Protein AF-0000000084917258 (afdb_homodimer)

Sequence (1136 aa):
MQRLFYFLLFFFTAAVLHSQVLNETEIKETRKIQELLVYQPKTALKEAIKVSKSKNILFSLHGKFYIASYYYNQSNFSLSKEHLLSLLHLIELNKETISLKEYQDLIGMSVNKLFYIHKNLGEYDLAVLYLDKYKNKVATNRFNEQYGLIKVAMGDCLNGIPLLKKELKTTPHLKLGIGEKKVMNTKLFADKHNIIGEAYQKYFLLTKKSIYLDSANYNFRVAAKMMIQANFYPEYTQALLLMRLGKSAALGGNYSNALQLYKKGAKYPSVQENIRSTQLIDLGMGDCFFHLNQVDSAITYCNKFIKSYQKTQVSKENLLMAYTILTKCFNKKNDNKSAYIYANKSLELIQSIEKIKHNSLNFLHNYDLKIIKEEANKIITTKNYFKIFLFSLLLLLLVVVYSFYHYYKQQKEKHKRFLKIIQNSKESKSSLPTISETSKTEYQTKQTLDKELIEKLSSGLKKLEQKELFLDPNFKLAFVAKKLNTNTAYLSQFFNQVMEKSFSEYTQELRIQYVLQKLINAPYFRKYTLQAIAEEVGYKDANTFVRVFKKQTGLTPNYYIEKLENTNMQRLFYFLLFFFTAAVLHSQVLNETEIKETRKIQELLVYQPKTALKEAIKVSKSKNILFSLHGKFYIASYYYNQSNFSLSKEHLLSLLHLIELNKETISLKEYQDLIGMSVNKLFYIHKNLGEYDLAVLYLDKYKNKVATNRFNEQYGLIKVAMGDCLNGIPLLKKELKTTPHLKLGIGEKKVMNTKLFADKHNIIGEAYQKYFLLTKKSIYLDSANYNFRVAAKMMIQANFYPEYTQALLLMRLGKSAALGGNYSNALQLYKKGAKYPSVQENIRSTQLIDLGMGDCFFHLNQVDSAITYCNKFIKSYQKTQVSKENLLMAYTILTKCFNKKNDNKSAYIYANKSLELIQSIEKIKHNSLNFLHNYDLKIIKEEANKIITTKNYFKIFLFSLLLLLLVVVYSFYHYYKQQKEKHKRFLKIIQNSKESKSSLPTISETSKTEYQTKQTLDKELIEKLSSGLKKLEQKELFLDPNFKLAFVAKKLNTNTAYLSQFFNQVMEKSFSEYTQELRIQYVLQKLINAPYFRKYTLQAIAEEVGYKDANTFVRVFKKQTGLTPNYYIEKLENTN

Secondary structure (DSSP, 8-state):
-------------------B---HHHHHHHHHHHHHHHH-HHHHHHHHHHHHT-SSHHHHHHHHHHHHHHHHHTT-HHHHHHHHHHHHHHHHHTTTTB-HHHHHHHHHHHHHHHHHHHHHTT-HHHHHHHHHHHGGGS-TTTTHHHHHHHHHHTT-HHHHHHHHHHHHHHS------STHHHHHHHHHHHHHHHHHHHHHHHHHHHH--HHHHHHHHHHHHHHHHHHHHTTS-HHHHHHHHHHHHHHHHHHTT-HHHHHHHHHHHHTSHHHHH-HHHHHHHHHHHHHHHHHTT-HHHHHHHHHHHHHHHHHH---HHHHHHHHHHHHHHHHHTT-HHHHHHHHHHHHHHHHHHHHHHHHHHHHHHHHHHHHHHHHHHHHHHHHHHHHHHHHHHHHHHHHHHHHHHHHHHHHHHHHHHHHHHHHHHHHTTTS--------------S----HHHHHHHHHHHHHHHHTTGGGSTT--HHHHHHHTTS-HHHHHHHHHHTSSS-HHHHHHHHHHHHHHHHHHH-GGGGGS-HHHHHHHHT-S-HHHHHHHHHHHHSS-HHHHHHHHHHH-/-------------------B---HHHHHHHHHHHHHHHH-HHHHHHHHHHHHT-SSHHHHHHHHHHHHHHHHHTT-HHHHHHHHHHHHHHHHHTTTTB-HHHHHHHHHHHHHHHHHHHHHTT-HHHHHHHHHHHGGGS-TTTTHHHHHHHHHHTT-HHHHHHHHHHHHHHS------STHHHHHHHHHHHHHHHHHHHHHHHHHHHH--HHHHHHHHHHHHHHHHHHHHTTS-HHHHHHHHHHHHHHHHHHTT-HHHHHHHHHHHHTSHHHHH-HHHHHHHHHHHHHHHHHTT-HHHHHHHHHHHHHHHHHH---HHHHHHHHHHHHHHHHHTT-HHHHHHHHHHHHHHHHHHHHHHHHHHHHHHHHHHHHHHHHHHHHHHHHHHHHHHHHHHHHHHHHHHHHHHHHHHHHHHHHHHHHHHHHHHHHTTTS--------------S----HHHHHHHHHHHHHHHHTTGGGSTT--HHHHHHHTTS-HHHHHHHHHHTSSS-HHHHHHHHHHHHHHHHHHH-GGGGGS-HHHHHHHHT-S-HHHHHHHHHHHHSS-HHHHHHHHHHH-

Radius of gyration: 53.52 Å; Cα contacts (8 Å, |Δi|>4): 1225; chains: 2; bounding box: 96×146×107 Å

pLDDT: mean 82.92, std 17.09, range [26.0, 98.69]

Solvent-accessible surface area (backbone atoms only — not comparable to full-atom values): 59210 Å² total; per-residue (Å²): 137,84,82,78,80,77,79,78,77,76,74,73,74,69,71,73,69,68,45,57,72,80,51,71,67,57,49,52,50,55,48,49,36,60,56,24,50,75,79,37,45,71,59,20,41,54,52,18,55,57,36,38,66,41,87,51,61,68,55,11,52,52,13,45,51,44,41,19,48,45,31,43,77,67,40,37,46,70,61,14,48,52,41,39,55,52,45,53,53,52,50,61,74,40,50,78,53,33,30,68,68,57,47,22,49,51,51,47,53,45,49,49,52,50,26,50,51,25,46,42,48,51,34,46,30,58,21,46,48,53,48,64,73,44,49,86,66,32,61,85,74,71,56,40,50,59,54,14,49,50,31,33,76,71,57,41,36,84,63,9,50,57,39,41,53,48,46,70,69,60,45,64,72,59,65,82,37,74,69,70,51,37,52,54,44,43,50,52,50,22,51,51,28,38,51,51,13,53,46,22,45,52,42,18,73,71,68,70,44,67,68,29,42,52,52,13,49,50,25,37,48,52,17,40,50,48,33,43,76,67,63,53,57,44,67,57,41,48,28,51,46,29,40,54,50,13,51,47,28,41,75,71,65,38,29,70,64,13,42,52,30,33,56,61,20,57,68,38,66,68,37,68,72,31,65,70,53,42,35,51,44,26,41,49,42,13,53,26,26,44,78,68,69,34,45,70,58,13,49,51,25,27,50,51,22,52,59,49,26,76,67,53,50,60,33,54,66,57,49,40,51,38,27,51,50,43,17,52,42,27,44,75,68,69,34,37,60,62,13,26,53,27,37,50,52,31,52,52,49,48,53,52,52,49,50,32,51,48,60,26,46,59,56,54,48,52,50,52,50,48,55,49,47,52,54,36,45,51,54,46,50,56,47,45,54,49,42,53,53,44,49,53,53,39,54,52,50,49,52,51,41,49,52,50,51,52,51,52,52,52,55,53,52,53,50,52,45,52,54,51,52,58,54,52,59,62,56,56,72,70,56,68,81,67,80,67,80,70,76,86,70,87,72,77,84,65,91,66,76,53,68,67,54,52,48,52,50,53,54,46,48,50,51,40,56,75,66,50,47,64,31,40,70,69,61,40,65,61,50,51,16,59,74,60,73,50,49,52,68,59,51,49,46,42,22,47,70,71,67,66,36,51,65,67,57,50,53,51,52,52,37,46,52,50,49,58,50,43,48,70,73,34,67,73,62,60,73,50,51,64,50,56,50,17,47,65,43,25,33,96,40,36,66,61,40,42,52,53,40,23,71,73,62,71,42,46,63,65,57,51,47,50,51,48,54,71,67,102,137,85,79,77,79,76,81,76,75,74,75,73,74,66,71,71,68,67,45,57,72,80,50,72,67,55,50,51,50,55,49,50,36,60,56,25,51,75,78,38,44,70,59,19,39,54,52,18,56,56,36,38,68,41,87,50,62,68,55,11,52,52,13,45,50,46,42,20,48,45,30,43,75,68,40,37,44,68,62,14,46,52,42,40,55,53,46,54,52,52,50,60,75,39,49,80,54,33,31,66,67,57,47,23,47,52,51,47,52,46,49,51,51,50,25,49,50,24,45,42,49,52,35,47,29,59,21,46,48,53,47,63,71,45,49,85,65,32,61,87,73,71,57,41,50,60,53,14,50,50,31,33,74,71,58,40,35,84,64,10,50,57,38,40,53,48,46,71,71,60,46,66,70,61,67,71,39,80,68,70,55,34,53,55,49,42,50,52,50,21,50,51,27,37,52,52,13,54,45,23,45,52,43,18,74,72,68,70,43,67,66,28,43,52,51,12,50,50,25,38,49,53,19,39,49,48,32,43,74,67,63,52,56,45,67,56,42,49,28,51,46,30,39,53,49,14,51,48,28,40,74,70,66,40,30,70,62,12,42,51,29,34,56,60,20,59,67,38,65,68,36,68,72,32,68,69,54,40,34,52,44,27,40,54,42,12,53,26,27,43,78,69,69,34,46,68,59,13,47,52,25,27,49,53,22,52,59,50,27,75,68,52,50,60,32,52,67,58,49,40,51,39,27,50,52,43,17,52,42,27,45,75,68,69,35,36,59,61,13,26,55,27,36,52,51,30,53,54,50,50,53,52,51,50,49,32,52,49,59,27,46,60,56,53,50,52,50,53,51,46,54,49,46,52,53,37,44,51,52,45,48,56,46,47,54,50,41,53,54,43,50,53,52,38,54,51,48,50,52,52,40,49,52,48,50,52,50,52,53,54,53,52,52,54,50,54,44,51,54,50,52,57,52,54,60,61,54,57,71,70,59,70,81,67,79,69,79,72,75,85,70,87,70,80,84,66,92,67,76,54,68,67,54,52,48,52,50,51,54,44,50,49,51,40,54,73,67,51,47,65,33,42,70,70,61,38,65,62,50,49,16,58,73,60,71,49,49,52,66,60,51,49,46,43,22,46,71,71,66,65,37,50,67,66,57,52,52,49,52,52,36,46,53,49,48,58,50,42,50,72,74,34,69,74,61,62,72,50,51,64,50,56,51,17,48,63,43,27,34,96,41,37,66,61,41,43,51,51,40,22,71,74,62,71,43,48,64,65,59,52,47,51,51,48,53,72,69,100

Nearest PDB structures (foldseek):
  6hc2-assembly4_S  TM=4.676E-01  e=4.151E-06  Homo sapiens
  6hc2-assembly1_C  TM=4.686E-01  e=8.859E-06  Homo sapiens
  3gw4-assembly1_A  TM=7.802E-01  e=4.441E-03  Deinococcus radiodurans R1 = ATCC 13939 = DSM 20539
  7t7t-assembly1_A  TM=5.061E-01  e=1.410E-04  Citrus unshiu
  8amz-assembly1_Q  TM=4.637E-01  e=4.612E-03  Spinacia oleracea

Foldseek 3Di:
DPPPPPPPPPPPPPPPLPADDDDPVLVVLLVVLVLCLQVPLVVSLVSLVVQLPDPRLLSNLSSLLSNLVSCVQVLVLVVSLVSLVVSLVSLVVCVVNHDLQSSQVSLLSSLVSNLVSCVQLLLNLVSLVSCVVCVVSHDHCSCLLSLLLSCLVLPNLVPSLVSLVVCLVPVPPQPVPPDPSVLVVLLVNLVSLQSSLVSLLSNCVVVVDLVSLVSSLVSLVSSLVSCVVSVNPNLLSQLVSLQSNLSSCVSNVNLVSSLVSLVVSCPDPSQVVRLVSLLSSLLSNLSSCLSVVNLVSNLVSLVVNVVSCVVNSGYLVSVLSSLCSQLVSCVVVVNNVSNVVSVVVNVVSVVVSVVSSVSNVVSSVVVVVVVVVVVVVVVVVVVVVVVVVVVVVVVVVVVVVVVVVVVVVVVVVQVVLLVVLVVVLVVVVPDPPPPPPPDPDPDDDDPDDDPVVLVLLVVLVVVCLVVVVLQALPPDLCVSCVSSVHHSVVVQCSCCPPVVHGPVLVSLVSLLSVLSNCLLVPVVLLVDDLCVSCNRSNHNDSVVNQVSNCVVRVDGSNVSSVVSVVVD/DPPPPPPPPPPPPPPVLPADDDDPVLVVLLVVLVLCLQVPLVVSLVSLVVQLPDPRLLSNLSSLLSNLVSCVQVLVLVVSLVSLVVSLVSLVVCVVNHDLQSSQVSLLSSLVSNLVSCVQLLLNLVSLVSCVVCVVSHDHCSCLLSLLLSCLVLPNLVPSLVSLVVCLVPVPPPPCPPDPVVLVSLLVNLVSLQSSLVSLLSNCVVVVDLVSLVSSLVSLVSSLVSCVVSVNPNLLSQLVSLQSNLSSCVSNVNLVSSLVSLVVSCPDPSQVVRLVSLLSSLLSNLSSCLSVVNLVSNLVSLVVNVVSCVVNSGYLVSVLSSLCSQLVSCVVVVNNVSNVVSVVVNVVSVVVSVVSSVSNVVSSVVVVVVVVVVVVVVVVVVVVVVVVVVVVVVVVVVVVVVVVVVVVVVVVVQVVLLVVLVVVLVVVVPDDPPPPPPDPDPDDDDPDDPPVVLVLLVVLVVVCLVVLVLQALPPDLCVSCVSSVHHSVVSQCSCCPPVVHGPVLVSLVSLLSVLSNCLLVPVVLLPDDLCVSCNRSNHNGSVVNQVSNCVVRVDGPNVSSVVSVVVD

Structure (mmCIF, N/CA/C/O backbone):
data_AF-0000000084917258-model_v1
#
loop_
_entity.id
_entity.type
_entity.pdbx_description
1 polymer 'Probable transcriptional regulator, AraC family'
#
loop_
_atom_site.group_PDB
_atom_site.id
_atom_site.type_symbol
_atom_site.label_atom_id
_atom_site.label_alt_id
_atom_site.label_comp_id
_atom_site.label_asym_id
_atom_site.label_entity_id
_atom_site.label_seq_id
_atom_site.pdbx_PDB_ins_code
_atom_site.Cartn_x
_atom_site.Cartn_y
_atom_site.Cartn_z
_atom_site.occupancy
_atom_site.B_iso_or_equiv
_atom_site.auth_seq_id
_atom_site.auth_comp_id
_atom_site.auth_asym_id
_atom_site.auth_atom_id
_atom_site.pdbx_PDB_model_num
ATOM 1 N N . MET A 1 1 ? -49.188 61.156 -4.688 1 26 1 MET A N 1
ATOM 2 C CA . MET A 1 1 ? -49.812 59.906 -5.07 1 26 1 MET A CA 1
ATOM 3 C C . MET A 1 1 ? -49.031 58.719 -4.539 1 26 1 MET A C 1
ATOM 5 O O . MET A 1 1 ? -47.844 58.531 -4.883 1 26 1 MET A O 1
ATOM 9 N N . GLN A 1 2 ? -49.375 58.156 -3.316 1 28.77 2 GLN A N 1
ATOM 10 C CA . GLN A 1 2 ? -48.875 57.188 -2.334 1 28.77 2 GLN A CA 1
ATOM 11 C C . GLN A 1 2 ? -48.969 55.781 -2.859 1 28.77 2 GLN A C 1
ATOM 13 O O . GLN A 1 2 ? -50.031 55.156 -2.793 1 28.77 2 GLN A O 1
ATOM 18 N N . ARG A 1 3 ? -48.438 55.344 -4.098 1 31.64 3 ARG A N 1
ATOM 19 C CA . ARG A 1 3 ? -48.625 54.031 -4.695 1 31.64 3 ARG A CA 1
ATOM 20 C C . ARG A 1 3 ? -48.219 52.938 -3.715 1 31.64 3 ARG A C 1
ATOM 22 O O . ARG A 1 3 ? -47.094 52.906 -3.209 1 31.64 3 ARG A O 1
ATOM 29 N N . LEU A 1 4 ? -49.188 52.312 -3.012 1 30.83 4 LEU A N 1
ATOM 30 C CA . LEU A 1 4 ? -49.344 51.188 -2.064 1 30.83 4 LEU A CA 1
ATOM 31 C C . LEU A 1 4 ? -48.781 49.906 -2.654 1 30.83 4 LEU A C 1
ATOM 33 O O . LEU A 1 4 ? -49.344 49.375 -3.621 1 30.83 4 LEU A O 1
ATOM 37 N N . PHE A 1 5 ? -47.469 49.719 -2.91 1 32.06 5 PHE A N 1
ATOM 38 C CA . PHE A 1 5 ? -46.844 48.5 -3.379 1 32.06 5 PHE A CA 1
ATOM 39 C C . PHE A 1 5 ? -47.25 47.312 -2.496 1 32.06 5 PHE A C 1
ATOM 41 O O . PHE A 1 5 ? -46.938 47.281 -1.307 1 32.06 5 PHE A O 1
ATOM 48 N N . TYR A 1 6 ? -48.438 46.625 -2.711 1 29.56 6 TYR A N 1
ATOM 49 C CA . TYR A 1 6 ? -48.906 45.375 -2.168 1 29.56 6 TYR A CA 1
ATOM 50 C C . TYR A 1 6 ? -47.875 44.281 -2.322 1 29.56 6 TYR A C 1
ATOM 52 O O . TYR A 1 6 ? -47.531 43.906 -3.441 1 29.56 6 TYR A O 1
ATOM 60 N N . PHE A 1 7 ? -46.906 44.125 -1.435 1 30.88 7 PHE A N 1
ATOM 61 C CA . PHE A 1 7 ? -45.969 43 -1.324 1 30.88 7 PHE A CA 1
ATOM 62 C C . PHE A 1 7 ? -46.719 41.688 -1.242 1 30.88 7 PHE A C 1
ATOM 64 O O . PHE A 1 7 ? -47.469 41.469 -0.286 1 30.88 7 PHE A O 1
ATOM 71 N N . LEU A 1 8 ? -47.219 41.094 -2.373 1 30.58 8 LEU A N 1
ATOM 72 C CA . LEU A 1 8 ? -47.719 39.719 -2.492 1 30.58 8 LEU A CA 1
ATOM 73 C C . LEU A 1 8 ? -46.75 38.75 -1.798 1 30.58 8 LEU A C 1
ATOM 75 O O . LEU A 1 8 ? -45.594 38.594 -2.209 1 30.58 8 LEU A O 1
ATOM 79 N N . LEU A 1 9 ? -46.875 38.5 -0.506 1 31.16 9 LEU A N 1
ATOM 80 C CA . LEU A 1 9 ? -46.312 37.406 0.279 1 31.16 9 LEU A CA 1
ATOM 81 C C . LEU A 1 9 ? -46.625 36.062 -0.369 1 31.16 9 LEU A C 1
ATOM 83 O O . LEU A 1 9 ? -47.781 35.625 -0.338 1 31.16 9 LEU A O 1
ATOM 87 N N . PHE A 1 10 ? -46.094 35.75 -1.549 1 32.72 10 PHE A N 1
ATOM 88 C CA . PHE A 1 10 ? -46.125 34.375 -2.029 1 32.72 10 PHE A CA 1
ATOM 89 C C . PHE A 1 10 ? -45.719 33.406 -0.922 1 32.72 10 PHE A C 1
ATOM 91 O O . PHE A 1 10 ? -44.594 33.5 -0.392 1 32.72 10 PHE A O 1
ATOM 98 N N . PHE A 1 11 ? -46.625 32.969 -0.124 1 31.66 11 PHE A N 1
ATOM 99 C CA . PHE A 1 11 ? -46.531 31.781 0.702 1 31.66 11 PHE A CA 1
ATOM 100 C C . PHE A 1 11 ? -45.969 30.609 -0.102 1 31.66 11 PHE A C 1
ATOM 102 O O . PHE A 1 11 ? -46.625 30.078 -0.992 1 31.66 11 PHE A O 1
ATOM 109 N N . PHE A 1 12 ? -44.75 30.594 -0.494 1 32.78 12 PHE A N 1
ATOM 110 C CA . PHE A 1 12 ? -44.062 29.359 -0.86 1 32.78 12 PHE A CA 1
ATOM 111 C C . PHE A 1 12 ? -44.406 28.25 0.128 1 32.78 12 PHE A C 1
ATOM 113 O O . PHE A 1 12 ? -44 28.297 1.288 1 32.78 12 PHE A O 1
ATOM 120 N N . THR A 1 13 ? -45.625 27.719 0.103 1 33.41 13 THR A N 1
ATOM 121 C CA . THR A 1 13 ? -45.812 26.406 0.712 1 33.41 13 THR A CA 1
ATOM 122 C C . THR A 1 13 ? -44.656 25.484 0.403 1 33.41 13 THR A C 1
ATOM 124 O O . THR A 1 13 ? -44.469 25.031 -0.734 1 33.41 13 THR A O 1
ATOM 127 N N . ALA A 1 14 ? -43.5 25.703 0.87 1 35.84 14 ALA A N 1
ATOM 128 C CA . ALA A 1 14 ? -42.5 24.641 0.973 1 35.84 14 ALA A CA 1
ATOM 129 C C . ALA A 1 14 ? -43.188 23.312 1.342 1 35.84 14 ALA A C 1
ATOM 131 O O . ALA A 1 14 ? -43.719 23.172 2.445 1 35.84 14 ALA A O 1
ATOM 132 N N . ALA A 1 15 ? -43.938 22.734 0.492 1 37.47 15 ALA A N 1
ATOM 133 C CA . ALA A 1 15 ? -44.188 21.312 0.696 1 37.47 15 ALA A CA 1
ATOM 134 C C . ALA A 1 15 ? -43.031 20.641 1.433 1 37.47 15 ALA A C 1
ATOM 136 O O . ALA A 1 15 ? -41.938 20.5 0.876 1 37.47 15 ALA A O 1
ATOM 137 N N . VAL A 1 16 ? -42.844 20.906 2.629 1 40.84 16 VAL A N 1
ATOM 138 C CA . VAL A 1 16 ? -42 20.062 3.463 1 40.84 16 VAL A CA 1
ATOM 139 C C . VAL A 1 16 ? -42.188 18.594 3.059 1 40.84 16 VAL A C 1
ATOM 141 O O . VAL A 1 16 ? -43.25 18.016 3.312 1 40.84 16 VAL A O 1
ATOM 144 N N . LEU A 1 17 ? -41.969 18.156 1.868 1 44.69 17 LEU A N 1
ATOM 145 C CA . LEU A 1 17 ? -41.812 16.734 1.566 1 44.69 17 LEU A CA 1
ATOM 146 C C . LEU A 1 17 ? -41.25 15.984 2.764 1 44.69 17 LEU A C 1
ATOM 148 O O . LEU A 1 17 ? -40.094 16.188 3.141 1 44.69 17 LEU A O 1
ATOM 152 N N . HIS A 1 18 ? -42.062 15.75 3.762 1 52.19 18 HIS A N 1
ATOM 153 C CA . HIS A 1 18 ? -41.688 14.938 4.918 1 52.19 18 HIS A CA 1
ATOM 154 C C . HIS A 1 18 ? -40.906 13.695 4.496 1 52.19 18 HIS A C 1
ATOM 156 O O . HIS A 1 18 ? -41.406 12.906 3.68 1 52.19 18 HIS A O 1
ATOM 162 N N . SER A 1 19 ? -39.719 13.727 4.633 1 66 19 SER A N 1
ATOM 163 C CA . SER A 1 19 ? -38.844 12.57 4.457 1 66 19 SER A CA 1
ATOM 164 C C . SER A 1 19 ? -39.406 11.328 5.133 1 66 19 SER A C 1
ATOM 166 O O . SER A 1 19 ? -39.844 11.391 6.277 1 66 19 SER A O 1
ATOM 168 N N . GLN A 1 20 ? -39.938 10.359 4.344 1 75.38 20 GLN A N 1
ATOM 169 C CA . GLN A 1 20 ? -40.531 9.125 4.812 1 75.38 20 GLN A CA 1
ATOM 170 C C . GLN A 1 20 ? -39.625 8.367 5.758 1 75.38 20 GLN A C 1
ATOM 172 O O . GLN A 1 20 ? -38.406 8.258 5.5 1 75.38 20 GLN A O 1
ATOM 177 N N . VAL A 1 21 ? -40.125 8.102 7.023 1 78.12 21 VAL A N 1
ATOM 178 C CA . VAL A 1 21 ? -39.469 7.191 7.965 1 78.12 21 VAL A CA 1
ATOM 179 C C . VAL A 1 21 ? -40.344 5.949 8.164 1 78.12 21 VAL A C 1
ATOM 181 O O . VAL A 1 21 ? -41.562 5.992 7.953 1 78.12 21 VAL A O 1
ATOM 184 N N . LEU A 1 22 ? -39.719 4.883 8.414 1 85.44 22 LEU A N 1
ATOM 185 C CA . LEU A 1 22 ? -40.469 3.666 8.672 1 85.44 22 LEU A CA 1
ATOM 186 C C . LEU A 1 22 ? -41.219 3.756 10 1 85.44 22 LEU A C 1
ATOM 188 O O . LEU A 1 22 ? -40.656 4.262 10.984 1 85.44 22 LEU A O 1
ATOM 192 N N . ASN A 1 23 ? -42.375 3.305 9.938 1 82.31 23 ASN A N 1
ATOM 193 C CA . ASN A 1 23 ? -43.094 3.213 11.203 1 82.31 23 ASN A CA 1
ATOM 194 C C . ASN A 1 23 ? -42.688 1.951 11.977 1 82.31 23 ASN A C 1
ATOM 196 O O . ASN A 1 23 ? -41.906 1.132 11.484 1 82.31 23 ASN A O 1
ATOM 200 N N . GLU A 1 24 ? -43.156 1.763 13.211 1 83 24 GLU A N 1
ATOM 201 C CA . GLU A 1 24 ? -42.75 0.678 14.102 1 83 24 GLU A CA 1
ATOM 202 C C . GLU A 1 24 ? -43.125 -0.682 13.523 1 83 24 GLU A C 1
ATOM 204 O O . GLU A 1 24 ? -42.375 -1.644 13.633 1 83 24 GLU A O 1
ATOM 209 N N . THR A 1 25 ? -44.312 -0.739 12.938 1 86.62 25 THR A N 1
ATOM 210 C CA . THR A 1 25 ? -44.75 -1.994 12.344 1 86.62 25 THR A CA 1
ATOM 211 C C . THR A 1 25 ? -43.906 -2.377 11.156 1 86.62 25 THR A C 1
ATOM 213 O O . THR A 1 25 ? -43.531 -3.547 10.984 1 86.62 25 THR A O 1
ATOM 216 N N . GLU A 1 26 ? -43.594 -1.407 10.336 1 89.19 26 GLU A N 1
ATOM 217 C CA . GLU A 1 26 ? -42.75 -1.642 9.172 1 89.19 26 GLU A CA 1
ATOM 218 C C . GLU A 1 26 ? -41.344 -2.064 9.594 1 89.19 26 GLU A C 1
ATOM 220 O O . GLU A 1 26 ? -40.75 -2.936 8.961 1 89.19 26 GLU A O 1
ATOM 225 N N . ILE A 1 27 ? -40.844 -1.491 10.641 1 86.12 27 ILE A N 1
ATOM 226 C CA . ILE A 1 27 ? -39.562 -1.851 11.172 1 86.12 27 ILE A CA 1
ATOM 227 C C . ILE A 1 27 ? -39.562 -3.299 11.656 1 86.12 27 ILE A C 1
ATOM 229 O O . ILE A 1 27 ? -38.625 -4.062 11.375 1 86.12 27 ILE A O 1
ATOM 233 N N . LYS A 1 28 ? -40.625 -3.678 12.336 1 84.44 28 LYS A N 1
ATOM 234 C CA . LYS A 1 28 ? -40.781 -5.043 12.836 1 84.44 28 LYS A CA 1
ATOM 235 C C . LYS A 1 28 ? -40.812 -6.043 11.68 1 84.44 28 LYS A C 1
ATOM 237 O O . LYS A 1 28 ? -40.25 -7.133 11.773 1 84.44 28 LYS A O 1
ATOM 242 N N . GLU A 1 29 ? -41.5 -5.684 10.664 1 89 29 GLU A N 1
ATOM 243 C CA . GLU A 1 29 ? -41.625 -6.562 9.508 1 89 29 GLU A CA 1
ATOM 244 C C . GLU A 1 29 ? -40.25 -6.742 8.812 1 89 29 GLU A C 1
ATOM 246 O O . GLU A 1 29 ? -39.906 -7.852 8.398 1 89 29 GLU A O 1
ATOM 251 N N . THR A 1 30 ? -39.594 -5.672 8.602 1 88.19 30 THR A N 1
ATOM 252 C CA . THR A 1 30 ? -38.25 -5.758 7.977 1 88.19 30 THR A CA 1
ATOM 253 C C . THR A 1 30 ? -37.344 -6.637 8.805 1 88.19 30 THR A C 1
ATOM 255 O O . THR A 1 30 ? -36.562 -7.422 8.25 1 88.19 30 THR A O 1
ATOM 258 N N . ARG A 1 31 ? -37.438 -6.551 9.984 1 83.25 31 ARG A N 1
ATOM 259 C CA . ARG A 1 31 ? -36.625 -7.359 10.883 1 83.25 31 ARG A CA 1
ATOM 260 C C . ARG A 1 31 ? -37 -8.836 10.781 1 83.25 31 ARG A C 1
ATOM 262 O O . ARG A 1 31 ? -36.125 -9.703 10.812 1 83.25 31 ARG A O 1
ATOM 269 N N . LYS A 1 32 ? -38.219 -8.977 10.781 1 84.94 32 LYS A N 1
ATOM 270 C CA . LYS A 1 32 ? -38.688 -10.344 10.633 1 84.94 32 LYS A CA 1
ATOM 271 C C . LYS A 1 32 ? -38.156 -10.977 9.344 1 84.94 32 LYS A C 1
ATOM 273 O O . LYS A 1 32 ? -37.75 -12.133 9.344 1 84.94 32 LYS A O 1
ATOM 278 N N . ILE A 1 33 ? -38.156 -10.297 8.281 1 90.81 33 ILE A N 1
ATOM 279 C CA . ILE A 1 33 ? -37.656 -10.797 7.004 1 90.81 33 ILE A CA 1
ATOM 280 C C . ILE A 1 33 ? -36.188 -11.133 7.129 1 90.81 33 ILE A C 1
ATOM 282 O O . ILE A 1 33 ? -35.719 -12.172 6.637 1 90.81 33 ILE A O 1
ATOM 286 N N . GLN A 1 34 ? -35.438 -10.344 7.812 1 84.88 34 GLN A N 1
ATOM 287 C CA . GLN A 1 34 ? -34.031 -10.562 8.016 1 84.88 34 GLN A CA 1
ATOM 288 C C . GLN A 1 34 ? -33.781 -11.875 8.75 1 84.88 34 GLN A C 1
ATOM 290 O O . GLN A 1 34 ? -32.844 -12.625 8.398 1 84.88 34 GLN A O 1
ATOM 295 N N . GLU A 1 35 ? -34.531 -12.078 9.695 1 77.31 35 GLU A N 1
ATOM 296 C CA . GLU A 1 35 ? -34.406 -13.312 10.477 1 77.31 35 GLU A CA 1
ATOM 297 C C . GLU A 1 35 ? -34.781 -14.531 9.648 1 77.31 35 GLU A C 1
ATOM 299 O O . GLU A 1 35 ? -34.125 -15.562 9.703 1 77.31 35 GLU A O 1
ATOM 304 N N . LEU A 1 36 ? -35.812 -14.336 8.906 1 85.56 36 LEU A N 1
ATOM 305 C CA . LEU A 1 36 ? -36.344 -15.43 8.086 1 85.56 36 LEU A CA 1
ATOM 306 C C . LEU A 1 36 ? -35.344 -15.789 6.98 1 85.56 36 LEU A C 1
ATOM 308 O O . LEU A 1 36 ? -35.344 -16.938 6.508 1 85.56 36 LEU A O 1
ATOM 312 N N . LEU A 1 37 ? -34.531 -14.891 6.574 1 86.44 37 LEU A N 1
ATOM 313 C CA . LEU A 1 37 ? -33.562 -15.125 5.512 1 86.44 37 LEU A CA 1
ATOM 314 C C . LEU A 1 37 ? -32.594 -16.234 5.891 1 86.44 37 LEU A C 1
ATOM 316 O O . LEU A 1 37 ? -32.094 -16.938 5.016 1 86.44 37 LEU A O 1
ATOM 320 N N . VAL A 1 38 ? -32.469 -16.469 7.137 1 74 38 VAL A N 1
ATOM 321 C CA . VAL A 1 38 ? -31.5 -17.453 7.621 1 74 38 VAL A CA 1
ATOM 322 C C . VAL A 1 38 ? -32.188 -18.812 7.801 1 74 38 VAL A C 1
ATOM 324 O O . VAL A 1 38 ? -31.641 -19.844 7.391 1 74 38 VAL A O 1
ATOM 327 N N . TYR A 1 39 ? -33.469 -18.828 8.25 1 74.19 39 TYR A N 1
ATOM 328 C CA . TYR A 1 39 ? -34.062 -20.062 8.695 1 74.19 39 TYR A CA 1
ATOM 329 C C . TYR A 1 39 ? -35.094 -20.562 7.676 1 74.19 39 TYR A C 1
ATOM 331 O O . TYR A 1 39 ? -35.25 -21.781 7.508 1 74.19 39 TYR A O 1
ATOM 339 N N . GLN A 1 40 ? -35.812 -19.609 7.191 1 86.25 40 GLN A N 1
ATOM 340 C CA . GLN A 1 40 ? -36.812 -19.922 6.195 1 86.25 40 GLN A CA 1
ATOM 341 C C . GLN A 1 40 ? -36.719 -19 4.984 1 86.25 40 GLN A C 1
ATOM 343 O O . GLN A 1 40 ? -37.594 -18.172 4.746 1 86.25 40 GLN A O 1
ATOM 348 N N . PRO A 1 41 ? -35.75 -19.281 4.184 1 88.94 41 PRO A N 1
ATOM 349 C CA . PRO A 1 41 ? -35.406 -18.344 3.105 1 88.94 41 PRO A CA 1
ATOM 350 C C . PRO A 1 41 ? -36.562 -18.188 2.104 1 88.94 41 PRO A C 1
ATOM 352 O O . PRO A 1 41 ? -36.812 -17.078 1.607 1 88.94 41 PRO A O 1
ATOM 355 N N . LYS A 1 42 ? -37.281 -19.203 1.78 1 93.19 42 LYS A N 1
ATOM 356 C CA . LYS A 1 42 ? -38.375 -19.109 0.805 1 93.19 42 LYS A CA 1
ATOM 357 C C . LYS A 1 42 ? -39.5 -18.234 1.33 1 93.19 42 LYS A C 1
ATOM 359 O O . LYS A 1 42 ? -40.094 -17.453 0.578 1 93.19 42 LYS A O 1
ATOM 364 N N . THR A 1 43 ? -39.781 -18.406 2.621 1 94.38 43 THR A N 1
ATOM 365 C CA . THR A 1 43 ? -40.781 -17.562 3.248 1 94.38 43 THR A CA 1
ATOM 366 C C . THR A 1 43 ? -40.312 -16.109 3.277 1 94.38 43 THR A C 1
ATOM 368 O O . THR A 1 43 ? -41.125 -15.188 3.062 1 94.38 43 THR A O 1
ATOM 371 N N . ALA A 1 44 ? -39.062 -15.961 3.645 1 94 44 ALA A N 1
ATOM 372 C CA . ALA A 1 44 ? -38.5 -14.617 3.656 1 94 44 ALA A CA 1
ATOM 373 C C . ALA A 1 44 ? -38.656 -13.945 2.295 1 94 44 ALA A C 1
ATOM 375 O O . ALA A 1 44 ? -38.969 -12.758 2.215 1 94 44 ALA A O 1
ATOM 376 N N . LEU A 1 45 ? -38.406 -14.711 1.202 1 96.38 45 LEU A N 1
ATOM 377 C CA . LEU A 1 45 ? -38.5 -14.172 -0.149 1 96.38 45 LEU A CA 1
ATOM 378 C C . LEU A 1 45 ? -39.938 -13.734 -0.441 1 96.38 45 LEU A C 1
ATOM 380 O O . LEU A 1 45 ? -40.156 -12.656 -1 1 96.38 45 LEU A O 1
ATOM 384 N N . LYS A 1 46 ? -40.906 -14.555 -0.051 1 96.62 46 LYS A N 1
ATOM 385 C CA . LYS A 1 46 ? -42.312 -14.219 -0.265 1 96.62 46 LYS A CA 1
ATOM 386 C C . LYS A 1 46 ? -42.688 -12.922 0.457 1 96.62 46 LYS A C 1
ATOM 388 O O . LYS A 1 46 ? -43.375 -12.062 -0.113 1 96.62 46 LYS A O 1
ATOM 393 N N . GLU A 1 47 ? -42.281 -12.852 1.68 1 96.12 47 GLU A N 1
ATOM 394 C CA . GLU A 1 47 ? -42.562 -11.656 2.459 1 96.12 47 GLU A CA 1
ATOM 395 C C . GLU A 1 47 ? -41.844 -10.43 1.864 1 96.12 47 GLU A C 1
ATOM 397 O O . GLU A 1 47 ? -42.438 -9.336 1.839 1 96.12 47 GLU A O 1
ATOM 402 N N . ALA A 1 48 ? -40.625 -10.586 1.475 1 97.31 48 ALA A N 1
ATOM 403 C CA . ALA A 1 48 ? -39.875 -9.484 0.875 1 97.31 48 ALA A CA 1
ATOM 404 C C . ALA A 1 48 ? -40.562 -8.992 -0.4 1 97.31 48 ALA A C 1
ATOM 406 O O . ALA A 1 48 ? -40.594 -7.781 -0.655 1 97.31 48 ALA A O 1
ATOM 407 N N . ILE A 1 49 ? -41.094 -9.914 -1.218 1 97.44 49 ILE A N 1
ATOM 408 C CA . ILE A 1 49 ? -41.781 -9.555 -2.451 1 97.44 49 ILE A CA 1
ATOM 409 C C . ILE A 1 49 ? -43.031 -8.742 -2.123 1 97.44 49 ILE A C 1
ATOM 411 O O . ILE A 1 49 ? -43.312 -7.75 -2.789 1 97.44 49 ILE A O 1
ATOM 415 N N . LYS A 1 50 ? -43.719 -9.125 -1.092 1 96.5 50 LYS A N 1
ATOM 416 C CA . LYS A 1 50 ? -44.875 -8.383 -0.649 1 96.5 50 LYS A CA 1
ATOM 417 C C . LYS A 1 50 ? -44.5 -6.961 -0.228 1 96.5 50 LYS A C 1
ATOM 419 O O . LYS A 1 50 ? -45.188 -6 -0.617 1 96.5 50 LYS A O 1
ATOM 424 N N . VAL A 1 51 ? -43.5 -6.836 0.562 1 96.31 51 VAL A N 1
ATOM 425 C CA . VAL A 1 51 ? -43.031 -5.543 1.067 1 96.31 51 VAL A CA 1
ATOM 426 C C . VAL A 1 51 ? -42.562 -4.672 -0.093 1 96.31 51 VAL A C 1
ATOM 428 O O . VAL A 1 51 ? -42.75 -3.455 -0.082 1 96.31 51 VAL A O 1
ATOM 431 N N . SER A 1 52 ? -41.938 -5.234 -1.132 1 96.69 52 SER A N 1
ATOM 432 C CA . SER A 1 52 ? -41.375 -4.508 -2.264 1 96.69 52 SER A CA 1
ATOM 433 C C . SER A 1 52 ? -42.469 -3.85 -3.102 1 96.69 52 SER A C 1
ATOM 435 O O . SER A 1 52 ? -42.188 -2.924 -3.867 1 96.69 52 SER A O 1
ATOM 437 N N . LYS A 1 53 ? -43.688 -4.273 -2.918 1 95.81 53 LYS A N 1
ATOM 438 C CA . LYS A 1 53 ? -44.812 -3.74 -3.674 1 95.81 53 LYS A CA 1
ATOM 439 C C . LYS A 1 53 ? -45.594 -2.727 -2.848 1 95.81 53 LYS A C 1
ATOM 441 O O . LYS A 1 53 ? -46.656 -2.256 -3.273 1 95.81 53 LYS A O 1
ATOM 446 N N . SER A 1 54 ? -45.125 -2.379 -1.753 1 93.94 54 SER A N 1
ATOM 447 C CA . SER A 1 54 ? -45.781 -1.44 -0.863 1 93.94 54 SER A CA 1
ATOM 448 C C . SER A 1 54 ? -45.844 -0.046 -1.477 1 93.94 54 SER A C 1
ATOM 450 O O . SER A 1 54 ? -45 0.32 -2.287 1 93.94 54 SER A O 1
ATOM 452 N N . LYS A 1 55 ? -46.781 0.802 -1.015 1 90.62 55 LYS A N 1
ATOM 453 C CA . LYS A 1 55 ? -46.938 2.178 -1.477 1 90.62 55 LYS A CA 1
ATOM 454 C C . LYS A 1 55 ? -45.938 3.105 -0.816 1 90.62 55 LYS A C 1
ATOM 456 O O . LYS A 1 55 ? -45.562 4.129 -1.389 1 90.62 55 LYS A O 1
ATOM 461 N N . ASN A 1 56 ? -45.594 2.711 0.401 1 91.62 56 ASN A N 1
ATOM 462 C CA . ASN A 1 56 ? -44.5 3.438 1.051 1 91.62 56 ASN A CA 1
ATOM 463 C C . ASN A 1 56 ? -43.156 3.17 0.371 1 91.62 56 ASN A C 1
ATOM 465 O O . ASN A 1 56 ? -42.625 2.061 0.451 1 91.62 56 ASN A O 1
ATOM 469 N N . ILE A 1 57 ? -42.656 4.188 -0.163 1 93.56 57 ILE A N 1
ATOM 470 C CA . ILE A 1 57 ? -41.469 4.047 -1.015 1 93.56 57 ILE A CA 1
ATOM 471 C C . ILE A 1 57 ? -40.312 3.486 -0.2 1 93.56 57 ILE A C 1
ATOM 473 O O . ILE A 1 57 ? -39.594 2.584 -0.656 1 93.56 57 ILE A O 1
ATOM 477 N N . LEU A 1 58 ? -40.062 4.02 0.969 1 93.81 58 LEU A N 1
ATOM 478 C CA . LEU A 1 58 ? -38.969 3.561 1.812 1 93.81 58 LEU A CA 1
ATOM 479 C C . LEU A 1 58 ? -39.125 2.084 2.158 1 93.81 58 LEU A C 1
ATOM 481 O O . LEU A 1 58 ? -38.188 1.316 2.09 1 93.81 58 LEU A O 1
ATOM 485 N N . PHE A 1 59 ? -40.312 1.736 2.523 1 94 59 PHE A N 1
ATOM 486 C CA . PHE A 1 59 ? -40.625 0.355 2.873 1 94 59 PHE A CA 1
ATOM 487 C C . PHE A 1 59 ? -40.469 -0.561 1.669 1 94 59 PHE A C 1
ATOM 489 O O . PHE A 1 59 ? -39.938 -1.671 1.798 1 94 59 PHE A O 1
ATOM 496 N N . SER A 1 60 ? -40.812 -0.11 0.546 1 95.69 60 SER A N 1
ATOM 497 C CA . SER A 1 60 ? -40.656 -0.842 -0.706 1 95.69 60 SER A CA 1
ATOM 498 C C . SER A 1 60 ? -39.188 -1.072 -1.027 1 95.69 60 SER A C 1
ATOM 500 O O . SER A 1 60 ? -38.812 -2.156 -1.476 1 95.69 60 SER A O 1
ATOM 502 N N . LEU A 1 61 ? -38.406 -0.058 -0.81 1 96.75 61 LEU A N 1
ATOM 503 C CA . LEU A 1 61 ? -36.969 -0.162 -1.07 1 96.75 61 LEU A CA 1
ATOM 504 C C . LEU A 1 61 ? -36.312 -1.203 -0.161 1 96.75 61 LEU A C 1
ATOM 506 O O . LEU A 1 61 ? -35.438 -1.959 -0.597 1 96.75 61 LEU A O 1
ATOM 510 N N . HIS A 1 62 ? -36.688 -1.276 1.046 1 95.81 62 HIS A N 1
ATOM 511 C CA . HIS A 1 62 ? -36.219 -2.307 1.952 1 95.81 62 HIS A CA 1
ATOM 512 C C . HIS A 1 62 ? -36.594 -3.699 1.465 1 95.81 62 HIS A C 1
ATOM 514 O O . HIS A 1 62 ? -35.781 -4.629 1.534 1 95.81 62 HIS A O 1
ATOM 520 N N . GLY A 1 63 ? -37.844 -3.799 1.06 1 96.25 63 GLY A N 1
ATOM 521 C CA . GLY A 1 63 ? -38.281 -5.062 0.486 1 96.25 63 GLY A CA 1
ATOM 522 C C . GLY A 1 63 ? -37.406 -5.531 -0.659 1 96.25 63 GLY A C 1
ATOM 523 O O . GLY A 1 63 ? -37.031 -6.703 -0.722 1 96.25 63 GLY A O 1
ATOM 524 N N . LYS A 1 64 ? -37.062 -4.621 -1.52 1 97.5 64 LYS A N 1
ATOM 525 C CA . LYS A 1 64 ? -36.219 -4.934 -2.664 1 97.5 64 LYS A CA 1
ATOM 526 C C . LYS A 1 64 ? -34.812 -5.328 -2.213 1 97.5 64 LYS A C 1
ATOM 528 O O . LYS A 1 64 ? -34.188 -6.191 -2.822 1 97.5 64 LYS A O 1
ATOM 533 N N . PHE A 1 65 ? -34.312 -4.73 -1.17 1 97.44 65 PHE A N 1
ATOM 534 C CA . PHE A 1 65 ? -33.031 -5.109 -0.615 1 97.44 65 PHE A CA 1
ATOM 535 C C . PHE A 1 65 ? -33.062 -6.551 -0.121 1 97.44 65 PHE A C 1
ATOM 537 O O . PHE A 1 65 ? -32.094 -7.309 -0.347 1 97.44 65 PHE A O 1
ATOM 544 N N . TYR A 1 66 ? -34.094 -6.938 0.504 1 96.5 66 TYR A N 1
ATOM 545 C CA . TYR A 1 66 ? -34.188 -8.273 1.084 1 96.5 66 TYR A CA 1
ATOM 546 C C . TYR A 1 66 ? -34.375 -9.328 0.001 1 96.5 66 TYR A C 1
ATOM 548 O O . TYR A 1 66 ? -33.938 -10.477 0.154 1 96.5 66 TYR A O 1
ATOM 556 N N . ILE A 1 67 ? -34.969 -8.93 -1.097 1 97.25 67 ILE A N 1
ATOM 557 C CA . ILE A 1 67 ? -35.031 -9.82 -2.248 1 97.25 67 ILE A CA 1
ATOM 558 C C . ILE A 1 67 ? -33.594 -10.094 -2.742 1 97.25 67 ILE A C 1
ATOM 560 O O . ILE A 1 67 ? -33.219 -11.25 -2.953 1 97.25 67 ILE A O 1
ATOM 564 N N . ALA A 1 68 ? -32.844 -9.031 -2.887 1 97.56 68 ALA A N 1
ATOM 565 C CA . ALA A 1 68 ? -31.438 -9.172 -3.297 1 97.56 68 ALA A CA 1
ATOM 566 C C . ALA A 1 68 ? -30.656 -10.016 -2.293 1 97.56 68 ALA A C 1
ATOM 568 O O . ALA A 1 68 ? -29.812 -10.836 -2.68 1 97.56 68 ALA A O 1
ATOM 569 N N . SER A 1 69 ? -30.922 -9.82 -1.023 1 95.5 69 SER A N 1
ATOM 570 C CA . SER A 1 69 ? -30.25 -10.555 0.037 1 95.5 69 SER A CA 1
ATOM 571 C C . SER A 1 69 ? -30.562 -12.039 -0.024 1 95.5 69 SER A C 1
ATOM 573 O O . SER A 1 69 ? -29.703 -12.875 0.274 1 95.5 69 SER A O 1
ATOM 575 N N . TYR A 1 70 ? -31.812 -12.328 -0.366 1 94.31 70 TYR A N 1
ATOM 576 C CA . TYR A 1 70 ? -32.188 -13.719 -0.534 1 94.31 70 TYR A CA 1
ATOM 577 C C . TYR A 1 70 ? -31.344 -14.406 -1.593 1 94.31 70 TYR A C 1
ATOM 579 O O . TYR A 1 70 ? -30.781 -15.477 -1.349 1 94.31 70 TYR A O 1
ATOM 587 N N . TYR A 1 71 ? -31.219 -13.828 -2.717 1 95.12 71 TYR A N 1
ATOM 588 C CA . TYR A 1 71 ? -30.453 -14.414 -3.805 1 95.12 71 TYR A CA 1
ATOM 589 C C . TYR A 1 71 ? -28.969 -14.484 -3.447 1 95.12 71 TYR A C 1
ATOM 591 O O . TYR A 1 71 ? -28.266 -15.422 -3.842 1 95.12 71 TYR A O 1
ATOM 599 N N . TYR A 1 72 ? -28.484 -13.484 -2.719 1 94.5 72 TYR A N 1
ATOM 600 C CA . TYR A 1 72 ? -27.109 -13.523 -2.223 1 94.5 72 TYR A CA 1
ATOM 601 C C . TYR A 1 72 ? -26.891 -14.758 -1.353 1 94.5 72 TYR A C 1
ATOM 603 O O . TYR A 1 72 ? -25.906 -15.484 -1.535 1 94.5 72 TYR A O 1
ATOM 611 N N . ASN A 1 73 ? -27.812 -14.992 -0.431 1 89.69 73 ASN A N 1
ATOM 612 C CA . ASN A 1 73 ? -27.688 -16.109 0.499 1 89.69 73 ASN A CA 1
ATOM 613 C C . ASN A 1 73 ? -27.766 -17.453 -0.224 1 89.69 73 ASN A C 1
ATOM 615 O O . ASN A 1 73 ? -27.188 -18.438 0.232 1 89.69 73 ASN A O 1
ATOM 619 N N . GLN A 1 74 ? -28.422 -17.406 -1.422 1 88.94 74 GLN A N 1
ATOM 620 C CA . GLN A 1 74 ? -28.531 -18.625 -2.227 1 88.94 74 GLN A CA 1
ATOM 621 C C . GLN A 1 74 ? -27.344 -18.766 -3.176 1 88.94 74 GLN A C 1
ATOM 623 O O . GLN A 1 74 ? -27.328 -19.641 -4.043 1 88.94 74 GLN A O 1
ATOM 628 N N . SER A 1 75 ? -26.406 -17.859 -3.09 1 89.44 75 SER A N 1
ATOM 629 C CA . SER A 1 75 ? -25.203 -17.828 -3.895 1 89.44 75 SER A CA 1
ATOM 630 C C . SER A 1 75 ? -25.516 -17.578 -5.363 1 89.44 75 SER A C 1
ATOM 632 O O . SER A 1 75 ? -24.781 -18.031 -6.25 1 89.44 75 SER A O 1
ATOM 634 N N . ASN A 1 76 ? -26.688 -17.156 -5.57 1 93.25 76 ASN A N 1
ATOM 635 C CA . ASN A 1 76 ? -27 -16.625 -6.898 1 93.25 76 ASN A CA 1
ATOM 636 C C . ASN A 1 76 ? -26.547 -15.164 -7.035 1 93.25 76 ASN A C 1
ATOM 638 O O . ASN A 1 76 ? -27.391 -14.258 -7.027 1 93.25 76 ASN A O 1
ATOM 642 N N . PHE A 1 77 ? -25.312 -14.969 -7.188 1 94.69 77 PHE A N 1
ATOM 643 C CA . PHE A 1 77 ? -24.688 -13.648 -7.098 1 94.69 77 PHE A CA 1
ATOM 644 C C . PHE A 1 77 ? -25.062 -12.789 -8.297 1 94.69 77 PHE A C 1
ATOM 646 O O . PHE A 1 77 ? -25.203 -11.57 -8.18 1 94.69 77 PHE A O 1
ATOM 653 N N . SER A 1 78 ? -25.25 -13.438 -9.469 1 95 78 SER A N 1
ATOM 654 C CA . SER A 1 78 ? -25.609 -12.688 -10.664 1 95 78 SER A CA 1
ATOM 655 C C . SER A 1 78 ? -26.953 -12 -10.492 1 95 78 SER A C 1
ATOM 657 O O . SER A 1 78 ? -27.078 -10.797 -10.734 1 95 78 SER A O 1
ATOM 659 N N . LEU A 1 79 ? -27.922 -12.766 -10.008 1 96.25 79 LEU A N 1
ATOM 660 C CA . LEU A 1 79 ? -29.266 -12.227 -9.812 1 96.25 79 LEU A CA 1
ATOM 661 C C . LEU A 1 79 ? -29.281 -11.219 -8.672 1 96.25 79 LEU A C 1
ATOM 663 O O . LEU A 1 79 ? -29.953 -10.195 -8.75 1 96.25 79 LEU A O 1
ATOM 667 N N . SER A 1 80 ? -28.625 -11.531 -7.555 1 97.5 80 SER A N 1
ATOM 668 C CA . SER A 1 80 ? -28.531 -10.586 -6.441 1 97.5 80 SER A CA 1
ATOM 669 C C . SER A 1 80 ? -27.938 -9.258 -6.898 1 97.5 80 SER A C 1
ATOM 671 O O . SER A 1 80 ? -28.469 -8.195 -6.555 1 97.5 80 SER A O 1
ATOM 673 N N . LYS A 1 81 ? -26.859 -9.336 -7.672 1 97.81 81 LYS A N 1
ATOM 674 C CA . LYS A 1 81 ? -26.219 -8.133 -8.188 1 97.81 81 LYS A CA 1
ATOM 675 C C . LYS A 1 81 ? -27.172 -7.316 -9.047 1 97.81 81 LYS A C 1
ATOM 677 O O . LYS A 1 81 ? -27.234 -6.09 -8.914 1 97.81 81 LYS A O 1
ATOM 682 N N . GLU A 1 82 ? -27.938 -7.977 -9.891 1 97.75 82 GLU A N 1
ATOM 683 C CA . GLU A 1 82 ? -28.906 -7.293 -10.734 1 97.75 82 GLU A CA 1
ATOM 684 C C . GLU A 1 82 ? -29.938 -6.543 -9.883 1 97.75 82 GLU A C 1
ATOM 686 O O . GLU A 1 82 ? -30.25 -5.379 -10.164 1 97.75 82 GLU A O 1
ATOM 691 N N . HIS A 1 83 ? -30.438 -7.191 -8.875 1 98.06 83 HIS A N 1
ATOM 692 C CA . HIS A 1 83 ? -31.406 -6.57 -7.98 1 98.06 83 HIS A CA 1
ATOM 693 C C . HIS A 1 83 ? -30.797 -5.387 -7.238 1 98.06 83 HIS A C 1
ATOM 695 O O . HIS A 1 83 ? -31.453 -4.363 -7.051 1 98.06 83 HIS A O 1
ATOM 701 N N . LEU A 1 84 ? -29.578 -5.5 -6.828 1 98.38 84 LEU A N 1
ATOM 702 C CA . LEU A 1 84 ? -28.922 -4.445 -6.066 1 98.38 84 LEU A CA 1
ATOM 703 C C . LEU A 1 84 ? -28.656 -3.223 -6.941 1 98.38 84 LEU A C 1
ATOM 705 O O . LEU A 1 84 ? -28.844 -2.088 -6.5 1 98.38 84 LEU A O 1
ATOM 709 N N . LEU A 1 85 ? -28.203 -3.479 -8.18 1 97.94 85 LEU A N 1
ATOM 710 C CA . LEU A 1 85 ? -27.953 -2.367 -9.094 1 97.94 85 LEU A CA 1
ATOM 711 C C . LEU A 1 85 ? -29.234 -1.625 -9.422 1 97.94 85 LEU A C 1
ATOM 713 O O . LEU A 1 85 ? -29.266 -0.392 -9.461 1 97.94 85 LEU A O 1
ATOM 717 N N . SER A 1 86 ? -30.297 -2.391 -9.641 1 97.75 86 SER A N 1
ATOM 718 C CA . SER A 1 86 ? -31.594 -1.778 -9.852 1 97.75 86 SER A CA 1
ATOM 719 C C . SER A 1 86 ? -32.031 -0.989 -8.625 1 97.75 86 SER A C 1
ATOM 721 O O . SER A 1 86 ? -32.594 0.113 -8.75 1 97.75 86 SER A O 1
ATOM 723 N N . LEU A 1 87 ? -31.844 -1.565 -7.461 1 98 87 LEU A N 1
ATOM 724 C CA . LEU A 1 87 ? -32.219 -0.912 -6.207 1 98 87 LEU A CA 1
ATOM 725 C C . LEU A 1 87 ? -31.453 0.396 -6.035 1 98 87 LEU A C 1
ATOM 727 O O . LEU A 1 87 ? -32.031 1.415 -5.656 1 98 87 LEU A O 1
ATOM 731 N N . LEU A 1 88 ? -30.156 0.39 -6.277 1 97.75 88 LEU A N 1
ATOM 732 C CA . LEU A 1 88 ? -29.328 1.588 -6.148 1 97.75 88 LEU A CA 1
ATOM 733 C C . LEU A 1 88 ? -29.844 2.699 -7.062 1 97.75 88 LEU A C 1
ATOM 735 O O . LEU A 1 88 ? -29.875 3.865 -6.668 1 97.75 88 LEU A O 1
ATOM 739 N N . HIS A 1 89 ? -30.234 2.293 -8.258 1 97.12 89 HIS A N 1
ATOM 740 C CA . HIS A 1 89 ? -30.828 3.256 -9.18 1 97.12 89 HIS A CA 1
ATOM 741 C C . HIS A 1 89 ? -32.125 3.842 -8.617 1 97.12 89 HIS A C 1
ATOM 743 O O . HIS A 1 89 ? -32.312 5.055 -8.672 1 97.12 89 HIS A O 1
ATOM 749 N N . LEU A 1 90 ? -32.969 3.031 -8.078 1 96.88 90 LEU A N 1
ATOM 750 C CA . LEU A 1 90 ? -34.219 3.461 -7.512 1 96.88 90 LEU A CA 1
ATOM 751 C C . LEU A 1 90 ? -34.031 4.359 -6.301 1 96.88 90 LEU A C 1
ATOM 753 O O . LEU A 1 90 ? -34.75 5.32 -6.09 1 96.88 90 LEU A O 1
ATOM 757 N N . ILE A 1 91 ? -33.031 4.031 -5.438 1 97.12 91 ILE A N 1
ATOM 758 C CA . ILE A 1 91 ? -32.719 4.852 -4.277 1 97.12 91 ILE A CA 1
ATOM 759 C C . ILE A 1 91 ? -32.312 6.254 -4.73 1 97.12 91 ILE A C 1
ATOM 761 O O . ILE A 1 91 ? -32.781 7.25 -4.16 1 97.12 91 ILE A O 1
ATOM 765 N N . GLU A 1 92 ? -31.516 6.273 -5.793 1 95.56 92 GLU A N 1
ATOM 766 C CA . GLU A 1 92 ? -31.062 7.559 -6.324 1 95.56 92 GLU A CA 1
ATOM 767 C C . GLU A 1 92 ? -32.219 8.367 -6.871 1 95.56 92 GLU A C 1
ATOM 769 O O . GLU A 1 92 ? -32.281 9.586 -6.699 1 95.56 92 GLU A O 1
ATOM 774 N N . LEU A 1 93 ? -33.156 7.742 -7.496 1 94.62 93 LEU A N 1
ATOM 775 C CA . LEU A 1 93 ? -34.312 8.398 -8.07 1 94.62 93 LEU A CA 1
ATOM 776 C C . LEU A 1 93 ? -35.219 8.969 -6.977 1 94.62 93 LEU A C 1
ATOM 778 O O . LEU A 1 93 ? -35.906 9.961 -7.195 1 94.62 93 LEU A O 1
ATOM 782 N N . ASN A 1 94 ? -35.156 8.375 -5.816 1 94.31 94 ASN A N 1
ATOM 783 C CA . ASN A 1 94 ? -36.062 8.789 -4.734 1 94.31 94 ASN A CA 1
ATOM 784 C C . ASN A 1 94 ? -35.281 9.484 -3.613 1 94.31 94 ASN A C 1
ATOM 786 O O . ASN A 1 94 ? -35.719 9.469 -2.459 1 94.31 94 ASN A O 1
ATOM 790 N N . LYS A 1 95 ? -34.156 9.992 -3.887 1 92.5 95 LYS A N 1
ATOM 791 C CA . LYS A 1 95 ? -33.281 10.609 -2.904 1 92.5 95 LYS A CA 1
ATOM 792 C C . LYS A 1 95 ? -33.969 11.742 -2.162 1 92.5 95 LYS A C 1
ATOM 794 O O . LYS A 1 95 ? -33.781 11.906 -0.955 1 92.5 95 LYS A O 1
ATOM 799 N N . GLU A 1 96 ? -34.781 12.422 -2.871 1 89.62 96 GLU A N 1
ATOM 800 C CA . GLU A 1 96 ? -35.438 13.586 -2.293 1 89.62 96 GLU A CA 1
ATOM 801 C C . GLU A 1 96 ? -36.656 13.18 -1.477 1 89.62 96 GLU A C 1
ATOM 803 O O . GLU A 1 96 ? -37.156 13.945 -0.638 1 89.62 96 GLU A O 1
ATOM 808 N N . THR A 1 97 ? -37.156 11.961 -1.666 1 89.12 97 THR A N 1
ATOM 809 C CA . THR A 1 97 ? -38.375 11.492 -1.027 1 89.12 97 THR A CA 1
ATOM 810 C C . THR A 1 97 ? -38.062 10.891 0.342 1 89.12 97 THR A C 1
ATOM 812 O O . THR A 1 97 ? -38.938 10.82 1.204 1 89.12 97 THR A O 1
ATOM 815 N N . ILE A 1 98 ? -36.875 10.453 0.547 1 90.44 98 ILE A N 1
ATOM 816 C CA . ILE A 1 98 ? -36.531 9.797 1.807 1 90.44 98 ILE A CA 1
ATOM 817 C C . ILE A 1 98 ? -35.531 10.641 2.586 1 90.44 98 ILE A C 1
ATOM 819 O O . ILE A 1 98 ? -34.875 11.516 2.018 1 90.44 98 ILE A O 1
ATOM 823 N N . SER A 1 99 ? -35.469 10.352 3.883 1 88.94 99 SER A N 1
ATOM 824 C CA . SER A 1 99 ? -34.562 11.109 4.723 1 88.94 99 SER A CA 1
ATOM 825 C C . SER A 1 99 ? -33.094 10.828 4.34 1 88.94 99 SER A C 1
ATOM 827 O O . SER A 1 99 ? -32.812 9.766 3.791 1 88.94 99 SER A O 1
ATOM 829 N N . LEU A 1 100 ? -32.25 11.734 4.66 1 89.44 100 LEU A N 1
ATOM 830 C CA . LEU A 1 100 ? -30.844 11.602 4.332 1 89.44 100 LEU A CA 1
ATOM 831 C C . LEU A 1 100 ? -30.234 10.383 5.027 1 89.44 100 LEU A C 1
ATOM 833 O O . LEU A 1 100 ? -29.453 9.648 4.43 1 89.44 100 LEU A O 1
ATOM 837 N N . LYS A 1 101 ? -30.578 10.25 6.227 1 88.5 101 LYS A N 1
ATOM 838 C CA . LYS A 1 101 ? -30.047 9.125 6.996 1 88.5 101 LYS A CA 1
ATOM 839 C C . LYS A 1 101 ? -30.453 7.793 6.371 1 88.5 101 LYS A C 1
ATOM 841 O O . LYS A 1 101 ? -29.625 6.891 6.223 1 88.5 101 LYS A O 1
ATOM 846 N N . GLU A 1 102 ? -31.703 7.75 6.027 1 90.38 102 GLU A N 1
ATOM 847 C CA . GLU A 1 102 ? -32.219 6.523 5.414 1 90.38 102 GLU A CA 1
ATOM 848 C C . GLU A 1 102 ? -31.594 6.297 4.039 1 90.38 102 GLU A C 1
ATOM 850 O O . GLU A 1 102 ? -31.297 5.16 3.666 1 90.38 102 GLU A O 1
ATOM 855 N N . TYR A 1 103 ? -31.453 7.375 3.352 1 93.69 103 TYR A N 1
ATOM 856 C CA . TYR A 1 103 ? -30.781 7.32 2.057 1 93.69 103 TYR A CA 1
ATOM 857 C C . TYR A 1 103 ? -29.375 6.746 2.191 1 93.69 103 TYR A C 1
ATOM 859 O O . TYR A 1 103 ? -29.016 5.789 1.498 1 93.69 103 TYR A O 1
ATOM 867 N N . GLN A 1 104 ? -28.609 7.258 3.102 1 93.69 104 GLN A N 1
ATOM 868 C CA . GLN A 1 104 ? -27.234 6.836 3.312 1 93.69 104 GLN A CA 1
ATOM 869 C C . GLN A 1 104 ? -27.172 5.387 3.779 1 93.69 104 GLN A C 1
ATOM 871 O O . GLN A 1 104 ? -26.297 4.629 3.355 1 93.69 104 GLN A O 1
ATOM 876 N N . ASP A 1 105 ? -28.078 5.047 4.578 1 90.88 105 ASP A N 1
ATOM 877 C CA . ASP A 1 105 ? -28.094 3.691 5.117 1 90.88 105 ASP A CA 1
ATOM 878 C C . ASP A 1 105 ? -28.406 2.672 4.023 1 90.88 105 ASP A C 1
ATOM 880 O O . ASP A 1 105 ? -27.75 1.629 3.938 1 90.88 105 ASP A O 1
ATOM 884 N N . LEU A 1 106 ? -29.406 3.037 3.254 1 94.44 106 LEU A N 1
ATOM 885 C CA . LEU A 1 106 ? -29.797 2.125 2.184 1 94.44 106 LEU A CA 1
ATOM 886 C C . LEU A 1 106 ? -28.688 1.981 1.156 1 94.44 106 LEU A C 1
ATOM 888 O O . LEU A 1 106 ? -28.406 0.875 0.688 1 94.44 106 LEU A O 1
ATOM 892 N N . ILE A 1 107 ? -28.062 3.07 0.826 1 96.44 107 ILE A N 1
ATOM 893 C CA . ILE A 1 107 ? -26.938 3.023 -0.085 1 96.44 107 ILE A CA 1
ATOM 894 C C . ILE A 1 107 ? -25.812 2.176 0.525 1 96.44 107 ILE A C 1
ATOM 896 O O . ILE A 1 107 ? -25.266 1.287 -0.135 1 96.44 107 ILE A O 1
ATOM 900 N N . GLY A 1 108 ? -25.531 2.449 1.788 1 95.12 108 GLY A N 1
ATOM 901 C CA . GLY A 1 108 ? -24.484 1.708 2.482 1 95.12 108 GLY A CA 1
ATOM 902 C C . GLY A 1 108 ? -24.75 0.212 2.512 1 95.12 108 GLY A C 1
ATOM 903 O O . GLY A 1 108 ? -23.844 -0.58 2.244 1 95.12 108 GLY A O 1
ATOM 904 N N . MET A 1 109 ? -25.969 -0.163 2.766 1 94.06 109 MET A N 1
ATOM 905 C CA . MET A 1 109 ? -26.328 -1.572 2.834 1 94.06 109 MET A CA 1
ATOM 906 C C . MET A 1 109 ? -26.219 -2.234 1.466 1 94.06 109 MET A C 1
ATOM 908 O O . MET A 1 109 ? -25.688 -3.342 1.351 1 94.06 109 MET A O 1
ATOM 912 N N . SER A 1 110 ? -26.703 -1.55 0.508 1 97.19 110 SER A N 1
ATOM 913 C CA . SER A 1 110 ? -26.703 -2.09 -0.847 1 97.19 110 SER A CA 1
ATOM 914 C C . SER A 1 110 ? -25.281 -2.256 -1.369 1 97.19 110 SER A C 1
ATOM 916 O O . SER A 1 110 ? -24.938 -3.297 -1.937 1 97.19 110 SER A O 1
ATOM 918 N N . VAL A 1 111 ? -24.453 -1.271 -1.134 1 97.38 111 VAL A N 1
ATOM 919 C CA . VAL A 1 111 ? -23.062 -1.306 -1.593 1 97.38 111 VAL A CA 1
ATOM 920 C C . VAL A 1 111 ? -22.297 -2.373 -0.821 1 97.38 111 VAL A C 1
ATOM 922 O O . VAL A 1 111 ? -21.438 -3.066 -1.389 1 97.38 111 VAL A O 1
ATOM 925 N N . ASN A 1 112 ? -22.609 -2.506 0.428 1 95.12 112 ASN A N 1
ATOM 926 C CA . ASN A 1 112 ? -22 -3.555 1.233 1 95.12 112 ASN A CA 1
ATOM 927 C C . ASN A 1 112 ? -22.266 -4.941 0.656 1 95.12 112 ASN A C 1
ATOM 929 O O . ASN A 1 112 ? -21.359 -5.77 0.559 1 95.12 112 ASN A O 1
ATOM 933 N N . LYS A 1 113 ? -23.469 -5.121 0.312 1 96.25 113 LYS A N 1
ATOM 934 C CA . LYS A 1 113 ? -23.828 -6.414 -0.26 1 96.25 113 LYS A CA 1
ATOM 935 C C . LYS A 1 113 ? -23.141 -6.633 -1.605 1 96.25 113 LYS A C 1
ATOM 937 O O . LYS A 1 113 ? -22.672 -7.734 -1.896 1 96.25 113 LYS A O 1
ATOM 942 N N . LEU A 1 114 ? -23.094 -5.57 -2.383 1 97.25 114 LEU A N 1
ATOM 943 C CA . LEU A 1 114 ? -22.391 -5.641 -3.652 1 97.25 114 LEU A CA 1
ATOM 944 C C . LEU A 1 114 ? -20.906 -5.961 -3.432 1 97.25 114 LEU A C 1
ATOM 946 O O . LEU A 1 114 ? -20.328 -6.773 -4.156 1 97.25 114 LEU A O 1
ATOM 950 N N . PHE A 1 115 ? -20.391 -5.336 -2.43 1 97 115 PHE A N 1
ATOM 951 C CA . PHE A 1 115 ? -19.016 -5.578 -2.055 1 97 115 PHE A CA 1
ATOM 952 C C . PHE A 1 115 ? -18.781 -7.059 -1.766 1 97 115 PHE A C 1
ATOM 954 O O . PHE A 1 115 ? -17.844 -7.656 -2.287 1 97 115 PHE A O 1
ATOM 961 N N . TYR A 1 116 ? -19.609 -7.621 -1.018 1 95.25 116 TYR A N 1
ATOM 962 C CA . TYR A 1 116 ? -19.406 -9.008 -0.606 1 95.25 116 TYR A CA 1
ATOM 963 C C . TYR A 1 116 ? -19.609 -9.961 -1.779 1 95.25 116 TYR A C 1
ATOM 965 O O . TYR A 1 116 ? -18.953 -11 -1.858 1 95.25 116 TYR A O 1
ATOM 973 N N . ILE A 1 117 ? -20.5 -9.633 -2.68 1 96.25 117 ILE A N 1
ATOM 974 C CA . ILE A 1 117 ? -20.656 -10.438 -3.885 1 96.25 117 ILE A CA 1
ATOM 975 C C . ILE A 1 117 ? -19.328 -10.531 -4.625 1 96.25 117 ILE A C 1
ATOM 977 O O . ILE A 1 117 ? -18.812 -11.625 -4.875 1 96.25 117 ILE A O 1
ATOM 981 N N . HIS A 1 118 ? -18.75 -9.422 -4.832 1 95.88 118 HIS A N 1
ATOM 982 C CA . HIS A 1 118 ? -17.516 -9.375 -5.617 1 95.88 118 HIS A CA 1
ATOM 983 C C . HIS A 1 118 ? -16.344 -9.914 -4.82 1 95.88 118 HIS A C 1
ATOM 985 O O . HIS A 1 118 ? -15.453 -10.57 -5.379 1 95.88 118 HIS A O 1
ATOM 991 N N . LYS A 1 119 ? -16.328 -9.617 -3.559 1 93.56 119 LYS A N 1
ATOM 992 C CA . LYS A 1 119 ? -15.281 -10.18 -2.719 1 93.56 119 LYS A CA 1
ATOM 993 C C . LYS A 1 119 ? -15.312 -11.703 -2.742 1 93.56 119 LYS A C 1
ATOM 995 O O . LYS A 1 119 ? -14.281 -12.352 -2.916 1 93.56 119 LYS A O 1
ATOM 1000 N N . ASN A 1 120 ? -16.5 -12.281 -2.619 1 92.38 120 ASN A N 1
ATOM 1001 C CA . ASN A 1 120 ? -16.656 -13.734 -2.602 1 92.38 120 ASN A CA 1
ATOM 1002 C C . ASN A 1 120 ? -16.281 -14.352 -3.943 1 92.38 120 ASN A C 1
ATOM 1004 O O . ASN A 1 120 ? -15.75 -15.469 -3.99 1 92.38 120 ASN A O 1
ATOM 1008 N N . LEU A 1 121 ? -16.469 -13.602 -4.98 1 92.69 121 LEU A N 1
ATOM 1009 C CA . LEU A 1 121 ? -16.141 -14.078 -6.316 1 92.69 121 LEU A CA 1
ATOM 1010 C C . LEU A 1 121 ? -14.664 -13.883 -6.621 1 92.69 121 LEU A C 1
ATOM 1012 O O . LEU A 1 121 ? -14.18 -14.289 -7.68 1 92.69 121 LEU A O 1
ATOM 1016 N N . GLY A 1 122 ? -13.969 -13.266 -5.703 1 90.88 122 GLY A N 1
ATOM 1017 C CA . GLY A 1 122 ? -12.555 -13 -5.902 1 90.88 122 GLY A CA 1
ATOM 1018 C C . GLY A 1 122 ? -12.289 -11.812 -6.805 1 90.88 122 GLY A C 1
ATOM 1019 O O . GLY A 1 122 ? -11.211 -11.68 -7.375 1 90.88 122 GLY A O 1
ATOM 1020 N N . GLU A 1 123 ? -13.297 -11.047 -7.012 1 92.44 123 GLU A N 1
ATOM 1021 C CA . GLU A 1 123 ? -13.203 -9.844 -7.832 1 92.44 123 GLU A CA 1
ATOM 1022 C C . GLU A 1 123 ? -12.969 -8.602 -6.973 1 92.44 123 GLU A C 1
ATOM 1024 O O . GLU A 1 123 ? -13.828 -7.719 -6.906 1 92.44 123 GLU A O 1
ATOM 1029 N N . TYR A 1 124 ? -11.812 -8.539 -6.379 1 93.31 124 TYR A N 1
ATOM 1030 C CA . TYR A 1 124 ? -11.508 -7.504 -5.395 1 93.31 124 TYR A CA 1
ATOM 1031 C C . TYR A 1 124 ? -11.5 -6.125 -6.039 1 93.31 124 TYR A C 1
ATOM 1033 O O . TYR A 1 124 ? -11.875 -5.133 -5.406 1 93.31 124 TYR A O 1
ATOM 1041 N N . ASP A 1 125 ? -11.047 -6.02 -7.285 1 90.69 125 ASP A N 1
ATOM 1042 C CA . ASP A 1 125 ? -11.008 -4.746 -7.996 1 90.69 125 ASP A CA 1
ATOM 1043 C C . ASP A 1 125 ? -12.414 -4.172 -8.164 1 90.69 125 ASP A C 1
ATOM 1045 O O . ASP A 1 125 ? -12.641 -2.988 -7.91 1 90.69 125 ASP A O 1
ATOM 1049 N N . LEU A 1 126 ? -13.375 -5.012 -8.469 1 93.81 126 LEU A N 1
ATOM 1050 C CA . LEU A 1 126 ? -14.758 -4.566 -8.602 1 93.81 126 LEU A CA 1
ATOM 1051 C C . LEU A 1 126 ? -15.359 -4.234 -7.238 1 93.81 126 LEU A C 1
ATOM 1053 O O . LEU A 1 126 ? -16.125 -3.281 -7.109 1 93.81 126 LEU A O 1
ATOM 1057 N N . ALA A 1 127 ? -15.047 -5.027 -6.223 1 96.06 127 ALA A N 1
ATOM 1058 C CA . ALA A 1 127 ? -15.523 -4.754 -4.871 1 96.06 127 ALA A CA 1
ATOM 1059 C C . ALA A 1 127 ? -15.133 -3.348 -4.426 1 96.06 127 ALA A C 1
ATOM 1061 O O . ALA A 1 127 ? -15.977 -2.578 -3.957 1 96.06 127 ALA A O 1
ATOM 1062 N N . VAL A 1 128 ? -13.859 -3.012 -4.645 1 94.06 128 VAL A N 1
ATOM 1063 C CA . VAL A 1 128 ? -13.367 -1.715 -4.191 1 94.06 128 VAL A CA 1
ATOM 1064 C C . VAL A 1 128 ? -13.883 -0.615 -5.117 1 94.06 128 VAL A C 1
ATOM 1066 O O . VAL A 1 128 ? -14.117 0.513 -4.68 1 94.06 128 VAL A O 1
ATOM 1069 N N . LEU A 1 129 ? -14.078 -0.936 -6.387 1 93.62 129 LEU A N 1
ATOM 1070 C CA . LEU A 1 129 ? -14.648 0.027 -7.324 1 93.62 129 LEU A CA 1
ATOM 1071 C C . LEU A 1 129 ? -16 0.533 -6.836 1 93.62 129 LEU A C 1
ATOM 1073 O O . LEU A 1 129 ? -16.266 1.735 -6.879 1 93.62 129 LEU A O 1
ATOM 1077 N N . TYR A 1 130 ? -16.859 -0.354 -6.371 1 95.38 130 TYR A N 1
ATOM 1078 C CA . TYR A 1 130 ? -18.172 0.042 -5.898 1 95.38 130 TYR A CA 1
ATOM 1079 C C . TYR A 1 130 ? -18.078 0.875 -4.625 1 95.38 130 TYR A C 1
ATOM 1081 O O . TYR A 1 130 ? -18.844 1.815 -4.43 1 95.38 130 TYR A O 1
ATOM 1089 N N . LEU A 1 131 ? -17.188 0.53 -3.744 1 95.62 131 LEU A N 1
ATOM 1090 C CA . LEU A 1 131 ? -16.984 1.357 -2.561 1 95.62 131 LEU A CA 1
ATOM 1091 C C . LEU A 1 131 ? -16.594 2.781 -2.953 1 95.62 131 LEU A C 1
ATOM 1093 O O . LEU A 1 131 ? -17.172 3.746 -2.438 1 95.62 131 LEU A O 1
ATOM 1097 N N . ASP A 1 132 ? -15.664 2.846 -3.865 1 91 132 ASP A N 1
ATOM 1098 C CA . ASP A 1 132 ? -15.141 4.137 -4.293 1 91 132 ASP A CA 1
ATOM 1099 C C . ASP A 1 132 ? -16.219 4.965 -4.992 1 91 132 ASP A C 1
ATOM 1101 O O . ASP A 1 132 ? -16.281 6.184 -4.82 1 91 132 ASP A O 1
ATOM 1105 N N . LYS A 1 133 ? -17.016 4.328 -5.707 1 93.06 133 LYS A N 1
ATOM 1106 C CA . LYS A 1 133 ? -18.062 5.004 -6.461 1 93.06 133 LYS A CA 1
ATOM 1107 C C . LYS A 1 133 ? -19.078 5.656 -5.527 1 93.06 133 LYS A C 1
ATOM 1109 O O . LYS A 1 133 ? -19.609 6.734 -5.824 1 93.06 133 LYS A O 1
ATOM 1114 N N . TYR A 1 134 ? -19.297 5.035 -4.379 1 94.69 134 TYR A N 1
ATOM 1115 C CA . TYR A 1 134 ? -20.406 5.492 -3.547 1 94.69 134 TYR A CA 1
ATOM 1116 C C . TYR A 1 134 ? -19.906 6.059 -2.225 1 94.69 134 TYR A C 1
ATOM 1118 O O . TYR A 1 134 ? -20.703 6.461 -1.371 1 94.69 134 TYR A O 1
ATOM 1126 N N . LYS A 1 135 ? -18.625 6.078 -2.027 1 90.56 135 LYS A N 1
ATOM 1127 C CA . LYS A 1 135 ? -18.047 6.473 -0.746 1 90.56 135 LYS A CA 1
ATOM 1128 C C . LYS A 1 135 ? -18.484 7.883 -0.358 1 90.56 135 LYS A C 1
ATOM 1130 O O . LYS A 1 135 ? -18.625 8.188 0.828 1 90.56 135 LYS A O 1
ATOM 1135 N N . ASN A 1 136 ? -18.719 8.727 -1.338 1 89.62 136 ASN A N 1
ATOM 1136 C CA . ASN A 1 136 ? -19.094 10.117 -1.059 1 89.62 136 ASN A CA 1
ATOM 1137 C C . ASN A 1 136 ? -20.594 10.266 -0.814 1 89.62 136 ASN A C 1
ATOM 1139 O O . ASN A 1 136 ? -21.062 11.344 -0.456 1 89.62 136 ASN A O 1
ATOM 1143 N N . LYS A 1 137 ? -21.359 9.234 -0.913 1 92.56 137 LYS A N 1
ATOM 1144 C CA . LYS A 1 137 ? -22.812 9.281 -0.751 1 92.56 137 LYS A CA 1
ATOM 1145 C C . LYS A 1 137 ? -23.234 8.695 0.592 1 92.56 137 LYS A C 1
ATOM 1147 O O . LYS A 1 137 ? -24.422 8.656 0.912 1 92.56 137 LYS A O 1
ATOM 1152 N N . VAL A 1 138 ? -22.25 8.18 1.275 1 92.94 138 VAL A N 1
ATOM 1153 C CA . VAL A 1 138 ? -22.516 7.602 2.588 1 92.94 138 VAL A CA 1
ATOM 1154 C C . VAL A 1 138 ? -21.75 8.367 3.658 1 92.94 138 VAL A C 1
ATOM 1156 O O . VAL A 1 138 ? -21 9.297 3.348 1 92.94 138 VAL A O 1
ATOM 1159 N N . ALA A 1 139 ? -22.062 8.062 4.895 1 85.38 139 ALA A N 1
ATOM 1160 C CA . ALA A 1 139 ? -21.344 8.703 6 1 85.38 139 ALA A CA 1
ATOM 1161 C C . ALA A 1 139 ? -19.859 8.422 5.938 1 85.38 139 ALA A C 1
ATOM 1163 O O . ALA A 1 139 ? -19.438 7.387 5.406 1 85.38 139 ALA A O 1
ATOM 1164 N N . THR A 1 140 ? -19.047 9.25 6.477 1 79.81 140 THR A N 1
ATOM 1165 C CA . THR A 1 140 ? -17.594 9.117 6.453 1 79.81 140 THR A CA 1
ATOM 1166 C C . THR A 1 140 ? -17.156 7.832 7.141 1 79.81 140 THR A C 1
ATOM 1168 O O . THR A 1 140 ? -17.703 7.469 8.195 1 79.81 140 THR A O 1
ATOM 1171 N N . ASN A 1 141 ? -16.297 7.102 6.574 1 77.62 141 ASN A N 1
ATOM 1172 C CA . ASN A 1 141 ? -15.664 5.902 7.117 1 77.62 141 ASN A CA 1
ATOM 1173 C C . ASN A 1 141 ? -16.641 4.73 7.172 1 77.62 141 ASN A C 1
ATOM 1175 O O . ASN A 1 141 ? -16.422 3.771 7.914 1 77.62 141 ASN A O 1
ATOM 1179 N N . ARG A 1 142 ? -17.75 4.852 6.438 1 85.56 142 ARG A N 1
ATOM 1180 C CA . ARG A 1 142 ? -18.766 3.803 6.434 1 85.56 142 ARG A CA 1
ATOM 1181 C C . ARG A 1 142 ? -18.188 2.488 5.91 1 85.56 142 ARG A C 1
ATOM 1183 O O . ARG A 1 142 ? -18.609 1.41 6.332 1 85.56 142 ARG A O 1
ATOM 1190 N N . PHE A 1 143 ? -17.203 2.623 5.062 1 90.81 143 PHE A N 1
ATOM 1191 C CA . PHE A 1 143 ? -16.719 1.432 4.367 1 90.81 143 PHE A CA 1
ATOM 1192 C C . PHE A 1 143 ? -15.352 1.015 4.879 1 90.81 143 PHE A C 1
ATOM 1194 O O . PHE A 1 143 ? -14.625 0.281 4.203 1 90.81 143 PHE A O 1
ATOM 1201 N N . ASN A 1 144 ? -14.922 1.419 6.039 1 87.69 144 ASN A N 1
ATOM 1202 C CA . ASN A 1 144 ? -13.617 1.079 6.605 1 87.69 144 ASN A CA 1
ATOM 1203 C C . ASN A 1 144 ? -13.438 -0.432 6.727 1 87.69 144 ASN A C 1
ATOM 1205 O O . ASN A 1 144 ? -12.359 -0.956 6.441 1 87.69 144 ASN A O 1
ATOM 1209 N N . GLU A 1 145 ? -14.469 -1.063 7.137 1 91.62 145 GLU A N 1
ATOM 1210 C CA . GLU A 1 145 ? -14.414 -2.514 7.297 1 91.62 145 GLU A CA 1
ATOM 1211 C C . GLU A 1 145 ? -14.133 -3.205 5.965 1 91.62 145 GLU A C 1
ATOM 1213 O O . GLU A 1 145 ? -13.305 -4.113 5.891 1 91.62 145 GLU A O 1
ATOM 1218 N N . GLN A 1 146 ? -14.82 -2.746 4.969 1 94.62 146 GLN A N 1
ATOM 1219 C CA . GLN A 1 146 ? -14.664 -3.334 3.641 1 94.62 146 GLN A CA 1
ATOM 1220 C C . GLN A 1 146 ? -13.258 -3.102 3.098 1 94.62 146 GLN A C 1
ATOM 1222 O O . GLN A 1 146 ? -12.648 -4.012 2.533 1 94.62 146 GLN A O 1
ATOM 1227 N N . TYR A 1 147 ? -12.734 -1.944 3.322 1 92.38 147 TYR A N 1
ATOM 1228 C CA . TYR A 1 147 ? -11.367 -1.673 2.906 1 92.38 147 TYR A CA 1
ATOM 1229 C C . TYR A 1 147 ? -10.375 -2.531 3.686 1 92.38 147 TYR A C 1
ATOM 1231 O O . TYR A 1 147 ? -9.414 -3.055 3.115 1 92.38 147 TYR A O 1
ATOM 1239 N N . GLY A 1 148 ? -10.648 -2.643 4.961 1 92.44 148 GLY A N 1
ATOM 1240 C CA . GLY A 1 148 ? -9.812 -3.521 5.766 1 92.44 148 GLY A CA 1
ATOM 1241 C C . GLY A 1 148 ? -9.812 -4.957 5.277 1 92.44 148 GLY A C 1
ATOM 1242 O O . GLY A 1 148 ? -8.758 -5.594 5.215 1 92.44 148 GLY A O 1
ATOM 1243 N N . LEU A 1 149 ? -10.93 -5.418 4.852 1 95.06 149 LEU A N 1
ATOM 1244 C CA . LEU A 1 149 ? -11.078 -6.781 4.355 1 95.06 149 LEU A CA 1
ATOM 1245 C C . LEU A 1 149 ? -10.281 -6.977 3.068 1 95.06 149 LEU A C 1
ATOM 1247 O O . LEU A 1 149 ? -9.633 -8.016 2.887 1 95.06 149 LEU A O 1
ATOM 1251 N N . ILE A 1 150 ? -10.328 -6.035 2.234 1 93.38 150 ILE A N 1
ATOM 1252 C CA . ILE A 1 150 ? -9.625 -6.16 0.961 1 93.38 150 ILE A CA 1
ATOM 1253 C C . ILE A 1 150 ? -8.117 -6.078 1.189 1 93.38 150 ILE A C 1
ATOM 1255 O O . ILE A 1 150 ? -7.348 -6.777 0.528 1 93.38 150 ILE A O 1
ATOM 1259 N N . LYS A 1 151 ? -7.699 -5.25 2.084 1 88.81 151 LYS A N 1
ATOM 1260 C CA . LYS A 1 151 ? -6.281 -5.188 2.422 1 88.81 151 LYS A CA 1
ATOM 1261 C C . LYS A 1 151 ? -5.777 -6.543 2.916 1 88.81 151 LYS A C 1
ATOM 1263 O O . LYS A 1 151 ? -4.727 -7.02 2.473 1 88.81 151 LYS A O 1
ATOM 1268 N N . VAL A 1 152 ? -6.578 -7.117 3.748 1 91.56 152 VAL A N 1
ATOM 1269 C CA . VAL A 1 152 ? -6.219 -8.43 4.273 1 91.56 152 VAL A CA 1
ATOM 1270 C C . VAL A 1 152 ? -6.195 -9.453 3.139 1 91.56 152 VAL A C 1
ATOM 1272 O O . VAL A 1 152 ? -5.258 -10.25 3.029 1 91.56 152 VAL A O 1
ATOM 1275 N N . ALA A 1 153 ? -7.211 -9.406 2.303 1 90.69 153 ALA A N 1
ATOM 1276 C CA . ALA A 1 153 ? -7.293 -10.336 1.18 1 90.69 153 ALA A CA 1
ATOM 1277 C C . ALA A 1 153 ? -6.086 -10.203 0.261 1 90.69 153 ALA A C 1
ATOM 1279 O O . ALA A 1 153 ? -5.621 -11.188 -0.317 1 90.69 153 ALA A O 1
ATOM 1280 N N . MET A 1 154 ? -5.551 -9.078 0.251 1 83.75 154 MET A N 1
ATOM 1281 C CA . MET A 1 154 ? -4.422 -8.797 -0.628 1 83.75 154 MET A CA 1
ATOM 1282 C C . MET A 1 154 ? -3.098 -9.07 0.081 1 83.75 154 MET A C 1
ATOM 1284 O O . MET A 1 154 ? -2.027 -8.859 -0.491 1 83.75 154 MET A O 1
ATOM 1288 N N . GLY A 1 155 ? -3.201 -9.391 1.347 1 83.56 155 GLY A N 1
ATOM 1289 C CA . GLY A 1 155 ? -2.002 -9.758 2.082 1 83.56 155 GLY A CA 1
ATOM 1290 C C . GLY A 1 155 ? -1.498 -8.656 2.992 1 83.56 155 GLY A C 1
ATOM 1291 O O . GLY A 1 155 ? -0.503 -8.828 3.699 1 83.56 155 GLY A O 1
ATOM 1292 N N . ASP A 1 156 ? -2.086 -7.5 2.918 1 83 156 ASP A N 1
ATOM 1293 C CA . ASP A 1 156 ? -1.7 -6.398 3.795 1 83 156 ASP A CA 1
ATOM 1294 C C . ASP A 1 156 ? -2.43 -6.48 5.133 1 83 156 ASP A C 1
ATOM 1296 O O . ASP A 1 156 ? -3.217 -5.594 5.473 1 83 156 ASP A O 1
ATOM 1300 N N . CYS A 1 157 ? -2.135 -7.484 5.918 1 88.56 157 CYS A N 1
ATOM 1301 C CA . CYS A 1 157 ? -2.789 -7.73 7.199 1 88.56 157 CYS A CA 1
ATOM 1302 C C . CYS A 1 157 ? -2.371 -6.691 8.234 1 88.56 157 CYS A C 1
ATOM 1304 O O . CYS A 1 157 ? -3.16 -6.328 9.109 1 88.56 157 CYS A O 1
ATOM 1306 N N . LEU A 1 158 ? -1.225 -6.184 8.133 1 82.88 158 LEU A N 1
ATOM 1307 C CA . LEU A 1 158 ? -0.673 -5.223 9.078 1 82.88 158 LEU A CA 1
ATOM 1308 C C . LEU A 1 158 ? -1.531 -3.965 9.141 1 82.88 158 LEU A C 1
ATOM 1310 O O . LEU A 1 158 ? -1.708 -3.379 10.211 1 82.88 158 LEU A O 1
ATOM 1314 N N . ASN A 1 159 ? -2.061 -3.578 7.996 1 81.62 159 ASN A N 1
ATOM 1315 C CA . ASN A 1 159 ? -2.879 -2.371 7.965 1 81.62 159 ASN A CA 1
ATOM 1316 C C . ASN A 1 159 ? -4.367 -2.703 7.957 1 81.62 159 ASN A C 1
ATOM 1318 O O . ASN A 1 159 ? -5.191 -1.897 8.398 1 81.62 159 ASN A O 1
ATOM 1322 N N . GLY A 1 160 ? -4.652 -3.834 7.418 1 90.75 160 GLY A N 1
ATOM 1323 C CA . GLY A 1 160 ? -6.047 -4.234 7.328 1 90.75 160 GLY A CA 1
ATOM 1324 C C . GLY A 1 160 ? -6.664 -4.562 8.68 1 90.75 160 GLY A C 1
ATOM 1325 O O . GLY A 1 160 ? -7.77 -4.117 8.984 1 90.75 160 GLY A O 1
ATOM 1326 N N . ILE A 1 161 ? -5.953 -5.273 9.555 1 93.12 161 ILE A N 1
ATOM 1327 C CA . ILE A 1 161 ? -6.496 -5.77 10.812 1 93.12 161 ILE A CA 1
ATOM 1328 C C . ILE A 1 161 ? -6.762 -4.598 11.758 1 93.12 161 ILE A C 1
ATOM 1330 O O . ILE A 1 161 ? -7.828 -4.516 12.375 1 93.12 161 ILE A O 1
ATOM 1334 N N . PRO A 1 162 ? -5.852 -3.611 11.828 1 87.12 162 PRO A N 1
ATOM 1335 C CA . PRO A 1 162 ? -6.156 -2.447 12.664 1 87.12 162 PRO A CA 1
ATOM 1336 C C . PRO A 1 162 ? -7.406 -1.701 12.195 1 87.12 162 PRO A C 1
ATOM 1338 O O . PRO A 1 162 ? -8.164 -1.19 13.023 1 87.12 162 PRO A O 1
ATOM 1341 N N . LEU A 1 163 ? -7.598 -1.629 10.922 1 86.94 163 LEU A N 1
ATOM 1342 C CA . LEU A 1 163 ? -8.797 -0.982 10.398 1 86.94 163 LEU A CA 1
ATOM 1343 C C . LEU A 1 163 ? -10.055 -1.74 10.82 1 86.94 163 LEU A C 1
ATOM 1345 O O . LEU A 1 163 ? -11.055 -1.129 11.195 1 86.94 163 LEU A O 1
ATOM 1349 N N . LEU A 1 164 ? -10 -3.055 10.766 1 93.25 164 LEU A N 1
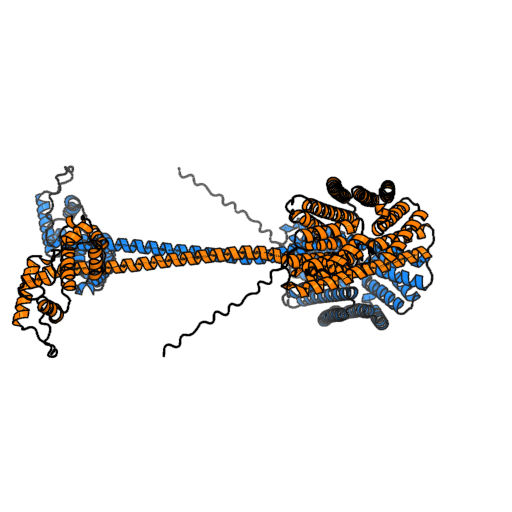ATOM 1350 C CA . LEU A 1 164 ? -11.117 -3.893 11.195 1 93.25 164 LEU A CA 1
ATOM 1351 C C . LEU A 1 164 ? -11.367 -3.742 12.695 1 93.25 164 LEU A C 1
ATOM 1353 O O . LEU A 1 164 ? -12.516 -3.66 13.133 1 93.25 164 LEU A O 1
ATOM 1357 N N . LYS A 1 165 ? -10.32 -3.645 13.453 1 90.5 165 LYS A N 1
ATOM 1358 C CA . LYS A 1 165 ? -10.438 -3.498 14.898 1 90.5 165 LYS A CA 1
ATOM 1359 C C . LYS A 1 165 ? -11.008 -2.135 15.266 1 90.5 165 LYS A C 1
ATOM 1361 O O . LYS A 1 165 ? -11.758 -2.012 16.25 1 90.5 165 LYS A O 1
ATOM 1366 N N . LYS A 1 166 ? -10.617 -1.169 14.477 1 84.31 166 LYS A N 1
ATOM 1367 C CA . LYS A 1 166 ? -11.156 0.168 14.711 1 84.31 166 LYS A CA 1
ATOM 1368 C C . LYS A 1 166 ? -12.672 0.179 14.562 1 84.31 166 LYS A C 1
ATOM 1370 O O . LYS A 1 166 ? -13.367 0.885 15.297 1 84.31 166 LYS A O 1
ATOM 1375 N N . GLU A 1 167 ? -13.164 -0.574 13.664 1 83.12 167 GLU A N 1
ATOM 1376 C CA . GLU A 1 167 ? -14.602 -0.647 13.422 1 83.12 167 GLU A CA 1
ATOM 1377 C C . GLU A 1 167 ? -15.328 -1.321 14.586 1 83.12 167 GLU A C 1
ATOM 1379 O O . GLU A 1 167 ? -16.5 -1.051 14.836 1 83.12 167 GLU A O 1
ATOM 1384 N N . LEU A 1 168 ? -14.68 -2.199 15.266 1 80.69 168 LEU A N 1
ATOM 1385 C CA . LEU A 1 168 ? -15.242 -2.82 16.453 1 80.69 168 LEU A CA 1
ATOM 1386 C C . LEU A 1 168 ? -15.484 -1.781 17.547 1 80.69 168 LEU A C 1
ATOM 1388 O O . LEU A 1 168 ? -16.453 -1.888 18.312 1 80.69 168 LEU A O 1
ATOM 1392 N N . LYS A 1 169 ? -14.609 -0.711 17.531 1 74.69 169 LYS A N 1
ATOM 1393 C CA . LYS A 1 169 ? -14.688 0.321 18.562 1 74.69 169 LYS A CA 1
ATOM 1394 C C . LYS A 1 169 ? -15.688 1.408 18.172 1 74.69 169 LYS A C 1
ATOM 1396 O O . LYS A 1 169 ? -16.297 2.035 19.047 1 74.69 169 LYS A O 1
ATOM 1401 N N . THR A 1 170 ? -15.727 1.753 16.844 1 66 170 THR A N 1
ATOM 1402 C CA . THR A 1 170 ? -16.516 2.889 16.391 1 66 170 THR A CA 1
ATOM 1403 C C . THR A 1 170 ? -17.953 2.465 16.094 1 66 170 THR A C 1
ATOM 1405 O O . THR A 1 170 ? -18.828 3.311 15.859 1 66 170 THR A O 1
ATOM 1408 N N . THR A 1 171 ? -18.062 1.281 15.82 1 60 171 THR A N 1
ATOM 1409 C CA . THR A 1 171 ? -19.438 0.872 15.57 1 60 171 THR A CA 1
ATOM 1410 C C . THR A 1 171 ? -20.359 1.358 16.688 1 60 171 THR A C 1
ATOM 1412 O O . THR A 1 171 ? -20.094 1.107 17.859 1 60 171 THR A O 1
ATOM 1415 N N . PRO A 1 172 ? -20.953 2.566 16.438 1 50.72 172 PRO A N 1
ATOM 1416 C CA . PRO A 1 172 ? -21.812 3.096 17.5 1 50.72 172 PRO A CA 1
ATOM 1417 C C . PRO A 1 172 ? -22.281 2.016 18.469 1 50.72 172 PRO A C 1
ATOM 1419 O O . PRO A 1 172 ? -22.734 0.948 18.047 1 50.72 172 PRO A O 1
ATOM 1422 N N . HIS A 1 173 ? -21.5 1.956 19.516 1 46.97 173 HIS A N 1
ATOM 1423 C CA . HIS A 1 173 ? -22.188 1.175 20.547 1 46.97 173 HIS A CA 1
ATOM 1424 C C . HIS A 1 173 ? -23.703 1.296 20.406 1 46.97 173 HIS A C 1
ATOM 1426 O O . HIS A 1 173 ? -24.25 2.402 20.438 1 46.97 173 HIS A O 1
ATOM 1432 N N . LEU A 1 174 ? -24.109 0.692 19.328 1 42.59 174 LEU A N 1
ATOM 1433 C CA . LEU A 1 174 ? -25.562 0.657 19.188 1 42.59 174 LEU A CA 1
ATOM 1434 C C . LEU A 1 174 ? -26.25 0.942 20.516 1 42.59 174 LEU A C 1
ATOM 1436 O O . LEU A 1 174 ? -25.906 0.346 21.531 1 42.59 174 LEU A O 1
ATOM 1440 N N . LYS A 1 175 ? -26.641 2.092 20.734 1 39.94 175 LYS A N 1
ATOM 1441 C CA . LYS A 1 175 ? -27.5 2.352 21.891 1 39.94 175 LYS A CA 1
ATOM 1442 C C . LYS A 1 175 ? -28.125 1.062 22.406 1 39.94 175 LYS A C 1
ATOM 1444 O O . LYS A 1 175 ? -28.562 0.215 21.609 1 39.94 175 LYS A O 1
ATOM 1449 N N . LEU A 1 176 ? -27.641 0.654 23.609 1 40.84 176 LEU A N 1
ATOM 1450 C CA . LEU A 1 176 ? -28.359 -0.344 24.391 1 40.84 176 LEU A CA 1
ATOM 1451 C C . LEU A 1 176 ? -29.828 -0.399 24 1 40.84 176 LEU A C 1
ATOM 1453 O O . LEU A 1 176 ? -30.625 0.45 24.422 1 40.84 176 LEU A O 1
ATOM 1457 N N . GLY A 1 177 ? -29.938 -0.388 22.734 1 42.91 177 GLY A N 1
ATOM 1458 C CA . GLY A 1 177 ? -31.359 -0.542 22.531 1 42.91 177 GLY A CA 1
ATOM 1459 C C . GLY A 1 177 ? -31.969 -1.611 23.422 1 42.91 177 GLY A C 1
ATOM 1460 O O . GLY A 1 177 ? -31.266 -2.377 24.062 1 42.91 177 GLY A O 1
ATOM 1461 N N . ILE A 1 178 ? -32.969 -1.379 23.984 1 45.56 178 ILE A N 1
ATOM 1462 C CA . ILE A 1 178 ? -33.781 -2.322 24.734 1 45.56 178 ILE A CA 1
ATOM 1463 C C . ILE A 1 178 ? -34.375 -3.346 23.781 1 45.56 178 ILE A C 1
ATOM 1465 O O . ILE A 1 178 ? -34.812 -3 22.672 1 45.56 178 ILE A O 1
ATOM 1469 N N . GLY A 1 179 ? -34.281 -4.531 24.047 1 49.12 179 GLY A N 1
ATOM 1470 C CA . GLY A 1 179 ? -34.969 -5.613 23.375 1 49.12 179 GLY A CA 1
ATOM 1471 C C . GLY A 1 179 ? -34.25 -6.094 22.125 1 49.12 179 GLY A C 1
ATOM 1472 O O . GLY A 1 179 ? -33.062 -6.438 22.172 1 49.12 179 GLY A O 1
ATOM 1473 N N . GLU A 1 180 ? -34.875 -6.051 20.938 1 50.94 180 GLU A N 1
ATOM 1474 C CA . GLU A 1 180 ? -34.531 -6.598 19.641 1 50.94 180 GLU A CA 1
ATOM 1475 C C . GLU A 1 180 ? -33.344 -5.863 19.047 1 50.94 180 GLU A C 1
ATOM 1477 O O . GLU A 1 180 ? -32.5 -6.469 18.375 1 50.94 180 GLU A O 1
ATOM 1482 N N . LYS A 1 181 ? -33.094 -4.645 19.328 1 57.19 181 LYS A N 1
ATOM 1483 C CA . LYS A 1 181 ? -31.984 -3.848 18.859 1 57.19 181 LYS A CA 1
ATOM 1484 C C . LYS A 1 181 ? -30.656 -4.336 19.469 1 57.19 181 LYS A C 1
ATOM 1486 O O . LYS A 1 181 ? -29.625 -4.324 18.797 1 57.19 181 LYS A O 1
ATOM 1491 N N . LYS A 1 182 ? -30.844 -4.953 20.641 1 61.41 182 LYS A N 1
ATOM 1492 C CA . LYS A 1 182 ? -29.656 -5.477 21.312 1 61.41 182 LYS A CA 1
ATOM 1493 C C . LYS A 1 182 ? -29.125 -6.719 20.609 1 61.41 182 LYS A C 1
ATOM 1495 O O . LYS A 1 182 ? -27.922 -6.871 20.453 1 61.41 182 LYS A O 1
ATOM 1500 N N . VAL A 1 183 ? -30.078 -7.477 20.141 1 63 183 VAL A N 1
ATOM 1501 C CA . VAL A 1 183 ? -29.672 -8.727 19.5 1 63 183 VAL A CA 1
ATOM 1502 C C . VAL A 1 183 ? -28.984 -8.422 18.172 1 63 183 VAL A C 1
ATOM 1504 O O . VAL A 1 183 ? -27.984 -9.047 17.828 1 63 183 VAL A O 1
ATOM 1507 N N . MET A 1 184 ? -29.484 -7.504 17.469 1 66.56 184 MET A N 1
ATOM 1508 C CA . MET A 1 184 ? -28.906 -7.152 16.172 1 66.56 184 MET A CA 1
ATOM 1509 C C . MET A 1 184 ? -27.516 -6.574 16.344 1 66.56 184 MET A C 1
ATOM 1511 O O . MET A 1 184 ? -26.609 -6.859 15.555 1 66.56 184 MET A O 1
ATOM 1515 N N . ASN A 1 185 ? -27.406 -5.922 17.469 1 74 185 ASN A N 1
ATOM 1516 C CA . ASN A 1 185 ? -26.094 -5.363 17.766 1 74 185 ASN A CA 1
ATOM 1517 C C . ASN A 1 185 ? -25.078 -6.461 18.094 1 74 185 ASN A C 1
ATOM 1519 O O . ASN A 1 185 ? -23.938 -6.41 17.656 1 74 185 ASN A O 1
ATOM 1523 N N . THR A 1 186 ? -25.688 -7.453 18.75 1 80.69 186 THR A N 1
ATOM 1524 C CA . THR A 1 186 ? -24.812 -8.562 19.141 1 80.69 186 THR A CA 1
ATOM 1525 C C . THR A 1 186 ? -24.344 -9.336 17.922 1 80.69 186 THR A C 1
ATOM 1527 O O . THR A 1 186 ? -23.172 -9.695 17.812 1 80.69 186 THR A O 1
ATOM 1530 N N . LYS A 1 187 ? -25.234 -9.531 17.016 1 82.62 187 LYS A N 1
ATOM 1531 C CA . LYS A 1 187 ? -24.891 -10.242 15.797 1 82.62 187 LYS A CA 1
ATOM 1532 C C . LYS A 1 187 ? -23.844 -9.484 14.992 1 82.62 187 LYS A C 1
ATOM 1534 O O . LYS A 1 187 ? -22.906 -10.086 14.469 1 82.62 187 LYS A O 1
ATOM 1539 N N . LEU A 1 188 ? -24.016 -8.242 14.953 1 82.69 188 LEU A N 1
ATOM 1540 C CA . LEU A 1 188 ? -23.078 -7.414 14.203 1 82.69 188 LEU A CA 1
ATOM 1541 C C . LEU A 1 188 ? -21.688 -7.48 14.812 1 82.69 188 LEU A C 1
ATOM 1543 O O . LEU A 1 188 ? -20.688 -7.602 14.086 1 82.69 188 LEU A O 1
ATOM 1547 N N . PHE A 1 189 ? -21.656 -7.48 16.125 1 86.94 189 PHE A N 1
ATOM 1548 C CA . PHE A 1 189 ? -20.375 -7.547 16.812 1 86.94 189 PHE A CA 1
ATOM 1549 C C . PHE A 1 189 ? -19.734 -8.922 16.625 1 86.94 189 PHE A C 1
ATOM 1551 O O . PHE A 1 189 ? -18.516 -9.023 16.406 1 86.94 189 PHE A O 1
ATOM 1558 N N . ALA A 1 190 ? -20.594 -9.859 16.719 1 91.62 190 ALA A N 1
ATOM 1559 C CA . ALA A 1 190 ? -20.094 -11.219 16.516 1 91.62 190 ALA A CA 1
ATOM 1560 C C . ALA A 1 190 ? -19.516 -11.391 15.117 1 91.62 190 ALA A C 1
ATOM 1562 O O . ALA A 1 190 ? -18.453 -11.984 14.953 1 91.62 190 ALA A O 1
ATOM 1563 N N . ASP A 1 191 ? -20.156 -10.844 14.18 1 90.25 191 ASP A N 1
ATOM 1564 C CA . ASP A 1 191 ? -19.688 -10.906 12.797 1 90.25 191 ASP A CA 1
ATOM 1565 C C . ASP A 1 191 ? -18.328 -10.219 12.648 1 90.25 191 ASP A C 1
ATOM 1567 O O . ASP A 1 191 ? -17.453 -10.711 11.938 1 90.25 191 ASP A O 1
ATOM 1571 N N . LYS A 1 192 ? -18.188 -9.125 13.281 1 91.88 192 LYS A N 1
ATOM 1572 C CA . LYS A 1 192 ? -16.922 -8.391 13.211 1 91.88 192 LYS A CA 1
ATOM 1573 C C . LYS A 1 192 ? -15.789 -9.195 13.844 1 91.88 192 LYS A C 1
ATOM 1575 O O . LYS A 1 192 ? -14.672 -9.227 13.312 1 91.88 192 LYS A O 1
ATOM 1580 N N . HIS A 1 193 ? -16.078 -9.836 14.945 1 94.56 193 HIS A N 1
ATOM 1581 C CA . HIS A 1 193 ? -15.086 -10.695 15.57 1 94.56 193 HIS A CA 1
ATOM 1582 C C . HIS A 1 193 ? -14.688 -11.844 14.641 1 94.56 193 HIS A C 1
ATOM 1584 O O . HIS A 1 193 ? -13.516 -12.188 14.539 1 94.56 193 HIS A O 1
ATOM 1590 N N . ASN A 1 194 ? -15.664 -12.414 14.023 1 95.56 194 ASN A N 1
ATOM 1591 C CA . ASN A 1 194 ? -15.375 -13.492 13.086 1 95.56 194 ASN A CA 1
ATOM 1592 C C . ASN A 1 194 ? -14.484 -13.008 11.938 1 95.56 194 ASN A C 1
ATOM 1594 O O . ASN A 1 194 ? -13.562 -13.711 11.531 1 95.56 194 ASN A O 1
ATOM 1598 N N . ILE A 1 195 ? -14.758 -11.844 11.453 1 95.12 195 ILE A N 1
ATOM 1599 C CA . ILE A 1 195 ? -13.984 -11.258 10.367 1 95.12 195 ILE A CA 1
ATOM 1600 C C . ILE A 1 195 ? -12.539 -11.055 10.812 1 95.12 195 ILE A C 1
ATOM 1602 O O . ILE A 1 195 ? -11.609 -11.383 10.078 1 95.12 195 ILE A O 1
ATOM 1606 N N . ILE A 1 196 ? -12.406 -10.562 11.992 1 96.5 196 ILE A N 1
ATOM 1607 C CA . ILE A 1 196 ? -11.07 -10.336 12.547 1 96.5 196 ILE A CA 1
ATOM 1608 C C . ILE A 1 196 ? -10.359 -11.68 12.727 1 96.5 196 ILE A C 1
ATOM 1610 O O . ILE A 1 196 ? -9.164 -11.797 12.453 1 96.5 196 ILE A O 1
ATOM 1614 N N . GLY A 1 197 ? -11.102 -12.648 13.18 1 97.88 197 GLY A N 1
ATOM 1615 C CA . GLY A 1 197 ? -10.531 -13.984 13.297 1 97.88 197 GLY A CA 1
ATOM 1616 C C . GLY A 1 197 ? -10.016 -14.531 11.984 1 97.88 197 GLY A C 1
ATOM 1617 O O . GLY A 1 197 ? -8.906 -15.055 11.914 1 97.88 197 GLY A O 1
ATOM 1618 N N . GLU A 1 198 ? -10.781 -14.398 10.953 1 96.44 198 GLU A N 1
ATOM 1619 C CA . GLU A 1 198 ? -10.375 -14.852 9.625 1 96.44 198 GLU A CA 1
ATOM 1620 C C . GLU A 1 198 ? -9.156 -14.078 9.125 1 96.44 198 GLU A C 1
ATOM 1622 O O . GLU A 1 198 ? -8.289 -14.641 8.461 1 96.44 198 GLU A O 1
ATOM 1627 N N . ALA A 1 199 ? -9.117 -12.828 9.43 1 96.62 199 ALA A N 1
ATOM 1628 C CA . ALA A 1 199 ? -7.973 -12.008 9.062 1 96.62 199 ALA A CA 1
ATOM 1629 C C . ALA A 1 199 ? -6.695 -12.508 9.734 1 96.62 199 ALA A C 1
ATOM 1631 O O . ALA A 1 199 ? -5.633 -12.547 9.117 1 96.62 199 ALA A O 1
ATOM 1632 N N . TYR A 1 200 ? -6.809 -12.914 10.984 1 97.12 200 TYR A N 1
ATOM 1633 C CA . TYR A 1 200 ? -5.652 -13.438 11.703 1 97.12 200 TYR A CA 1
ATOM 1634 C C . TYR A 1 200 ? -5.223 -14.789 11.148 1 97.12 200 TYR A C 1
ATOM 1636 O O . TYR A 1 200 ? -4.031 -15.109 11.133 1 97.12 200 TYR A O 1
ATOM 1644 N N . GLN A 1 201 ? -6.156 -15.57 10.688 1 96.94 201 GLN A N 1
ATOM 1645 C CA . GLN A 1 201 ? -5.789 -16.797 10.008 1 96.94 201 GLN A CA 1
ATOM 1646 C C . GLN A 1 201 ? -4.949 -16.516 8.758 1 96.94 201 GLN A C 1
ATOM 1648 O O . GLN A 1 201 ? -3.945 -17.188 8.516 1 96.94 201 GLN A O 1
ATOM 1653 N N . LYS A 1 202 ? -5.383 -15.57 8.023 1 94.31 202 LYS A N 1
ATOM 1654 C CA . LYS A 1 202 ? -4.629 -15.172 6.84 1 94.31 202 LYS A CA 1
ATOM 1655 C C . LYS A 1 202 ? -3.244 -14.656 7.219 1 94.31 202 LYS A C 1
ATOM 1657 O O . LYS A 1 202 ? -2.26 -14.945 6.535 1 94.31 202 LYS A O 1
ATOM 1662 N N . TYR A 1 203 ? -3.197 -13.898 8.297 1 92.12 203 TYR A N 1
ATOM 1663 C CA . TYR A 1 203 ? -1.923 -13.359 8.758 1 92.12 203 TYR A CA 1
ATOM 1664 C C . TYR A 1 203 ? -0.962 -14.484 9.141 1 92.12 203 TYR A C 1
ATOM 1666 O O . TYR A 1 203 ? 0.241 -14.391 8.883 1 92.12 203 TYR A O 1
ATOM 1674 N N . PHE A 1 204 ? -1.452 -15.523 9.672 1 94.88 204 PHE A N 1
ATOM 1675 C CA . PHE A 1 204 ? -0.64 -16.703 9.969 1 94.88 204 PHE A CA 1
ATOM 1676 C C . PHE A 1 204 ? -0.1 -17.312 8.688 1 94.88 204 PHE A C 1
ATOM 1678 O O . PHE A 1 204 ? 1.074 -17.688 8.617 1 94.88 204 PHE A O 1
ATOM 1685 N N . LEU A 1 205 ? -0.973 -17.453 7.762 1 91.06 205 LEU A N 1
ATOM 1686 C CA . LEU A 1 205 ? -0.57 -18.062 6.5 1 91.06 205 LEU A CA 1
ATOM 1687 C C . LEU A 1 205 ? 0.617 -17.328 5.891 1 91.06 205 LEU A C 1
ATOM 1689 O O . LEU A 1 205 ? 1.487 -17.938 5.273 1 91.06 205 LEU A O 1
ATOM 1693 N N . LEU A 1 206 ? 0.646 -16.125 6.105 1 85.06 206 LEU A N 1
ATOM 1694 C CA . LEU A 1 206 ? 1.677 -15.289 5.5 1 85.06 206 LEU A CA 1
ATOM 1695 C C . LEU A 1 206 ? 2.934 -15.266 6.363 1 85.06 206 LEU A C 1
ATOM 1697 O O . LEU A 1 206 ? 4.051 -15.203 5.844 1 85.06 206 LEU A O 1
ATOM 1701 N N . THR A 1 207 ? 2.822 -15.375 7.715 1 86.12 207 THR A N 1
ATOM 1702 C CA . THR A 1 207 ? 3.953 -15.148 8.609 1 86.12 207 THR A CA 1
ATOM 1703 C C . THR A 1 207 ? 4.398 -16.453 9.258 1 86.12 207 THR A C 1
ATOM 1705 O O . THR A 1 207 ? 5.516 -16.547 9.773 1 86.12 207 THR A O 1
ATOM 1708 N N . LYS A 1 208 ? 3.418 -17.359 9.367 1 90 208 LYS A N 1
ATOM 1709 C CA . LYS A 1 208 ? 3.619 -18.656 10.023 1 90 208 LYS A CA 1
ATOM 1710 C C . LYS A 1 208 ? 3.904 -18.484 11.516 1 90 208 LYS A C 1
ATOM 1712 O O . LYS A 1 208 ? 4.578 -19.312 12.125 1 90 208 LYS A O 1
ATOM 1717 N N . LYS A 1 209 ? 3.42 -17.359 12.07 1 91.81 209 LYS A N 1
ATOM 1718 C CA . LYS A 1 209 ? 3.527 -17.125 13.508 1 91.81 209 LYS A CA 1
ATOM 1719 C C . LYS A 1 209 ? 2.295 -17.656 14.242 1 91.81 209 LYS A C 1
ATOM 1721 O O . LYS A 1 209 ? 1.186 -17.156 14.023 1 91.81 209 LYS A O 1
ATOM 1726 N N . SER A 1 210 ? 2.404 -18.5 15.203 1 94.75 210 SER A N 1
ATOM 1727 C CA . SER A 1 210 ? 1.319 -19.219 15.867 1 94.75 210 SER A CA 1
ATOM 1728 C C . SER A 1 210 ? 0.456 -18.266 16.688 1 94.75 210 SER A C 1
ATOM 1730 O O . SER A 1 210 ? -0.723 -18.547 16.938 1 94.75 210 SER A O 1
ATOM 1732 N N . ILE A 1 211 ? 1.015 -17.156 17.078 1 95.69 211 ILE A N 1
ATOM 1733 C CA . ILE A 1 211 ? 0.28 -16.172 17.875 1 95.69 211 ILE A CA 1
ATOM 1734 C C . ILE A 1 211 ? -0.96 -15.711 17.125 1 95.69 211 ILE A C 1
ATOM 1736 O O . ILE A 1 211 ? -1.979 -15.375 17.734 1 95.69 211 ILE A O 1
ATOM 1740 N N . TYR A 1 212 ? -0.915 -15.672 15.844 1 96.62 212 TYR A N 1
ATOM 1741 C CA . TYR A 1 212 ? -2.035 -15.188 15.047 1 96.62 212 TYR A CA 1
ATOM 1742 C C . TYR A 1 212 ? -3.154 -16.219 14.992 1 96.62 212 TYR A C 1
ATOM 1744 O O . TYR A 1 212 ? -4.332 -15.867 14.875 1 96.62 212 TYR A O 1
ATOM 1752 N N . LEU A 1 213 ? -2.885 -17.516 15.094 1 97.75 213 LEU A N 1
ATOM 1753 C CA . LEU A 1 213 ? -3.934 -18.531 15.219 1 97.75 213 LEU A CA 1
ATOM 1754 C C . LEU A 1 213 ? -4.645 -18.422 16.562 1 97.75 213 LEU A C 1
ATOM 1756 O O . LEU A 1 213 ? -5.859 -18.594 16.641 1 97.75 213 LEU A O 1
ATOM 1760 N N . ASP A 1 214 ? -3.848 -18.109 17.578 1 97.56 214 ASP A N 1
ATOM 1761 C CA . ASP A 1 214 ? -4.445 -17.875 18.891 1 97.56 214 ASP A CA 1
ATOM 1762 C C . ASP A 1 214 ? -5.418 -16.703 18.859 1 97.56 214 ASP A C 1
ATOM 1764 O O . ASP A 1 214 ? -6.523 -16.781 19.391 1 97.56 214 ASP A O 1
ATOM 1768 N N . SER A 1 215 ? -4.926 -15.672 18.25 1 97.56 215 SER A N 1
ATOM 1769 C CA . SER A 1 215 ? -5.777 -14.492 18.125 1 97.56 215 SER A CA 1
ATOM 1770 C C . SER A 1 215 ? -7.035 -14.805 17.312 1 97.56 215 SER A C 1
ATOM 1772 O O . SER A 1 215 ? -8.117 -14.32 17.641 1 97.56 215 SER A O 1
ATOM 1774 N N . ALA A 1 216 ? -6.883 -15.562 16.234 1 98.44 216 ALA A N 1
ATOM 1775 C CA . ALA A 1 216 ? -8.031 -15.969 15.422 1 98.44 216 ALA A CA 1
ATOM 1776 C C . ALA A 1 216 ? -9.047 -16.734 16.25 1 98.44 216 ALA A C 1
ATOM 1778 O O . ALA A 1 216 ? -10.227 -16.375 16.297 1 98.44 216 ALA A O 1
ATOM 1779 N N . ASN A 1 217 ? -8.586 -17.75 17 1 98.38 217 ASN A N 1
ATOM 1780 C CA . ASN A 1 217 ? -9.453 -18.609 17.812 1 98.38 217 ASN A CA 1
ATOM 1781 C C . ASN A 1 217 ? -10.141 -17.812 18.922 1 98.38 217 ASN A C 1
ATOM 1783 O O . ASN A 1 217 ? -11.305 -18.062 19.234 1 98.38 217 ASN A O 1
ATOM 1787 N N . TYR A 1 218 ? -9.391 -16.906 19.484 1 98.12 218 TYR A N 1
ATOM 1788 C CA . TYR A 1 218 ? -9.984 -16.031 20.5 1 98.12 218 TYR A CA 1
ATOM 1789 C C . TYR A 1 218 ? -11.188 -15.289 19.922 1 98.12 218 TYR A C 1
ATOM 1791 O O . TYR A 1 218 ? -12.258 -15.273 20.547 1 98.12 218 TYR A O 1
ATOM 1799 N N . ASN A 1 219 ? -11 -14.68 18.797 1 97.69 219 ASN A N 1
ATOM 1800 C CA . ASN A 1 219 ? -12.078 -13.914 18.172 1 97.69 219 ASN A CA 1
ATOM 1801 C C . ASN A 1 219 ? -13.258 -14.805 17.797 1 97.69 219 ASN A C 1
ATOM 1803 O O . ASN A 1 219 ? -14.414 -14.414 17.984 1 97.69 219 ASN A O 1
ATOM 1807 N N . PHE A 1 220 ? -12.977 -15.992 17.281 1 98.19 220 PHE A N 1
ATOM 1808 C CA . PHE A 1 220 ? -14.047 -16.922 16.922 1 98.19 220 PHE A CA 1
ATOM 1809 C C . PHE A 1 220 ? -14.852 -17.312 18.156 1 98.19 220 PHE A C 1
ATOM 1811 O O . PHE A 1 220 ? -16.078 -17.359 18.125 1 98.19 220 PHE A O 1
ATOM 1818 N N . ARG A 1 221 ? -14.195 -17.547 19.234 1 97.88 221 ARG A N 1
ATOM 1819 C CA . ARG A 1 221 ? -14.867 -17.953 20.469 1 97.88 221 ARG A CA 1
ATOM 1820 C C . ARG A 1 221 ? -15.68 -16.797 21.062 1 97.88 221 ARG A C 1
ATOM 1822 O O . ARG A 1 221 ? -16.781 -17.016 21.562 1 97.88 221 ARG A O 1
ATOM 1829 N N . VAL A 1 222 ? -15.125 -15.625 21.031 1 96.31 222 VAL A N 1
ATOM 1830 C CA . VAL A 1 222 ? -15.852 -14.453 21.5 1 96.31 222 VAL A CA 1
ATOM 1831 C C . VAL A 1 222 ? -17.125 -14.273 20.688 1 96.31 222 VAL A C 1
ATOM 1833 O O . VAL A 1 222 ? -18.203 -14.062 21.25 1 96.31 222 VAL A O 1
ATOM 1836 N N . ALA A 1 223 ? -17.016 -14.398 19.375 1 96.12 223 ALA A N 1
ATOM 1837 C CA . ALA A 1 223 ? -18.172 -14.266 18.5 1 96.12 223 ALA A CA 1
ATOM 1838 C C . ALA A 1 223 ? -19.219 -15.336 18.797 1 96.12 223 ALA A C 1
ATOM 1840 O O . ALA A 1 223 ? -20.422 -15.031 18.922 1 96.12 223 ALA A O 1
ATOM 1841 N N . ALA A 1 224 ? -18.75 -16.547 18.938 1 96 224 ALA A N 1
ATOM 1842 C CA . ALA A 1 224 ? -19.672 -17.641 19.219 1 96 224 ALA A CA 1
ATOM 1843 C C . ALA A 1 224 ? -20.359 -17.453 20.562 1 96 224 ALA A C 1
ATOM 1845 O O . ALA A 1 224 ? -21.562 -17.672 20.688 1 96 224 ALA A O 1
ATOM 1846 N N . LYS A 1 225 ? -19.562 -17.094 21.547 1 95.38 225 LYS A N 1
ATOM 1847 C CA . LYS A 1 225 ? -20.125 -16.859 22.875 1 95.38 225 LYS A CA 1
ATOM 1848 C C . LYS A 1 225 ? -21.203 -15.789 22.844 1 95.38 225 LYS A C 1
ATOM 1850 O O . LYS A 1 225 ? -22.266 -15.953 23.453 1 95.38 225 LYS A O 1
ATOM 1855 N N . MET A 1 226 ? -20.953 -14.758 22.109 1 91.19 226 MET A N 1
ATOM 1856 C CA . MET A 1 226 ? -21.922 -13.672 21.984 1 91.19 226 MET A CA 1
ATOM 1857 C C . MET A 1 226 ? -23.203 -14.172 21.344 1 91.19 226 MET A C 1
ATOM 1859 O O . MET A 1 226 ? -24.297 -13.883 21.844 1 91.19 226 MET A O 1
ATOM 1863 N N . MET A 1 227 ? -23.156 -14.93 20.375 1 91.25 227 MET A N 1
ATOM 1864 C CA . MET A 1 227 ? -24.312 -15.43 19.641 1 91.25 227 MET A CA 1
ATOM 1865 C C . MET A 1 227 ? -25.094 -16.438 20.484 1 91.25 227 MET A C 1
ATOM 1867 O O . MET A 1 227 ? -26.312 -16.422 20.516 1 91.25 227 MET A O 1
ATOM 1871 N N . ILE A 1 228 ? -24.375 -17.312 21.141 1 91.69 228 ILE A N 1
ATOM 1872 C CA . ILE A 1 228 ? -25 -18.344 21.969 1 91.69 228 ILE A CA 1
ATOM 1873 C C . ILE A 1 228 ? -25.703 -17.703 23.156 1 91.69 228 ILE A C 1
ATOM 1875 O O . ILE A 1 228 ? -26.828 -18.062 23.484 1 91.69 228 ILE A O 1
ATOM 1879 N N . GLN A 1 229 ? -25.062 -16.734 23.781 1 89.19 229 GLN A N 1
ATOM 1880 C CA . GLN A 1 229 ? -25.656 -16.016 24.906 1 89.19 229 GLN A CA 1
ATOM 1881 C C . GLN A 1 229 ? -26.922 -15.266 24.484 1 89.19 229 GLN A C 1
ATOM 1883 O O . GLN A 1 229 ? -27.859 -15.133 25.266 1 89.19 229 GLN A O 1
ATOM 1888 N N . ALA A 1 230 ? -26.938 -14.805 23.266 1 84.62 230 ALA A N 1
ATOM 1889 C CA . ALA A 1 230 ? -28.094 -14.102 22.719 1 84.62 230 ALA A CA 1
ATOM 1890 C C . ALA A 1 230 ? -29.125 -15.086 22.172 1 84.62 230 ALA A C 1
ATOM 1892 O O . ALA A 1 230 ? -30.141 -14.68 21.625 1 84.62 230 ALA A O 1
ATOM 1893 N N . ASN A 1 231 ? -28.828 -16.391 22.25 1 83.19 231 ASN A N 1
ATOM 1894 C CA . ASN A 1 231 ? -29.672 -17.469 21.766 1 83.19 231 ASN A CA 1
ATOM 1895 C C . ASN A 1 231 ? -29.984 -17.328 20.281 1 83.19 231 ASN A C 1
ATOM 1897 O O . ASN A 1 231 ? -31.109 -17.547 19.844 1 83.19 231 ASN A O 1
ATOM 1901 N N . PHE A 1 232 ? -29.031 -16.906 19.594 1 80.81 232 PHE A N 1
ATOM 1902 C CA . PHE A 1 232 ? -29.156 -16.781 18.141 1 80.81 232 PHE A CA 1
ATOM 1903 C C . PHE A 1 232 ? -28.609 -18 17.438 1 80.81 232 PHE A C 1
ATOM 1905 O O . PHE A 1 232 ? -27.406 -18.078 17.156 1 80.81 232 PHE A O 1
ATOM 1912 N N . TYR A 1 233 ? -29.406 -18.984 17.109 1 80.12 233 TYR A N 1
ATOM 1913 C CA . TYR A 1 233 ? -29.109 -20.219 16.406 1 80.12 233 TYR A CA 1
ATOM 1914 C C . TYR A 1 233 ? -27.891 -20.906 17.031 1 80.12 233 TYR A C 1
ATOM 1916 O O . TYR A 1 233 ? -26.875 -21.109 16.344 1 80.12 233 TYR A O 1
ATOM 1924 N N . PRO A 1 234 ? -27.984 -21.25 18.172 1 87.12 234 PRO A N 1
ATOM 1925 C CA . PRO A 1 234 ? -26.828 -21.766 18.906 1 87.12 234 PRO A CA 1
ATOM 1926 C C . PRO A 1 234 ? -26.203 -22.984 18.234 1 87.12 234 PRO A C 1
ATOM 1928 O O . PRO A 1 234 ? -24.984 -23.125 18.219 1 87.12 234 PRO A O 1
ATOM 1931 N N . GLU A 1 235 ? -27.031 -23.875 17.656 1 84.69 235 GLU A N 1
ATOM 1932 C CA . GLU A 1 235 ? -26.484 -25.078 17.016 1 84.69 235 GLU A CA 1
ATOM 1933 C C . GLU A 1 235 ? -25.672 -24.734 15.781 1 84.69 235 GLU A C 1
ATOM 1935 O O . GLU A 1 235 ? -24.578 -25.266 15.578 1 84.69 235 GLU A O 1
ATOM 1940 N N . TYR A 1 236 ? -26.25 -23.922 15 1 84.69 236 TYR A N 1
ATOM 1941 C CA . TYR A 1 236 ? -25.547 -23.484 13.797 1 84.69 236 TYR A CA 1
ATOM 1942 C C . TYR A 1 236 ? -24.266 -22.734 14.156 1 84.69 236 TYR A C 1
ATOM 1944 O O . TYR A 1 236 ? -23.234 -22.922 13.523 1 84.69 236 TYR A O 1
ATOM 1952 N N . THR A 1 237 ? -24.391 -21.891 15.195 1 89.94 237 THR A N 1
ATOM 1953 C CA . THR A 1 237 ? -23.25 -21.125 15.672 1 89.94 237 THR A CA 1
ATOM 1954 C C . THR A 1 237 ? -22.125 -22.062 16.141 1 89.94 237 THR A C 1
ATOM 1956 O O . THR A 1 237 ? -20.953 -21.828 15.852 1 89.94 237 THR A O 1
ATOM 1959 N N . GLN A 1 238 ? -22.516 -23.062 16.766 1 92.69 238 GLN A N 1
ATOM 1960 C CA . GLN A 1 238 ? -21.531 -24.016 17.25 1 92.69 238 GLN A CA 1
ATOM 1961 C C . GLN A 1 238 ? -20.859 -24.75 16.078 1 92.69 238 GLN A C 1
ATOM 1963 O O . GLN A 1 238 ? -19.656 -24.969 16.094 1 92.69 238 GLN A O 1
ATOM 1968 N N . ALA A 1 239 ? -21.672 -25.156 15.156 1 92.44 239 ALA A N 1
ATOM 1969 C CA . ALA A 1 239 ? -21.125 -25.844 13.977 1 92.44 239 ALA A CA 1
ATOM 1970 C C . ALA A 1 239 ? -20.109 -24.953 13.266 1 92.44 239 ALA A C 1
ATOM 1972 O O . ALA A 1 239 ? -19.047 -25.422 12.867 1 92.44 239 ALA A O 1
ATOM 1973 N N . LEU A 1 240 ? -20.422 -23.688 13.094 1 92.62 240 LEU A N 1
ATOM 1974 C CA . LEU A 1 240 ? -19.531 -22.75 12.438 1 92.62 240 LEU A CA 1
ATOM 1975 C C . LEU A 1 240 ? -18.25 -22.578 13.227 1 92.62 240 LEU A C 1
ATOM 1977 O O . LEU A 1 240 ? -17.156 -22.453 12.648 1 92.62 240 LEU A O 1
ATOM 1981 N N . LEU A 1 241 ? -18.438 -22.5 14.547 1 96.19 241 LEU A N 1
ATOM 1982 C CA . LEU A 1 241 ? -17.25 -22.375 15.406 1 96.19 241 LEU A CA 1
ATOM 1983 C C . LEU A 1 241 ? -16.312 -23.562 15.203 1 96.19 241 LEU A C 1
ATOM 1985 O O . LEU A 1 241 ? -15.109 -23.391 15.07 1 96.19 241 LEU A O 1
ATOM 1989 N N . LEU A 1 242 ? -16.875 -24.734 15.133 1 96.75 242 LEU A N 1
ATOM 1990 C CA . LEU A 1 242 ? -16.078 -25.938 14.953 1 96.75 242 LEU A CA 1
ATOM 1991 C C . LEU A 1 242 ? -15.328 -25.906 13.617 1 96.75 242 LEU A C 1
ATOM 1993 O O . LEU A 1 242 ? -14.156 -26.281 13.555 1 96.75 242 LEU A O 1
ATOM 1997 N N . MET A 1 243 ? -15.961 -25.469 12.641 1 95.81 243 MET A N 1
ATOM 1998 C CA . MET A 1 243 ? -15.344 -25.391 11.32 1 95.81 243 MET A CA 1
ATOM 1999 C C . MET A 1 243 ? -14.188 -24.391 11.328 1 95.81 243 MET A C 1
ATOM 2001 O O . MET A 1 243 ? -13.125 -24.672 10.766 1 95.81 243 MET A O 1
ATOM 2005 N N . ARG A 1 244 ? -14.383 -23.25 11.969 1 97.25 244 ARG A N 1
ATOM 2006 C CA . ARG A 1 244 ? -13.359 -22.219 12.023 1 97.25 244 ARG A CA 1
ATOM 2007 C C . ARG A 1 244 ? -12.164 -22.672 12.852 1 97.25 244 ARG A C 1
ATOM 2009 O O . ARG A 1 244 ? -11.016 -22.422 12.477 1 97.25 244 ARG A O 1
ATOM 2016 N N . LEU A 1 245 ? -12.477 -23.328 13.945 1 98.06 245 LEU A N 1
ATOM 2017 C CA . LEU A 1 245 ? -11.406 -23.891 14.766 1 98.06 245 LEU A CA 1
ATOM 2018 C C . LEU A 1 245 ? -10.688 -25.016 14.016 1 98.06 245 LEU A C 1
ATOM 2020 O O . LEU A 1 245 ? -9.484 -25.203 14.18 1 98.06 245 LEU A O 1
ATOM 2024 N N . GLY A 1 246 ? -11.461 -25.797 13.234 1 98.12 246 GLY A N 1
ATOM 2025 C CA . GLY A 1 246 ? -10.859 -26.812 12.391 1 98.12 246 GLY A CA 1
ATOM 2026 C C . GLY A 1 246 ? -9.852 -26.25 11.398 1 98.12 246 GLY A C 1
ATOM 2027 O O . GLY A 1 246 ? -8.766 -26.797 11.227 1 98.12 246 GLY A O 1
ATOM 2028 N N . LYS A 1 247 ? -10.219 -25.188 10.766 1 97.62 247 LYS A N 1
ATOM 2029 C CA . LYS A 1 247 ? -9.305 -24.531 9.844 1 97.62 247 LYS A CA 1
ATOM 2030 C C . LYS A 1 247 ? -8.031 -24.062 10.555 1 97.62 247 LYS A C 1
ATOM 2032 O O . LYS A 1 247 ? -6.926 -24.234 10.031 1 97.62 247 LYS A O 1
ATOM 2037 N N . SER A 1 248 ? -8.203 -23.469 11.773 1 98.19 248 SER A N 1
ATOM 2038 C CA . SER A 1 248 ? -7.047 -23.047 12.562 1 98.19 248 SER A CA 1
ATOM 2039 C C . SER A 1 248 ? -6.145 -24.234 12.898 1 98.19 248 SER A C 1
ATOM 2041 O O . SER A 1 248 ? -4.918 -24.125 12.828 1 98.19 248 SER A O 1
ATOM 2043 N N . ALA A 1 249 ? -6.754 -25.312 13.242 1 98.06 249 ALA A N 1
ATOM 2044 C CA . ALA A 1 249 ? -5.992 -26.516 13.578 1 98.06 249 ALA A CA 1
ATOM 2045 C C . ALA A 1 249 ? -5.227 -27.031 12.359 1 98.06 249 ALA A C 1
ATOM 2047 O O . ALA A 1 249 ? -4.062 -27.422 12.477 1 98.06 249 ALA A O 1
ATOM 2048 N N . ALA A 1 250 ? -5.859 -27.047 11.227 1 97.88 250 ALA A N 1
ATOM 2049 C CA . ALA A 1 250 ? -5.199 -27.469 10 1 97.88 250 ALA A CA 1
ATOM 2050 C C . ALA A 1 250 ? -4.027 -26.547 9.656 1 97.88 250 ALA A C 1
ATOM 2052 O O . ALA A 1 250 ? -2.936 -27.031 9.328 1 97.88 250 ALA A O 1
ATOM 2053 N N . LEU A 1 251 ? -4.25 -25.25 9.781 1 96.88 251 LEU A N 1
ATOM 2054 C CA . LEU A 1 251 ? -3.203 -24.281 9.516 1 96.88 251 LEU A CA 1
ATOM 2055 C C . LEU A 1 251 ? -2.021 -24.469 10.453 1 96.88 251 LEU A C 1
ATOM 2057 O O . LEU A 1 251 ? -0.868 -24.281 10.062 1 96.88 251 LEU A O 1
ATOM 2061 N N . GLY A 1 252 ? -2.342 -24.859 11.664 1 96.69 252 GLY A N 1
ATOM 2062 C CA . GLY A 1 252 ? -1.306 -25.094 12.656 1 96.69 252 GLY A CA 1
ATOM 2063 C C . GLY A 1 252 ? -0.631 -26.438 12.508 1 96.69 252 GLY A C 1
ATOM 2064 O O . GLY A 1 252 ? 0.288 -26.766 13.266 1 96.69 252 GLY A O 1
ATOM 2065 N N . GLY A 1 253 ? -1.091 -27.328 11.586 1 96.75 253 GLY A N 1
ATOM 2066 C CA . GLY A 1 253 ? -0.461 -28.594 11.305 1 96.75 253 GLY A CA 1
ATOM 2067 C C . GLY A 1 253 ? -1.095 -29.75 12.062 1 96.75 253 GLY A C 1
ATOM 2068 O O . GLY A 1 253 ? -0.631 -30.891 11.969 1 96.75 253 GLY A O 1
ATOM 2069 N N . ASN A 1 254 ? -2.039 -29.422 12.852 1 97.5 254 ASN A N 1
ATOM 2070 C CA . ASN A 1 254 ? -2.756 -30.469 13.562 1 97.5 254 ASN A CA 1
ATOM 2071 C C . ASN A 1 254 ? -3.928 -31 12.75 1 97.5 254 ASN A C 1
ATOM 2073 O O . ASN A 1 254 ? -5.086 -30.828 13.125 1 97.5 254 ASN A O 1
ATOM 2077 N N . TYR A 1 255 ? -3.652 -31.781 11.766 1 98.12 255 TYR A N 1
ATOM 2078 C CA . TYR A 1 255 ? -4.629 -32.188 10.758 1 98.12 255 TYR A CA 1
ATOM 2079 C C . TYR A 1 255 ? -5.586 -33.25 11.328 1 98.12 255 TYR A C 1
ATOM 2081 O O . TYR A 1 255 ? -6.758 -33.281 10.945 1 98.12 255 TYR A O 1
ATOM 2089 N N . SER A 1 256 ? -5.117 -34.094 12.227 1 98.12 256 SER A N 1
ATOM 2090 C CA . SER A 1 256 ? -6 -35.062 12.844 1 98.12 256 SER A CA 1
ATOM 2091 C C . SER A 1 256 ? -7.105 -34.375 13.648 1 98.12 256 SER A C 1
ATOM 2093 O O . SER A 1 256 ? -8.281 -34.719 13.508 1 98.12 256 SER A O 1
ATOM 2095 N N . ASN A 1 257 ? -6.676 -33.469 14.492 1 98.25 257 ASN A N 1
ATOM 2096 C CA . ASN A 1 257 ? -7.652 -32.688 15.25 1 98.25 257 ASN A CA 1
ATOM 2097 C C . ASN A 1 257 ? -8.578 -31.891 14.336 1 98.25 257 ASN A C 1
ATOM 2099 O O . ASN A 1 257 ? -9.781 -31.828 14.57 1 98.25 257 ASN A O 1
ATOM 2103 N N . ALA A 1 258 ? -8.039 -31.25 13.289 1 98.5 258 ALA A N 1
ATOM 2104 C CA . ALA A 1 258 ? -8.82 -30.484 12.32 1 98.5 258 ALA A CA 1
ATOM 2105 C C . ALA A 1 258 ? -9.898 -31.359 11.688 1 98.5 258 ALA A C 1
ATOM 2107 O O . ALA A 1 258 ? -11.055 -30.938 11.578 1 98.5 258 ALA A O 1
ATOM 2108 N N . LEU A 1 259 ? -9.492 -32.562 11.289 1 98.12 259 LEU A N 1
ATOM 2109 C CA . LEU A 1 259 ? -10.422 -33.5 10.656 1 98.12 259 LEU A CA 1
ATOM 2110 C C . LEU A 1 259 ? -11.586 -33.812 11.586 1 98.12 259 LEU A C 1
ATOM 2112 O O . LEU A 1 259 ? -12.734 -33.875 11.148 1 98.12 259 LEU A O 1
ATOM 2116 N N . GLN A 1 260 ? -11.297 -34.062 12.852 1 98.06 260 GLN A N 1
ATOM 2117 C CA . GLN A 1 260 ? -12.328 -34.344 13.836 1 98.06 260 GLN A CA 1
ATOM 2118 C C . GLN A 1 260 ? -13.297 -33.156 13.984 1 98.06 260 GLN A C 1
ATOM 2120 O O . GLN A 1 260 ? -14.508 -33.375 14.062 1 98.06 260 GLN A O 1
ATOM 2125 N N . LEU A 1 261 ? -12.797 -32 14.062 1 98 261 LEU A N 1
ATOM 2126 C CA . LEU A 1 261 ? -13.617 -30.797 14.211 1 98 261 LEU A CA 1
ATOM 2127 C C . LEU A 1 261 ? -14.516 -30.609 12.992 1 98 261 LEU A C 1
ATOM 2129 O O . LEU A 1 261 ? -15.703 -30.312 13.141 1 98 261 LEU A O 1
ATOM 2133 N N . TYR A 1 262 ? -13.938 -30.781 11.766 1 97.25 262 TYR A N 1
ATOM 2134 C CA . TYR A 1 262 ? -14.734 -30.672 10.547 1 97.25 262 TYR A CA 1
ATOM 2135 C C . TYR A 1 262 ? -15.844 -31.719 10.531 1 97.25 262 TYR A C 1
ATOM 2137 O O . TYR A 1 262 ? -16.984 -31.406 10.188 1 97.25 262 TYR A O 1
ATOM 2145 N N . LYS A 1 263 ? -15.523 -32.969 10.898 1 96.38 263 LYS A N 1
ATOM 2146 C CA . LYS A 1 263 ? -16.516 -34.031 10.922 1 96.38 263 LYS A CA 1
ATOM 2147 C C . LYS A 1 263 ? -17.641 -33.719 11.891 1 96.38 263 LYS A C 1
ATOM 2149 O O . LYS A 1 263 ? -18.812 -33.969 11.586 1 96.38 263 LYS A O 1
ATOM 2154 N N . LYS A 1 264 ? -17.297 -33.219 13.086 1 95.81 264 LYS A N 1
ATOM 2155 C CA . LYS A 1 264 ? -18.312 -32.844 14.078 1 95.81 264 LYS A CA 1
ATOM 2156 C C . LYS A 1 264 ? -19.203 -31.719 13.562 1 95.81 264 LYS A C 1
ATOM 2158 O O . LYS A 1 264 ? -20.422 -31.75 13.75 1 95.81 264 LYS A O 1
ATOM 2163 N N . GLY A 1 265 ? -18.578 -30.719 12.945 1 93.5 265 GLY A N 1
ATOM 2164 C CA . GLY A 1 265 ? -19.344 -29.609 12.383 1 93.5 265 GLY A CA 1
ATOM 2165 C C . GLY A 1 265 ? -20.25 -30.031 11.25 1 93.5 265 GLY A C 1
ATOM 2166 O O . GLY A 1 265 ? -21.375 -29.547 11.133 1 93.5 265 GLY A O 1
ATOM 2167 N N . ALA A 1 266 ? -19.812 -31 10.445 1 92.94 266 ALA A N 1
ATOM 2168 C CA . ALA A 1 266 ? -20.547 -31.453 9.258 1 92.94 266 ALA A CA 1
ATOM 2169 C C . ALA A 1 266 ? -21.812 -32.188 9.656 1 92.94 266 ALA A C 1
ATOM 2171 O O . ALA A 1 266 ? -22.734 -32.344 8.844 1 92.94 266 ALA A O 1
ATOM 2172 N N . LYS A 1 267 ? -21.922 -32.656 10.852 1 91.5 267 LYS A N 1
ATOM 2173 C CA . LYS A 1 267 ? -23.047 -33.469 11.32 1 91.5 267 LYS A CA 1
ATOM 2174 C C . LYS A 1 267 ? -24.281 -32.594 11.555 1 91.5 267 LYS A C 1
ATOM 2176 O O . LYS A 1 267 ? -25.406 -33.094 11.609 1 91.5 267 LYS A O 1
ATOM 2181 N N . TYR A 1 268 ? -24.094 -31.312 11.688 1 88.62 268 TYR A N 1
ATOM 2182 C CA . TYR A 1 268 ? -25.219 -30.438 11.961 1 88.62 268 TYR A CA 1
ATOM 2183 C C . TYR A 1 268 ? -26.062 -30.219 10.711 1 88.62 268 TYR A C 1
ATOM 2185 O O . TYR A 1 268 ? -25.531 -29.891 9.648 1 88.62 268 TYR A O 1
ATOM 2193 N N . PRO A 1 269 ? -27.312 -30.375 10.781 1 84.38 269 PRO A N 1
ATOM 2194 C CA . PRO A 1 269 ? -28.188 -30.297 9.609 1 84.38 269 PRO A CA 1
ATOM 2195 C C . PRO A 1 269 ? -28.141 -28.922 8.93 1 84.38 269 PRO A C 1
ATOM 2197 O O . PRO A 1 269 ? -28.172 -28.844 7.703 1 84.38 269 PRO A O 1
ATOM 2200 N N . SER A 1 270 ? -28.031 -27.953 9.727 1 78.81 270 SER A N 1
ATOM 2201 C CA . SER A 1 270 ? -28.031 -26.609 9.164 1 78.81 270 SER A CA 1
ATOM 2202 C C . SER A 1 270 ? -26.797 -26.375 8.281 1 78.81 270 SER A C 1
ATOM 2204 O O . SER A 1 270 ? -26.844 -25.578 7.352 1 78.81 270 SER A O 1
ATOM 2206 N N . VAL A 1 271 ? -25.766 -27.062 8.547 1 84 271 VAL A N 1
ATOM 2207 C CA . VAL A 1 271 ? -24.547 -26.969 7.754 1 84 271 VAL A CA 1
ATOM 2208 C C . VAL A 1 271 ? -24.734 -27.688 6.422 1 84 271 VAL A C 1
ATOM 2210 O O . VAL A 1 271 ? -24.297 -27.203 5.375 1 84 271 VAL A O 1
ATOM 2213 N N . GLN A 1 272 ? -25.453 -28.75 6.406 1 83.38 272 GLN A N 1
ATOM 2214 C CA . GLN A 1 272 ? -25.656 -29.562 5.211 1 83.38 272 GLN A CA 1
ATOM 2215 C C . GLN A 1 272 ? -26.562 -28.844 4.211 1 83.38 272 GLN A C 1
ATOM 2217 O O . GLN A 1 272 ? -26.438 -29.047 3.002 1 83.38 272 GLN A O 1
ATOM 2222 N N . GLU A 1 273 ? -27.344 -28.031 4.777 1 80.69 273 GLU A N 1
ATOM 2223 C CA . GLU A 1 273 ? -28.297 -27.328 3.932 1 80.69 273 GLU A CA 1
ATOM 2224 C C . GLU A 1 273 ? -27.688 -26.078 3.318 1 80.69 273 GLU A C 1
ATOM 2226 O O . GLU A 1 273 ? -28.203 -25.531 2.342 1 80.69 273 GLU A O 1
ATOM 2231 N N . ASN A 1 274 ? -26.578 -25.656 3.863 1 82.81 274 ASN A N 1
ATOM 2232 C CA . ASN A 1 274 ? -25.891 -24.469 3.363 1 82.81 274 ASN A CA 1
ATOM 2233 C C . ASN A 1 274 ? -24.719 -24.828 2.473 1 82.81 274 ASN A C 1
ATOM 2235 O O . ASN A 1 274 ? -23.688 -25.312 2.961 1 82.81 274 ASN A O 1
ATOM 2239 N N . ILE A 1 275 ? -24.828 -24.547 1.173 1 87.44 275 ILE A N 1
ATOM 2240 C CA . ILE A 1 275 ? -23.859 -24.984 0.187 1 87.44 275 ILE A CA 1
ATOM 2241 C C . ILE A 1 275 ? -22.5 -24.344 0.49 1 87.44 275 ILE A C 1
ATOM 2243 O O . ILE A 1 275 ? -21.453 -24.969 0.281 1 87.44 275 ILE A O 1
ATOM 2247 N N . ARG A 1 276 ? -22.453 -23.203 0.948 1 87.88 276 ARG A N 1
ATOM 2248 C CA . ARG A 1 276 ? -21.203 -22.516 1.245 1 87.88 276 ARG A CA 1
ATOM 2249 C C . ARG A 1 276 ? -20.484 -23.172 2.418 1 87.88 276 ARG A C 1
ATOM 2251 O O . ARG A 1 276 ? -19.25 -23.312 2.408 1 87.88 276 ARG A O 1
ATOM 2258 N N . SER A 1 277 ? -21.266 -23.531 3.4 1 88 277 SER A N 1
ATOM 2259 C CA . SER A 1 277 ? -20.688 -24.219 4.555 1 88 277 SER A CA 1
ATOM 2260 C C . SER A 1 277 ? -20.141 -25.578 4.168 1 88 277 SER A C 1
ATOM 2262 O O . SER A 1 277 ? -19.047 -25.969 4.605 1 88 277 SER A O 1
ATOM 2264 N N . THR A 1 278 ? -20.844 -26.234 3.316 1 91.06 278 THR A N 1
ATOM 2265 C CA . THR A 1 278 ? -20.406 -27.562 2.893 1 91.06 278 THR A CA 1
ATOM 2266 C C . THR A 1 278 ? -19.141 -27.469 2.049 1 91.06 278 THR A C 1
ATOM 2268 O O . THR A 1 278 ? -18.25 -28.312 2.152 1 91.06 278 THR A O 1
ATOM 2271 N N . GLN A 1 279 ? -19.078 -26.469 1.255 1 93.94 279 GLN A N 1
ATOM 2272 C CA . GLN A 1 279 ? -17.891 -26.234 0.438 1 93.94 279 GLN A CA 1
ATOM 2273 C C . GLN A 1 279 ? -16.641 -26.094 1.307 1 93.94 279 GLN A C 1
ATOM 2275 O O . GLN A 1 279 ? -15.602 -26.672 1.005 1 93.94 279 GLN A O 1
ATOM 2280 N N . LEU A 1 280 ? -16.812 -25.359 2.342 1 93 280 LEU A N 1
ATOM 2281 C CA . LEU A 1 280 ? -15.688 -25.094 3.221 1 93 280 LEU A CA 1
ATOM 2282 C C . LEU A 1 280 ? -15.266 -26.359 3.967 1 93 280 LEU A C 1
ATOM 2284 O O . LEU A 1 280 ? -14.078 -26.609 4.148 1 93 280 LEU A O 1
ATOM 2288 N N . ILE A 1 281 ? -16.25 -27.094 4.344 1 95.19 281 ILE A N 1
ATOM 2289 C CA . ILE A 1 281 ? -15.969 -28.344 5.055 1 95.19 281 ILE A CA 1
ATOM 2290 C C . ILE A 1 281 ? -15.289 -29.328 4.113 1 95.19 281 ILE A C 1
ATOM 2292 O O . ILE A 1 281 ? -14.297 -29.969 4.48 1 95.19 281 ILE A O 1
ATOM 2296 N N . ASP A 1 282 ? -15.797 -29.422 2.869 1 97 282 ASP A N 1
ATOM 2297 C CA . ASP A 1 282 ? -15.219 -30.344 1.896 1 97 282 ASP A CA 1
ATOM 2298 C C . ASP A 1 282 ? -13.758 -30 1.608 1 97 282 ASP A C 1
ATOM 2300 O O . ASP A 1 282 ? -12.898 -30.875 1.597 1 97 282 ASP A O 1
ATOM 2304 N N . LEU A 1 283 ? -13.516 -28.766 1.398 1 97.75 283 LEU A N 1
ATOM 2305 C CA . LEU A 1 283 ? -12.148 -28.328 1.13 1 97.75 283 LEU A CA 1
ATOM 2306 C C . LEU A 1 283 ? -11.25 -28.578 2.34 1 97.75 283 LEU A C 1
ATOM 2308 O O . LEU A 1 283 ? -10.125 -29.062 2.195 1 97.75 283 LEU A O 1
ATOM 2312 N N . GLY A 1 284 ? -11.797 -28.188 3.551 1 97.88 284 GLY A N 1
ATOM 2313 C CA . GLY A 1 284 ? -11.047 -28.438 4.773 1 97.88 284 GLY A CA 1
ATOM 2314 C C . GLY A 1 284 ? -10.711 -29.891 4.977 1 97.88 284 GLY A C 1
ATOM 2315 O O . GLY A 1 284 ? -9.578 -30.234 5.328 1 97.88 284 GLY A O 1
ATOM 2316 N N . MET A 1 285 ? -11.664 -30.766 4.699 1 97.94 285 MET A N 1
ATOM 2317 C CA . MET A 1 285 ? -11.445 -32.219 4.82 1 97.94 285 MET A CA 1
ATOM 2318 C C . MET A 1 285 ? -10.445 -32.688 3.779 1 97.94 285 MET A C 1
ATOM 2320 O O . MET A 1 285 ? -9.578 -33.5 4.09 1 97.94 285 MET A O 1
ATOM 2324 N N . GLY A 1 286 ? -10.586 -32.188 2.553 1 98.38 286 GLY A N 1
ATOM 2325 C CA . GLY A 1 286 ? -9.609 -32.531 1.529 1 98.38 286 GLY A CA 1
ATOM 2326 C C . GLY A 1 286 ? -8.18 -32.219 1.932 1 98.38 286 GLY A C 1
ATOM 2327 O O . GLY A 1 286 ? -7.277 -33.031 1.737 1 98.38 286 GLY A O 1
ATOM 2328 N N . ASP A 1 287 ? -7.988 -31.016 2.494 1 98.06 287 ASP A N 1
ATOM 2329 C CA . ASP A 1 287 ? -6.68 -30.578 2.969 1 98.06 287 ASP A CA 1
ATOM 2330 C C . ASP A 1 287 ? -6.152 -31.5 4.066 1 98.06 287 ASP A C 1
ATOM 2332 O O . ASP A 1 287 ? -4.988 -31.906 4.043 1 98.06 287 ASP A O 1
ATOM 2336 N N . CYS A 1 288 ? -7.047 -31.844 5.027 1 98.5 288 CYS A N 1
ATOM 2337 C CA . CYS A 1 288 ? -6.664 -32.719 6.133 1 98.5 288 CYS A CA 1
ATOM 2338 C C . CYS A 1 288 ? -6.273 -34.094 5.625 1 98.5 288 CYS A C 1
ATOM 2340 O O . CYS A 1 288 ? -5.223 -34.625 6 1 98.5 288 CYS A O 1
ATOM 2342 N N . PHE A 1 289 ? -7.02 -34.688 4.727 1 98.69 289 PHE A N 1
ATOM 2343 C CA . PHE A 1 289 ? -6.742 -36 4.203 1 98.69 289 PHE A CA 1
ATOM 2344 C C . PHE A 1 289 ? -5.426 -36.031 3.43 1 98.69 289 PHE A C 1
ATOM 2346 O O . PHE A 1 289 ? -4.66 -36.969 3.523 1 98.69 289 PHE A O 1
ATOM 2353 N N . PHE A 1 290 ? -5.211 -35 2.684 1 98.12 290 PHE A N 1
ATOM 2354 C CA . PHE A 1 290 ? -3.959 -34.906 1.945 1 98.12 290 PHE A CA 1
ATOM 2355 C C . PHE A 1 290 ? -2.766 -34.969 2.893 1 98.12 290 PHE A C 1
ATOM 2357 O O . PHE A 1 290 ? -1.836 -35.75 2.678 1 98.12 290 PHE A O 1
ATOM 2364 N N . HIS A 1 291 ? -2.803 -34.156 3.965 1 97.88 291 HIS A N 1
ATOM 2365 C CA . HIS A 1 291 ? -1.668 -34.031 4.875 1 97.88 291 HIS A CA 1
ATOM 2366 C C . HIS A 1 291 ? -1.563 -35.281 5.773 1 97.88 291 HIS A C 1
ATOM 2368 O O . HIS A 1 291 ? -0.516 -35.5 6.375 1 97.88 291 HIS A O 1
ATOM 2374 N N . LEU A 1 292 ? -2.623 -36.031 5.848 1 97.88 292 LEU A N 1
ATOM 2375 C CA . LEU A 1 292 ? -2.604 -37.281 6.574 1 97.88 292 LEU A CA 1
ATOM 2376 C C . LEU A 1 292 ? -2.295 -38.469 5.633 1 97.88 292 LEU A C 1
ATOM 2378 O O . LEU A 1 292 ? -2.479 -39.625 6 1 97.88 292 LEU A O 1
ATOM 2382 N N . ASN A 1 293 ? -1.915 -38.156 4.379 1 97.38 293 ASN A N 1
ATOM 2383 C CA . ASN A 1 293 ? -1.461 -39.062 3.357 1 97.38 293 ASN A CA 1
ATOM 2384 C C . ASN A 1 293 ? -2.578 -40.031 2.928 1 97.38 293 ASN A C 1
ATOM 2386 O O . ASN A 1 293 ? -2.336 -41.219 2.695 1 97.38 293 ASN A O 1
ATOM 2390 N N . GLN A 1 294 ? -3.77 -39.594 3.051 1 97.88 294 GLN A N 1
ATOM 2391 C CA . GLN A 1 294 ? -4.926 -40.281 2.498 1 97.88 294 GLN A CA 1
ATOM 2392 C C . GLN A 1 294 ? -5.355 -39.656 1.169 1 97.88 294 GLN A C 1
ATOM 2394 O O . GLN A 1 294 ? -6.363 -38.969 1.104 1 97.88 294 GLN A O 1
ATOM 2399 N N . VAL A 1 295 ? -4.691 -40.031 0.163 1 98.06 295 VAL A N 1
ATOM 2400 C CA . VAL A 1 295 ? -4.699 -39.344 -1.13 1 98.06 295 VAL A CA 1
ATOM 2401 C C . VAL A 1 295 ? -6.062 -39.5 -1.795 1 98.06 295 VAL A C 1
ATOM 2403 O O . VAL A 1 295 ? -6.621 -38.562 -2.336 1 98.06 295 VAL A O 1
ATOM 2406 N N . ASP A 1 296 ? -6.637 -40.719 -1.73 1 98.06 296 ASP A N 1
ATOM 2407 C CA . ASP A 1 296 ? -7.914 -40.969 -2.387 1 98.06 296 ASP A CA 1
ATOM 2408 C C . ASP A 1 296 ? -9.031 -40.125 -1.763 1 98.06 296 ASP A C 1
ATOM 2410 O O . ASP A 1 296 ? -9.859 -39.562 -2.475 1 98.06 296 ASP A O 1
ATOM 2414 N N . SER A 1 297 ? -9.047 -40.094 -0.452 1 98.31 297 SER A N 1
ATOM 2415 C CA . SER A 1 297 ? -10.031 -39.281 0.248 1 98.31 297 SER A CA 1
ATOM 2416 C C . SER A 1 297 ? -9.852 -37.812 -0.072 1 98.31 297 SER A C 1
ATOM 2418 O O . SER A 1 297 ? -10.836 -37.094 -0.26 1 98.31 297 SER A O 1
ATOM 2420 N N . ALA A 1 298 ? -8.594 -37.344 -0.117 1 98.62 298 ALA A N 1
ATOM 2421 C CA . ALA A 1 298 ? -8.305 -35.969 -0.454 1 98.62 298 ALA A CA 1
ATOM 2422 C C . ALA A 1 298 ? -8.859 -35.594 -1.831 1 98.62 298 ALA A C 1
ATOM 2424 O O . ALA A 1 298 ? -9.5 -34.562 -1.999 1 98.62 298 ALA A O 1
ATOM 2425 N N . ILE A 1 299 ? -8.648 -36.5 -2.826 1 98.56 299 ILE A N 1
ATOM 2426 C CA . ILE A 1 299 ? -9.117 -36.281 -4.191 1 98.56 299 ILE A CA 1
ATOM 2427 C C . ILE A 1 299 ? -10.641 -36.219 -4.207 1 98.56 299 ILE A C 1
ATOM 2429 O O . ILE A 1 299 ? -11.227 -35.312 -4.836 1 98.56 299 ILE A O 1
ATOM 2433 N N . THR A 1 300 ? -11.266 -37.125 -3.447 1 98.5 300 THR A N 1
ATOM 2434 C CA . THR A 1 300 ? -12.727 -37.188 -3.4 1 98.5 300 THR A CA 1
ATOM 2435 C C . THR A 1 300 ? -13.312 -35.906 -2.873 1 98.5 300 THR A C 1
ATOM 2437 O O . THR A 1 300 ? -14.203 -35.312 -3.494 1 98.5 300 THR A O 1
ATOM 2440 N N . TYR A 1 301 ? -12.812 -35.406 -1.769 1 98.31 301 TYR A N 1
ATOM 2441 C CA . TYR A 1 301 ? -13.367 -34.219 -1.131 1 98.31 301 TYR A CA 1
ATOM 2442 C C . TYR A 1 301 ? -13.031 -32.969 -1.925 1 98.31 301 TYR A C 1
ATOM 2444 O O . TYR A 1 301 ? -13.828 -32.031 -1.992 1 98.31 301 TYR A O 1
ATOM 2452 N N . CYS A 1 302 ? -11.805 -32.875 -2.525 1 98.56 302 CYS A N 1
ATOM 2453 C CA . CYS A 1 302 ? -11.492 -31.734 -3.396 1 98.56 302 CYS A CA 1
ATOM 2454 C C . CYS A 1 302 ? -12.414 -31.703 -4.605 1 98.56 302 CYS A C 1
ATOM 2456 O O . CYS A 1 302 ? -12.859 -30.641 -5.027 1 98.56 302 CYS A O 1
ATOM 2458 N N . ASN A 1 303 ? -12.727 -32.875 -5.129 1 98.25 303 ASN A N 1
ATOM 2459 C CA . ASN A 1 303 ? -13.648 -32.938 -6.258 1 98.25 303 ASN A CA 1
ATOM 2460 C C . ASN A 1 303 ? -15.055 -32.5 -5.855 1 98.25 303 ASN A C 1
ATOM 2462 O O . ASN A 1 303 ? -15.758 -31.859 -6.637 1 98.25 303 ASN A O 1
ATOM 2466 N N . LYS A 1 304 ? -15.477 -32.906 -4.621 1 97.31 304 LYS A N 1
ATOM 2467 C CA . LYS A 1 304 ? -16.75 -32.438 -4.102 1 97.31 304 LYS A CA 1
ATOM 2468 C C . LYS A 1 304 ? -16.781 -30.906 -4.031 1 97.31 304 LYS A C 1
ATOM 2470 O O . LYS A 1 304 ? -17.766 -30.281 -4.43 1 97.31 304 LYS A O 1
ATOM 2475 N N . PHE A 1 305 ? -15.711 -30.328 -3.529 1 97.38 305 PHE A N 1
ATOM 2476 C CA . PHE A 1 305 ? -15.594 -28.875 -3.467 1 97.38 305 PHE A CA 1
ATOM 2477 C C . PHE A 1 305 ? -15.695 -28.266 -4.859 1 97.38 305 PHE A C 1
ATOM 2479 O O . PHE A 1 305 ? -16.422 -27.297 -5.062 1 97.38 305 PHE A O 1
ATOM 2486 N N . ILE A 1 306 ? -14.945 -28.828 -5.859 1 97.62 306 ILE A N 1
ATOM 2487 C CA . ILE A 1 306 ? -14.898 -28.281 -7.211 1 97.62 306 ILE A CA 1
ATOM 2488 C C . ILE A 1 306 ? -16.297 -28.328 -7.836 1 97.62 306 ILE A C 1
ATOM 2490 O O . ILE A 1 306 ? -16.703 -27.391 -8.523 1 97.62 306 ILE A O 1
ATOM 2494 N N . LYS A 1 307 ? -17.016 -29.438 -7.578 1 96.44 307 LYS A N 1
ATOM 2495 C CA . LYS A 1 307 ? -18.375 -29.562 -8.078 1 96.44 307 LYS A CA 1
ATOM 2496 C C . LYS A 1 307 ? -19.266 -28.453 -7.512 1 96.44 307 LYS A C 1
ATOM 2498 O O . LYS A 1 307 ? -20.031 -27.828 -8.25 1 96.44 307 LYS A O 1
ATOM 2503 N N . SER A 1 308 ? -19.156 -28.219 -6.18 1 94.25 308 SER A N 1
ATOM 2504 C CA . SER A 1 308 ? -19.938 -27.172 -5.551 1 94.25 308 SER A CA 1
ATOM 2505 C C . SER A 1 308 ? -19.484 -25.781 -6.016 1 94.25 308 SER A C 1
ATOM 2507 O O . SER A 1 308 ? -20.297 -24.859 -6.125 1 94.25 308 SER A O 1
ATOM 2509 N N . TYR A 1 309 ? -18.141 -25.641 -6.273 1 94.94 309 TYR A N 1
ATOM 2510 C CA . TYR A 1 309 ? -17.609 -24.375 -6.77 1 94.94 309 TYR A CA 1
ATOM 2511 C C . TYR A 1 309 ? -18.25 -24 -8.102 1 94.94 309 TYR A C 1
ATOM 2513 O O . TYR A 1 309 ? -18.484 -22.812 -8.375 1 94.94 309 TYR A O 1
ATOM 2521 N N . GLN A 1 310 ? -18.531 -24.938 -8.961 1 93.88 310 GLN A N 1
ATOM 2522 C CA . GLN A 1 310 ? -19.141 -24.672 -10.258 1 93.88 310 GLN A CA 1
ATOM 2523 C C . GLN A 1 310 ? -20.5 -24 -10.102 1 93.88 310 GLN A C 1
ATOM 2525 O O . GLN A 1 310 ? -20.906 -23.203 -10.961 1 93.88 310 GLN A O 1
ATOM 2530 N N . LYS A 1 311 ? -21.109 -24.219 -8.938 1 90.38 311 LYS A N 1
ATOM 2531 C CA . LYS A 1 311 ? -22.422 -23.625 -8.664 1 90.38 311 LYS A CA 1
ATOM 2532 C C . LYS A 1 311 ? -22.281 -22.266 -8.008 1 90.38 311 LYS A C 1
ATOM 2534 O O . LYS A 1 311 ? -22.984 -21.312 -8.383 1 90.38 311 LYS A O 1
ATOM 2539 N N . THR A 1 312 ? -21.359 -22.156 -7.039 1 91.81 312 THR A N 1
ATOM 2540 C CA . THR A 1 312 ? -21.266 -20.953 -6.227 1 91.81 312 THR A CA 1
ATOM 2541 C C . THR A 1 312 ? -20.234 -19.984 -6.789 1 91.81 312 THR A C 1
ATOM 2543 O O . THR A 1 312 ? -20.328 -18.781 -6.59 1 91.81 312 THR A O 1
ATOM 2546 N N . GLN A 1 313 ? -19.109 -20.516 -7.387 1 92.19 313 GLN A N 1
ATOM 2547 C CA . GLN A 1 313 ? -17.953 -19.797 -7.898 1 92.19 313 GLN A CA 1
ATOM 2548 C C . GLN A 1 313 ? -17.234 -19.047 -6.777 1 92.19 313 GLN A C 1
ATOM 2550 O O . GLN A 1 313 ? -16.672 -17.984 -6.996 1 92.19 313 GLN A O 1
ATOM 2555 N N . VAL A 1 314 ? -17.453 -19.594 -5.41 1 90.94 314 VAL A N 1
ATOM 2556 C CA . VAL A 1 314 ? -16.828 -18.984 -4.246 1 90.94 314 VAL A CA 1
ATOM 2557 C C . VAL A 1 314 ? -15.828 -19.969 -3.621 1 90.94 314 VAL A C 1
ATOM 2559 O O . VAL A 1 314 ? -16.188 -21.109 -3.33 1 90.94 314 VAL A O 1
ATOM 2562 N N . SER A 1 315 ? -14.609 -19.547 -3.539 1 89.06 315 SER A N 1
ATOM 2563 C CA . SER A 1 315 ? -13.781 -18.422 -3.963 1 89.06 315 SER A CA 1
ATOM 2564 C C . SER A 1 315 ? -12.633 -18.875 -4.848 1 89.06 315 SER A C 1
ATOM 2566 O O . SER A 1 315 ? -12.289 -20.062 -4.863 1 89.06 315 SER A O 1
ATOM 2568 N N . LYS A 1 316 ? -12.078 -18.016 -5.578 1 92.62 316 LYS A N 1
ATOM 2569 C CA . LYS A 1 316 ? -10.953 -18.344 -6.445 1 92.62 316 LYS A CA 1
ATOM 2570 C C . LYS A 1 316 ? -9.758 -18.828 -5.629 1 92.62 316 LYS A C 1
ATOM 2572 O O . LYS A 1 316 ? -9.039 -19.734 -6.055 1 92.62 316 LYS A O 1
ATOM 2577 N N . GLU A 1 317 ? -9.617 -18.312 -4.5 1 91.56 317 GLU A N 1
ATOM 2578 C CA . GLU A 1 317 ? -8.508 -18.703 -3.629 1 91.56 317 GLU A CA 1
ATOM 2579 C C . GLU A 1 317 ? -8.688 -20.141 -3.143 1 91.56 317 GLU A C 1
ATOM 2581 O O . GLU A 1 317 ? -7.723 -20.906 -3.111 1 91.56 317 GLU A O 1
ATOM 2586 N N . ASN A 1 318 ? -9.922 -20.469 -2.736 1 95.12 318 ASN A N 1
ATOM 2587 C CA . ASN A 1 318 ? -10.203 -21.828 -2.309 1 95.12 318 ASN A CA 1
ATOM 2588 C C . ASN A 1 318 ? -10.078 -22.812 -3.465 1 95.12 318 ASN A C 1
ATOM 2590 O O . ASN A 1 318 ? -9.625 -23.953 -3.275 1 95.12 318 ASN A O 1
ATOM 2594 N N . LEU A 1 319 ? -10.484 -22.344 -4.652 1 96.69 319 LEU A N 1
ATOM 2595 C CA . LEU A 1 319 ? -10.32 -23.188 -5.832 1 96.69 319 LEU A CA 1
ATOM 2596 C C . LEU A 1 319 ? -8.844 -23.469 -6.102 1 96.69 319 LEU A C 1
ATOM 2598 O O . LEU A 1 319 ? -8.477 -24.609 -6.43 1 96.69 319 LEU A O 1
ATOM 2602 N N . LEU A 1 320 ? -8.055 -22.438 -5.953 1 95.94 320 LEU A N 1
ATOM 2603 C CA . LEU A 1 320 ? -6.617 -22.594 -6.125 1 95.94 320 LEU A CA 1
ATOM 2604 C C . LEU A 1 320 ? -6.059 -23.625 -5.145 1 95.94 320 LEU A C 1
ATOM 2606 O O . LEU A 1 320 ? -5.219 -24.438 -5.516 1 95.94 320 LEU A O 1
ATOM 2610 N N . MET A 1 321 ? -6.551 -23.562 -3.941 1 95.88 321 MET A N 1
ATOM 2611 C CA . MET A 1 321 ? -6.117 -24.516 -2.934 1 95.88 321 MET A CA 1
ATOM 2612 C C . MET A 1 321 ? -6.484 -25.938 -3.342 1 95.88 321 MET A C 1
ATOM 2614 O O . MET A 1 321 ? -5.664 -26.859 -3.238 1 95.88 321 MET A O 1
ATOM 2618 N N . ALA A 1 322 ? -7.695 -26.125 -3.828 1 98.12 322 ALA A N 1
ATOM 2619 C CA . ALA A 1 322 ? -8.148 -27.453 -4.262 1 98.12 322 ALA A CA 1
ATOM 2620 C C . ALA A 1 322 ? -7.297 -27.969 -5.41 1 98.12 322 ALA A C 1
ATOM 2622 O O . ALA A 1 322 ? -6.852 -29.125 -5.387 1 98.12 322 ALA A O 1
ATOM 2623 N N . TYR A 1 323 ? -7 -27.125 -6.387 1 97.81 323 TYR A N 1
ATOM 2624 C CA . TYR A 1 323 ? -6.172 -27.516 -7.523 1 97.81 323 TYR A CA 1
ATOM 2625 C C . TYR A 1 323 ? -4.77 -27.906 -7.066 1 97.81 323 TYR A C 1
ATOM 2627 O O . TYR A 1 323 ? -4.188 -28.859 -7.578 1 97.81 323 TYR A O 1
ATOM 2635 N N . THR A 1 324 ? -4.262 -27.156 -6.145 1 96.44 324 THR A N 1
ATOM 2636 C CA . THR A 1 324 ? -2.914 -27.406 -5.641 1 96.44 324 THR A CA 1
ATOM 2637 C C . THR A 1 324 ? -2.846 -28.766 -4.938 1 96.44 324 THR A C 1
ATOM 2639 O O . THR A 1 324 ? -1.908 -29.531 -5.152 1 96.44 324 THR A O 1
ATOM 2642 N N . ILE A 1 325 ? -3.883 -29.031 -4.129 1 97.62 325 ILE A N 1
ATOM 2643 C CA . ILE A 1 325 ? -3.941 -30.312 -3.438 1 97.62 325 ILE A CA 1
ATOM 2644 C C . ILE A 1 325 ? -4.043 -31.453 -4.457 1 97.62 325 ILE A C 1
ATOM 2646 O O . ILE A 1 325 ? -3.332 -32.438 -4.355 1 97.62 325 ILE A O 1
ATOM 2650 N N . LEU A 1 326 ? -4.859 -31.281 -5.473 1 98.25 326 LEU A N 1
ATOM 2651 C CA . LEU A 1 326 ? -5.051 -32.312 -6.492 1 98.25 326 LEU A CA 1
ATOM 2652 C C . LEU A 1 326 ? -3.762 -32.531 -7.273 1 98.25 326 LEU A C 1
ATOM 2654 O O . LEU A 1 326 ? -3.418 -33.688 -7.586 1 98.25 326 LEU A O 1
ATOM 2658 N N . THR A 1 327 ? -3.045 -31.438 -7.59 1 96.81 327 THR A N 1
ATOM 2659 C CA . THR A 1 327 ? -1.762 -31.547 -8.273 1 96.81 327 THR A CA 1
ATOM 2660 C C . THR A 1 327 ? -0.807 -32.438 -7.5 1 96.81 327 THR A C 1
ATOM 2662 O O . THR A 1 327 ? -0.221 -33.375 -8.07 1 96.81 327 THR A O 1
ATOM 2665 N N . LYS A 1 328 ? -0.747 -32.219 -6.23 1 95.94 328 LYS A N 1
ATOM 2666 C CA . LYS A 1 328 ? 0.171 -32.969 -5.383 1 95.94 328 LYS A CA 1
ATOM 2667 C C . LYS A 1 328 ? -0.296 -34.406 -5.215 1 95.94 328 LYS A C 1
ATOM 2669 O O . LYS A 1 328 ? 0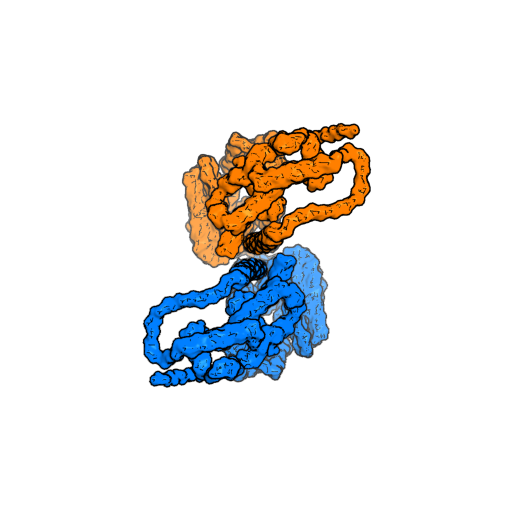.519 -35.344 -5.199 1 95.94 328 LYS A O 1
ATOM 2674 N N . CYS A 1 329 ? -1.621 -34.594 -5.074 1 97.81 329 CYS A N 1
ATOM 2675 C CA . CYS A 1 329 ? -2.184 -35.938 -4.926 1 97.81 329 CYS A CA 1
ATOM 2676 C C . CYS A 1 329 ? -1.915 -36.781 -6.164 1 97.81 329 CYS A C 1
ATOM 2678 O O . CYS A 1 329 ? -1.462 -37.938 -6.059 1 97.81 329 CYS A O 1
ATOM 2680 N N . PHE A 1 330 ? -2.119 -36.281 -7.32 1 97.19 330 PHE A N 1
ATOM 2681 C CA . PHE A 1 330 ? -1.931 -37.031 -8.555 1 97.19 330 PHE A CA 1
ATOM 2682 C C . PHE A 1 330 ? -0.452 -37.281 -8.805 1 97.19 330 PHE A C 1
ATOM 2684 O O . PHE A 1 330 ? -0.09 -38.344 -9.359 1 97.19 330 PHE A O 1
ATOM 2691 N N . ASN A 1 331 ? 0.369 -36.312 -8.438 1 94.31 331 ASN A N 1
ATOM 2692 C CA . ASN A 1 331 ? 1.804 -36.562 -8.5 1 94.31 331 ASN A CA 1
ATOM 2693 C C . ASN A 1 331 ? 2.203 -37.75 -7.621 1 94.31 331 ASN A C 1
ATOM 2695 O O . ASN A 1 331 ? 2.998 -38.594 -8.031 1 94.31 331 ASN A O 1
ATOM 2699 N N . LYS A 1 332 ? 1.653 -37.781 -6.367 1 95.38 332 LYS A N 1
ATOM 2700 C CA . LYS A 1 332 ? 1.934 -38.875 -5.449 1 95.38 332 LYS A CA 1
ATOM 2701 C C . LYS A 1 332 ? 1.464 -40.219 -6.023 1 95.38 332 LYS A C 1
ATOM 2703 O O . LYS A 1 332 ? 2.053 -41.25 -5.742 1 95.38 332 LYS A O 1
ATOM 2708 N N . LYS A 1 333 ? 0.469 -40.156 -6.852 1 96.56 333 LYS A N 1
ATOM 2709 C CA . LYS A 1 333 ? -0.064 -41.375 -7.488 1 96.56 333 LYS A CA 1
ATOM 2710 C C . LYS A 1 333 ? 0.651 -41.656 -8.805 1 96.56 333 LYS A C 1
ATOM 2712 O O . LYS A 1 333 ? 0.253 -42.562 -9.555 1 96.56 333 LYS A O 1
ATOM 2717 N N . ASN A 1 334 ? 1.652 -40.844 -9.203 1 93.62 334 ASN A N 1
ATOM 2718 C CA . ASN A 1 334 ? 2.434 -40.969 -10.43 1 93.62 334 ASN A CA 1
ATOM 2719 C C . ASN A 1 334 ? 1.558 -40.781 -11.672 1 93.62 334 ASN A C 1
ATOM 2721 O O . ASN A 1 334 ? 1.787 -41.438 -12.688 1 93.62 334 ASN A O 1
ATOM 2725 N N . ASP A 1 335 ? 0.423 -40.188 -11.469 1 95.12 335 ASP A N 1
ATOM 2726 C CA . ASP A 1 335 ? -0.408 -39.75 -12.586 1 95.12 335 ASP A CA 1
ATOM 2727 C C . ASP A 1 335 ? 0.004 -38.344 -13.07 1 95.12 335 ASP A C 1
ATOM 2729 O O . ASP A 1 335 ? -0.657 -37.344 -12.758 1 95.12 335 ASP A O 1
ATOM 2733 N N . ASN A 1 336 ? 1.034 -38.312 -13.93 1 91.62 336 ASN A N 1
ATOM 2734 C CA . ASN A 1 336 ? 1.653 -37.031 -14.352 1 91.62 336 ASN A CA 1
ATOM 2735 C C . ASN A 1 336 ? 0.713 -36.219 -15.234 1 91.62 336 ASN A C 1
ATOM 2737 O O . ASN A 1 336 ? 0.756 -35 -15.211 1 91.62 336 ASN A O 1
ATOM 2741 N N . LYS A 1 337 ? -0.077 -36.875 -15.938 1 93.56 337 LYS A N 1
ATOM 2742 C CA . LYS A 1 337 ? -1.013 -36.188 -16.812 1 93.56 337 LYS A CA 1
ATOM 2743 C C . LYS A 1 337 ? -1.99 -35.344 -15.992 1 93.56 337 LYS A C 1
ATOM 2745 O O . LYS A 1 337 ? -2.113 -34.125 -16.219 1 93.56 337 LYS A O 1
ATOM 2750 N N . SER A 1 338 ? -2.658 -36.031 -15.023 1 95.94 338 SER A N 1
ATOM 2751 C CA . SER A 1 338 ? -3.6 -35.312 -14.172 1 95.94 338 SER A CA 1
ATOM 2752 C C . SER A 1 338 ? -2.889 -34.25 -13.336 1 95.94 338 SER A C 1
ATOM 2754 O O . SER A 1 338 ? -3.416 -33.156 -13.133 1 95.94 338 SER A O 1
ATOM 2756 N N . ALA A 1 339 ? -1.707 -34.562 -12.867 1 95.81 339 ALA A N 1
ATOM 2757 C CA . ALA A 1 339 ? -0.923 -33.594 -12.086 1 95.81 339 ALA A CA 1
ATOM 2758 C C . ALA A 1 339 ? -0.642 -32.344 -12.883 1 95.81 339 ALA A C 1
ATOM 2760 O O . ALA A 1 339 ? -0.792 -31.234 -12.375 1 95.81 339 ALA A O 1
ATOM 2761 N N . TYR A 1 340 ? -0.289 -32.531 -14.141 1 94.19 340 TYR A N 1
ATOM 2762 C CA . TYR A 1 340 ? -0.022 -31.391 -15.008 1 94.19 340 TYR A CA 1
ATOM 2763 C C . TYR A 1 340 ? -1.288 -30.578 -15.234 1 94.19 340 TYR A C 1
ATOM 2765 O O . TYR A 1 340 ? -1.253 -29.344 -15.203 1 94.19 340 TYR A O 1
ATOM 2773 N N . ILE A 1 341 ? -2.348 -31.266 -15.469 1 95.88 341 ILE A N 1
ATOM 2774 C CA . ILE A 1 341 ? -3.602 -30.578 -15.766 1 95.88 341 ILE A CA 1
ATOM 2775 C C . ILE A 1 341 ? -3.953 -29.625 -14.617 1 95.88 341 ILE A C 1
ATOM 2777 O O . ILE A 1 341 ? -4.219 -28.453 -14.836 1 95.88 341 ILE A O 1
ATOM 2781 N N . TYR A 1 342 ? -3.887 -30.094 -13.359 1 96.81 342 TYR A N 1
ATOM 2782 C CA . TYR A 1 342 ? -4.27 -29.266 -12.219 1 96.81 342 TYR A CA 1
ATOM 2783 C C . TYR A 1 342 ? -3.201 -28.234 -11.906 1 96.81 342 TYR A C 1
ATOM 2785 O O . TYR A 1 342 ? -3.512 -27.125 -11.461 1 96.81 342 TYR A O 1
ATOM 2793 N N . ALA A 1 343 ? -1.945 -28.562 -12.156 1 96.12 343 ALA A N 1
ATOM 2794 C CA . ALA A 1 343 ? -0.891 -27.562 -12.008 1 96.12 343 ALA A CA 1
ATOM 2795 C C . ALA A 1 343 ? -1.103 -26.406 -12.961 1 96.12 343 ALA A C 1
ATOM 2797 O O . ALA A 1 343 ? -0.964 -25.234 -12.578 1 96.12 343 ALA A O 1
ATOM 2798 N N . ASN A 1 344 ? -1.41 -26.75 -14.172 1 94 344 ASN A N 1
ATOM 2799 C CA . ASN A 1 344 ? -1.655 -25.719 -15.18 1 94 344 ASN A CA 1
ATOM 2800 C C . ASN A 1 344 ? -2.867 -24.875 -14.812 1 94 344 ASN A C 1
ATOM 2802 O O . ASN A 1 344 ? -2.852 -23.656 -15 1 94 344 ASN A O 1
ATOM 2806 N N . LYS A 1 345 ? -3.896 -25.578 -14.32 1 95.81 345 LYS A N 1
ATOM 2807 C CA . LYS A 1 345 ? -5.07 -24.828 -13.852 1 95.81 345 LYS A CA 1
ATOM 2808 C C . LYS A 1 345 ? -4.703 -23.875 -12.719 1 95.81 345 LYS A C 1
ATOM 2810 O O . LYS A 1 345 ? -5.207 -22.766 -12.664 1 95.81 345 LYS A O 1
ATOM 2815 N N . SER A 1 346 ? -3.85 -24.312 -11.789 1 96 346 SER A N 1
ATOM 2816 C CA . SER A 1 346 ? -3.375 -23.469 -10.688 1 96 346 SER A CA 1
ATOM 2817 C C . SER A 1 346 ? -2.625 -22.25 -11.211 1 96 346 SER A C 1
ATOM 2819 O O . SER A 1 346 ? -2.869 -21.125 -10.758 1 96 346 SER A O 1
ATOM 2821 N N . LEU A 1 347 ? -1.747 -22.469 -12.172 1 93.56 347 LEU A N 1
ATOM 2822 C CA . LEU A 1 347 ? -0.947 -21.375 -12.727 1 93.56 347 LEU A CA 1
ATOM 2823 C C . LEU A 1 347 ? -1.835 -20.344 -13.398 1 93.56 347 LEU A C 1
ATOM 2825 O O . LEU A 1 347 ? -1.638 -19.141 -13.211 1 93.56 347 LEU A O 1
ATOM 2829 N N . GLU A 1 348 ? -2.812 -20.797 -14.164 1 92.94 348 GLU A N 1
ATOM 2830 C CA . GLU A 1 348 ? -3.748 -19.891 -14.82 1 92.94 348 GLU A CA 1
ATOM 2831 C C . GLU A 1 348 ? -4.551 -19.078 -13.797 1 92.94 348 GLU A C 1
ATOM 2833 O O . GLU A 1 348 ? -4.746 -17.875 -13.961 1 92.94 348 GLU A O 1
ATOM 2838 N N . LEU A 1 349 ? -4.977 -19.828 -12.805 1 94.38 349 LEU A N 1
ATOM 2839 C CA . LEU A 1 349 ? -5.773 -19.172 -11.766 1 94.38 349 LEU A CA 1
ATOM 2840 C C . LEU A 1 349 ? -4.945 -18.141 -11.008 1 94.38 349 LEU A C 1
ATOM 2842 O O . LEU A 1 349 ? -5.445 -17.062 -10.672 1 94.38 349 LEU A O 1
ATOM 2846 N N . ILE A 1 350 ? -3.734 -18.422 -10.727 1 93.31 350 ILE A N 1
ATOM 2847 C CA . ILE A 1 350 ? -2.836 -17.5 -10.039 1 93.31 350 ILE A CA 1
ATOM 2848 C C . ILE A 1 350 ? -2.662 -16.234 -10.875 1 93.31 350 ILE A C 1
ATOM 2850 O O . ILE A 1 350 ? -2.709 -15.117 -10.344 1 93.31 350 ILE A O 1
ATOM 2854 N N . GLN A 1 351 ? -2.459 -16.375 -12.156 1 87.75 351 GLN A N 1
ATOM 2855 C CA . GLN A 1 351 ? -2.318 -15.234 -13.047 1 87.75 351 GLN A CA 1
ATOM 2856 C C . GLN A 1 351 ? -3.561 -14.344 -13 1 87.75 351 GLN A C 1
ATOM 2858 O O . GLN A 1 351 ? -3.453 -13.117 -12.961 1 87.75 351 GLN A O 1
ATOM 2863 N N . SER A 1 352 ? -4.668 -14.992 -12.984 1 89.88 352 SER A N 1
ATOM 2864 C CA . SER A 1 352 ? -5.926 -14.25 -12.922 1 89.88 352 SER A CA 1
ATOM 2865 C C . SER A 1 352 ? -6.055 -13.492 -11.602 1 89.88 352 SER A C 1
ATOM 2867 O O . SER A 1 352 ? -6.441 -12.32 -11.586 1 89.88 352 SER A O 1
ATOM 2869 N N . ILE A 1 353 ? -5.746 -14.172 -10.508 1 89.94 353 ILE A N 1
ATOM 2870 C CA . ILE A 1 353 ? -5.836 -13.578 -9.18 1 89.94 353 ILE A CA 1
ATOM 2871 C C . ILE A 1 353 ? -4.879 -12.391 -9.078 1 89.94 353 ILE A C 1
ATOM 2873 O O . ILE A 1 353 ? -5.234 -11.344 -8.539 1 89.94 353 ILE A O 1
ATOM 2877 N N . GLU A 1 354 ? -3.729 -12.523 -9.625 1 84.5 354 GLU A N 1
ATOM 2878 C CA . GLU A 1 354 ? -2.729 -11.461 -9.578 1 84.5 354 GLU A CA 1
ATOM 2879 C C . GLU A 1 354 ? -3.189 -10.234 -10.352 1 84.5 354 GLU A C 1
ATOM 2881 O O . GLU A 1 354 ? -2.955 -9.102 -9.93 1 84.5 354 GLU A O 1
ATOM 2886 N N . LYS A 1 355 ? -3.756 -10.469 -11.453 1 83.94 355 LYS A N 1
ATOM 2887 C CA . LYS A 1 355 ? -4.281 -9.359 -12.25 1 83.94 355 LYS A CA 1
ATOM 2888 C C . LYS A 1 355 ? -5.344 -8.586 -11.484 1 83.94 355 LYS A C 1
ATOM 2890 O O . LYS A 1 355 ? -5.344 -7.352 -11.484 1 83.94 355 LYS A O 1
ATOM 2895 N N . ILE A 1 356 ? -6.176 -9.305 -10.828 1 87.5 356 ILE A N 1
ATOM 2896 C CA . ILE A 1 356 ? -7.246 -8.695 -10.047 1 87.5 356 ILE A CA 1
ATOM 2897 C C . ILE A 1 356 ? -6.652 -7.887 -8.898 1 87.5 356 ILE A C 1
ATOM 2899 O O . ILE A 1 356 ? -7.074 -6.758 -8.641 1 87.5 356 ILE A O 1
ATOM 2903 N N . LYS A 1 357 ? -5.691 -8.445 -8.25 1 84.5 357 LYS A N 1
ATOM 2904 C CA . LYS A 1 357 ? -5.047 -7.777 -7.125 1 84.5 357 LYS A CA 1
ATOM 2905 C C . LYS A 1 357 ? -4.359 -6.488 -7.574 1 84.5 357 LYS A C 1
ATOM 2907 O O . LYS A 1 357 ? -4.441 -5.465 -6.891 1 84.5 357 LYS A O 1
ATOM 2912 N N . HIS A 1 358 ? -3.77 -6.508 -8.711 1 80.62 358 HIS A N 1
ATOM 2913 C CA . HIS A 1 358 ? -3.111 -5.316 -9.242 1 80.62 358 HIS A CA 1
ATOM 2914 C C . HIS A 1 358 ? -4.117 -4.203 -9.508 1 80.62 358 HIS A C 1
ATOM 2916 O O . HIS A 1 358 ? -3.883 -3.049 -9.156 1 80.62 358 HIS A O 1
ATOM 2922 N N . ASN A 1 359 ? -5.195 -4.57 -10.07 1 83.5 359 ASN A N 1
ATOM 2923 C CA . ASN A 1 359 ? -6.223 -3.59 -10.391 1 83.5 359 ASN A CA 1
ATOM 2924 C C . ASN A 1 359 ? -6.82 -2.973 -9.133 1 83.5 359 ASN A C 1
ATOM 2926 O O . ASN A 1 359 ? -7.246 -1.814 -9.141 1 83.5 359 ASN A O 1
ATOM 2930 N N . SER A 1 360 ? -6.789 -3.725 -8.07 1 86.19 360 SER A N 1
ATOM 2931 C CA . SER A 1 360 ? -7.379 -3.277 -6.812 1 86.19 360 SER A CA 1
ATOM 2932 C C . SER A 1 360 ? -6.469 -2.285 -6.094 1 86.19 360 SER A C 1
ATOM 2934 O O . SER A 1 360 ? -6.938 -1.468 -5.301 1 86.19 360 SER A O 1
ATOM 2936 N N . LEU A 1 361 ? -5.211 -2.34 -6.402 1 79.62 361 LEU A N 1
ATOM 2937 C CA . LEU A 1 361 ? -4.203 -1.567 -5.68 1 79.62 361 LEU A CA 1
ATOM 2938 C C . LEU A 1 361 ? -4.441 -0.07 -5.852 1 79.62 361 LEU A C 1
ATOM 2940 O O . LEU A 1 361 ? -4.262 0.703 -4.906 1 79.62 361 LEU A O 1
ATOM 2944 N N . ASN A 1 362 ? -4.91 0.311 -6.973 1 75.25 362 ASN A N 1
ATOM 2945 C CA . ASN A 1 362 ? -5.172 1.726 -7.215 1 75.25 362 ASN A CA 1
ATOM 2946 C C . ASN A 1 362 ? -6.242 2.266 -6.273 1 75.25 362 ASN A C 1
ATOM 2948 O O . ASN A 1 362 ? -6.102 3.361 -5.727 1 75.25 362 ASN A O 1
ATOM 2952 N N . PHE A 1 363 ? -7.223 1.513 -6.098 1 81.06 363 PHE A N 1
ATOM 2953 C CA . PHE A 1 363 ? -8.328 1.93 -5.238 1 81.06 363 PHE A CA 1
ATOM 2954 C C . PHE A 1 363 ? -7.879 2.002 -3.783 1 81.06 363 PHE A C 1
ATOM 2956 O O . PHE A 1 363 ? -8.211 2.951 -3.072 1 81.06 363 PHE A O 1
ATOM 2963 N N . LEU A 1 364 ? -7.125 1.094 -3.402 1 81.94 364 LEU A N 1
ATOM 2964 C CA . LEU A 1 364 ? -6.652 1.059 -2.021 1 81.94 364 LEU A CA 1
ATOM 2965 C C . LEU A 1 364 ? -5.691 2.207 -1.745 1 81.94 364 LEU A C 1
ATOM 2967 O O . LEU A 1 364 ? -5.711 2.795 -0.662 1 81.94 364 LEU A O 1
ATOM 2971 N N . HIS A 1 365 ? -4.918 2.516 -2.713 1 74.44 365 HIS A N 1
ATOM 2972 C CA . HIS A 1 365 ? -4 3.643 -2.584 1 74.44 365 HIS A CA 1
ATOM 2973 C C . HIS A 1 365 ? -4.758 4.957 -2.426 1 74.44 365 HIS A C 1
ATOM 2975 O O . HIS A 1 365 ? -4.406 5.781 -1.581 1 74.44 365 HIS A O 1
ATOM 2981 N N . ASN A 1 366 ? -5.734 5.121 -3.184 1 74.62 366 ASN A N 1
ATOM 2982 C CA . ASN A 1 366 ? -6.559 6.32 -3.068 1 74.62 366 ASN A CA 1
ATOM 2983 C C . ASN A 1 366 ? -7.207 6.426 -1.692 1 74.62 366 ASN A C 1
ATOM 2985 O O . ASN A 1 366 ? -7.301 7.516 -1.128 1 74.62 366 ASN A O 1
ATOM 2989 N N . TYR A 1 367 ? -7.617 5.367 -1.239 1 80.12 367 TYR A N 1
ATOM 2990 C CA . TYR A 1 367 ? -8.211 5.34 0.091 1 80.12 367 TYR A CA 1
ATOM 2991 C C . TYR A 1 367 ? -7.207 5.77 1.15 1 80.12 367 TYR A C 1
ATOM 2993 O O . TYR A 1 367 ? -7.516 6.594 2.014 1 80.12 367 TYR A O 1
ATOM 3001 N N . ASP A 1 368 ? -6.082 5.273 1.061 1 75.75 368 ASP A N 1
ATOM 3002 C CA . ASP A 1 368 ? -5.043 5.594 2.039 1 75.75 368 ASP A CA 1
ATOM 3003 C C . ASP A 1 368 ? -4.66 7.07 1.968 1 75.75 368 ASP A C 1
ATOM 3005 O O . ASP A 1 368 ? -4.477 7.719 3 1 75.75 368 ASP A O 1
ATOM 3009 N N . LEU A 1 369 ? -4.57 7.508 0.73 1 70.69 369 LEU A N 1
ATOM 3010 C CA . LEU A 1 369 ? -4.266 8.922 0.542 1 70.69 369 LEU A CA 1
ATOM 3011 C C . LEU A 1 369 ? -5.348 9.797 1.165 1 70.69 369 LEU A C 1
ATOM 3013 O O . LEU A 1 369 ? -5.043 10.828 1.772 1 70.69 369 LEU A O 1
ATOM 3017 N N . LYS A 1 370 ? -6.539 9.406 1.004 1 74.94 370 LYS A N 1
ATOM 3018 C CA . LYS A 1 370 ? -7.648 10.164 1.577 1 74.94 370 LYS A CA 1
ATOM 3019 C C . LYS A 1 370 ? -7.562 10.195 3.1 1 74.94 370 LYS A C 1
ATOM 3021 O O . LYS A 1 370 ? -7.766 11.242 3.715 1 74.94 370 LYS A O 1
ATOM 3026 N N . ILE A 1 371 ? -7.375 9.078 3.676 1 74.81 371 ILE A N 1
ATOM 3027 C CA . ILE A 1 371 ? -7.277 9 5.129 1 74.81 371 ILE A CA 1
ATOM 3028 C C . ILE A 1 371 ? -6.156 9.914 5.625 1 74.81 371 ILE A C 1
ATOM 3030 O O . ILE A 1 371 ? -6.324 10.648 6.598 1 74.81 371 ILE A O 1
ATOM 3034 N N . ILE A 1 372 ? -5.137 9.93 4.887 1 66.31 372 ILE A N 1
ATOM 3035 C CA . ILE A 1 372 ? -3.975 10.734 5.246 1 66.31 372 ILE A CA 1
ATOM 3036 C C . ILE A 1 372 ? -4.309 12.219 5.113 1 66.31 372 ILE A C 1
ATOM 3038 O O . ILE A 1 372 ? -3.959 13.023 5.98 1 66.31 372 ILE A O 1
ATOM 3042 N N . LYS A 1 373 ? -4.969 12.539 4.066 1 69.12 373 LYS A N 1
ATOM 3043 C CA . LYS A 1 373 ? -5.375 13.922 3.842 1 69.12 373 LYS A CA 1
ATOM 3044 C C . LYS A 1 373 ? -6.336 14.398 4.93 1 69.12 373 LYS A C 1
ATOM 3046 O O . LYS A 1 373 ? -6.23 15.531 5.402 1 69.12 373 LYS A O 1
ATOM 3051 N N . GLU A 1 374 ? -7.23 13.586 5.234 1 73.75 374 GLU A N 1
ATOM 3052 C CA . GLU A 1 374 ? -8.188 13.93 6.281 1 73.75 374 GLU A CA 1
ATOM 3053 C C . GLU A 1 374 ? -7.488 14.148 7.621 1 73.75 374 GLU A C 1
ATOM 3055 O O . GLU A 1 374 ? -7.816 15.078 8.352 1 73.75 374 GLU A O 1
ATOM 3060 N N . GLU A 1 375 ? -6.629 13.289 7.895 1 67.94 375 GLU A N 1
ATOM 3061 C CA . GLU A 1 375 ? -5.863 13.445 9.125 1 67.94 375 GLU A CA 1
ATOM 3062 C C . GLU A 1 375 ? -5.023 14.727 9.094 1 67.94 375 GLU A C 1
ATOM 3064 O O . GLU A 1 375 ? -4.934 15.438 10.094 1 67.94 375 GLU A O 1
ATOM 3069 N N . ALA A 1 376 ? -4.48 14.984 7.934 1 61.97 376 ALA A N 1
ATOM 3070 C CA . ALA A 1 376 ? -3.715 16.219 7.746 1 61.97 376 ALA A CA 1
ATOM 3071 C C . ALA A 1 376 ? -4.605 17.438 7.91 1 61.97 376 ALA A C 1
ATOM 3073 O O . ALA A 1 376 ? -4.219 18.406 8.57 1 61.97 376 ALA A O 1
ATOM 3074 N N . ASN A 1 377 ? -5.695 17.359 7.305 1 69 377 ASN A N 1
ATOM 3075 C CA . ASN A 1 377 ? -6.629 18.469 7.387 1 69 377 ASN A CA 1
ATOM 3076 C C . ASN A 1 377 ? -7.078 18.719 8.828 1 69 377 ASN A C 1
ATOM 3078 O O . ASN A 1 377 ? -7.246 19.875 9.234 1 69 377 ASN A O 1
ATOM 3082 N N . LYS A 1 378 ? -7.336 17.672 9.477 1 69.75 378 LYS A N 1
ATOM 3083 C CA . LYS A 1 378 ? -7.691 17.828 10.883 1 69.75 378 LYS A CA 1
ATOM 3084 C C . LYS A 1 378 ? -6.594 18.562 11.656 1 69.75 378 LYS A C 1
ATOM 3086 O O . LYS A 1 378 ? -6.883 19.438 12.469 1 69.75 378 LYS A O 1
ATOM 3091 N N . ILE A 1 379 ? -5.492 18.219 11.305 1 64.31 379 ILE A N 1
ATOM 3092 C CA . ILE A 1 379 ? -4.348 18.859 11.945 1 64.31 379 ILE A CA 1
ATOM 3093 C C . ILE A 1 379 ? -4.273 20.328 11.523 1 64.31 379 ILE A C 1
ATOM 3095 O O . ILE A 1 379 ? -4.047 21.219 12.352 1 64.31 379 ILE A O 1
ATOM 3099 N N . ILE A 1 380 ? -4.59 20.562 10.25 1 64.5 380 ILE A N 1
ATOM 3100 C CA . ILE A 1 380 ? -4.57 21.906 9.711 1 64.5 380 ILE A CA 1
ATOM 3101 C C . ILE A 1 380 ? -5.695 22.734 10.336 1 64.5 380 ILE A C 1
ATOM 3103 O O . ILE A 1 380 ? -5.484 23.891 10.727 1 64.5 380 ILE A O 1
ATOM 3107 N N . THR A 1 381 ? -6.832 22.203 10.297 1 66 381 THR A N 1
ATOM 3108 C CA . THR A 1 381 ? -7.984 22.906 10.844 1 66 381 THR A CA 1
ATOM 3109 C C . THR A 1 381 ? -7.746 23.266 12.312 1 66 381 THR A C 1
ATOM 3111 O O . THR A 1 381 ? -8.07 24.375 12.742 1 66 381 THR A O 1
ATOM 3114 N N . THR A 1 382 ? -7.262 22.328 12.953 1 64.12 382 THR A N 1
ATOM 3115 C CA . THR A 1 382 ? -6.961 22.594 14.359 1 64.12 382 THR A CA 1
ATOM 3116 C C . THR A 1 382 ? -5.945 23.734 14.477 1 64.12 382 THR A C 1
ATOM 3118 O O . THR A 1 382 ? -6.078 24.594 15.352 1 64.12 382 THR A O 1
ATOM 3121 N N . LYS A 1 383 ? -5.121 23.797 13.555 1 62.78 383 LYS A N 1
ATOM 3122 C CA . LYS A 1 383 ? -4.109 24.844 13.531 1 62.78 383 LYS A CA 1
ATOM 3123 C C . LYS A 1 383 ? -4.723 26.188 13.133 1 62.78 383 LYS A C 1
ATOM 3125 O O . LYS A 1 383 ? -4.383 27.219 13.711 1 62.78 383 LYS A O 1
ATOM 3130 N N . ASN A 1 384 ? -5.664 26.172 12.156 1 63.97 384 ASN A N 1
ATOM 3131 C CA . ASN A 1 384 ? -6.348 27.375 11.719 1 63.97 384 ASN A CA 1
ATOM 3132 C C . ASN A 1 384 ? -7.211 27.969 12.828 1 63.97 384 ASN A C 1
ATOM 3134 O O . ASN A 1 384 ? -7.25 29.188 13.016 1 63.97 384 ASN A O 1
ATOM 3138 N N . TYR A 1 385 ? -7.883 27.109 13.453 1 64.69 385 TYR A N 1
ATOM 3139 C CA . TYR A 1 385 ? -8.656 27.594 14.594 1 64.69 385 TYR A CA 1
ATOM 3140 C C . TYR A 1 385 ? -7.754 28.297 15.602 1 64.69 385 TYR A C 1
ATOM 3142 O O . TYR A 1 385 ? -8.133 29.344 16.156 1 64.69 385 TYR A O 1
ATOM 3150 N N . PHE A 1 386 ? -6.68 27.812 15.648 1 64 386 PHE A N 1
ATOM 3151 C CA . PHE A 1 386 ? -5.715 28.422 16.547 1 64 386 PHE A CA 1
ATOM 3152 C C . PHE A 1 386 ? -5.27 29.781 16.031 1 64 386 PHE A C 1
ATOM 3154 O O . PHE A 1 386 ? -5.152 30.75 16.797 1 64 386 PHE A O 1
ATOM 3161 N N . LYS A 1 387 ? -5.258 29.953 14.797 1 64.75 387 LYS A N 1
ATOM 3162 C CA . LYS A 1 387 ? -4.895 31.219 14.164 1 64.75 387 LYS A CA 1
ATOM 3163 C C . LYS A 1 387 ? -6.004 32.25 14.328 1 64.75 387 LYS A C 1
ATOM 3165 O O . LYS A 1 387 ? -5.738 33.406 14.664 1 64.75 387 LYS A O 1
ATOM 3170 N N . ILE A 1 388 ? -7.105 31.828 14.047 1 69.31 388 ILE A N 1
ATOM 3171 C CA . ILE A 1 388 ? -8.25 32.719 14.172 1 69.31 388 ILE A CA 1
ATOM 3172 C C . ILE A 1 388 ? -8.367 33.188 15.617 1 69.31 388 ILE A C 1
ATOM 3174 O O . ILE A 1 388 ? -8.617 34.375 15.875 1 69.31 388 ILE A O 1
ATOM 3178 N N . PHE A 1 389 ? -8.102 32.25 16.406 1 70.69 389 PHE A N 1
ATOM 3179 C CA . PHE A 1 389 ? -8.133 32.594 17.828 1 70.69 389 PHE A CA 1
ATOM 3180 C C . PHE A 1 389 ? -7.074 33.656 18.156 1 70.69 389 PHE A C 1
ATOM 3182 O O . PHE A 1 389 ? -7.355 34.625 18.828 1 70.69 389 PHE A O 1
ATOM 3189 N N . LEU A 1 390 ? -6 33.594 17.531 1 66.56 390 LEU A N 1
ATOM 3190 C CA . LEU A 1 390 ? -4.906 34.531 17.766 1 66.56 390 LEU A CA 1
ATOM 3191 C C . LEU A 1 390 ? -5.207 35.906 17.141 1 66.56 390 LEU A C 1
ATOM 3193 O O . LEU A 1 390 ? -4.934 36.938 17.734 1 66.56 390 LEU A O 1
ATOM 3197 N N . PHE A 1 391 ? -5.84 35.906 16.031 1 71.31 391 PHE A N 1
ATOM 3198 C CA . PHE A 1 391 ? -6.215 37.125 15.359 1 71.31 391 PHE A CA 1
ATOM 3199 C C . PHE A 1 391 ? -7.301 37.875 16.141 1 71.31 391 PHE A C 1
ATOM 3201 O O . PHE A 1 391 ? -7.266 39.094 16.25 1 71.31 391 PHE A O 1
ATOM 3208 N N . SER A 1 392 ? -8.188 37.156 16.641 1 70.81 392 SER A N 1
ATOM 3209 C CA . SER A 1 392 ? -9.25 37.781 17.438 1 70.81 392 SER A CA 1
ATOM 3210 C C . SER A 1 392 ? -8.688 38.406 18.703 1 70.81 392 SER A C 1
ATOM 3212 O O . SER A 1 392 ? -9.125 39.5 19.094 1 70.81 392 SER A O 1
ATOM 3214 N N . LEU A 1 393 ? -7.707 37.781 19.188 1 71 393 LEU A N 1
ATOM 3215 C CA . LEU A 1 393 ? -7.051 38.344 20.375 1 71 393 LEU A CA 1
ATOM 3216 C C . LEU A 1 393 ? -6.305 39.625 20.031 1 71 393 LEU A C 1
ATOM 3218 O O . LEU A 1 393 ? -6.328 40.594 20.812 1 71 393 LEU A O 1
ATOM 3222 N N . LEU A 1 394 ? -5.758 39.688 18.844 1 70.06 394 LEU A N 1
ATOM 3223 C CA . LEU A 1 394 ? -5.059 40.875 18.375 1 70.06 394 LEU A CA 1
ATOM 3224 C C . LEU A 1 394 ? -6.035 42.031 18.125 1 70.06 394 LEU A C 1
ATOM 3226 O O . LEU A 1 394 ? -5.75 43.188 18.469 1 70.06 394 LEU A O 1
ATOM 3230 N N . LEU A 1 395 ? -7.137 41.781 17.578 1 74.5 395 LEU A N 1
ATOM 3231 C CA . LEU A 1 395 ? -8.164 42.781 17.328 1 74.5 395 LEU A CA 1
ATOM 3232 C C . LEU A 1 395 ? -8.703 43.344 18.641 1 74.5 395 LEU A C 1
ATOM 3234 O O . LEU A 1 395 ? -8.914 44.562 18.766 1 74.5 395 LEU A O 1
ATOM 3238 N N . LEU A 1 396 ? -8.828 42.469 19.562 1 73.69 396 LEU A N 1
ATOM 3239 C CA . LEU A 1 396 ? -9.281 42.875 20.891 1 73.69 396 LEU A CA 1
ATOM 3240 C C . LEU A 1 396 ? -8.273 43.844 21.531 1 73.69 396 LEU A C 1
ATOM 3242 O O . LEU A 1 396 ? -8.656 44.844 22.125 1 73.69 396 LEU A O 1
ATOM 3246 N N . LEU A 1 397 ? -7.027 43.531 21.25 1 70.69 397 LEU A N 1
ATOM 3247 C CA . LEU A 1 397 ? -5.969 44.375 21.812 1 70.69 397 LEU A CA 1
ATOM 3248 C C . LEU A 1 397 ? -5.957 45.75 21.141 1 70.69 397 LEU A C 1
ATOM 3250 O O . LEU A 1 397 ? -5.762 46.75 21.797 1 70.69 397 LEU A O 1
ATOM 3254 N N . LEU A 1 398 ? -6.227 45.812 19.922 1 74.25 398 LEU A N 1
ATOM 3255 C CA . LEU A 1 398 ? -6.277 47.062 19.188 1 74.25 398 LEU A CA 1
ATOM 3256 C C . LEU A 1 398 ? -7.445 47.938 19.656 1 74.25 398 LEU A C 1
ATOM 3258 O O . LEU A 1 398 ? -7.309 49.156 19.781 1 74.25 398 LEU A O 1
ATOM 3262 N N . VAL A 1 399 ? -8.523 47.312 19.938 1 74.25 399 VAL A N 1
ATOM 3263 C CA . VAL A 1 399 ? -9.695 48 20.438 1 74.25 399 VAL A CA 1
ATOM 3264 C C . VAL A 1 399 ? -9.398 48.594 21.812 1 74.25 399 VAL A C 1
ATOM 3266 O O . VAL A 1 399 ? -9.766 49.75 22.094 1 74.25 399 VAL A O 1
ATOM 3269 N N . VAL A 1 400 ? -8.625 47.875 22.562 1 70.69 400 VAL A N 1
ATOM 3270 C CA . VAL A 1 400 ? -8.266 48.312 23.891 1 70.69 400 VAL A CA 1
ATOM 3271 C C . VAL A 1 400 ? -7.332 49.531 23.797 1 70.69 400 VAL A C 1
ATOM 3273 O O . VAL A 1 400 ? -7.508 50.531 24.5 1 70.69 400 VAL A O 1
ATOM 3276 N N . VAL A 1 401 ? -6.445 49.5 22.875 1 70.06 401 VAL A N 1
ATOM 3277 C CA . VAL A 1 401 ? -5.488 50.594 22.688 1 70.06 401 VAL A CA 1
ATOM 3278 C C . VAL A 1 401 ? -6.219 51.844 22.188 1 70.06 401 VAL A C 1
ATOM 3280 O O . VAL A 1 401 ? -5.957 52.938 22.672 1 70.06 401 VAL A O 1
ATOM 3283 N N . TYR A 1 402 ? -7.113 51.656 21.344 1 72.94 402 TYR A N 1
ATOM 3284 C CA . TYR A 1 402 ? -7.895 52.781 20.812 1 72.94 402 TYR A CA 1
ATOM 3285 C C . TYR A 1 402 ? -8.758 53.406 21.906 1 72.94 402 TYR A C 1
ATOM 3287 O O . TYR A 1 402 ? -8.844 54.625 22.016 1 72.94 402 TYR A O 1
ATOM 3295 N N . SER A 1 403 ? -9.375 52.594 22.672 1 71.88 403 SER A N 1
ATOM 3296 C CA . SER A 1 403 ? -10.203 53.062 23.781 1 71.88 403 SER A CA 1
ATOM 3297 C C . SER A 1 403 ? -9.375 53.875 24.781 1 71.88 403 SER A C 1
ATOM 3299 O O . SER A 1 403 ? -9.828 54.906 25.266 1 71.88 403 SER A O 1
ATOM 3301 N N . PHE A 1 404 ? -8.234 53.438 24.891 1 69 404 PHE A N 1
ATOM 3302 C CA . PHE A 1 404 ? -7.348 54.156 25.812 1 69 404 PHE A CA 1
ATOM 3303 C C . PHE A 1 404 ? -6.926 55.5 25.219 1 69 404 PHE A C 1
ATOM 3305 O O . PHE A 1 404 ? -6.891 56.5 25.922 1 69 404 PHE A O 1
ATOM 3312 N N . TYR A 1 405 ? -6.668 55.5 24.031 1 70.31 405 TYR A N 1
ATOM 3313 C CA . TYR A 1 405 ? -6.301 56.75 23.344 1 70.31 405 TYR A CA 1
ATOM 3314 C C . TYR A 1 405 ? -7.445 57.75 23.375 1 70.31 405 TYR A C 1
ATOM 3316 O O . TYR A 1 405 ? -7.234 58.938 23.672 1 70.31 405 TYR A O 1
ATOM 3324 N N . HIS A 1 406 ? -8.578 57.312 23.109 1 71.44 406 HIS A N 1
ATOM 3325 C CA . HIS A 1 406 ? -9.766 58.156 23.141 1 71.44 406 HIS A CA 1
ATOM 3326 C C . HIS A 1 406 ? -10.016 58.719 24.531 1 71.44 406 HIS A C 1
ATOM 3328 O O . HIS A 1 406 ? -10.344 59.906 24.688 1 71.44 406 HIS A O 1
ATOM 3334 N N . TYR A 1 407 ? -9.836 57.844 25.422 1 69.19 407 TYR A N 1
ATOM 3335 C CA . TYR A 1 407 ? -9.977 58.25 26.812 1 69.19 407 TYR A CA 1
ATOM 3336 C C . TYR A 1 407 ? -8.961 59.344 27.156 1 69.19 407 TYR A C 1
ATOM 3338 O O . TYR A 1 407 ? -9.305 60.344 27.766 1 69.19 407 TYR A O 1
ATOM 3346 N N . TYR A 1 408 ? -7.859 59.219 26.688 1 65.31 408 TYR A N 1
ATOM 3347 C CA . TYR A 1 408 ? -6.789 60.156 26.922 1 65.31 408 TYR A CA 1
ATOM 3348 C C . TYR A 1 408 ? -7.102 61.5 26.281 1 65.31 408 TYR A C 1
ATOM 3350 O O . TYR A 1 408 ? -6.93 62.562 26.891 1 65.31 408 TYR A O 1
ATOM 3358 N N . LYS A 1 409 ? -7.625 61.562 25.203 1 70.94 409 LYS A N 1
ATOM 3359 C CA . LYS A 1 409 ? -7.977 62.781 24.469 1 70.94 409 LYS A CA 1
ATOM 3360 C C . LYS A 1 409 ? -9.109 63.531 25.172 1 70.94 409 LYS A C 1
ATOM 3362 O O . LYS A 1 409 ? -9.055 64.75 25.297 1 70.94 409 LYS A O 1
ATOM 3367 N N . GLN A 1 410 ? -10.031 62.75 25.641 1 70.62 410 GLN A N 1
ATOM 3368 C CA . GLN A 1 410 ? -11.164 63.344 26.344 1 70.62 410 GLN A CA 1
ATOM 3369 C C . GLN A 1 410 ? -10.719 64 27.641 1 70.62 410 GLN A C 1
ATOM 3371 O O . GLN A 1 410 ? -11.172 65.125 27.969 1 70.62 410 GLN A O 1
ATOM 3376 N N . GLN A 1 411 ? -9.836 63.344 28.25 1 65.38 411 GLN A N 1
ATOM 3377 C CA . GLN A 1 411 ? -9.352 63.875 29.5 1 65.38 411 GLN A CA 1
ATOM 3378 C C . GLN A 1 411 ? -8.562 65.188 29.266 1 65.38 411 GLN A C 1
ATOM 3380 O O . GLN A 1 411 ? -8.688 66.125 30.047 1 65.38 411 GLN A O 1
ATOM 3385 N N . LYS A 1 412 ? -7.922 65.312 28.219 1 65.69 412 LYS A N 1
ATOM 3386 C CA . LYS A 1 412 ? -7.16 66.5 27.844 1 65.69 412 LYS A CA 1
ATOM 3387 C C . LYS A 1 412 ? -8.086 67.688 27.547 1 65.69 412 LYS A C 1
ATOM 3389 O O . LYS A 1 412 ? -7.82 68.812 27.969 1 65.69 412 LYS A O 1
ATOM 3394 N N . GLU A 1 413 ? -9.102 67.438 26.969 1 72.81 413 GLU A N 1
ATOM 3395 C CA . GLU A 1 413 ? -10.07 68.5 26.625 1 72.81 413 GLU A CA 1
ATOM 3396 C C . GLU A 1 413 ? -10.773 69 27.875 1 72.81 413 GLU A C 1
ATOM 3398 O O . GLU A 1 413 ? -10.969 70.25 28 1 72.81 413 GLU A O 1
ATOM 3403 N N . LYS A 1 414 ? -11.164 68.25 28.781 1 67.38 414 LYS A N 1
ATOM 3404 C CA . LYS A 1 414 ? -11.812 68.625 30.031 1 67.38 414 LYS A CA 1
ATOM 3405 C C . LYS A 1 414 ? -10.891 69.5 30.859 1 67.38 414 LYS A C 1
ATOM 3407 O O . LYS A 1 414 ? -11.328 70.5 31.438 1 67.38 414 LYS A O 1
ATOM 3412 N N . HIS A 1 415 ? -9.766 69.125 30.734 1 66.5 415 HIS A N 1
ATOM 3413 C CA . HIS A 1 415 ? -8.781 69.938 31.484 1 66.5 415 HIS A CA 1
ATOM 3414 C C . HIS A 1 415 ? -8.609 71.312 30.906 1 66.5 415 HIS A C 1
ATOM 3416 O O . HIS A 1 415 ? -8.516 72.312 31.656 1 66.5 415 HIS A O 1
ATOM 3422 N N . LYS A 1 416 ? -8.68 71.438 29.719 1 67.19 416 LYS A N 1
ATOM 3423 C CA . LYS A 1 416 ? -8.602 72.75 29.047 1 67.19 416 LYS A CA 1
ATOM 3424 C C . LYS A 1 416 ? -9.789 73.625 29.422 1 67.19 416 LYS A C 1
ATOM 3426 O O . LYS A 1 416 ? -9.617 74.812 29.672 1 67.19 416 LYS A O 1
ATOM 3431 N N . ARG A 1 417 ? -10.852 73.125 29.469 1 70.62 417 ARG A N 1
ATOM 3432 C CA . ARG A 1 417 ? -12.062 73.812 29.828 1 70.62 417 ARG A CA 1
ATOM 3433 C C . ARG A 1 417 ? -12.016 74.312 31.266 1 70.62 417 ARG A C 1
ATOM 3435 O O . ARG A 1 417 ? -12.398 75.438 31.578 1 70.62 417 ARG A O 1
ATOM 3442 N N . PHE A 1 418 ? -11.555 73.438 32.031 1 67.88 418 PHE A N 1
ATOM 3443 C CA . PHE A 1 418 ? -11.414 73.812 33.438 1 67.88 418 PHE A CA 1
ATOM 3444 C C . PHE A 1 418 ? -10.5 75 33.625 1 67.88 418 PHE A C 1
ATOM 3446 O O . PHE A 1 418 ? -10.852 75.938 34.344 1 67.88 418 PHE A O 1
ATOM 3453 N N . LEU A 1 419 ? -9.484 75.062 32.969 1 66.5 419 LEU A N 1
ATOM 3454 C CA . LEU A 1 419 ? -8.531 76.188 33.094 1 66.5 419 LEU A CA 1
ATOM 3455 C C . LEU A 1 419 ? -9.117 77.5 32.562 1 66.5 419 LEU A C 1
ATOM 3457 O O . LEU A 1 419 ? -8.898 78.562 33.125 1 66.5 419 LEU A O 1
ATOM 3461 N N . LYS A 1 420 ? -9.883 77.312 31.641 1 69.44 420 LYS A N 1
ATOM 3462 C CA . LYS A 1 420 ? -10.547 78.5 31.078 1 69.44 420 LYS A CA 1
ATOM 3463 C C . LYS A 1 420 ? -11.531 79.125 32.062 1 69.44 420 LYS A C 1
ATOM 3465 O O . LYS A 1 420 ? -11.617 80.375 32.188 1 69.44 420 LYS A O 1
ATOM 3470 N N . ILE A 1 421 ? -12.125 78.312 32.781 1 71.69 421 ILE A N 1
ATOM 3471 C CA . ILE A 1 421 ? -13.125 78.75 33.75 1 71.69 421 ILE A CA 1
ATOM 3472 C C . ILE A 1 421 ? -12.438 79.438 34.906 1 71.69 421 ILE A C 1
ATOM 3474 O O . ILE A 1 421 ? -12.898 80.5 35.344 1 71.69 421 ILE A O 1
ATOM 3478 N N . ILE A 1 422 ? -11.391 78.938 35.281 1 66.81 422 ILE A N 1
ATOM 3479 C CA . ILE A 1 422 ? -10.664 79.562 36.406 1 66.81 422 ILE A CA 1
ATOM 3480 C C . ILE A 1 422 ? -10.086 80.875 35.969 1 66.81 422 ILE A C 1
ATOM 3482 O O . ILE A 1 422 ? -10.133 81.875 36.75 1 66.81 422 ILE A O 1
ATOM 3486 N N . GLN A 1 423 ? -9.711 81.062 34.812 1 63.81 423 GLN A N 1
ATOM 3487 C CA . GLN A 1 423 ? -9.156 82.25 34.281 1 63.81 423 GLN A CA 1
ATOM 3488 C C . GLN A 1 423 ? -10.227 83.375 34.188 1 63.81 423 GLN A C 1
ATOM 3490 O O . GLN A 1 423 ? -10 84.5 34.531 1 63.81 423 GLN A O 1
ATOM 3495 N N . ASN A 1 424 ? -11.258 83 33.75 1 63.56 424 ASN A N 1
ATOM 3496 C CA . ASN A 1 424 ? -12.367 83.938 33.594 1 63.56 424 ASN A CA 1
ATOM 3497 C C . ASN A 1 424 ? -12.898 84.375 34.938 1 63.56 424 ASN A C 1
ATOM 3499 O O . ASN A 1 424 ? -13.328 85.562 35.062 1 63.56 424 ASN A O 1
ATOM 3503 N N . SER A 1 425 ? -12.953 83.625 35.906 1 60.91 425 SER A N 1
ATOM 3504 C CA . SER A 1 425 ? -13.453 84 37.25 1 60.91 425 SER A CA 1
ATOM 3505 C C . SER A 1 425 ? -12.531 85 37.938 1 60.91 425 SER A C 1
ATOM 3507 O O . SER A 1 425 ? -12.984 85.812 38.719 1 60.91 425 SER A O 1
ATOM 3509 N N . LYS A 1 426 ? -11.328 85.062 37.719 1 53.78 426 LYS A N 1
ATOM 3510 C CA . LYS A 1 426 ? -10.383 86 38.312 1 53.78 426 LYS A CA 1
ATOM 3511 C C . LYS A 1 426 ? -10.453 87.312 37.625 1 53.78 426 LYS A C 1
ATOM 3513 O O . LYS A 1 426 ? -10.281 88.375 38.281 1 53.78 426 LYS A O 1
ATOM 3518 N N . GLU A 1 427 ? -10.68 87.375 36.406 1 52.88 427 GLU A N 1
ATOM 3519 C CA . GLU A 1 427 ? -10.836 88.625 35.688 1 52.88 427 GLU A CA 1
ATOM 3520 C C . GLU A 1 427 ? -12.133 89.312 36.094 1 52.88 427 GLU A C 1
ATOM 3522 O O . GLU A 1 427 ? -12.203 90.562 36.094 1 52.88 427 GLU A O 1
ATOM 3527 N N . SER A 1 428 ? -13.102 88.688 36.438 1 50.62 428 SER A N 1
ATOM 3528 C CA . SER A 1 428 ? -14.383 89.312 36.75 1 50.62 428 SER A CA 1
ATOM 3529 C C . SER A 1 428 ? -14.367 89.938 38.125 1 50.62 428 SER A C 1
ATOM 3531 O O . SER A 1 428 ? -15.336 90.562 38.531 1 50.62 428 SER A O 1
ATOM 3533 N N . LYS A 1 429 ? -13.453 89.688 39.062 1 46.59 429 LYS A N 1
ATOM 3534 C CA . LYS A 1 429 ? -13.461 90.438 40.281 1 46.59 429 LYS A CA 1
ATOM 3535 C C . LYS A 1 429 ? -13.18 91.938 40 1 46.59 429 LYS A C 1
ATOM 3537 O O . LYS A 1 429 ? -13.484 92.812 40.812 1 46.59 429 LYS A O 1
ATOM 3542 N N . SER A 1 430 ? -12.273 92.25 39.125 1 38.25 430 SER A N 1
ATOM 3543 C CA . SER A 1 430 ? -12.016 93.688 39 1 38.25 430 SER A CA 1
ATOM 3544 C C . SER A 1 430 ? -13.125 94.375 38.219 1 38.25 430 SER A C 1
ATOM 3546 O O . SER A 1 430 ? -13.5 95.5 38.531 1 38.25 430 SER A O 1
ATOM 3548 N N . SER A 1 431 ? -13.211 94.25 36.875 1 36.16 431 SER A N 1
ATOM 3549 C CA . SER A 1 431 ? -13.984 95.125 36.031 1 36.16 431 SER A CA 1
ATOM 3550 C C . SER A 1 431 ? -15.461 94.75 36.031 1 36.16 431 SER A C 1
ATOM 3552 O O . SER A 1 431 ? -15.805 93.625 35.844 1 36.16 431 SER A O 1
ATOM 3554 N N . LEU A 1 432 ? -16.312 95.438 36.781 1 34.34 432 LEU A N 1
ATOM 3555 C CA . LEU A 1 432 ? -17.75 95.5 36.562 1 34.34 432 LEU A CA 1
ATOM 3556 C C . LEU A 1 432 ? -18.062 95.438 35.062 1 34.34 432 LEU A C 1
ATOM 3558 O O . LEU A 1 432 ? -17.469 96.188 34.281 1 34.34 432 LEU A O 1
ATOM 3562 N N . PRO A 1 433 ? -18.547 94.375 34.531 1 33.44 433 PRO A N 1
ATOM 3563 C CA . PRO A 1 433 ? -18.891 94.438 33.125 1 33.44 433 PRO A CA 1
ATOM 3564 C C . PRO A 1 433 ? -19.438 95.812 32.719 1 33.44 433 PRO A C 1
ATOM 3566 O O . PRO A 1 433 ? -20.375 96.312 33.344 1 33.44 433 PRO A O 1
ATOM 3569 N N . THR A 1 434 ? -18.547 96.75 32.438 1 32.22 434 THR A N 1
ATOM 3570 C CA . THR A 1 434 ? -19.125 97.875 31.734 1 32.22 434 THR A CA 1
ATOM 3571 C C . THR A 1 434 ? -19.953 97.375 30.547 1 32.22 434 THR A C 1
ATOM 3573 O O . THR A 1 434 ? -19.484 96.562 29.75 1 32.22 434 THR A O 1
ATOM 3576 N N . ILE A 1 435 ? -21.266 97.438 30.656 1 31.89 435 ILE A N 1
ATOM 3577 C CA . ILE A 1 435 ? -22.188 97.312 29.531 1 31.89 435 ILE A CA 1
ATOM 3578 C C . ILE A 1 435 ? -21.547 97.938 28.266 1 31.89 435 ILE A C 1
ATOM 3580 O O . ILE A 1 435 ? -21.281 99.125 28.203 1 31.89 435 ILE A O 1
ATOM 3584 N N . SER A 1 436 ? -20.562 97.312 27.797 1 31.62 436 SER A N 1
ATOM 3585 C CA . SER A 1 436 ? -20.062 97.812 26.516 1 31.62 436 SER A CA 1
ATOM 3586 C C . SER A 1 436 ? -21.219 98.188 25.594 1 31.62 436 SER A C 1
ATOM 3588 O O . SER A 1 436 ? -22.266 97.562 25.594 1 31.62 436 SER A O 1
ATOM 3590 N N . GLU A 1 437 ? -21.188 99.5 25.281 1 31.88 437 GLU A N 1
ATOM 3591 C CA . GLU A 1 437 ? -22.016 100.188 24.297 1 31.88 437 GLU A CA 1
ATOM 3592 C C . GLU A 1 437 ? -22.109 99.375 23 1 31.88 437 GLU A C 1
ATOM 3594 O O . GLU A 1 437 ? -21.125 99.25 22.281 1 31.88 437 GLU A O 1
ATOM 3599 N N . THR A 1 438 ? -22.672 98.25 23 1 30.94 438 THR A N 1
ATOM 3600 C CA . THR A 1 438 ? -22.938 97.562 21.734 1 30.94 438 THR A CA 1
ATOM 3601 C C . THR A 1 438 ? -23.359 98.562 20.672 1 30.94 438 THR A C 1
ATOM 3603 O O . THR A 1 438 ? -24.141 99.5 20.953 1 30.94 438 THR A O 1
ATOM 3606 N N . SER A 1 439 ? -22.609 98.625 19.672 1 32.44 439 SER A N 1
ATOM 3607 C CA . SER A 1 439 ? -22.828 99.375 18.438 1 32.44 439 SER A CA 1
ATOM 3608 C C . SER A 1 439 ? -24.281 99.312 17.984 1 32.44 439 SER A C 1
ATOM 3610 O O . SER A 1 439 ? -24.969 98.312 18.219 1 32.44 439 SER A O 1
ATOM 3612 N N . LYS A 1 440 ? -24.906 100.562 17.594 1 34 440 LYS A N 1
ATOM 3613 C CA . LYS A 1 440 ? -26.156 101 16.969 1 34 440 LYS A CA 1
ATOM 3614 C C . LYS A 1 440 ? -26.484 100.125 15.75 1 34 440 LYS A C 1
ATOM 3616 O O . LYS A 1 440 ? -26.062 100.438 14.633 1 34 440 LYS A O 1
ATOM 3621 N N . THR A 1 441 ? -26.328 98.812 15.758 1 31.38 441 THR A N 1
ATOM 3622 C CA . THR A 1 441 ? -26.875 98.375 14.492 1 31.38 441 THR A CA 1
ATOM 3623 C C . THR A 1 441 ? -28.375 98.688 14.391 1 31.38 441 THR A C 1
ATOM 3625 O O . THR A 1 441 ? -29.109 98.5 15.359 1 31.38 441 THR A O 1
ATOM 3628 N N . GLU A 1 442 ? -28.797 99.375 13.297 1 31.61 442 GLU A N 1
ATOM 3629 C CA . GLU A 1 442 ? -30.062 99.812 12.758 1 31.61 442 GLU A CA 1
ATOM 3630 C C . GLU A 1 442 ? -31.141 98.75 12.828 1 31.61 442 GLU A C 1
ATOM 3632 O O . GLU A 1 442 ? -31.141 97.812 12.023 1 31.61 442 GLU A O 1
ATOM 3637 N N . TYR A 1 443 ? -31.453 98.125 13.914 1 31.47 443 TYR A N 1
ATOM 3638 C CA . TYR A 1 443 ? -32.531 97.125 13.844 1 31.47 443 TYR A CA 1
ATOM 3639 C C . TYR A 1 443 ? -33.875 97.812 13.492 1 31.47 443 TYR A C 1
ATOM 3641 O O . TYR A 1 443 ? -34.094 98.938 13.867 1 31.47 443 TYR A O 1
ATOM 3649 N N . GLN A 1 444 ? -34.625 97.188 12.594 1 33.69 444 GLN A N 1
ATOM 3650 C CA . GLN A 1 444 ? -35.938 97.438 12.031 1 33.69 444 GLN A CA 1
ATOM 3651 C C . GLN A 1 444 ? -36.969 97.688 13.141 1 33.69 444 GLN A C 1
ATOM 3653 O O . GLN A 1 444 ? -36.75 97.25 14.273 1 33.69 444 GLN A O 1
ATOM 3658 N N . THR A 1 445 ? -38.25 98.125 12.859 1 36.03 445 THR A N 1
ATOM 3659 C CA . THR A 1 445 ? -39.406 98.812 13.445 1 36.03 445 THR A CA 1
ATOM 3660 C C . THR A 1 445 ? -40.062 97.938 14.523 1 36.03 445 THR A C 1
ATOM 3662 O O . THR A 1 445 ? -41.188 98.188 14.914 1 36.03 445 THR A O 1
ATOM 3665 N N . LYS A 1 446 ? -39.688 96.75 14.82 1 42.56 446 LYS A N 1
ATOM 3666 C CA . LYS A 1 446 ? -40.625 96.188 15.742 1 42.56 446 LYS A CA 1
ATOM 3667 C C . LYS A 1 446 ? -40.812 97 17 1 42.56 446 LYS A C 1
ATOM 3669 O O . LYS A 1 446 ? -39.906 97.812 17.344 1 42.56 446 LYS A O 1
ATOM 3674 N N . GLN A 1 447 ? -41.906 96.875 17.766 1 48.47 447 GLN A N 1
ATOM 3675 C CA . GLN A 1 447 ? -42.438 97.625 18.906 1 48.47 447 GLN A CA 1
ATOM 3676 C C . GLN A 1 447 ? -41.344 97.875 19.969 1 48.47 447 GLN A C 1
ATOM 3678 O O . GLN A 1 447 ? -40.938 96.875 20.609 1 48.47 447 GLN A O 1
ATOM 3683 N N . THR A 1 448 ? -40.438 98.688 19.797 1 55.16 448 THR A N 1
ATOM 3684 C CA . THR A 1 448 ? -39.219 99.125 20.484 1 55.16 448 THR A CA 1
ATOM 3685 C C . THR A 1 448 ? -39.531 99.5 21.922 1 55.16 448 THR A C 1
ATOM 3687 O O . THR A 1 448 ? -40.406 100.312 22.156 1 55.16 448 THR A O 1
ATOM 3690 N N . LEU A 1 449 ? -39.281 98.688 22.812 1 69.12 449 LEU A N 1
ATOM 3691 C CA . LEU A 1 449 ? -39.344 99.062 24.219 1 69.12 449 LEU A CA 1
ATOM 3692 C C . LEU A 1 449 ? -38.719 100.438 24.438 1 69.12 449 LEU A C 1
ATOM 3694 O O . LEU A 1 449 ? -37.719 100.75 23.797 1 69.12 449 LEU A O 1
ATOM 3698 N N . ASP A 1 450 ? -39.5 101.438 24.922 1 75.06 450 ASP A N 1
ATOM 3699 C CA . ASP A 1 450 ? -39.062 102.75 25.203 1 75.06 450 ASP A CA 1
ATOM 3700 C C . ASP A 1 450 ? -37.75 102.75 25.984 1 75.06 450 ASP A C 1
ATOM 3702 O O . ASP A 1 450 ? -37.469 101.875 26.781 1 75.06 450 ASP A O 1
ATOM 3706 N N . LYS A 1 451 ? -36.75 103.5 25.625 1 76.69 451 LYS A N 1
ATOM 3707 C CA . LYS A 1 451 ? -35.406 103.625 26.188 1 76.69 451 LYS A CA 1
ATOM 3708 C C . LYS A 1 451 ? -35.469 103.812 27.703 1 76.69 451 LYS A C 1
ATOM 3710 O O . LYS A 1 451 ? -34.625 103.25 28.438 1 76.69 451 LYS A O 1
ATOM 3715 N N . GLU A 1 452 ? -36.438 104.5 28 1 78.38 452 GLU A N 1
ATOM 3716 C CA . GLU A 1 452 ? -36.594 104.75 29.438 1 78.38 452 GLU A CA 1
ATOM 3717 C C . GLU A 1 452 ? -36.938 103.5 30.172 1 78.38 452 GLU A C 1
ATOM 3719 O O . GLU A 1 452 ? -36.438 103.25 31.281 1 78.38 452 GLU A O 1
ATOM 3724 N N . LEU A 1 453 ? -37.719 102.688 29.594 1 82.31 453 LEU A N 1
ATOM 3725 C CA . LEU A 1 453 ? -38.125 101.438 30.188 1 82.31 453 LEU A CA 1
ATOM 3726 C C . LEU A 1 453 ? -36.938 100.438 30.219 1 82.31 453 LEU A C 1
ATOM 3728 O O . LEU A 1 453 ? -36.781 99.688 31.203 1 82.31 453 LEU A O 1
ATOM 3732 N N . ILE A 1 454 ? -36.25 100.438 29.266 1 83.25 454 ILE A N 1
ATOM 3733 C CA . ILE A 1 454 ? -35.062 99.562 29.188 1 83.25 454 ILE A CA 1
ATOM 3734 C C . ILE A 1 454 ? -34.125 99.875 30.328 1 83.25 454 ILE A C 1
ATOM 3736 O O . ILE A 1 454 ? -33.562 99 30.969 1 83.25 454 ILE A O 1
ATOM 3740 N N . GLU A 1 455 ? -34 101.125 30.516 1 81.69 455 GLU A N 1
ATOM 3741 C CA . GLU A 1 455 ? -33.094 101.562 31.594 1 81.69 455 GLU A CA 1
ATOM 3742 C C . GLU A 1 455 ? -33.656 101.188 32.969 1 81.69 455 GLU A C 1
ATOM 3744 O O . GLU A 1 455 ? -32.906 100.75 33.844 1 81.69 455 GLU A O 1
ATOM 3749 N N . LYS A 1 456 ? -34.844 101.438 33.062 1 85.19 456 LYS A N 1
ATOM 3750 C CA . LYS A 1 456 ? -35.5 101.062 34.344 1 85.19 456 LYS A CA 1
ATOM 3751 C C . LYS A 1 456 ? -35.406 99.562 34.594 1 85.19 456 LYS A C 1
ATOM 3753 O O . LYS A 1 456 ? -35.094 99.188 35.719 1 85.19 456 LYS A O 1
ATOM 3758 N N . LEU A 1 457 ? -35.594 98.875 33.625 1 87.19 457 LEU A N 1
ATOM 3759 C CA . LEU A 1 457 ? -35.562 97.375 33.781 1 87.19 457 LEU A CA 1
ATOM 3760 C C . LEU A 1 457 ? -34.125 96.938 34.031 1 87.19 457 LEU A C 1
ATOM 3762 O O . LEU A 1 457 ? -33.906 96.062 34.844 1 87.19 457 LEU A O 1
ATOM 3766 N N . SER A 1 458 ? -33.281 97.5 33.344 1 85.5 458 SER A N 1
ATOM 3767 C CA . SER A 1 458 ? -31.875 97.125 33.5 1 85.5 458 SER A CA 1
ATOM 3768 C C . SER A 1 458 ? -31.391 97.438 34.938 1 85.5 458 SER A C 1
ATOM 3770 O O . SER A 1 458 ? -30.703 96.625 35.562 1 85.5 458 SER A O 1
ATOM 3772 N N . SER A 1 459 ? -31.75 98.625 35.344 1 84.56 459 SER A N 1
ATOM 3773 C CA . SER A 1 459 ? -31.359 99.062 36.688 1 84.56 459 SER A CA 1
ATOM 3774 C C . SER A 1 459 ? -32.031 98.188 37.75 1 84.56 459 SER A C 1
ATOM 3776 O O . SER A 1 459 ? -31.422 97.812 38.75 1 84.56 459 SER A O 1
ATOM 3778 N N . GLY A 1 460 ? -33.25 97.938 37.562 1 85.75 460 GLY A N 1
ATOM 3779 C CA . GLY A 1 460 ? -33.969 97.062 38.469 1 85.75 460 GLY A CA 1
ATOM 3780 C C . GLY A 1 460 ? -33.406 95.688 38.562 1 85.75 460 GLY A C 1
ATOM 3781 O O . GLY A 1 460 ? -33.281 95.125 39.656 1 85.75 460 GLY A O 1
ATOM 3782 N N . LEU A 1 461 ? -33.062 95.125 37.438 1 87.19 461 LEU A N 1
ATOM 3783 C CA . LEU A 1 461 ? -32.469 93.812 37.375 1 87.19 461 LEU A CA 1
ATOM 3784 C C . LEU A 1 461 ? -31.141 93.75 38.125 1 87.19 461 LEU A C 1
ATOM 3786 O O . LEU A 1 461 ? -30.844 92.75 38.812 1 87.19 461 LEU A O 1
ATOM 3790 N N . LYS A 1 462 ? -30.422 94.688 37.938 1 86.06 462 LYS A N 1
ATOM 3791 C CA . LYS A 1 462 ? -29.125 94.812 38.625 1 86.06 462 LYS A CA 1
ATOM 3792 C C . LYS A 1 462 ? -29.312 94.812 40.125 1 86.06 462 LYS A C 1
ATOM 3794 O O . LYS A 1 462 ? -28.531 94.188 40.875 1 86.06 462 LYS A O 1
ATOM 3799 N N . LYS A 1 463 ? -30.25 95.5 40.531 1 84.69 463 LYS A N 1
ATOM 3800 C CA . LYS A 1 463 ? -30.547 95.562 41.938 1 84.69 463 LYS A CA 1
ATOM 3801 C C . LYS A 1 463 ? -30.953 94.188 42.469 1 84.69 463 LYS A C 1
ATOM 3803 O O . LYS A 1 463 ? -30.562 93.812 43.562 1 84.69 463 LYS A O 1
ATOM 3808 N N . LEU A 1 464 ? -31.703 93.5 41.688 1 87.88 464 LEU A N 1
ATOM 3809 C CA . LEU A 1 464 ? -32.125 92.188 42.062 1 87.88 464 LEU A CA 1
ATOM 3810 C C . LEU A 1 464 ? -30.938 91.25 42.125 1 87.88 464 LEU A C 1
ATOM 3812 O O . LEU A 1 464 ? -30.875 90.375 42.969 1 87.88 464 LEU A O 1
ATOM 3816 N N . GLU A 1 465 ? -30.047 91.375 41.219 1 86.62 465 GLU A N 1
ATOM 3817 C CA . GLU A 1 465 ? -28.828 90.562 41.188 1 86.62 465 GLU A CA 1
ATOM 3818 C C . GLU A 1 465 ? -27.984 90.812 42.438 1 86.62 465 GLU A C 1
ATOM 3820 O O . GLU A 1 465 ? -27.453 89.875 43.031 1 86.62 465 GLU A O 1
ATOM 3825 N N . GLN A 1 466 ? -27.875 92.062 42.812 1 83.38 466 GLN A N 1
ATOM 3826 C CA . GLN A 1 466 ? -27.078 92.438 43.938 1 83.38 466 GLN A CA 1
ATOM 3827 C C . GLN A 1 466 ? -27.641 91.875 45.25 1 83.38 466 GLN A C 1
ATOM 3829 O O . GLN A 1 466 ? -26.891 91.5 46.156 1 83.38 466 GLN A O 1
ATOM 3834 N N . LYS A 1 467 ? -28.891 91.812 45.188 1 83.25 467 LYS A N 1
ATOM 3835 C CA . LYS A 1 467 ? -29.562 91.25 46.375 1 83.25 467 LYS A CA 1
ATOM 3836 C C . LYS A 1 467 ? -29.609 89.75 46.312 1 83.25 467 LYS A C 1
ATOM 3838 O O . LYS A 1 467 ? -30.219 89.062 47.156 1 83.25 467 LYS A O 1
ATOM 3843 N N . GLU A 1 468 ? -29.047 89.062 45.344 1 87.75 468 GLU A N 1
ATOM 3844 C CA . GLU A 1 468 ? -28.938 87.625 45.094 1 87.75 468 GLU A CA 1
ATOM 3845 C C . GLU A 1 468 ? -30.312 87 45.125 1 87.75 468 GLU A C 1
ATOM 3847 O O . GLU A 1 468 ? -30.469 85.875 45.625 1 87.75 468 GLU A O 1
ATOM 3852 N N . LEU A 1 469 ? -31.25 87.625 44.625 1 88 469 LEU A N 1
ATOM 3853 C CA . LEU A 1 469 ? -32.625 87.125 44.625 1 88 469 LEU A CA 1
ATOM 3854 C C . LEU A 1 469 ? -32.75 86 43.594 1 88 469 LEU A C 1
ATOM 3856 O O . LEU A 1 469 ? -33.719 85.25 43.656 1 88 469 LEU A O 1
ATOM 3860 N N . PHE A 1 470 ? -31.797 86 42.719 1 90.25 470 PHE A N 1
ATOM 3861 C CA . PHE A 1 470 ? -31.828 84.938 41.656 1 90.25 470 PHE A CA 1
ATOM 3862 C C . PHE A 1 470 ? -31.625 83.562 42.281 1 90.25 470 PHE A C 1
ATOM 3864 O O . PHE A 1 470 ? -31.875 82.562 41.625 1 90.25 470 PHE A O 1
ATOM 3871 N N . LEU A 1 471 ? -31.266 83.438 43.469 1 90.44 471 LEU A N 1
ATOM 3872 C CA . LEU A 1 471 ? -31.031 82.188 44.156 1 90.44 471 LEU A CA 1
ATOM 3873 C C . LEU A 1 471 ? -32.344 81.625 44.719 1 90.44 471 LEU A C 1
ATOM 3875 O O . LEU A 1 471 ? -32.375 80.438 45.125 1 90.44 471 LEU A O 1
ATOM 3879 N N . ASP A 1 472 ? -33.312 82.375 44.719 1 87.06 472 ASP A N 1
ATOM 3880 C CA . ASP A 1 472 ? -34.656 81.938 45.125 1 87.06 472 ASP A CA 1
ATOM 3881 C C . ASP A 1 472 ? -35.281 81 44.094 1 87.06 472 ASP A C 1
ATOM 3883 O O . ASP A 1 472 ? -35.312 81.312 42.906 1 87.06 472 ASP A O 1
ATOM 3887 N N . PRO A 1 473 ? -35.75 79.875 44.5 1 86.5 473 PRO A N 1
ATOM 3888 C CA . PRO A 1 473 ? -36.344 78.938 43.562 1 86.5 473 PRO A CA 1
ATOM 3889 C C . PRO A 1 473 ? -37.562 79.5 42.812 1 86.5 473 PRO A C 1
ATOM 3891 O O . PRO A 1 473 ? -37.906 79 41.75 1 86.5 473 PRO A O 1
ATOM 3894 N N . ASN A 1 474 ? -38.094 80.5 43.312 1 82.94 474 ASN A N 1
ATOM 3895 C CA . ASN A 1 474 ? -39.281 81.125 42.719 1 82.94 474 ASN A CA 1
ATOM 3896 C C . ASN A 1 474 ? -38.938 82.312 41.844 1 82.94 474 ASN A C 1
ATOM 3898 O O . ASN A 1 474 ? -39.844 83.062 41.469 1 82.94 474 ASN A O 1
ATOM 3902 N N . PHE A 1 475 ? -37.688 82.5 41.562 1 88.81 475 PHE A N 1
ATOM 3903 C CA . PHE A 1 475 ? -37.219 83.562 40.719 1 88.81 475 PHE A CA 1
ATOM 3904 C C . PHE A 1 475 ? -37.594 83.375 39.281 1 88.81 475 PHE A C 1
ATOM 3906 O O . PHE A 1 475 ? -36.75 83 38.469 1 88.81 475 PHE A O 1
ATOM 3913 N N . LYS A 1 476 ? -38.875 83.5 38.938 1 88 476 LYS A N 1
ATOM 3914 C CA . LYS A 1 476 ? -39.469 83.312 37.594 1 88 476 LYS A CA 1
ATOM 3915 C C . LYS A 1 476 ? -39.844 84.688 37 1 88 476 LYS A C 1
ATOM 3917 O O . LYS A 1 476 ? -39.812 85.688 37.656 1 88 476 LYS A O 1
ATOM 3922 N N . LEU A 1 477 ? -40 84.625 35.719 1 90.12 477 LEU A N 1
ATOM 3923 C CA . LEU A 1 477 ? -40.312 85.812 34.938 1 90.12 477 LEU A CA 1
ATOM 3924 C C . LEU A 1 477 ? -41.406 86.625 35.625 1 90.12 477 LEU A C 1
ATOM 3926 O O . LEU A 1 477 ? -41.281 87.812 35.688 1 90.12 477 LEU A O 1
ATOM 3930 N N . ALA A 1 478 ? -42.406 85.938 36.219 1 88.69 478 ALA A N 1
ATOM 3931 C CA . ALA A 1 478 ? -43.562 86.562 36.844 1 88.69 478 ALA A CA 1
ATOM 3932 C C . ALA A 1 478 ? -43.125 87.25 38.125 1 88.69 478 ALA A C 1
ATOM 3934 O O . ALA A 1 478 ? -43.562 88.375 38.406 1 88.69 478 ALA A O 1
ATOM 3935 N N . PHE A 1 479 ? -42.312 86.562 38.844 1 89.38 479 PHE A N 1
ATOM 3936 C CA . PHE A 1 479 ? -41.812 87.125 40.125 1 89.38 479 PHE A CA 1
ATOM 3937 C C . PHE A 1 479 ? -40.969 88.375 39.875 1 89.38 479 PHE A C 1
ATOM 3939 O O . PHE A 1 479 ? -41.156 89.375 40.562 1 89.38 479 PHE A O 1
ATOM 3946 N N . VAL A 1 480 ? -40.125 88.312 38.906 1 91.88 480 VAL A N 1
ATOM 3947 C CA . VAL A 1 480 ? -39.219 89.438 38.594 1 91.88 480 VAL A CA 1
ATOM 3948 C C . VAL A 1 480 ? -40.031 90.562 38 1 91.88 480 VAL A C 1
ATOM 3950 O O . VAL A 1 480 ? -39.75 91.75 38.312 1 91.88 480 VAL A O 1
ATOM 3953 N N . ALA A 1 481 ? -40.969 90.312 37.156 1 92.06 481 ALA A N 1
ATOM 3954 C CA . ALA A 1 481 ? -41.844 91.312 36.562 1 92.06 481 ALA A CA 1
ATOM 3955 C C . ALA A 1 481 ? -42.562 92.125 37.656 1 92.06 481 ALA A C 1
ATOM 3957 O O . ALA A 1 481 ? -42.656 93.312 37.594 1 92.06 481 ALA A O 1
ATOM 3958 N N . LYS A 1 482 ? -43.062 91.312 38.656 1 88.56 482 LYS A N 1
ATOM 3959 C CA . LYS A 1 482 ? -43.75 91.938 39.781 1 88.56 482 LYS A CA 1
ATOM 3960 C C . LYS A 1 482 ? -42.812 92.812 40.594 1 88.56 482 LYS A C 1
ATOM 3962 O O . LYS A 1 482 ? -43.188 93.938 40.938 1 88.56 482 LYS A O 1
ATOM 3967 N N . LYS A 1 483 ? -41.656 92.375 40.75 1 88.5 483 LYS A N 1
ATOM 3968 C CA . LYS A 1 483 ? -40.688 93.062 41.562 1 88.5 483 LYS A CA 1
ATOM 3969 C C . LYS A 1 483 ? -40.188 94.312 40.844 1 88.5 483 LYS A C 1
ATOM 3971 O O . LYS A 1 483 ? -39.875 95.312 41.5 1 88.5 483 LYS A O 1
ATOM 3976 N N . LEU A 1 484 ? -40.219 94.312 39.531 1 89.81 484 LEU A N 1
ATOM 3977 C CA . LEU A 1 484 ? -39.719 95.438 38.719 1 89.81 484 LEU A CA 1
ATOM 3978 C C . LEU A 1 484 ? -40.906 96.25 38.25 1 89.81 484 LEU A C 1
ATOM 3980 O O . LEU A 1 484 ? -40.688 97.188 37.469 1 89.81 484 LEU A O 1
ATOM 3984 N N . ASN A 1 485 ? -42.062 95.938 38.688 1 87.81 485 ASN A N 1
ATOM 3985 C CA . ASN A 1 485 ? -43.281 96.688 38.375 1 87.81 485 ASN A CA 1
ATOM 3986 C C . ASN A 1 485 ? -43.531 96.75 36.875 1 87.81 485 ASN A C 1
ATOM 3988 O O . ASN A 1 485 ? -43.781 97.812 36.344 1 87.81 485 ASN A O 1
ATOM 3992 N N . THR A 1 486 ? -43.312 95.688 36.219 1 87.94 486 THR A N 1
ATOM 3993 C CA . THR A 1 486 ? -43.562 95.562 34.781 1 87.94 486 THR A CA 1
ATOM 3994 C C . THR A 1 486 ? -44.406 94.312 34.5 1 87.94 486 THR A C 1
ATOM 3996 O O . THR A 1 486 ? -44.875 93.688 35.438 1 87.94 486 THR A O 1
ATOM 3999 N N . ASN A 1 487 ? -44.75 94.125 33.406 1 85.5 487 ASN A N 1
ATOM 4000 C CA . ASN A 1 487 ? -45.5 92.938 33.094 1 85.5 487 ASN A CA 1
ATOM 4001 C C . ASN A 1 487 ? -44.625 91.875 32.406 1 85.5 487 ASN A C 1
ATOM 4003 O O . ASN A 1 487 ? -43.531 92.25 31.938 1 85.5 487 ASN A O 1
ATOM 4007 N N . THR A 1 488 ? -44.969 90.625 32.406 1 88.56 488 THR A N 1
ATOM 4008 C CA . THR A 1 488 ? -44.188 89.438 31.969 1 88.56 488 THR A CA 1
ATOM 4009 C C . THR A 1 488 ? -43.875 89.562 30.469 1 88.56 488 THR A C 1
ATOM 4011 O O . THR A 1 488 ? -42.812 89.188 30.016 1 88.56 488 THR A O 1
ATOM 4014 N N . ALA A 1 489 ? -44.75 90.188 29.75 1 86.5 489 ALA A N 1
ATOM 4015 C CA . ALA A 1 489 ? -44.562 90.375 28.312 1 86.5 489 ALA A CA 1
ATOM 4016 C C . ALA A 1 489 ? -43.438 91.312 28 1 86.5 489 ALA A C 1
ATOM 4018 O O . ALA A 1 489 ? -42.562 91.062 27.172 1 86.5 489 ALA A O 1
ATOM 4019 N N . TYR A 1 490 ? -43.438 92.375 28.688 1 84.56 490 TYR A N 1
ATOM 4020 C CA . TYR A 1 490 ? -42.406 93.438 28.484 1 84.56 490 TYR A CA 1
ATOM 4021 C C . TYR A 1 490 ? -41.031 92.938 28.953 1 84.56 490 TYR A C 1
ATOM 4023 O O . TYR A 1 490 ? -40.031 93.188 28.281 1 84.56 490 TYR A O 1
ATOM 4031 N N . LEU A 1 491 ? -41.031 92.25 30.062 1 89.38 491 LEU A N 1
ATOM 4032 C CA . LEU A 1 491 ? -39.781 91.75 30.578 1 89.38 491 LEU A CA 1
ATOM 4033 C C . LEU A 1 491 ? -39.219 90.688 29.641 1 89.38 491 LEU A C 1
ATOM 4035 O O . LEU A 1 491 ? -38 90.625 29.422 1 89.38 491 LEU A O 1
ATOM 4039 N N . SER A 1 492 ? -40.062 89.875 29.156 1 88.12 492 SER A N 1
ATOM 4040 C CA . SER A 1 492 ? -39.625 88.812 28.203 1 88.12 492 SER A CA 1
ATOM 4041 C C . SER A 1 492 ? -39.062 89.5 26.938 1 88.12 492 SER A C 1
ATOM 4043 O O . SER A 1 492 ? -38.031 89 26.422 1 88.12 492 SER A O 1
ATOM 4045 N N . GLN A 1 493 ? -39.719 90.5 26.531 1 84 493 GLN A N 1
ATOM 4046 C CA . GLN A 1 493 ? -39.25 91.25 25.359 1 84 493 GLN A CA 1
ATOM 4047 C C . GLN A 1 493 ? -37.906 91.875 25.625 1 84 493 GLN A C 1
ATOM 4049 O O . GLN A 1 493 ? -37.031 91.875 24.75 1 84 493 GLN A O 1
ATOM 4054 N N . PHE A 1 494 ? -37.719 92.375 26.766 1 87.81 494 PHE A N 1
ATOM 4055 C CA . PHE A 1 494 ? -36.438 92.938 27.188 1 87.81 494 PHE A CA 1
ATOM 4056 C C . PHE A 1 494 ? -35.312 91.938 27.094 1 87.81 494 PHE A C 1
ATOM 4058 O O . PHE A 1 494 ? -34.25 92.25 26.547 1 87.81 494 PHE A O 1
ATOM 4065 N N . PHE A 1 495 ? -35.562 90.75 27.609 1 88.75 495 PHE A N 1
ATOM 4066 C CA . PHE A 1 495 ? -34.531 89.75 27.609 1 88.75 495 PHE A CA 1
ATOM 4067 C C . PHE A 1 495 ? -34.219 89.25 26.188 1 88.75 495 PHE A C 1
ATOM 4069 O O . PHE A 1 495 ? -33.062 89.062 25.828 1 88.75 495 PHE A O 1
ATOM 4076 N N . ASN A 1 496 ? -35.188 89.25 25.422 1 83 496 ASN A N 1
ATOM 4077 C CA . ASN A 1 496 ? -35.031 88.75 24.062 1 83 496 ASN A CA 1
ATOM 4078 C C . ASN A 1 496 ? -34.406 89.812 23.172 1 83 496 ASN A C 1
ATOM 4080 O O . ASN A 1 496 ? -33.5 89.5 22.375 1 83 496 ASN A O 1
ATOM 4084 N N . GLN A 1 497 ? -34.812 91 23.344 1 78.25 497 GLN A N 1
ATOM 4085 C CA . GLN A 1 497 ? -34.406 92.062 22.422 1 78.25 497 GLN A CA 1
ATOM 4086 C C . GLN A 1 497 ? -33.156 92.75 22.906 1 78.25 497 GLN A C 1
ATOM 4088 O O . GLN A 1 497 ? -32.281 93.125 22.109 1 78.25 497 GLN A O 1
ATOM 4093 N N . VAL A 1 498 ? -33.062 93 24.172 1 77.94 498 VAL A N 1
ATOM 4094 C CA . VAL A 1 498 ? -31.984 93.812 24.719 1 77.94 498 VAL A CA 1
ATOM 4095 C C . VAL A 1 498 ? -30.859 92.875 25.203 1 77.94 498 VAL A C 1
ATOM 4097 O O . VAL A 1 498 ? -29.703 93.062 24.859 1 77.94 498 VAL A O 1
ATOM 4100 N N . MET A 1 499 ? -31.203 91.875 25.938 1 80.5 499 MET A N 1
ATOM 4101 C CA . MET A 1 499 ? -30.188 91 26.531 1 80.5 499 MET A CA 1
ATOM 4102 C C . MET A 1 499 ? -29.812 89.875 25.578 1 80.5 499 MET A C 1
ATOM 4104 O O . MET A 1 499 ? -28.797 89.188 25.781 1 80.5 499 MET A O 1
ATOM 4108 N N . GLU A 1 500 ? -30.672 89.688 24.547 1 81.19 500 GLU A N 1
ATOM 4109 C CA . GLU A 1 500 ? -30.469 88.688 23.516 1 81.19 500 GLU A CA 1
ATOM 4110 C C . GLU A 1 500 ? -30.344 87.25 24.125 1 81.19 500 GLU A C 1
ATOM 4112 O O . GLU A 1 500 ? -29.547 86.438 23.672 1 81.19 500 GLU A O 1
ATOM 4117 N N . LYS A 1 501 ? -31.031 87.062 25.234 1 82.06 501 LYS A N 1
ATOM 4118 C CA . LYS A 1 501 ? -31.172 85.75 25.875 1 82.06 501 LYS A CA 1
ATOM 4119 C C . LYS A 1 501 ? -32.5 85.625 26.594 1 82.06 501 LYS A C 1
ATOM 4121 O O . LYS A 1 501 ? -33.156 86.625 26.906 1 82.06 501 LYS A O 1
ATOM 4126 N N . SER A 1 502 ? -33 84.562 26.719 1 88 502 SER A N 1
ATOM 4127 C CA . SER A 1 502 ? -34.25 84.312 27.438 1 88 502 SER A CA 1
ATOM 4128 C C . SER A 1 502 ? -34.062 84.562 28.938 1 88 502 SER A C 1
ATOM 4130 O O . SER A 1 502 ? -32.938 84.562 29.438 1 88 502 SER A O 1
ATOM 4132 N N . PHE A 1 503 ? -35.094 84.812 29.672 1 89.06 503 PHE A N 1
ATOM 4133 C CA . PHE A 1 503 ? -35.031 85 31.109 1 89.06 503 PHE A CA 1
ATOM 4134 C C . PHE A 1 503 ? -34.469 83.75 31.781 1 89.06 503 PHE A C 1
ATOM 4136 O O . PHE A 1 503 ? -33.656 83.875 32.719 1 89.06 503 PHE A O 1
ATOM 4143 N N . SER A 1 504 ? -34.781 82.562 31.25 1 87.69 504 SER A N 1
ATOM 4144 C CA . SER A 1 504 ? -34.312 81.312 31.812 1 87.69 504 SER A CA 1
ATOM 4145 C C . SER A 1 504 ? -32.812 81.188 31.656 1 87.69 504 SER A C 1
ATOM 4147 O O . SER A 1 504 ? -32.094 80.812 32.594 1 87.69 504 SER A O 1
ATOM 4149 N N . GLU A 1 505 ? -32.344 81.5 30.531 1 86.81 505 GLU A N 1
ATOM 4150 C CA . GLU A 1 505 ? -30.922 81.438 30.266 1 86.81 505 GLU A CA 1
ATOM 4151 C C . GLU A 1 505 ? -30.156 82.438 31.141 1 86.81 505 GLU A C 1
ATOM 4153 O O . GLU A 1 505 ? -29.078 82.125 31.641 1 86.81 505 GLU A O 1
ATOM 4158 N N . TYR A 1 506 ? -30.719 83.562 31.25 1 87.25 506 TYR A N 1
ATOM 4159 C CA . TYR A 1 506 ? -30.141 84.625 32.094 1 87.25 506 TYR A CA 1
ATOM 4160 C C . TYR A 1 506 ? -30.016 84.125 33.531 1 87.25 506 TYR A C 1
ATOM 4162 O O . TYR A 1 506 ? -28.938 84.25 34.156 1 87.25 506 TYR A O 1
ATOM 4170 N N . THR A 1 507 ? -31.062 83.625 34.094 1 90.44 507 THR A N 1
ATOM 4171 C CA . THR A 1 507 ? -31.078 83.125 35.469 1 90.44 507 THR A CA 1
ATOM 4172 C C . THR A 1 507 ? -30.078 82 35.656 1 90.44 507 THR A C 1
ATOM 4174 O O . THR A 1 507 ? -29.359 81.938 36.656 1 90.44 507 THR A O 1
ATOM 4177 N N . GLN A 1 508 ? -30.016 81.125 34.719 1 88.75 508 GLN A N 1
ATOM 4178 C CA . GLN A 1 508 ? -29.094 80 34.781 1 88.75 508 GLN A CA 1
ATOM 4179 C C . GLN A 1 508 ? -27.641 80.438 34.812 1 88.75 508 GLN A C 1
ATOM 4181 O O . GLN A 1 508 ? -26.828 79.938 35.594 1 88.75 508 GLN A O 1
ATOM 4186 N N . GLU A 1 509 ? -27.391 81.375 33.969 1 86.5 509 GLU A N 1
ATOM 4187 C CA . GLU A 1 509 ? -26.031 81.938 33.906 1 86.5 509 GLU A CA 1
ATOM 4188 C C . GLU A 1 509 ? -25.625 82.562 35.219 1 86.5 509 GLU A C 1
ATOM 4190 O O . GLU A 1 509 ? -24.5 82.312 35.688 1 86.5 509 GLU A O 1
ATOM 4195 N N . LEU A 1 510 ? -26.469 83.312 35.844 1 87 510 LEU A N 1
ATOM 4196 C CA . LEU A 1 510 ? -26.203 83.938 37.094 1 87 510 LEU A CA 1
ATOM 4197 C C . LEU A 1 510 ? -25.953 82.938 38.219 1 87 510 LEU A C 1
ATOM 4199 O O . LEU A 1 510 ? -25 83.062 39 1 87 510 LEU A O 1
ATOM 4203 N N . ARG A 1 511 ? -26.844 82 38.219 1 90.94 511 ARG A N 1
ATOM 4204 C CA . ARG A 1 511 ? -26.766 80.938 39.25 1 90.94 511 ARG A CA 1
ATOM 4205 C C . ARG A 1 511 ? -25.469 80.188 39.156 1 90.94 511 ARG A C 1
ATOM 4207 O O . ARG A 1 511 ? -24.797 79.938 40.156 1 90.94 511 ARG A O 1
ATOM 4214 N N . ILE A 1 512 ? -25.078 79.75 37.938 1 88.38 512 ILE A N 1
ATOM 4215 C CA . ILE A 1 512 ? -23.875 79 37.719 1 88.38 512 ILE A CA 1
ATOM 4216 C C . ILE A 1 512 ? -22.641 79.812 38.031 1 88.38 512 ILE A C 1
ATOM 4218 O O . ILE A 1 512 ? -21.688 79.375 38.625 1 88.38 512 ILE A O 1
ATOM 4222 N N . GLN A 1 513 ? -22.656 81.062 37.594 1 84.38 513 GLN A N 1
ATOM 4223 C CA . GLN A 1 513 ? -21.547 81.938 37.906 1 84.38 513 GLN A CA 1
ATOM 4224 C C . GLN A 1 513 ? -21.359 82.062 39.406 1 84.38 513 GLN A C 1
ATOM 4226 O O . GLN A 1 513 ? -20.234 82.125 39.906 1 84.38 513 GLN A O 1
ATOM 4231 N N . TYR A 1 514 ? -22.438 82.25 40.125 1 86.62 514 TYR A N 1
ATOM 4232 C CA . TYR A 1 514 ? -22.422 82.312 41.562 1 86.62 514 TYR A CA 1
ATOM 4233 C C . TYR A 1 514 ? -21.781 81.062 42.188 1 86.62 514 TYR A C 1
ATOM 4235 O O . TYR A 1 514 ? -20.906 81.188 43.062 1 86.62 514 TYR A O 1
ATOM 4243 N N . VAL A 1 515 ? -22.188 79.875 41.688 1 89.12 515 VAL A N 1
ATOM 4244 C CA . VAL A 1 515 ? -21.688 78.625 42.219 1 89.12 515 VAL A CA 1
ATOM 4245 C C . VAL A 1 515 ? -20.188 78.5 41.938 1 89.12 515 VAL A C 1
ATOM 4247 O O . VAL A 1 515 ? -19.422 78.125 42.812 1 89.12 515 VAL A O 1
ATOM 4250 N N . LEU A 1 516 ? -19.797 78.812 40.75 1 86.38 516 LEU A N 1
ATOM 4251 C CA . LEU A 1 516 ? -18.391 78.75 40.344 1 86.38 516 LEU A CA 1
ATOM 4252 C C . LEU A 1 516 ? -17.531 79.625 41.281 1 86.38 516 LEU A C 1
ATOM 4254 O O . LEU A 1 516 ? -16.484 79.125 41.75 1 86.38 516 LEU A O 1
ATOM 4258 N N . GLN A 1 517 ? -18.016 80.75 41.594 1 81.62 517 GLN A N 1
ATOM 4259 C CA . GLN A 1 517 ? -17.281 81.688 42.469 1 81.62 517 GLN A CA 1
ATOM 4260 C C . GLN A 1 517 ? -17.266 81.188 43.906 1 81.62 517 GLN A C 1
ATOM 4262 O O . GLN A 1 517 ? -16.234 81.25 44.562 1 81.62 517 GLN A O 1
ATOM 4267 N N . LYS A 1 518 ? -18.406 80.75 44.312 1 84.94 518 LYS A N 1
ATOM 4268 C CA . LYS A 1 518 ? -18.516 80.312 45.688 1 84.94 518 LYS A CA 1
ATOM 4269 C C . LYS A 1 518 ? -17.641 79.062 45.906 1 84.94 518 LYS A C 1
ATOM 4271 O O . LYS A 1 518 ? -17.016 78.938 46.969 1 84.94 518 LYS A O 1
ATOM 4276 N N . LEU A 1 519 ? -17.594 78.188 44.906 1 85.44 519 LEU A N 1
ATOM 4277 C CA . LEU A 1 519 ? -16.781 77 45 1 85.44 519 LEU A CA 1
ATOM 4278 C C . LEU A 1 519 ? -15.297 77.312 45.062 1 85.44 519 LEU A C 1
ATOM 4280 O O . LEU A 1 519 ? -14.523 76.625 45.75 1 85.44 519 LEU A O 1
ATOM 4284 N N . ILE A 1 520 ? -14.93 78.375 44.469 1 79.19 520 ILE A N 1
ATOM 4285 C CA . ILE A 1 520 ? -13.547 78.812 44.469 1 79.19 520 ILE A CA 1
ATOM 4286 C C . ILE A 1 520 ? -13.219 79.5 45.812 1 79.19 520 ILE A C 1
ATOM 4288 O O . ILE A 1 520 ? -12.172 79.25 46.406 1 79.19 520 ILE A O 1
ATOM 4292 N N . ASN A 1 521 ? -14.133 80.25 46.312 1 76.5 521 ASN A N 1
ATOM 4293 C CA . ASN A 1 521 ? -13.859 81.125 47.438 1 76.5 521 ASN A CA 1
ATOM 4294 C C . ASN A 1 521 ? -14.148 80.438 48.781 1 76.5 521 ASN A C 1
ATOM 4296 O O . ASN A 1 521 ? -13.578 80.812 49.812 1 76.5 521 ASN A O 1
ATOM 4300 N N . ALA A 1 522 ? -15.086 79.5 48.781 1 76.19 522 ALA A N 1
ATOM 4301 C CA . ALA A 1 522 ? -15.492 78.875 50.031 1 76.19 522 ALA A CA 1
ATOM 4302 C C . ALA A 1 522 ? -15.227 77.375 49.969 1 76.19 522 ALA A C 1
ATOM 4304 O O . ALA A 1 522 ? -16.062 76.625 49.5 1 76.19 522 ALA A O 1
ATOM 4305 N N . PRO A 1 523 ? -14.148 76.938 50.531 1 75.06 523 PRO A N 1
ATOM 4306 C CA . PRO A 1 523 ? -13.781 75.5 50.5 1 75.06 523 PRO A CA 1
ATOM 4307 C C . PRO A 1 523 ? -14.812 74.625 51.188 1 75.06 523 PRO A C 1
ATOM 4309 O O . PRO A 1 523 ? -15 73.438 50.781 1 75.06 523 PRO A O 1
ATOM 4312 N N . TYR A 1 524 ? -15.492 75.188 52.188 1 77.19 524 TYR A N 1
ATOM 4313 C CA . TYR A 1 524 ? -16.5 74.375 52.906 1 77.19 524 TYR A CA 1
ATOM 4314 C C . TYR A 1 524 ? -17.625 74 51.969 1 77.19 524 TYR A C 1
ATOM 4316 O O . TYR A 1 524 ? -18.25 72.938 52.156 1 77.19 524 TYR A O 1
ATOM 4324 N N . PHE A 1 525 ? -17.844 74.75 50.969 1 82 525 PHE A N 1
ATOM 4325 C CA . PHE A 1 525 ? -18.938 74.562 50 1 82 525 PHE A CA 1
ATOM 4326 C C . PHE A 1 525 ? -18.641 73.375 49.125 1 82 525 PHE A C 1
ATOM 4328 O O . PHE A 1 525 ? -19.562 72.75 48.562 1 82 525 PHE A O 1
ATOM 4335 N N . ARG A 1 526 ? -17.469 73.062 49.062 1 80.38 526 ARG A N 1
ATOM 4336 C CA . ARG A 1 526 ? -17.016 71.938 48.25 1 80.38 526 ARG A CA 1
ATOM 4337 C C . ARG A 1 526 ? -17.375 70.562 48.906 1 80.38 526 ARG A C 1
ATOM 4339 O O . ARG A 1 526 ? -17.406 69.562 48.25 1 80.38 526 ARG A O 1
ATOM 4346 N N . LYS A 1 527 ? -17.641 70.562 50.156 1 76.56 527 LYS A N 1
ATOM 4347 C CA . LYS A 1 527 ? -17.938 69.375 50.906 1 76.56 527 LYS A CA 1
ATOM 4348 C C . LYS A 1 527 ? -19.422 69.062 50.906 1 76.56 527 LYS A C 1
ATOM 4350 O O . LYS A 1 527 ? -19.859 68 51.375 1 76.56 527 LYS A O 1
ATOM 4355 N N . TYR A 1 528 ? -20.172 70 50.375 1 80.12 528 TYR A N 1
ATOM 4356 C CA . TYR A 1 528 ? -21.625 69.812 50.312 1 80.12 528 TYR A CA 1
ATOM 4357 C C . TYR A 1 528 ? -21.984 68.75 49.281 1 80.12 528 TYR A C 1
ATOM 4359 O O . TYR A 1 528 ? -21.234 68.5 48.312 1 80.12 528 TYR A O 1
ATOM 4367 N N . THR A 1 529 ? -23.062 68.125 49.469 1 80.69 529 THR A N 1
ATOM 4368 C CA . THR A 1 529 ? -23.594 67.25 48.438 1 80.69 529 THR A CA 1
ATOM 4369 C C . THR A 1 529 ? -24.109 68 47.25 1 80.69 529 THR A C 1
ATOM 4371 O O . THR A 1 529 ? -24.422 69.188 47.375 1 80.69 529 THR A O 1
ATOM 4374 N N . LEU A 1 530 ? -24.141 67.5 46.062 1 84.19 530 LEU A N 1
ATOM 4375 C CA . LEU A 1 530 ? -24.625 68.125 44.875 1 84.19 530 LEU A CA 1
ATOM 4376 C C . LEU A 1 530 ? -26.062 68.625 45.062 1 84.19 530 LEU A C 1
ATOM 4378 O O . LEU A 1 530 ? -26.438 69.688 44.562 1 84.19 530 LEU A O 1
ATOM 4382 N N . GLN A 1 531 ? -26.844 67.875 45.875 1 83.81 531 GLN A N 1
ATOM 4383 C CA . GLN A 1 531 ? -28.219 68.312 46.188 1 83.81 531 GLN A CA 1
ATOM 4384 C C . GLN A 1 531 ? -28.234 69.562 47.031 1 83.81 531 GLN A C 1
ATOM 4386 O O . GLN A 1 531 ? -29.047 70.438 46.781 1 83.81 531 GLN A O 1
ATOM 4391 N N . ALA A 1 532 ? -27.391 69.625 48 1 84.94 532 ALA A N 1
ATOM 4392 C CA . ALA A 1 532 ? -27.312 70.75 48.875 1 84.94 532 ALA A CA 1
ATOM 4393 C C . ALA A 1 532 ? -26.859 72 48.125 1 84.94 532 ALA A C 1
ATOM 4395 O O . ALA A 1 532 ? -27.391 73.125 48.312 1 84.94 532 ALA A O 1
ATOM 4396 N N . ILE A 1 533 ? -25.938 71.812 47.25 1 89 533 ILE A N 1
ATOM 4397 C CA . ILE A 1 533 ? -25.469 72.938 46.406 1 89 533 ILE A CA 1
ATOM 4398 C C . ILE A 1 533 ? -26.578 73.375 45.469 1 89 533 ILE A C 1
ATOM 4400 O O . ILE A 1 533 ? -26.812 74.625 45.312 1 89 533 ILE A O 1
ATOM 4404 N N . ALA A 1 534 ? -27.266 72.438 44.875 1 90.94 534 ALA A N 1
ATOM 4405 C CA . ALA A 1 534 ? -28.375 72.75 44 1 90.94 534 ALA A CA 1
ATOM 4406 C C . ALA A 1 534 ? -29.438 73.625 44.688 1 90.94 534 ALA A C 1
ATOM 4408 O O . ALA A 1 534 ? -29.906 74.625 44.156 1 90.94 534 ALA A O 1
ATOM 4409 N N . GLU A 1 535 ? -29.734 73.188 45.875 1 86.56 535 GLU A N 1
ATOM 4410 C CA . GLU A 1 535 ? -30.781 73.875 46.656 1 86.56 535 GLU A CA 1
ATOM 4411 C C . GLU A 1 535 ? -30.344 75.25 47.062 1 86.56 535 GLU A C 1
ATOM 4413 O O . GLU A 1 535 ? -31.141 76.188 47.062 1 86.56 535 GLU A O 1
ATOM 4418 N N . GLU A 1 536 ? -29.125 75.375 47.312 1 86.5 536 GLU A N 1
ATOM 4419 C CA . GLU A 1 536 ? -28.594 76.688 47.719 1 86.5 536 GLU A CA 1
ATOM 4420 C C . GLU A 1 536 ? -28.609 77.625 46.562 1 86.5 536 GLU A C 1
ATOM 4422 O O . GLU A 1 536 ? -28.766 78.875 46.781 1 86.5 536 GLU A O 1
ATOM 4427 N N . VAL A 1 537 ? -28.469 77.188 45.406 1 88.75 537 VAL A N 1
ATOM 4428 C CA . VAL A 1 537 ? -28.312 78 44.25 1 88.75 537 VAL A CA 1
ATOM 4429 C C . VAL A 1 537 ? -29.656 78.188 43.531 1 88.75 537 VAL A C 1
ATOM 4431 O O . VAL A 1 537 ? -29.766 78.938 42.562 1 88.75 537 VAL A O 1
ATOM 4434 N N . GLY A 1 538 ? -30.797 77.625 44.062 1 88.88 538 GLY A N 1
ATOM 4435 C CA . GLY A 1 538 ? -32.125 77.938 43.594 1 88.88 538 GLY A CA 1
ATOM 4436 C C . GLY A 1 538 ? -32.719 76.812 42.75 1 88.88 538 GLY A C 1
ATOM 4437 O O . GLY A 1 538 ? -33.75 77.062 42.062 1 88.88 538 GLY A O 1
ATOM 4438 N N . TYR A 1 539 ? -32.062 75.688 42.719 1 90.06 539 TYR A N 1
ATOM 4439 C CA . TYR A 1 539 ? -32.594 74.562 41.938 1 90.06 539 TYR A CA 1
ATOM 4440 C C . TYR A 1 539 ? -33.344 73.562 42.875 1 90.06 539 TYR A C 1
ATOM 4442 O O . TYR A 1 539 ? -32.969 73.438 44.031 1 90.06 539 TYR A O 1
ATOM 4450 N N . LYS A 1 540 ? -34.375 72.938 42.312 1 83.19 540 LYS A N 1
ATOM 4451 C CA . LYS A 1 540 ? -35.125 72 43.094 1 83.19 540 LYS A CA 1
ATOM 4452 C C . LYS A 1 540 ? -34.469 70.625 43.125 1 83.19 540 LYS A C 1
ATOM 4454 O O . LYS A 1 540 ? -34.594 69.875 44.094 1 83.19 540 LYS A O 1
ATOM 4459 N N . ASP A 1 541 ? -33.688 70.312 42.031 1 85.25 541 ASP A N 1
ATOM 4460 C CA . ASP A 1 541 ? -33.094 69 41.875 1 85.25 541 ASP A CA 1
ATOM 4461 C C . ASP A 1 541 ? -31.656 69.062 41.406 1 85.25 541 ASP A C 1
ATOM 4463 O O . ASP A 1 541 ? -31.312 69.875 40.594 1 85.25 541 ASP A O 1
ATOM 4467 N N . ALA A 1 542 ? -30.891 68.125 42 1 85.5 542 ALA A N 1
ATOM 4468 C CA . ALA A 1 542 ? -29.453 68.062 41.719 1 85.5 542 ALA A CA 1
ATOM 4469 C C . ALA A 1 542 ? -29.234 67.75 40.25 1 85.5 542 ALA A C 1
ATOM 4471 O O . ALA A 1 542 ? -28.297 68.25 39.625 1 85.5 542 ALA A O 1
ATOM 4472 N N . ASN A 1 543 ? -30.125 67 39.688 1 84.56 543 ASN A N 1
ATOM 4473 C CA . ASN A 1 543 ? -29.984 66.562 38.281 1 84.56 543 ASN A CA 1
ATOM 4474 C C . ASN A 1 543 ? -30.078 67.75 37.344 1 84.56 543 ASN A C 1
ATOM 4476 O O . ASN A 1 543 ? -29.312 67.875 36.375 1 84.56 543 ASN A O 1
ATOM 4480 N N . THR A 1 544 ? -31.062 68.625 37.594 1 87.31 544 THR A N 1
ATOM 4481 C CA . THR A 1 544 ? -31.219 69.812 36.781 1 87.31 544 THR A CA 1
ATOM 4482 C C . THR A 1 544 ? -30 70.688 36.906 1 87.31 544 THR A C 1
ATOM 4484 O O . THR A 1 544 ? -29.516 71.25 35.906 1 87.31 544 THR A O 1
ATOM 4487 N N . PHE A 1 545 ? -29.5 70.812 38.094 1 90.75 545 PHE A N 1
ATOM 4488 C CA . PHE A 1 545 ? -28.312 71.625 38.375 1 90.75 545 PHE A CA 1
ATOM 4489 C C . PHE A 1 545 ? -27.109 71.125 37.594 1 90.75 545 PHE A C 1
ATOM 4491 O O . PHE A 1 545 ? -26.406 71.875 36.938 1 90.75 545 PHE A O 1
ATOM 4498 N N . VAL A 1 546 ? -26.891 69.812 37.688 1 86.5 546 VAL A N 1
ATOM 4499 C CA . VAL A 1 546 ? -25.734 69.188 37.031 1 86.5 546 VAL A CA 1
ATOM 4500 C C . VAL A 1 546 ? -25.812 69.375 35.531 1 86.5 546 VAL A C 1
ATOM 4502 O O . VAL A 1 546 ? -24.812 69.688 34.875 1 86.5 546 VAL A O 1
ATOM 4505 N N . ARG A 1 547 ? -26.984 69.312 34.969 1 86.75 547 ARG A N 1
ATOM 4506 C CA . ARG A 1 547 ? -27.188 69.438 33.531 1 86.75 547 ARG A CA 1
ATOM 4507 C C . ARG A 1 547 ? -26.891 70.875 33.094 1 86.75 547 ARG A C 1
ATOM 4509 O O . ARG A 1 547 ? -26.203 71.062 32.094 1 86.75 547 ARG A O 1
ATOM 4516 N N . VAL A 1 548 ? -27.375 71.875 33.844 1 87.56 548 VAL A N 1
ATOM 4517 C CA . VAL A 1 548 ? -27.188 73.25 33.5 1 87.56 548 VAL A CA 1
ATOM 4518 C C . VAL A 1 548 ? -25.719 73.625 33.688 1 87.56 548 VAL A C 1
ATOM 4520 O O . VAL A 1 548 ? -25.156 74.375 32.844 1 87.56 548 VAL A O 1
ATOM 4523 N N . PHE A 1 549 ? -25.094 73.125 34.75 1 89.25 549 PHE A N 1
ATOM 4524 C CA . PHE A 1 549 ? -23.688 73.375 35.031 1 89.25 549 PHE A CA 1
ATOM 4525 C C . PHE A 1 549 ? -22.812 72.938 33.875 1 89.25 549 PHE A C 1
ATOM 4527 O O . PHE A 1 549 ? -21.938 73.625 33.375 1 89.25 549 PHE A O 1
ATOM 4534 N N . LYS A 1 550 ? -23.156 71.75 33.469 1 85.69 550 LYS A N 1
ATOM 4535 C CA . LYS A 1 550 ? -22.406 71.125 32.375 1 85.69 550 LYS A CA 1
ATOM 4536 C C . LYS A 1 550 ? -22.641 71.938 31.062 1 85.69 550 LYS A C 1
ATOM 4538 O O . LYS A 1 550 ? -21.703 72.125 30.297 1 85.69 550 LYS A O 1
ATOM 4543 N N . LYS A 1 551 ? -23.844 72.25 30.812 1 81.62 551 LYS A N 1
ATOM 4544 C CA . LYS A 1 551 ? -24.219 73 29.609 1 81.62 551 LYS A CA 1
ATOM 4545 C C . LYS A 1 551 ? -23.469 74.312 29.531 1 81.62 551 LYS A C 1
ATOM 4547 O O . LYS A 1 551 ? -22.984 74.75 28.484 1 81.62 551 LYS A O 1
ATOM 4552 N N . GLN A 1 552 ? -23.297 74.938 30.672 1 80.75 552 GLN A N 1
ATOM 4553 C CA . GLN A 1 552 ? -22.719 76.312 30.719 1 80.75 552 GLN A CA 1
ATOM 4554 C C . GLN A 1 552 ? -21.203 76.25 30.766 1 80.75 552 GLN A C 1
ATOM 4556 O O . GLN A 1 552 ? -20.531 77.062 30.156 1 80.75 552 GLN A O 1
ATOM 4561 N N . THR A 1 553 ? -20.688 75.312 31.5 1 81.31 553 THR A N 1
ATOM 4562 C CA . THR A 1 553 ? -19.25 75.25 31.75 1 81.31 553 THR A CA 1
ATOM 4563 C C . THR A 1 553 ? -18.547 74.188 30.906 1 81.31 553 THR A C 1
ATOM 4565 O O . THR A 1 553 ? -17.344 74.25 30.703 1 81.31 553 THR A O 1
ATOM 4568 N N . GLY A 1 554 ? -19.344 73.188 30.516 1 78.81 554 GLY A N 1
ATOM 4569 C CA . GLY A 1 554 ? -18.781 72.062 29.812 1 78.81 554 GLY A CA 1
ATOM 4570 C C . GLY A 1 554 ? -18.172 71 30.734 1 78.81 554 GLY A C 1
ATOM 4571 O O . GLY A 1 554 ? -17.688 69.938 30.266 1 78.81 554 GLY A O 1
ATOM 4572 N N . LEU A 1 555 ? -18.266 71.188 32.062 1 81.75 555 LEU A N 1
ATOM 4573 C CA . LEU A 1 555 ? -17.719 70.312 33.062 1 81.75 555 LEU A CA 1
ATOM 4574 C C . LEU A 1 555 ? -18.797 69.875 34.031 1 81.75 555 LEU A C 1
ATOM 4576 O O . LEU A 1 555 ? -19.812 70.562 34.219 1 81.75 555 LEU A O 1
ATOM 4580 N N . THR A 1 556 ? -18.656 68.75 34.594 1 82.5 556 THR A N 1
ATOM 4581 C CA . THR A 1 556 ? -19.547 68.375 35.688 1 82.5 556 THR A CA 1
ATOM 4582 C C . THR A 1 556 ? -19.094 69 37 1 82.5 556 THR A C 1
ATOM 4584 O O . THR A 1 556 ? -17.922 69.312 37.188 1 82.5 556 THR A O 1
ATOM 4587 N N . PRO A 1 557 ? -20.062 69.312 37.875 1 83.62 557 PRO A N 1
ATOM 4588 C CA . PRO A 1 557 ? -19.703 69.875 39.188 1 83.62 557 PRO A CA 1
ATOM 4589 C C . PRO A 1 557 ? -18.672 69.062 39.938 1 83.62 557 PRO A C 1
ATOM 4591 O O . PRO A 1 557 ? -17.734 69.625 40.531 1 83.62 557 PRO A O 1
ATOM 4594 N N . ASN A 1 558 ? -18.766 67.75 39.812 1 80.88 558 ASN A N 1
ATOM 4595 C CA . ASN A 1 558 ? -17.844 66.875 40.531 1 80.88 558 ASN A CA 1
ATOM 4596 C C . ASN A 1 558 ? -16.422 67.062 40 1 80.88 558 ASN A C 1
ATOM 4598 O O . ASN A 1 558 ? -15.469 67.125 40.781 1 80.88 558 ASN A O 1
ATOM 4602 N N . TYR A 1 559 ? -16.297 67.125 38.719 1 78.75 559 TYR A N 1
ATOM 4603 C CA . TYR A 1 559 ? -14.992 67.312 38.094 1 78.75 559 TYR A CA 1
ATOM 4604 C C . TYR A 1 559 ? -14.375 68.625 38.5 1 78.75 559 TYR A C 1
ATOM 4606 O O . TYR A 1 559 ? -13.188 68.688 38.844 1 78.75 559 TYR A O 1
ATOM 4614 N N . TYR A 1 560 ? -15.195 69.625 38.5 1 81.62 560 TYR A N 1
ATOM 4615 C CA . TYR A 1 560 ? -14.75 70.938 38.875 1 81.62 560 TYR A CA 1
ATOM 4616 C C . TYR A 1 560 ? -14.273 71 40.312 1 81.62 560 TYR A C 1
ATOM 4618 O O . TYR A 1 560 ? -13.211 71.562 40.594 1 81.62 560 TYR A O 1
ATOM 4626 N N . ILE A 1 561 ? -15.055 70.438 41.188 1 80.25 561 ILE A N 1
ATOM 4627 C CA . ILE A 1 561 ? -14.75 70.438 42.625 1 80.25 561 ILE A CA 1
ATOM 4628 C C . ILE A 1 561 ? -13.469 69.625 42.875 1 80.25 561 ILE A C 1
ATOM 4630 O O . ILE A 1 561 ? -12.594 70.062 43.625 1 80.25 561 ILE A O 1
ATOM 4634 N N . GLU A 1 562 ? -13.422 68.5 42.219 1 77.31 562 GLU A N 1
ATOM 4635 C CA . GLU A 1 562 ? -12.242 67.625 42.344 1 77.31 562 GLU A CA 1
ATOM 4636 C C . GLU A 1 562 ? -10.977 68.375 41.906 1 77.31 562 GLU A C 1
ATOM 4638 O O . GLU A 1 562 ? -9.938 68.25 42.531 1 77.31 562 GLU A O 1
ATOM 4643 N N . LYS A 1 563 ? -11.07 69.062 40.812 1 74.19 563 LYS A N 1
ATOM 4644 C CA . LYS A 1 563 ? -9.93 69.75 40.281 1 74.19 563 LYS A CA 1
ATOM 4645 C C . LYS A 1 563 ? -9.539 70.938 41.188 1 74.19 563 LYS A C 1
ATOM 4647 O O . LYS A 1 563 ? -8.359 71.25 41.344 1 74.19 563 LYS A O 1
ATOM 4652 N N . LEU A 1 564 ? -10.562 71.5 41.75 1 74.81 564 LEU A N 1
ATOM 4653 C CA . LEU A 1 564 ? -10.328 72.562 42.688 1 74.81 564 LEU A CA 1
ATOM 4654 C C . LEU A 1 564 ? -9.641 72.062 43.938 1 74.81 564 LEU A C 1
ATOM 4656 O O . LEU A 1 564 ? -8.758 72.75 44.469 1 74.81 564 LEU A O 1
ATOM 4660 N N . GLU A 1 565 ? -10.211 71 44.375 1 66.12 565 GLU A N 1
ATOM 4661 C CA . GLU A 1 565 ? -9.633 70.375 45.562 1 66.12 565 GLU A CA 1
ATOM 4662 C C . GLU A 1 565 ? -8.18 69.938 45.344 1 66.12 565 GLU A C 1
ATOM 4664 O O . GLU A 1 565 ? -7.344 70.062 46.219 1 66.12 565 GLU A O 1
ATOM 4669 N N . ASN A 1 566 ? -8.016 69.438 44.188 1 58.91 566 ASN A N 1
ATOM 4670 C CA . ASN A 1 566 ? -6.66 69 43.844 1 58.91 566 ASN A CA 1
ATOM 4671 C C . ASN A 1 566 ? -5.754 70.188 43.531 1 58.91 566 ASN A C 1
ATOM 4673 O O . ASN A 1 566 ? -4.531 70 43.5 1 58.91 566 ASN A O 1
ATOM 4677 N N . THR A 1 567 ? -6.32 71.25 43.25 1 52.66 567 THR A N 1
ATOM 4678 C CA . THR A 1 567 ? -5.578 72.5 43 1 52.66 567 THR A CA 1
ATOM 4679 C C . THR A 1 567 ? -5.293 73.188 44.312 1 52.66 567 THR A C 1
ATOM 4681 O O . THR A 1 567 ? -4.312 73.938 44.406 1 52.66 567 THR A O 1
ATOM 4684 N N . ASN A 1 568 ? -6.07 73.125 45.406 1 44 568 ASN A N 1
ATOM 4685 C CA . ASN A 1 568 ? -5.812 73.688 46.75 1 44 568 ASN A CA 1
ATOM 4686 C C . ASN A 1 568 ? -4.902 72.75 47.562 1 44 568 ASN A C 1
ATOM 4688 O O . ASN A 1 568 ? -5.109 71.562 47.594 1 44 568 ASN A O 1
ATOM 4692 N N . MET B 1 1 ? 43.812 40.094 52.062 1 26.05 1 MET B N 1
ATOM 4693 C CA . MET B 1 1 ? 44.531 39.156 51.219 1 26.05 1 MET B CA 1
ATOM 4694 C C . MET B 1 1 ? 43.781 38.906 49.906 1 26.05 1 MET B C 1
ATOM 4696 O O . MET B 1 1 ? 42.625 38.469 49.938 1 26.05 1 MET B O 1
ATOM 4700 N N . GLN B 1 2 ? 44.125 39.625 48.781 1 28.3 2 GLN B N 1
ATOM 4701 C CA . GLN B 1 2 ? 43.688 39.875 47.406 1 28.3 2 GLN B CA 1
ATOM 4702 C C . GLN B 1 2 ? 43.844 38.625 46.531 1 28.3 2 GLN B C 1
ATOM 4704 O O . GLN B 1 2 ? 44.906 38.406 46 1 28.3 2 GLN B O 1
ATOM 4709 N N . ARG B 1 3 ? 43.438 37.344 46.969 1 32.22 3 ARG B N 1
ATOM 4710 C CA . ARG B 1 3 ? 43.719 36.125 46.25 1 32.22 3 ARG B CA 1
ATOM 4711 C C . ARG B 1 3 ? 43.312 36.219 44.781 1 32.22 3 ARG B C 1
ATOM 4713 O O . ARG B 1 3 ? 42.125 36.469 44.5 1 32.22 3 ARG B O 1
ATOM 4720 N N . LEU B 1 4 ? 44.25 36.531 43.875 1 31.42 4 LEU B N 1
ATOM 4721 C CA . LEU B 1 4 ? 44.312 36.656 42.438 1 31.42 4 LEU B CA 1
ATOM 4722 C C . LEU B 1 4 ? 43.844 35.344 41.781 1 31.42 4 LEU B C 1
ATOM 4724 O O . LEU B 1 4 ? 44.469 34.281 41.938 1 31.42 4 LEU B O 1
ATOM 4728 N N . PHE B 1 5 ? 42.531 35.031 41.656 1 32.28 5 PHE B N 1
ATOM 4729 C CA . PHE B 1 5 ? 41.875 33.938 40.938 1 32.28 5 PHE B CA 1
ATOM 4730 C C . PHE B 1 5 ? 42.406 33.875 39.531 1 32.28 5 PHE B C 1
ATOM 4732 O O . PHE B 1 5 ? 42.156 34.75 38.719 1 32.28 5 PHE B O 1
ATOM 4739 N N . TYR B 1 6 ? 43.688 33.375 39.25 1 30.33 6 TYR B N 1
ATOM 4740 C CA . TYR B 1 6 ? 44.25 33.031 37.969 1 30.33 6 TYR B CA 1
ATOM 4741 C C . TYR B 1 6 ? 43.281 32.125 37.156 1 30.33 6 TYR B C 1
ATOM 4743 O O . TYR B 1 6 ? 42.906 31.047 37.594 1 30.33 6 TYR B O 1
ATOM 4751 N N . PHE B 1 7 ? 42.344 32.719 36.375 1 31.09 7 PHE B N 1
ATOM 4752 C CA . PHE B 1 7 ? 41.5 32.094 35.375 1 31.09 7 PHE B CA 1
ATOM 4753 C C . PHE B 1 7 ? 42.375 31.281 34.406 1 31.09 7 PHE B C 1
ATOM 4755 O O . PHE B 1 7 ? 43.188 31.844 33.656 1 31.09 7 PHE B O 1
ATOM 4762 N N . LEU B 1 8 ? 42.906 30.078 34.75 1 30.81 8 LEU B N 1
ATOM 4763 C CA . LEU B 1 8 ? 43.5 29.109 33.844 1 30.81 8 LEU B CA 1
ATOM 4764 C C . LEU B 1 8 ? 42.625 28.922 32.625 1 30.81 8 LEU B C 1
ATOM 4766 O O . LEU B 1 8 ? 41.5 28.438 32.719 1 30.81 8 LEU B O 1
ATOM 4770 N N . LEU B 1 9 ? 42.719 29.766 31.594 1 31.53 9 LEU B N 1
ATOM 4771 C CA . LEU B 1 9 ? 42.25 29.578 30.219 1 31.53 9 LEU B CA 1
ATOM 4772 C C . LEU B 1 9 ? 42.656 28.219 29.672 1 31.53 9 LEU B C 1
ATOM 4774 O O . LEU B 1 9 ? 43.844 28 29.406 1 31.53 9 LEU B O 1
ATOM 4778 N N . PHE B 1 10 ? 42.188 27.109 30.203 1 32.97 10 PHE B N 1
ATOM 4779 C CA . PHE B 1 10 ? 42.312 25.828 29.5 1 32.97 10 PHE B CA 1
ATOM 4780 C C . PHE B 1 10 ? 41.969 26 28.016 1 32.97 10 PHE B C 1
ATOM 4782 O O . PHE B 1 10 ? 40.844 26.328 27.672 1 32.97 10 PHE B O 1
ATOM 4789 N N . PHE B 1 11 ? 42.938 26.422 27.219 1 32.22 11 PHE B N 1
ATOM 4790 C CA . PHE B 1 11 ? 42.906 26.234 25.766 1 32.22 11 PHE B CA 1
ATOM 4791 C C . PHE B 1 11 ? 42.469 24.828 25.406 1 32.22 11 PHE B C 1
ATOM 4793 O O . PHE B 1 11 ? 43.219 23.859 25.625 1 32.22 11 PHE B O 1
ATOM 4800 N N . PHE B 1 12 ? 41.281 24.406 25.594 1 33.47 12 PHE B N 1
ATOM 4801 C CA . PHE B 1 12 ? 40.719 23.281 24.859 1 33.47 12 PHE B CA 1
ATOM 4802 C C . PHE B 1 12 ? 41.125 23.328 23.391 1 33.47 12 PHE B C 1
ATOM 4804 O O . PHE B 1 12 ? 40.688 24.203 22.641 1 33.47 12 PHE B O 1
ATOM 4811 N N . THR B 1 13 ? 42.406 23.078 23.078 1 33.88 13 THR B N 1
ATOM 4812 C CA . THR B 1 13 ? 42.688 22.703 21.688 1 33.88 13 THR B CA 1
ATOM 4813 C C . THR B 1 13 ? 41.625 21.766 21.156 1 33.88 13 THR B C 1
ATOM 4815 O O . THR B 1 13 ? 41.531 20.594 21.547 1 33.88 13 THR B O 1
ATOM 4818 N N . ALA B 1 14 ? 40.438 22.156 20.953 1 36.16 14 ALA B N 1
ATOM 4819 C CA . ALA B 1 14 ? 39.562 21.484 20 1 36.16 14 ALA B CA 1
ATOM 4820 C C . ALA B 1 14 ? 40.344 20.953 18.797 1 36.16 14 ALA B C 1
ATOM 4822 O O . ALA B 1 14 ? 40.844 21.75 18 1 36.16 14 ALA B O 1
ATOM 4823 N N . ALA B 1 15 ? 41.188 20.031 18.953 1 37.59 15 ALA B N 1
ATOM 4824 C CA . ALA B 1 15 ? 41.594 19.297 17.766 1 37.59 15 ALA B CA 1
ATOM 4825 C C . ALA B 1 15 ? 40.469 19.297 16.734 1 37.59 15 ALA B C 1
ATOM 4827 O O . ALA B 1 15 ? 39.438 18.656 16.922 1 37.59 15 ALA B O 1
ATOM 4828 N N . VAL B 1 16 ? 40.188 20.344 16.141 1 41.19 16 VAL B N 1
ATOM 4829 C CA . VAL B 1 16 ? 39.406 20.344 14.914 1 41.19 16 VAL B CA 1
ATOM 4830 C C . VAL B 1 16 ? 39.781 19.125 14.07 1 41.19 16 VAL B C 1
ATOM 4832 O O . VAL B 1 16 ? 40.875 19.078 13.508 1 41.19 16 VAL B O 1
ATOM 4835 N N . LEU B 1 17 ? 39.688 17.922 14.492 1 44.91 17 LEU B N 1
ATOM 4836 C CA . LEU B 1 17 ? 39.719 16.766 13.594 1 44.91 17 LEU B CA 1
ATOM 4837 C C . LEU B 1 17 ? 39.188 17.141 12.219 1 44.91 17 LEU B C 1
ATOM 4839 O O . LEU B 1 17 ? 37.969 17.406 12.07 1 44.91 17 LEU B O 1
ATOM 4843 N N . HIS B 1 18 ? 39.938 17.844 11.438 1 52.75 18 HIS B N 1
ATOM 4844 C CA . HIS B 1 18 ? 39.594 18.172 10.062 1 52.75 18 HIS B CA 1
ATOM 4845 C C . HIS B 1 18 ? 39 16.969 9.344 1 52.75 18 HIS B C 1
ATOM 4847 O O . HIS B 1 18 ? 39.625 15.898 9.281 1 52.75 18 HIS B O 1
ATOM 4853 N N . SER B 1 19 ? 37.781 16.938 9.211 1 66.38 19 SER B N 1
ATOM 4854 C CA . SER B 1 19 ? 37.062 15.969 8.398 1 66.38 19 SER B CA 1
ATOM 4855 C C . SER B 1 19 ? 37.719 15.758 7.051 1 66.38 19 SER B C 1
ATOM 4857 O O . SER B 1 19 ? 38.094 16.719 6.375 1 66.38 19 SER B O 1
ATOM 4859 N N . GLN B 1 20 ? 38.406 14.594 6.84 1 75.75 20 GLN B N 1
ATOM 4860 C CA . GLN B 1 20 ? 39.125 14.242 5.625 1 75.75 20 GLN B CA 1
ATOM 4861 C C . GLN B 1 20 ? 38.219 14.383 4.395 1 75.75 20 GLN B C 1
ATOM 4863 O O . GLN B 1 20 ? 37.062 13.984 4.414 1 75.75 20 GLN B O 1
ATOM 4868 N N . VAL B 1 21 ? 38.719 15.227 3.4 1 78.56 21 VAL B N 1
ATOM 4869 C CA . VAL B 1 21 ? 38.125 15.305 2.064 1 78.56 21 VAL B CA 1
ATOM 4870 C C . VAL B 1 21 ? 39.125 14.766 1.036 1 78.56 21 VAL B C 1
ATOM 4872 O O . VAL B 1 21 ? 40.344 14.773 1.271 1 78.56 21 VAL B O 1
ATOM 4875 N N . LEU B 1 22 ? 38.594 14.219 0.027 1 85.56 22 LEU B N 1
ATOM 4876 C CA . LEU B 1 22 ? 39.5 13.727 -1.023 1 85.56 22 LEU B CA 1
ATOM 4877 C C . LEU B 1 22 ? 40.156 14.891 -1.768 1 85.56 22 LEU B C 1
ATOM 4879 O O . LEU B 1 22 ? 39.5 15.898 -2.041 1 85.56 22 LEU B O 1
ATOM 4883 N N . ASN B 1 23 ? 41.344 14.68 -2.01 1 82.62 23 ASN B N 1
ATOM 4884 C CA . ASN B 1 23 ? 42 15.672 -2.855 1 82.62 23 ASN B CA 1
ATOM 4885 C C . ASN B 1 23 ? 41.719 15.422 -4.336 1 82.62 23 ASN B C 1
ATOM 4887 O O . ASN B 1 23 ? 41.062 14.445 -4.691 1 82.62 23 ASN B O 1
ATOM 4891 N N . GLU B 1 24 ? 42.125 16.312 -5.246 1 83.25 24 GLU B N 1
ATOM 4892 C CA . GLU B 1 24 ? 41.781 16.266 -6.668 1 83.25 24 GLU B CA 1
ATOM 4893 C C . GLU B 1 24 ? 42.344 15 -7.32 1 83.25 24 GLU B C 1
ATOM 4895 O O . GLU B 1 24 ? 41.688 14.391 -8.172 1 83.25 24 GLU B O 1
ATOM 4900 N N . THR B 1 25 ? 43.562 14.648 -6.938 1 86.81 25 THR B N 1
ATOM 4901 C CA . THR B 1 25 ? 44.188 13.453 -7.5 1 86.81 25 THR B CA 1
ATOM 4902 C C . THR B 1 25 ? 43.438 12.195 -7.07 1 86.81 25 THR B C 1
ATOM 4904 O O . THR B 1 25 ? 43.219 11.281 -7.875 1 86.81 25 THR B O 1
ATOM 4907 N N . GLU B 1 26 ? 43.094 12.156 -5.82 1 89.19 26 GLU B N 1
ATOM 4908 C CA . GLU B 1 26 ? 42.344 11.016 -5.301 1 89.19 26 GLU B CA 1
ATOM 4909 C C . GLU B 1 26 ? 40.969 10.906 -5.965 1 89.19 26 GLU B C 1
ATOM 4911 O O . GLU B 1 26 ? 40.5 9.805 -6.262 1 89.19 26 GLU B O 1
ATOM 4916 N N . ILE B 1 27 ? 40.344 12.023 -6.223 1 86.12 27 ILE B N 1
ATOM 4917 C CA . ILE B 1 27 ? 39.062 12.055 -6.902 1 86.12 27 ILE B CA 1
ATOM 4918 C C . ILE B 1 27 ? 39.219 11.508 -8.32 1 86.12 27 ILE B C 1
ATOM 4920 O O . ILE B 1 27 ? 38.406 10.711 -8.773 1 86.12 27 ILE B O 1
ATOM 4924 N N . LYS B 1 28 ? 40.281 11.922 -8.992 1 84.56 28 LYS B N 1
ATOM 4925 C CA . LYS B 1 28 ? 40.531 11.453 -10.352 1 84.56 28 LYS B CA 1
ATOM 4926 C C . LYS B 1 28 ? 40.781 9.945 -10.375 1 84.56 28 LYS B C 1
ATOM 4928 O O . LYS B 1 28 ? 40.312 9.258 -11.297 1 84.56 28 LYS B O 1
ATOM 4933 N N . GLU B 1 29 ? 41.438 9.469 -9.422 1 88.94 29 GLU B N 1
ATOM 4934 C CA . GLU B 1 29 ? 41.719 8.039 -9.344 1 88.94 29 GLU B CA 1
ATOM 4935 C C . GLU B 1 29 ? 40.438 7.234 -9.102 1 88.94 29 GLU B C 1
ATOM 4937 O O . GLU B 1 29 ? 40.25 6.176 -9.703 1 88.94 29 GLU B O 1
ATOM 4942 N N . THR B 1 30 ? 39.656 7.66 -8.188 1 88.25 30 THR B N 1
ATOM 4943 C CA . THR B 1 30 ? 38.406 6.98 -7.914 1 88.25 30 THR B CA 1
ATOM 4944 C C . THR B 1 30 ? 37.531 6.949 -9.164 1 88.25 30 THR B C 1
ATOM 4946 O O . THR B 1 30 ? 36.875 5.941 -9.445 1 88.25 30 THR B O 1
ATOM 4949 N N . ARG B 1 31 ? 37.562 7.93 -9.859 1 83.19 31 ARG B N 1
ATOM 4950 C CA . ARG B 1 31 ? 36.781 8.008 -11.086 1 83.19 31 ARG B CA 1
ATOM 4951 C C . ARG B 1 31 ? 37.312 7.035 -12.133 1 83.19 31 ARG B C 1
ATOM 4953 O O . ARG B 1 31 ? 36.531 6.41 -12.859 1 83.19 31 ARG B O 1
ATOM 4960 N N . LYS B 1 32 ? 38.562 7.09 -12.188 1 84.94 32 LYS B N 1
ATOM 4961 C CA . LYS B 1 32 ? 39.188 6.16 -13.117 1 84.94 32 LYS B CA 1
ATOM 4962 C C . LYS B 1 32 ? 38.812 4.719 -12.797 1 84.94 32 LYS B C 1
ATOM 4964 O O . LYS B 1 32 ? 38.531 3.934 -13.703 1 84.94 32 LYS B O 1
ATOM 4969 N N . ILE B 1 33 ? 38.812 4.328 -11.594 1 90.75 33 ILE B N 1
ATOM 4970 C CA . ILE B 1 33 ? 38.438 2.977 -11.188 1 90.75 33 ILE B CA 1
ATOM 4971 C C . ILE B 1 33 ? 37 2.691 -11.594 1 90.75 33 ILE B C 1
ATOM 4973 O O . ILE B 1 33 ? 36.688 1.604 -12.094 1 90.75 33 ILE B O 1
ATOM 4977 N N . GLN B 1 34 ? 36.125 3.635 -11.461 1 84.81 34 GLN B N 1
ATOM 4978 C CA . GLN B 1 34 ? 34.719 3.484 -11.828 1 84.81 34 GLN B CA 1
ATOM 4979 C C . GLN B 1 34 ? 34.562 3.191 -13.32 1 84.81 34 GLN B C 1
ATOM 4981 O O . GLN B 1 34 ? 33.781 2.342 -13.711 1 84.81 34 GLN B O 1
ATOM 4986 N N . GLU B 1 35 ? 35.312 3.871 -14.055 1 77.38 35 GLU B N 1
ATOM 4987 C CA . GLU B 1 35 ? 35.25 3.668 -15.492 1 77.38 35 GLU B CA 1
ATOM 4988 C C . GLU B 1 35 ? 35.812 2.309 -15.883 1 77.38 35 GLU B C 1
ATOM 4990 O O . GLU B 1 35 ? 35.281 1.617 -16.734 1 77.38 35 GLU B O 1
ATOM 4995 N N . LEU B 1 36 ? 36.875 1.977 -15.211 1 85.62 36 LEU B N 1
ATOM 4996 C CA . LEU B 1 36 ? 37.562 0.716 -15.5 1 85.62 36 LEU B CA 1
ATOM 4997 C C . LEU B 1 36 ? 36.688 -0.471 -15.117 1 85.62 36 LEU B C 1
ATOM 4999 O O . LEU B 1 36 ? 36.812 -1.557 -15.688 1 85.62 36 LEU B O 1
ATOM 5003 N N . LEU B 1 37 ? 35.781 -0.306 -14.203 1 86.38 37 LEU B N 1
ATOM 5004 C CA . LEU B 1 37 ? 34.906 -1.381 -13.75 1 86.38 37 LEU B CA 1
ATOM 5005 C C . LEU B 1 37 ? 34.062 -1.915 -14.891 1 86.38 37 LEU B C 1
ATOM 5007 O O . LEU B 1 37 ? 33.688 -3.086 -14.891 1 86.38 37 LEU B O 1
ATOM 5011 N N . VAL B 1 38 ? 33.875 -1.125 -15.867 1 73.94 38 VAL B N 1
ATOM 5012 C CA . VAL B 1 38 ? 33 -1.49 -16.969 1 73.94 38 VAL B CA 1
ATOM 5013 C C . VAL B 1 38 ? 33.812 -2.137 -18.094 1 73.94 38 VAL B C 1
ATOM 5015 O O . VAL B 1 38 ? 33.406 -3.162 -18.656 1 73.94 38 VAL B O 1
ATOM 5018 N N . TYR B 1 39 ? 35.062 -1.666 -18.328 1 74.25 39 TYR B N 1
ATOM 5019 C CA . TYR B 1 39 ? 35.781 -2.051 -19.547 1 74.25 39 TYR B CA 1
ATOM 5020 C C . TYR B 1 39 ? 36.906 -3.021 -19.219 1 74.25 39 TYR B C 1
ATOM 5022 O O . TYR B 1 39 ? 37.219 -3.902 -20.016 1 74.25 39 TYR B O 1
ATOM 5030 N N . GLN B 1 40 ? 37.531 -2.688 -18.125 1 86.5 40 GLN B N 1
ATOM 5031 C CA . GLN B 1 40 ? 38.625 -3.529 -17.688 1 86.5 40 GLN B CA 1
ATOM 5032 C C . GLN B 1 40 ? 38.5 -3.887 -16.203 1 86.5 40 GLN B C 1
ATOM 5034 O O . GLN B 1 40 ? 39.281 -3.439 -15.375 1 86.5 40 GLN B O 1
ATOM 5039 N N . PRO B 1 41 ? 37.594 -4.789 -15.961 1 89 41 PRO B N 1
ATOM 5040 C CA . PRO B 1 41 ? 37.25 -5.051 -14.57 1 89 41 PRO B CA 1
ATOM 5041 C C . PRO B 1 41 ? 38.406 -5.59 -13.75 1 89 41 PRO B C 1
ATOM 5043 O O . PRO B 1 41 ? 38.562 -5.242 -12.578 1 89 41 PRO B O 1
ATOM 5046 N N . LYS B 1 42 ? 39.25 -6.41 -14.281 1 93.25 42 LYS B N 1
ATOM 5047 C CA . LYS B 1 42 ? 40.375 -6.969 -13.523 1 93.25 42 LYS B CA 1
ATOM 5048 C C . LYS B 1 42 ? 41.375 -5.879 -13.133 1 93.25 42 LYS B C 1
ATOM 5050 O O . LYS B 1 42 ? 41.906 -5.895 -12.023 1 93.25 42 LYS B O 1
ATOM 5055 N N . THR B 1 43 ? 41.594 -4.973 -14.078 1 94.44 43 THR B N 1
ATOM 5056 C CA . THR B 1 43 ? 42.469 -3.842 -13.781 1 94.44 43 THR B CA 1
ATOM 5057 C C . THR B 1 43 ? 41.844 -2.949 -12.711 1 94.44 43 THR B C 1
ATOM 5059 O O . THR B 1 43 ? 42.562 -2.445 -11.836 1 94.44 43 THR B O 1
ATOM 5062 N N . ALA B 1 44 ? 40.562 -2.717 -12.906 1 94 44 ALA B N 1
ATOM 5063 C CA . ALA B 1 44 ? 39.844 -1.919 -11.914 1 94 44 ALA B CA 1
ATOM 5064 C C . ALA B 1 44 ? 40 -2.518 -10.516 1 94 44 ALA B C 1
ATOM 5066 O O . ALA B 1 44 ? 40.188 -1.791 -9.539 1 94 44 ALA B O 1
ATOM 5067 N N . LEU B 1 45 ? 39.906 -3.871 -10.414 1 96.38 45 LEU B N 1
ATOM 5068 C CA . LEU B 1 45 ? 40.031 -4.551 -9.133 1 96.38 45 LEU B CA 1
ATOM 5069 C C . LEU B 1 45 ? 41.406 -4.336 -8.531 1 96.38 45 LEU B C 1
ATOM 5071 O O . LEU B 1 45 ? 41.562 -4.055 -7.34 1 96.38 45 LEU B O 1
ATOM 5075 N N . LYS B 1 46 ? 42.438 -4.445 -9.352 1 96.62 46 LYS B N 1
ATOM 5076 C CA . LYS B 1 46 ? 43.812 -4.238 -8.891 1 96.62 46 LYS B CA 1
ATOM 5077 C C . LYS B 1 46 ? 44 -2.822 -8.344 1 96.62 46 LYS B C 1
ATOM 5079 O O . LYS B 1 46 ? 44.594 -2.633 -7.285 1 96.62 46 LYS B O 1
ATOM 5084 N N . GLU B 1 47 ? 43.5 -1.88 -9.102 1 96.12 47 GLU B N 1
ATOM 5085 C CA . GLU B 1 47 ? 43.594 -0.49 -8.664 1 96.12 47 GLU B CA 1
ATOM 5086 C C . GLU B 1 47 ? 42.812 -0.249 -7.387 1 96.12 47 GLU B C 1
ATOM 5088 O O . GLU B 1 47 ? 43.25 0.493 -6.508 1 96.12 47 GLU B O 1
ATOM 5093 N N . ALA B 1 48 ? 41.656 -0.792 -7.312 1 97.25 48 ALA B N 1
ATOM 5094 C CA . ALA B 1 48 ? 40.812 -0.638 -6.125 1 97.25 48 ALA B CA 1
ATOM 5095 C C . ALA B 1 48 ? 41.5 -1.221 -4.891 1 97.25 48 ALA B C 1
ATOM 5097 O O . ALA B 1 48 ? 41.406 -0.648 -3.803 1 97.25 48 ALA B O 1
ATOM 5098 N N . ILE B 1 49 ? 42.156 -2.371 -5.047 1 97.44 49 ILE B N 1
ATOM 5099 C CA . ILE B 1 49 ? 42.844 -3.006 -3.943 1 97.44 49 ILE B CA 1
ATOM 5100 C C . ILE B 1 49 ? 44 -2.102 -3.473 1 97.44 49 ILE B C 1
ATOM 5102 O O . ILE B 1 49 ? 44.219 -1.947 -2.27 1 97.44 49 ILE B O 1
ATOM 5106 N N . LYS B 1 50 ? 44.656 -1.482 -4.387 1 96.5 50 LYS B N 1
ATOM 5107 C CA . LYS B 1 50 ? 45.719 -0.543 -4.043 1 96.5 50 LYS B CA 1
ATOM 5108 C C . LYS B 1 50 ? 45.188 0.64 -3.248 1 96.5 50 LYS B C 1
ATOM 5110 O O . LYS B 1 50 ? 45.75 1.026 -2.229 1 96.5 50 LYS B O 1
ATOM 5115 N N . VAL B 1 51 ? 44.094 1.218 -3.713 1 96.31 51 VAL B N 1
ATOM 5116 C CA . VAL B 1 51 ? 43.469 2.373 -3.07 1 96.31 51 VAL B CA 1
ATOM 5117 C C . VAL B 1 51 ? 42.969 1.983 -1.685 1 96.31 51 VAL B C 1
ATOM 5119 O O . VAL B 1 51 ? 43 2.787 -0.751 1 96.31 51 VAL B O 1
ATOM 5122 N N . SER B 1 52 ? 42.469 0.759 -1.483 1 96.62 52 SER B N 1
ATOM 5123 C CA . SER B 1 52 ? 41.875 0.293 -0.23 1 96.62 52 SER B CA 1
ATOM 5124 C C . SER B 1 52 ? 42.938 0.195 0.868 1 96.62 52 SER B C 1
ATOM 5126 O O . SER B 1 52 ? 42.594 0.169 2.055 1 96.62 52 SER B O 1
ATOM 5128 N N . LYS B 1 53 ? 44.188 0.201 0.506 1 95.81 53 LYS B N 1
ATOM 5129 C CA . LYS B 1 53 ? 45.281 0.09 1.46 1 95.81 53 LYS B CA 1
ATOM 5130 C C . LYS B 1 53 ? 45.906 1.454 1.741 1 95.81 53 LYS B C 1
ATOM 5132 O O . LYS B 1 53 ? 46.938 1.547 2.428 1 95.81 53 LYS B O 1
ATOM 5137 N N . SER B 1 54 ? 45.344 2.449 1.273 1 94 54 SER B N 1
ATOM 5138 C CA . SER B 1 54 ? 45.844 3.803 1.451 1 94 54 SER B CA 1
ATOM 5139 C C . SER B 1 54 ? 45.781 4.23 2.914 1 94 54 SER B C 1
ATOM 5141 O O . SER B 1 54 ? 44.938 3.744 3.674 1 94 54 SER B O 1
ATOM 5143 N N . LYS B 1 55 ? 46.594 5.23 3.311 1 90.75 55 LYS B N 1
ATOM 5144 C CA . LYS B 1 55 ? 46.625 5.773 4.668 1 90.75 55 LYS B CA 1
ATOM 5145 C C . LYS B 1 55 ? 45.5 6.754 4.898 1 90.75 55 LYS B C 1
ATOM 5147 O O . LYS B 1 55 ? 45.031 6.926 6.031 1 90.75 55 LYS B O 1
ATOM 5152 N N . ASN B 1 56 ? 45.125 7.391 3.807 1 91.62 56 ASN B N 1
ATOM 5153 C CA . ASN B 1 56 ? 43.938 8.227 3.891 1 91.62 56 ASN B CA 1
ATOM 5154 C C . ASN B 1 56 ? 42.656 7.383 4.051 1 91.62 56 ASN B C 1
ATOM 5156 O O . ASN B 1 56 ? 42.25 6.691 3.121 1 91.62 56 ASN B O 1
ATOM 5160 N N . ILE B 1 57 ? 42.062 7.566 5.145 1 93.62 57 ILE B N 1
ATOM 5161 C CA . ILE B 1 57 ? 40.969 6.691 5.523 1 93.62 57 ILE B CA 1
ATOM 5162 C C . ILE B 1 57 ? 39.844 6.824 4.512 1 93.62 57 ILE B C 1
ATOM 5164 O O . ILE B 1 57 ? 39.25 5.824 4.074 1 93.62 57 ILE B O 1
ATOM 5168 N N . LEU B 1 58 ? 39.469 8.031 4.16 1 93.69 58 LEU B N 1
ATOM 5169 C CA . LEU B 1 58 ? 38.406 8.266 3.213 1 93.69 58 LEU B CA 1
ATOM 5170 C C . LEU B 1 58 ? 38.688 7.613 1.868 1 93.69 58 LEU B C 1
ATOM 5172 O O . LEU B 1 58 ? 37.844 6.977 1.27 1 93.69 58 LEU B O 1
ATOM 5176 N N . PHE B 1 59 ? 39.906 7.801 1.43 1 94 59 PHE B N 1
ATOM 5177 C CA . PHE B 1 59 ? 40.344 7.23 0.164 1 94 59 PHE B CA 1
ATOM 5178 C C . PHE B 1 59 ? 40.344 5.707 0.224 1 94 59 PHE B C 1
ATOM 5180 O O . PHE B 1 59 ? 39.938 5.043 -0.735 1 94 59 PHE B O 1
ATOM 5187 N N . SER B 1 60 ? 40.719 5.184 1.312 1 95.62 60 SER B N 1
ATOM 5188 C CA . SER B 1 60 ? 40.688 3.742 1.544 1 95.62 60 SER B CA 1
ATOM 5189 C C . SER B 1 60 ? 39.281 3.184 1.498 1 95.62 60 SER B C 1
ATOM 5191 O O . SER B 1 60 ? 39.031 2.109 0.936 1 95.62 60 SER B O 1
ATOM 5193 N N . LEU B 1 61 ? 38.375 3.895 2.09 1 96.69 61 LEU B N 1
ATOM 5194 C CA . LEU B 1 61 ? 36.969 3.467 2.104 1 96.69 61 LEU B CA 1
ATOM 5195 C C . LEU B 1 61 ? 36.406 3.428 0.689 1 96.69 61 LEU B C 1
ATOM 5197 O O . LEU B 1 61 ? 35.625 2.518 0.346 1 96.69 61 LEU B O 1
ATOM 5201 N N . HIS B 1 62 ? 36.719 4.348 -0.127 1 95.81 62 HIS B N 1
ATOM 5202 C CA . HIS B 1 62 ? 36.281 4.332 -1.522 1 95.81 62 HIS B CA 1
ATOM 5203 C C . HIS B 1 62 ? 36.844 3.121 -2.256 1 95.81 62 HIS B C 1
ATOM 5205 O O . HIS B 1 62 ? 36.156 2.498 -3.062 1 95.81 62 HIS B O 1
ATOM 5211 N N . GLY B 1 63 ? 38.125 2.881 -2.006 1 96.19 63 GLY B N 1
ATOM 5212 C CA . GLY B 1 63 ? 38.719 1.689 -2.586 1 96.19 63 GLY B CA 1
ATOM 5213 C C . GLY B 1 63 ? 37.969 0.418 -2.254 1 96.19 63 GLY B C 1
ATOM 5214 O O . GLY B 1 63 ? 37.75 -0.418 -3.129 1 96.19 63 GLY B O 1
ATOM 5215 N N . LYS B 1 64 ? 37.594 0.309 -1.019 1 97.44 64 LYS B N 1
ATOM 5216 C CA . LYS B 1 64 ? 36.844 -0.862 -0.568 1 97.44 64 LYS B CA 1
ATOM 5217 C C . LYS B 1 64 ? 35.469 -0.927 -1.231 1 97.44 64 LYS B C 1
ATOM 5219 O O . LYS B 1 64 ? 34.969 -2.014 -1.531 1 97.44 64 LYS B O 1
ATOM 5224 N N . PHE B 1 65 ? 34.875 0.191 -1.471 1 97.44 65 PHE B N 1
ATOM 5225 C CA . PHE B 1 65 ? 33.594 0.227 -2.184 1 97.44 65 PHE B CA 1
ATOM 5226 C C . PHE B 1 65 ? 33.75 -0.306 -3.604 1 97.44 65 PHE B C 1
ATOM 5228 O O . PHE B 1 65 ? 32.906 -1.069 -4.082 1 97.44 65 PHE B O 1
ATOM 5235 N N . TYR B 1 66 ? 34.812 0.051 -4.242 1 96.44 66 TYR B N 1
ATOM 5236 C CA . TYR B 1 66 ? 35 -0.345 -5.633 1 96.44 66 TYR B CA 1
ATOM 5237 C C . TYR B 1 66 ? 35.375 -1.818 -5.734 1 96.44 66 TYR B C 1
ATOM 5239 O O . TYR B 1 66 ? 35.062 -2.477 -6.73 1 96.44 66 TYR B O 1
ATOM 5247 N N . ILE B 1 67 ? 36 -2.342 -4.699 1 97.19 67 ILE B N 1
ATOM 5248 C CA . ILE B 1 67 ? 36.188 -3.785 -4.645 1 97.19 67 ILE B CA 1
ATOM 5249 C C . ILE B 1 67 ? 34.844 -4.496 -4.609 1 97.19 67 ILE B C 1
ATOM 5251 O O . ILE B 1 67 ? 34.625 -5.438 -5.375 1 97.19 67 ILE B O 1
ATOM 5255 N N . ALA B 1 68 ? 33.969 -4.02 -3.742 1 97.56 68 ALA B N 1
ATOM 5256 C CA . ALA B 1 68 ? 32.625 -4.582 -3.662 1 97.56 68 ALA B CA 1
ATOM 5257 C C . ALA B 1 68 ? 31.891 -4.438 -4.992 1 97.56 68 ALA B C 1
ATOM 5259 O O . ALA B 1 68 ? 31.172 -5.352 -5.418 1 97.56 68 ALA B O 1
ATOM 5260 N N . SER B 1 69 ? 32.062 -3.309 -5.633 1 95.5 69 SER B N 1
ATOM 5261 C CA . SER B 1 69 ? 31.406 -3.039 -6.91 1 95.5 69 SER B CA 1
ATOM 5262 C C . SER B 1 69 ? 31.891 -3.994 -7.992 1 95.5 69 SER B C 1
ATOM 5264 O O . SER B 1 69 ? 31.125 -4.395 -8.867 1 95.5 69 SER B O 1
ATOM 5266 N N . TYR B 1 70 ? 33.188 -4.297 -7.93 1 94.38 70 TYR B N 1
ATOM 5267 C CA . TYR B 1 70 ? 33.75 -5.266 -8.867 1 94.38 70 TYR B CA 1
ATOM 5268 C C . TYR B 1 70 ? 33.031 -6.605 -8.758 1 94.38 70 TYR B C 1
ATOM 5270 O O . TYR B 1 70 ? 32.562 -7.164 -9.758 1 94.38 70 TYR B O 1
ATOM 5278 N N . TYR B 1 71 ? 32.906 -7.105 -7.602 1 95.12 71 TYR B N 1
ATOM 5279 C CA . TYR B 1 71 ? 32.25 -8.398 -7.391 1 95.12 71 TYR B CA 1
ATOM 5280 C C . TYR B 1 71 ? 30.781 -8.336 -7.754 1 95.12 71 TYR B C 1
ATOM 5282 O O . TYR B 1 71 ? 30.203 -9.312 -8.258 1 95.12 71 TYR B O 1
ATOM 5290 N N . TYR B 1 72 ? 30.141 -7.207 -7.48 1 94.5 72 TYR B N 1
ATOM 5291 C CA . TYR B 1 72 ? 28.75 -7.012 -7.902 1 94.5 72 TYR B CA 1
ATOM 5292 C C . TYR B 1 72 ? 28.625 -7.152 -9.414 1 94.5 72 TYR B C 1
ATOM 5294 O O . TYR B 1 72 ? 27.734 -7.859 -9.906 1 94.5 72 TYR B O 1
ATOM 5302 N N . ASN B 1 73 ? 29.516 -6.496 -10.141 1 89.75 73 ASN B N 1
ATOM 5303 C CA . ASN B 1 73 ? 29.469 -6.508 -11.594 1 89.75 73 ASN B CA 1
ATOM 5304 C C . ASN B 1 73 ? 29.734 -7.902 -12.156 1 89.75 73 ASN B C 1
ATOM 5306 O O . ASN B 1 73 ? 29.25 -8.25 -13.234 1 89.75 73 ASN B O 1
ATOM 5310 N N . GLN B 1 74 ? 30.453 -8.719 -11.328 1 89 74 GLN B N 1
ATOM 5311 C CA . GLN B 1 74 ? 30.734 -10.086 -11.734 1 89 74 GLN B CA 1
ATOM 5312 C C . GLN B 1 74 ? 29.625 -11.031 -11.281 1 89 74 GLN B C 1
ATOM 5314 O O . GLN B 1 74 ? 29.766 -12.258 -11.391 1 89 74 GLN B O 1
ATOM 5319 N N . SER B 1 75 ? 28.609 -10.5 -10.695 1 89.5 75 SER B N 1
ATOM 5320 C CA . SER B 1 75 ? 27.438 -11.227 -10.219 1 89.5 75 SER B CA 1
ATOM 5321 C C . SER B 1 75 ? 27.797 -12.156 -9.062 1 89.5 75 SER B C 1
ATOM 5323 O O . SER B 1 75 ? 27.172 -13.203 -8.875 1 89.5 75 SER B O 1
ATOM 5325 N N . ASN B 1 76 ? 28.922 -11.922 -8.555 1 93.38 76 ASN B N 1
ATOM 5326 C CA . ASN B 1 76 ? 29.234 -12.57 -7.281 1 93.38 76 ASN B CA 1
ATOM 5327 C C . ASN B 1 76 ? 28.641 -11.805 -6.102 1 93.38 76 ASN B C 1
ATOM 5329 O O . ASN B 1 76 ? 29.375 -11.133 -5.367 1 93.38 76 ASN B O 1
ATOM 5333 N N . PHE B 1 77 ? 27.406 -11.93 -5.91 1 94.88 77 PHE B N 1
ATOM 5334 C CA . PHE B 1 77 ? 26.641 -11.094 -4.996 1 94.88 77 PHE B CA 1
ATOM 5335 C C . PHE B 1 77 ? 26.969 -11.43 -3.547 1 94.88 77 PHE B C 1
ATOM 5337 O O . PHE B 1 77 ? 26.969 -10.555 -2.682 1 94.88 77 PHE B O 1
ATOM 5344 N N . SER B 1 78 ? 27.281 -12.711 -3.275 1 95.06 78 SER B N 1
ATOM 5345 C CA . SER B 1 78 ? 27.625 -13.109 -1.914 1 95.06 78 SER B CA 1
ATOM 5346 C C . SER B 1 78 ? 28.875 -12.391 -1.428 1 95.06 78 SER B C 1
ATOM 5348 O O . SER B 1 78 ? 28.875 -11.797 -0.345 1 95.06 78 SER B O 1
ATOM 5350 N N . LEU B 1 79 ? 29.891 -12.398 -2.281 1 96.31 79 LEU B N 1
ATOM 5351 C CA . LEU B 1 79 ? 31.156 -11.75 -1.921 1 96.31 79 LEU B CA 1
ATOM 5352 C C . LEU B 1 79 ? 31 -10.234 -1.888 1 96.31 79 LEU B C 1
ATOM 5354 O O . LEU B 1 79 ? 31.562 -9.57 -1.02 1 96.31 79 LEU B O 1
ATOM 5358 N N . SER B 1 80 ? 30.312 -9.656 -2.875 1 97.5 80 SER B N 1
ATOM 5359 C CA . SER B 1 80 ? 30.047 -8.227 -2.873 1 97.5 80 SER B CA 1
ATOM 5360 C C . SER B 1 80 ? 29.344 -7.793 -1.592 1 97.5 80 SER B C 1
ATOM 5362 O O . SER B 1 80 ? 29.719 -6.797 -0.974 1 97.5 80 SER B O 1
ATOM 5364 N N . LYS B 1 81 ? 28.328 -8.562 -1.22 1 97.81 81 LYS B N 1
ATOM 5365 C CA . LYS B 1 81 ? 27.578 -8.273 -0.001 1 97.81 81 LYS B CA 1
ATOM 5366 C C . LYS B 1 81 ? 28.5 -8.297 1.223 1 97.81 81 LYS B C 1
ATOM 5368 O O . LYS B 1 81 ? 28.406 -7.418 2.082 1 97.81 81 LYS B O 1
ATOM 5373 N N . GLU B 1 82 ? 29.359 -9.273 1.314 1 97.75 82 GLU B N 1
ATOM 5374 C CA . GLU B 1 82 ? 30.297 -9.367 2.43 1 97.75 82 GLU B CA 1
ATOM 5375 C C . GLU B 1 82 ? 31.188 -8.133 2.516 1 97.75 82 GLU B C 1
ATOM 5377 O O . GLU B 1 82 ? 31.375 -7.574 3.598 1 97.75 82 GLU B O 1
ATOM 5382 N N . HIS B 1 83 ? 31.703 -7.703 1.389 1 98.06 83 HIS B N 1
ATOM 5383 C CA . HIS B 1 83 ? 32.562 -6.52 1.344 1 98.06 83 HIS B CA 1
ATOM 5384 C C . HIS B 1 83 ? 31.781 -5.27 1.742 1 98.06 83 HIS B C 1
ATOM 5386 O O . HIS B 1 83 ? 32.312 -4.398 2.438 1 98.06 83 HIS B O 1
ATOM 5392 N N . LEU B 1 84 ? 30.547 -5.168 1.325 1 98.38 84 LEU B N 1
ATOM 5393 C CA . LEU B 1 84 ? 29.734 -3.99 1.607 1 98.38 84 LEU B CA 1
ATOM 5394 C C . LEU B 1 84 ? 29.391 -3.914 3.09 1 98.38 84 LEU B C 1
ATOM 5396 O O . LEU B 1 84 ? 29.406 -2.834 3.684 1 98.38 84 LEU B O 1
ATOM 5400 N N . LEU B 1 85 ? 29.031 -5.07 3.666 1 97.94 85 LEU B N 1
ATOM 5401 C CA . LEU B 1 85 ? 28.703 -5.094 5.086 1 97.94 85 LEU B CA 1
ATOM 5402 C C . LEU B 1 85 ? 29.922 -4.727 5.934 1 97.94 85 LEU B C 1
ATOM 5404 O O . LEU B 1 85 ? 29.797 -3.977 6.906 1 97.94 85 LEU B O 1
ATOM 5408 N N . SER B 1 86 ? 31.047 -5.266 5.547 1 97.75 86 SER B N 1
ATOM 5409 C CA . SER B 1 86 ? 32.281 -4.895 6.219 1 97.75 86 SER B CA 1
ATOM 5410 C C . SER B 1 86 ? 32.594 -3.406 6.062 1 97.75 86 SER B C 1
ATOM 5412 O O . SER B 1 86 ? 33 -2.744 7.012 1 97.75 86 SER B O 1
ATOM 5414 N N . LEU B 1 87 ? 32.375 -2.896 4.867 1 98 87 LEU B N 1
ATOM 5415 C CA . LEU B 1 87 ? 32.625 -1.483 4.586 1 98 87 LEU B CA 1
ATOM 5416 C C . LEU B 1 87 ? 31.688 -0.608 5.434 1 98 87 LEU B C 1
ATOM 5418 O O . LEU B 1 87 ? 32.125 0.396 5.996 1 98 87 LEU B O 1
ATOM 5422 N N . LEU B 1 88 ? 30.438 -0.946 5.516 1 97.75 88 LEU B N 1
ATOM 5423 C CA . LEU B 1 88 ? 29.469 -0.181 6.305 1 97.75 88 LEU B CA 1
ATOM 5424 C C . LEU B 1 88 ? 29.906 -0.115 7.766 1 97.75 88 LEU B C 1
ATOM 5426 O O . LEU B 1 88 ? 29.781 0.931 8.406 1 97.75 88 LEU B O 1
ATOM 5430 N N . HIS B 1 89 ? 30.406 -1.24 8.25 1 97.06 89 HIS B N 1
ATOM 5431 C CA . HIS B 1 89 ? 30.922 -1.268 9.609 1 97.06 89 HIS B CA 1
ATOM 5432 C C . HIS B 1 89 ? 32.125 -0.323 9.766 1 97.06 89 HIS B C 1
ATOM 5434 O O . HIS B 1 89 ? 32.188 0.425 10.742 1 97.06 89 HIS B O 1
ATOM 5440 N N . LEU B 1 90 ? 33 -0.325 8.844 1 96.94 90 LEU B N 1
ATOM 5441 C CA . LEU B 1 90 ? 34.188 0.524 8.875 1 96.94 90 LEU B CA 1
ATOM 5442 C C . LEU B 1 90 ? 33.812 1.996 8.773 1 96.94 90 LEU B C 1
ATOM 5444 O O . LEU B 1 90 ? 34.438 2.85 9.414 1 96.94 90 LEU B O 1
ATOM 5448 N N . ILE B 1 91 ? 32.844 2.334 7.91 1 97.12 91 ILE B N 1
ATOM 5449 C CA . ILE B 1 91 ? 32.375 3.709 7.777 1 97.12 91 ILE B CA 1
ATOM 5450 C C . ILE B 1 91 ? 31.844 4.207 9.117 1 97.12 91 ILE B C 1
ATOM 5452 O O . ILE B 1 91 ? 32.156 5.324 9.539 1 97.12 91 ILE B O 1
ATOM 5456 N N . GLU B 1 92 ? 31.094 3.316 9.773 1 95.56 92 GLU B N 1
ATOM 5457 C CA . GLU B 1 92 ? 30.531 3.676 11.07 1 95.56 92 GLU B CA 1
ATOM 5458 C C . GLU B 1 92 ? 31.625 3.902 12.102 1 95.56 92 GLU B C 1
ATOM 5460 O O . GLU B 1 92 ? 31.531 4.812 12.93 1 95.56 92 GLU B O 1
ATOM 5465 N N . LEU B 1 93 ? 32.625 3.131 12.07 1 94.62 93 LEU B N 1
ATOM 5466 C CA . LEU B 1 93 ? 33.75 3.242 13.008 1 94.62 93 LEU B CA 1
ATOM 5467 C C . LEU B 1 93 ? 34.531 4.543 12.789 1 94.62 93 LEU B C 1
ATOM 5469 O O . LEU B 1 93 ? 35.125 5.086 13.727 1 94.62 93 LEU B O 1
ATOM 5473 N N . ASN B 1 94 ? 34.469 5.051 11.586 1 94.31 94 ASN B N 1
ATOM 5474 C CA . ASN B 1 94 ? 35.25 6.238 11.25 1 94.31 94 ASN B CA 1
ATOM 5475 C C . ASN B 1 94 ? 34.375 7.449 11.023 1 94.31 94 ASN B C 1
ATOM 5477 O O . ASN B 1 94 ? 34.75 8.367 10.289 1 94.31 94 ASN B O 1
ATOM 5481 N N . LYS B 1 95 ? 33.188 7.43 11.531 1 92.56 95 LYS B N 1
ATOM 5482 C CA . LYS B 1 95 ? 32.188 8.469 11.32 1 92.56 95 LYS B CA 1
ATOM 5483 C C . LYS B 1 95 ? 32.719 9.836 11.742 1 92.56 95 LYS B C 1
ATOM 5485 O O . LYS B 1 95 ? 32.438 10.844 11.086 1 92.56 95 LYS B O 1
ATOM 5490 N N . GLU B 1 96 ? 33.469 9.82 12.758 1 89.62 96 GLU B N 1
ATOM 5491 C CA . GLU B 1 96 ? 33.969 11.078 13.312 1 89.62 96 GLU B CA 1
ATOM 5492 C C . GLU B 1 96 ? 35.188 11.586 12.539 1 89.62 96 GLU B C 1
ATOM 5494 O O . GLU B 1 96 ? 35.531 12.766 12.609 1 89.62 96 GLU B O 1
ATOM 5499 N N . THR B 1 97 ? 35.812 10.727 11.766 1 89.31 97 THR B N 1
ATOM 5500 C CA . THR B 1 97 ? 37.031 11.055 11.062 1 89.31 97 THR B CA 1
ATOM 5501 C C . THR B 1 97 ? 36.719 11.68 9.703 1 89.31 97 THR B C 1
ATOM 5503 O O . THR B 1 97 ? 37.562 12.391 9.141 1 89.31 97 THR B O 1
ATOM 5506 N N . ILE B 1 98 ? 35.594 11.438 9.172 1 90.5 98 ILE B N 1
ATOM 5507 C CA . ILE B 1 98 ? 35.281 11.945 7.84 1 90.5 98 ILE B CA 1
ATOM 5508 C C . ILE B 1 98 ? 34.125 12.961 7.934 1 90.5 98 ILE B C 1
ATOM 5510 O O . ILE B 1 98 ? 33.406 13 8.93 1 90.5 98 ILE B O 1
ATOM 5514 N N . SER B 1 99 ? 34.031 13.766 6.871 1 88.94 99 SER B N 1
ATOM 5515 C CA . SER B 1 99 ? 33 14.781 6.863 1 88.94 99 SER B CA 1
ATOM 5516 C C . SER B 1 99 ? 31.609 14.148 6.82 1 88.94 99 SER B C 1
ATOM 5518 O O . SER B 1 99 ? 31.453 13.016 6.352 1 88.94 99 SER B O 1
ATOM 5520 N N . LEU B 1 100 ? 30.641 14.867 7.262 1 89.44 100 LEU B N 1
ATOM 5521 C CA . LEU B 1 100 ? 29.281 14.367 7.301 1 89.44 100 LEU B CA 1
ATOM 5522 C C . LEU B 1 100 ? 28.766 14.062 5.895 1 89.44 100 LEU B C 1
ATOM 5524 O O . LEU B 1 100 ? 28.109 13.047 5.676 1 89.44 100 LEU B O 1
ATOM 5528 N N . LYS B 1 101 ? 29.047 14.93 5.035 1 88.56 101 LYS B N 1
ATOM 5529 C CA . LYS B 1 101 ? 28.609 14.734 3.654 1 88.56 101 LYS B CA 1
ATOM 5530 C C . LYS B 1 101 ? 29.203 13.461 3.059 1 88.56 101 LYS B C 1
ATOM 5532 O O . LYS B 1 101 ? 28.484 12.68 2.422 1 88.56 101 LYS B O 1
ATOM 5537 N N . GLU B 1 102 ? 30.469 13.32 3.311 1 90.31 102 GLU B N 1
ATOM 5538 C CA . GLU B 1 102 ? 31.141 12.133 2.789 1 90.31 102 GLU B CA 1
ATOM 5539 C C . GLU B 1 102 ? 30.625 10.867 3.469 1 90.31 102 GLU B C 1
ATOM 5541 O O . GLU B 1 102 ? 30.484 9.828 2.824 1 90.31 102 GLU B O 1
ATOM 5546 N N . TYR B 1 103 ? 30.406 11.008 4.73 1 93.69 103 TYR B N 1
ATOM 5547 C CA . TYR B 1 103 ? 29.828 9.898 5.484 1 93.69 103 TYR B CA 1
ATOM 5548 C C . TYR B 1 103 ? 28.484 9.484 4.887 1 93.69 103 TYR B C 1
ATOM 5550 O O . TYR B 1 103 ? 28.266 8.305 4.594 1 93.69 103 TYR B O 1
ATOM 5558 N N . GLN B 1 104 ? 27.625 10.422 4.668 1 93.62 104 GLN B N 1
ATOM 5559 C CA . GLN B 1 104 ? 26.281 10.156 4.133 1 93.62 104 GLN B CA 1
ATOM 5560 C C . GLN B 1 104 ? 26.359 9.586 2.723 1 93.62 104 GLN B C 1
ATOM 5562 O O . GLN B 1 104 ? 25.609 8.68 2.373 1 93.62 104 GLN B O 1
ATOM 5567 N N . ASP B 1 105 ? 27.266 10.086 1.995 1 90.94 105 ASP B N 1
ATOM 5568 C CA . ASP B 1 105 ? 27.406 9.641 0.614 1 90.94 105 ASP B CA 1
ATOM 5569 C C . ASP B 1 105 ? 27.891 8.188 0.555 1 90.94 105 ASP B C 1
ATOM 5571 O O . ASP B 1 105 ? 27.375 7.387 -0.225 1 90.94 105 ASP B O 1
ATOM 5575 N N . LEU B 1 106 ? 28.891 7.945 1.376 1 94.38 106 LEU B N 1
ATOM 5576 C CA . LEU B 1 106 ? 29.438 6.594 1.389 1 94.38 106 LEU B CA 1
ATOM 5577 C C . LEU B 1 106 ? 28.406 5.59 1.88 1 94.38 106 LEU B C 1
ATOM 5579 O O . LEU B 1 106 ? 28.281 4.492 1.327 1 94.38 106 LEU B O 1
ATOM 5583 N N . ILE B 1 107 ? 27.688 5.961 2.889 1 96.44 107 ILE B N 1
ATOM 5584 C CA . ILE B 1 107 ? 26.609 5.102 3.377 1 96.44 107 ILE B CA 1
ATOM 5585 C C . ILE B 1 107 ? 25.562 4.906 2.279 1 96.44 107 ILE B C 1
ATOM 5587 O O . ILE B 1 107 ? 25.156 3.775 1.996 1 96.44 107 ILE B O 1
ATOM 5591 N N . GLY B 1 108 ? 25.172 6.008 1.669 1 95.06 108 GLY B N 1
ATOM 5592 C CA . GLY B 1 108 ? 24.188 5.953 0.602 1 95.06 108 GLY B CA 1
ATOM 5593 C C . GLY B 1 108 ? 24.609 5.055 -0.549 1 95.06 108 GLY B C 1
ATOM 5594 O O . GLY B 1 108 ? 23.812 4.246 -1.03 1 95.06 108 GLY B O 1
ATOM 5595 N N . MET B 1 109 ? 25.859 5.148 -0.938 1 94.12 109 MET B N 1
ATOM 5596 C CA . MET B 1 109 ? 26.375 4.348 -2.041 1 94.12 109 MET B CA 1
ATOM 5597 C C . MET B 1 109 ? 26.406 2.867 -1.675 1 94.12 109 MET B C 1
ATOM 5599 O O . MET B 1 109 ? 26.016 2.018 -2.477 1 94.12 109 MET B O 1
ATOM 5603 N N . SER B 1 110 ? 26.875 2.631 -0.506 1 97.12 110 SER B N 1
ATOM 5604 C CA . SER B 1 110 ? 27 1.25 -0.051 1 97.12 110 SER B CA 1
ATOM 5605 C C . SER B 1 110 ? 25.625 0.584 0.081 1 97.12 110 SER B C 1
ATOM 5607 O O . SER B 1 110 ? 25.438 -0.548 -0.368 1 97.12 110 SER B O 1
ATOM 5609 N N . VAL B 1 111 ? 24.688 1.293 0.639 1 97.38 111 VAL B N 1
ATOM 5610 C CA . VAL B 1 111 ? 23.344 0.761 0.834 1 97.38 111 VAL B CA 1
ATOM 5611 C C . VAL B 1 111 ? 22.656 0.589 -0.517 1 97.38 111 VAL B C 1
ATOM 5613 O O . VAL B 1 111 ? 21.922 -0.379 -0.728 1 97.38 111 VAL B O 1
ATOM 5616 N N . ASN B 1 112 ? 22.906 1.497 -1.397 1 95.19 112 ASN B N 1
ATOM 5617 C CA . ASN B 1 112 ? 22.375 1.379 -2.748 1 95.19 112 ASN B CA 1
ATOM 5618 C C . ASN B 1 112 ? 22.828 0.091 -3.426 1 95.19 112 ASN B C 1
ATOM 5620 O O . ASN B 1 112 ? 22.031 -0.607 -4.051 1 95.19 112 ASN B O 1
ATOM 5624 N N . LYS B 1 113 ? 24.062 -0.149 -3.295 1 96.19 113 LYS B N 1
ATOM 5625 C CA . LYS B 1 113 ? 24.609 -1.364 -3.898 1 96.19 113 LYS B CA 1
ATOM 5626 C C . LYS B 1 113 ? 24.016 -2.611 -3.238 1 96.19 113 LYS B C 1
ATOM 5628 O O . LYS B 1 113 ? 23.688 -3.584 -3.92 1 96.19 113 LYS B O 1
ATOM 5633 N N . LEU B 1 114 ? 23.891 -2.545 -1.92 1 97.25 114 LEU B N 1
ATOM 5634 C CA . LEU B 1 114 ? 23.266 -3.645 -1.198 1 97.25 114 LEU B CA 1
ATOM 5635 C C . LEU B 1 114 ? 21.828 -3.844 -1.664 1 97.25 114 LEU B C 1
ATOM 5637 O O . LEU B 1 114 ? 21.375 -4.977 -1.844 1 97.25 114 LEU B O 1
ATOM 5641 N N . PHE B 1 115 ? 21.188 -2.734 -1.852 1 97 115 PHE B N 1
ATOM 5642 C CA . PHE B 1 115 ? 19.812 -2.76 -2.352 1 97 115 PHE B CA 1
ATOM 5643 C C . PHE B 1 115 ? 19.75 -3.502 -3.682 1 97 115 PHE B C 1
ATOM 5645 O O . PHE B 1 115 ? 18.906 -4.387 -3.857 1 97 115 PHE B O 1
ATOM 5652 N N . TYR B 1 116 ? 20.578 -3.189 -4.551 1 95.31 116 TYR B N 1
ATOM 5653 C CA . TYR B 1 116 ? 20.516 -3.775 -5.883 1 95.31 116 TYR B CA 1
ATOM 5654 C C . TYR B 1 116 ? 20.891 -5.254 -5.844 1 95.31 116 TYR B C 1
ATOM 5656 O O . TYR B 1 116 ? 20.359 -6.051 -6.625 1 95.31 116 TYR B O 1
ATOM 5664 N N . ILE B 1 117 ? 21.797 -5.629 -4.973 1 96.38 117 ILE B N 1
ATOM 5665 C CA . ILE B 1 117 ? 22.109 -7.047 -4.809 1 96.38 117 ILE B CA 1
ATOM 5666 C C . ILE B 1 117 ? 20.828 -7.82 -4.473 1 96.38 117 ILE B C 1
ATOM 5668 O O . ILE B 1 117 ? 20.469 -8.766 -5.176 1 96.38 117 ILE B O 1
ATOM 5672 N N . HIS B 1 118 ? 20.141 -7.352 -3.525 1 95.94 118 HIS B N 1
ATOM 5673 C CA . HIS B 1 118 ? 18.953 -8.062 -3.053 1 95.94 118 HIS B CA 1
ATOM 5674 C C . HIS B 1 118 ? 17.797 -7.93 -4.035 1 95.94 118 HIS B C 1
ATOM 5676 O O . HIS B 1 118 ? 17.031 -8.875 -4.227 1 95.94 118 HIS B O 1
ATOM 5682 N N . LYS B 1 119 ? 17.688 -6.773 -4.605 1 93.62 119 LYS B N 1
ATOM 5683 C CA . LYS B 1 119 ? 1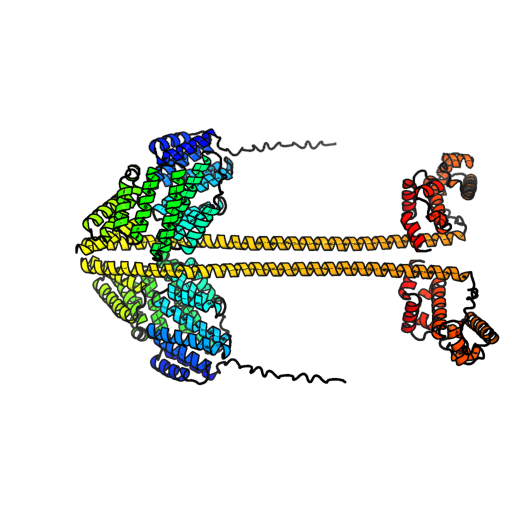6.672 -6.609 -5.633 1 93.62 119 LYS B CA 1
ATOM 5684 C C . LYS B 1 119 ? 16.875 -7.59 -6.781 1 93.62 119 LYS B C 1
ATOM 5686 O O . LYS B 1 119 ? 15.93 -8.25 -7.215 1 93.62 119 LYS B O 1
ATOM 5691 N N . ASN B 1 120 ? 18.109 -7.727 -7.25 1 92.44 120 ASN B N 1
ATOM 5692 C CA . ASN B 1 120 ? 18.438 -8.617 -8.359 1 92.44 120 ASN B CA 1
ATOM 5693 C C . ASN B 1 120 ? 18.188 -10.078 -7.992 1 92.44 120 ASN B C 1
ATOM 5695 O O . ASN B 1 120 ? 17.797 -10.883 -8.844 1 92.44 120 ASN B O 1
ATOM 5699 N N . LEU B 1 121 ? 18.359 -10.375 -6.746 1 92.81 121 LEU B N 1
ATOM 5700 C CA . LEU B 1 121 ? 18.172 -11.742 -6.273 1 92.81 121 LEU B CA 1
ATOM 5701 C C . LEU B 1 121 ? 16.688 -12.016 -6.004 1 92.81 121 LEU B C 1
ATOM 5703 O O . LEU B 1 121 ? 16.312 -13.141 -5.664 1 92.81 121 LEU B O 1
ATOM 5707 N N . GLY B 1 122 ? 15.883 -11.016 -6.152 1 90.94 122 GLY B N 1
ATOM 5708 C CA . GLY B 1 122 ? 14.461 -11.156 -5.895 1 90.94 122 GLY B CA 1
ATOM 5709 C C . GLY B 1 122 ? 14.109 -11.117 -4.418 1 90.94 122 GLY B C 1
ATOM 5710 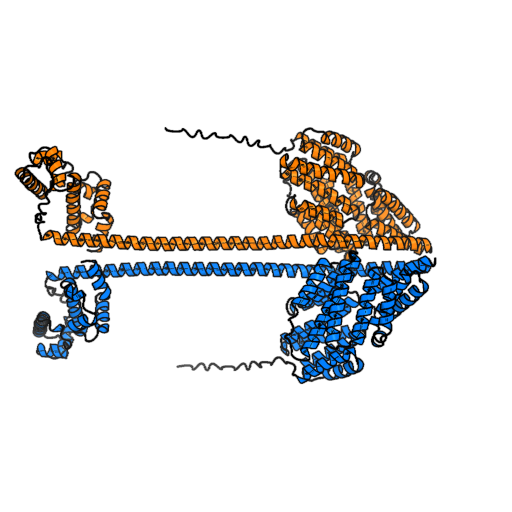O O . GLY B 1 122 ? 13.047 -11.586 -4.012 1 90.94 122 GLY B O 1
ATOM 5711 N N . GLU B 1 123 ? 15.039 -10.68 -3.652 1 92.56 123 GLU B N 1
ATOM 5712 C CA . GLU B 1 123 ? 14.844 -10.547 -2.209 1 92.56 123 GLU B CA 1
ATOM 5713 C C . GLU B 1 123 ? 14.438 -9.125 -1.832 1 92.56 123 GLU B C 1
ATOM 5715 O O . GLU B 1 123 ? 15.188 -8.414 -1.158 1 92.56 123 GLU B O 1
ATOM 5720 N N . TYR B 1 124 ? 13.242 -8.766 -2.217 1 93.38 124 TYR B N 1
ATOM 5721 C CA . TYR B 1 124 ? 12.773 -7.395 -2.078 1 93.38 124 TYR B CA 1
ATOM 5722 C C . TYR B 1 124 ? 12.641 -7.008 -0.609 1 93.38 124 TYR B C 1
ATOM 5724 O O . TYR B 1 124 ? 12.875 -5.855 -0.241 1 93.38 124 TYR B O 1
ATOM 5732 N N . ASP B 1 125 ? 12.25 -7.945 0.254 1 90.69 125 ASP B N 1
ATOM 5733 C CA . ASP B 1 125 ? 12.109 -7.684 1.683 1 90.69 125 ASP B CA 1
ATOM 5734 C C . ASP B 1 125 ? 13.445 -7.293 2.307 1 90.69 125 ASP B C 1
ATOM 5736 O O . ASP B 1 125 ? 13.523 -6.32 3.059 1 90.69 125 ASP B O 1
ATOM 5740 N N . LEU B 1 126 ? 14.508 -7.941 1.908 1 93.88 126 LEU B N 1
ATOM 5741 C CA . LEU B 1 126 ? 15.844 -7.605 2.406 1 93.88 126 LEU B CA 1
ATOM 5742 C C . LEU B 1 126 ? 16.328 -6.285 1.813 1 93.88 126 LEU B C 1
ATOM 5744 O O . LEU B 1 126 ? 16.984 -5.496 2.498 1 93.88 126 LEU B O 1
ATOM 5748 N N . ALA B 1 127 ? 16.047 -6.047 0.533 1 96.19 127 ALA B N 1
ATOM 5749 C CA . ALA B 1 127 ? 16.422 -4.785 -0.102 1 96.19 127 ALA B CA 1
ATOM 5750 C C . ALA B 1 127 ? 15.852 -3.596 0.666 1 96.19 127 ALA B C 1
ATOM 5752 O O . ALA B 1 127 ? 16.578 -2.654 0.995 1 96.19 127 ALA B O 1
ATOM 5753 N N . VAL B 1 128 ? 14.57 -3.695 0.994 1 94.12 128 VAL B N 1
ATOM 5754 C CA . VAL B 1 128 ? 13.906 -2.582 1.667 1 94.12 128 VAL B CA 1
ATOM 5755 C C . VAL B 1 128 ? 14.344 -2.535 3.131 1 94.12 128 VAL B C 1
ATOM 5757 O O . VAL B 1 128 ? 14.43 -1.456 3.723 1 94.12 128 VAL B O 1
ATOM 5760 N N . LEU B 1 129 ? 14.641 -3.676 3.709 1 93.75 129 LEU B N 1
ATOM 5761 C CA . LEU B 1 129 ? 15.141 -3.717 5.078 1 93.75 129 LEU B CA 1
ATOM 5762 C C . LEU B 1 129 ? 16.406 -2.871 5.223 1 93.75 129 LEU B C 1
ATOM 5764 O O . LEU B 1 129 ? 16.547 -2.109 6.184 1 93.75 129 LEU B O 1
ATOM 5768 N N . TYR B 1 130 ? 17.328 -2.99 4.293 1 95.44 130 TYR B N 1
ATOM 5769 C CA . TYR B 1 130 ? 18.578 -2.23 4.359 1 95.44 130 TYR B CA 1
ATOM 5770 C C . TYR B 1 130 ? 18.312 -0.741 4.176 1 95.44 130 TYR B C 1
ATOM 5772 O O . TYR B 1 130 ? 18.969 0.093 4.809 1 95.44 130 TYR B O 1
ATOM 5780 N N . LEU B 1 131 ? 17.406 -0.39 3.291 1 95.62 131 LEU B N 1
ATOM 5781 C CA . LEU B 1 131 ? 17.047 1.018 3.154 1 95.62 131 LEU B CA 1
ATOM 5782 C C . LEU B 1 131 ? 16.531 1.579 4.477 1 95.62 131 LEU B C 1
ATOM 5784 O O . LEU B 1 131 ? 16.969 2.648 4.91 1 95.62 131 LEU B O 1
ATOM 5788 N N . ASP B 1 132 ? 15.656 0.823 5.066 1 91.06 132 ASP B N 1
ATOM 5789 C CA . ASP B 1 132 ? 15.008 1.258 6.301 1 91.06 132 ASP B CA 1
ATOM 5790 C C . ASP B 1 132 ? 16.016 1.37 7.441 1 91.06 132 ASP B C 1
ATOM 5792 O O . ASP B 1 132 ? 15.93 2.283 8.266 1 91.06 132 ASP B O 1
ATOM 5796 N N . LYS B 1 133 ? 16.922 0.505 7.457 1 93.06 133 LYS B N 1
ATOM 5797 C CA . LYS B 1 133 ? 17.922 0.474 8.516 1 93.06 133 LYS B CA 1
ATOM 5798 C C . LYS B 1 133 ? 18.812 1.717 8.469 1 93.06 133 LYS B C 1
ATOM 5800 O O . LYS B 1 133 ? 19.219 2.23 9.508 1 93.06 133 LYS B O 1
ATOM 5805 N N . TYR B 1 134 ? 19.047 2.225 7.266 1 94.69 134 TYR B N 1
ATOM 5806 C CA . TYR B 1 134 ? 20.047 3.273 7.145 1 94.69 134 TYR B CA 1
ATOM 5807 C C . TYR B 1 134 ? 19.406 4.586 6.703 1 94.69 134 TYR B C 1
ATOM 5809 O O . TYR B 1 134 ? 20.109 5.586 6.504 1 94.69 134 TYR B O 1
ATOM 5817 N N . LYS B 1 135 ? 18.125 4.605 6.52 1 90.62 135 LYS B N 1
ATOM 5818 C CA . LYS B 1 135 ? 17.438 5.77 5.969 1 90.62 135 LYS B CA 1
ATOM 5819 C C . LYS B 1 135 ? 17.688 7.012 6.82 1 90.62 135 LYS B C 1
ATOM 5821 O O . LYS B 1 135 ? 17.719 8.133 6.305 1 90.62 135 LYS B O 1
ATOM 5826 N N . ASN B 1 136 ? 17.891 6.824 8.109 1 89.69 136 ASN B N 1
ATOM 5827 C CA . ASN B 1 136 ? 18.078 7.961 9.008 1 89.69 136 ASN B CA 1
ATOM 5828 C C . ASN B 1 136 ? 19.547 8.406 9.047 1 89.69 136 ASN B C 1
ATOM 5830 O O . ASN B 1 136 ? 19.859 9.422 9.664 1 89.69 136 ASN B O 1
ATOM 5834 N N . LYS B 1 137 ? 20.422 7.77 8.352 1 92.56 137 LYS B N 1
ATOM 5835 C CA . LYS B 1 137 ? 21.844 8.086 8.359 1 92.56 137 LYS B CA 1
ATOM 5836 C C . LYS B 1 137 ? 22.25 8.781 7.066 1 92.56 137 LYS B C 1
ATOM 5838 O O . LYS B 1 137 ? 23.422 9.125 6.891 1 92.56 137 LYS B O 1
ATOM 5843 N N . VAL B 1 138 ? 21.312 8.875 6.199 1 92.94 138 VAL B N 1
ATOM 5844 C CA . VAL B 1 138 ? 21.578 9.547 4.93 1 92.94 138 VAL B CA 1
ATOM 5845 C C . VAL B 1 138 ? 20.656 10.766 4.789 1 92.94 138 VAL B C 1
ATOM 5847 O O . VAL B 1 138 ? 19.812 11.023 5.652 1 92.94 138 VAL B O 1
ATOM 5850 N N . ALA B 1 139 ? 20.938 11.547 3.77 1 85.31 139 ALA B N 1
ATOM 5851 C CA . ALA B 1 139 ? 20.109 12.719 3.516 1 85.31 139 ALA B CA 1
ATOM 5852 C C . ALA B 1 139 ? 18.656 12.32 3.26 1 85.31 139 ALA B C 1
ATOM 5854 O O . ALA B 1 139 ? 18.391 11.211 2.791 1 85.31 139 ALA B O 1
ATOM 5855 N N . THR B 1 140 ? 17.734 13.172 3.516 1 79.81 140 THR B N 1
ATOM 5856 C CA . THR B 1 140 ? 16.312 12.906 3.352 1 79.81 140 THR B CA 1
ATOM 5857 C C . THR B 1 140 ? 15.992 12.562 1.899 1 79.81 140 THR B C 1
ATOM 5859 O O . THR B 1 140 ? 16.5 13.203 0.978 1 79.81 140 THR B O 1
ATOM 5862 N N . ASN B 1 141 ? 15.242 11.57 1.659 1 77.75 141 ASN B N 1
ATOM 5863 C CA . ASN B 1 141 ? 14.719 11.156 0.362 1 77.75 141 ASN B CA 1
ATOM 5864 C C . ASN B 1 141 ? 15.812 10.562 -0.519 1 77.75 141 ASN B C 1
ATOM 5866 O O . ASN B 1 141 ? 15.664 10.492 -1.74 1 77.75 141 ASN B O 1
ATOM 5870 N N . ARG B 1 142 ? 16.938 10.203 0.092 1 85.69 142 ARG B N 1
ATOM 5871 C CA . ARG B 1 142 ? 18.062 9.648 -0.654 1 85.69 142 ARG B CA 1
ATOM 5872 C C . ARG B 1 142 ? 17.672 8.352 -1.349 1 85.69 142 ARG B C 1
ATOM 5874 O O . ARG B 1 142 ? 18.203 8.031 -2.422 1 85.69 142 ARG B O 1
ATOM 5881 N N . PHE B 1 143 ? 16.734 7.672 -0.743 1 91 143 PHE B N 1
ATOM 5882 C CA . PHE B 1 143 ? 16.438 6.332 -1.229 1 91 143 PHE B CA 1
ATOM 5883 C C . PHE B 1 143 ? 15.086 6.305 -1.95 1 91 143 PHE B C 1
ATOM 5885 O O . PHE B 1 143 ? 14.484 5.242 -2.113 1 91 143 PHE B O 1
ATOM 5892 N N . ASN B 1 144 ? 14.555 7.398 -2.414 1 88 144 ASN B N 1
ATOM 5893 C CA . ASN B 1 144 ? 13.273 7.473 -3.104 1 88 144 ASN B CA 1
ATOM 5894 C C . ASN B 1 144 ? 13.258 6.59 -4.348 1 88 144 ASN B C 1
ATOM 5896 O O . ASN B 1 144 ? 12.258 5.922 -4.629 1 88 144 ASN B O 1
ATOM 5900 N N . GLU B 1 145 ? 14.328 6.625 -5.043 1 91.75 145 GLU B N 1
ATOM 5901 C CA . GLU B 1 145 ? 14.422 5.824 -6.258 1 91.75 145 GLU B CA 1
ATOM 5902 C C . GLU B 1 145 ? 14.297 4.336 -5.949 1 91.75 145 GLU B C 1
ATOM 5904 O O . GLU B 1 145 ? 13.578 3.611 -6.641 1 91.75 145 GLU B O 1
ATOM 5909 N N . GLN B 1 146 ? 14.984 3.941 -4.922 1 94.75 146 GLN B N 1
ATOM 5910 C CA . GLN B 1 146 ? 14.969 2.535 -4.531 1 94.75 146 GLN B CA 1
ATOM 5911 C C . GLN B 1 146 ? 13.578 2.105 -4.078 1 94.75 146 GLN B C 1
ATOM 5913 O O . GLN B 1 146 ? 13.102 1.028 -4.445 1 94.75 146 GLN B O 1
ATOM 5918 N N . TYR B 1 147 ? 12.906 2.959 -3.367 1 92.44 147 TYR B N 1
ATOM 5919 C CA . TYR B 1 147 ? 11.539 2.654 -2.963 1 92.44 147 TYR B CA 1
ATOM 5920 C C . TYR B 1 147 ? 10.617 2.598 -4.172 1 92.44 147 TYR B C 1
ATOM 5922 O O . TYR B 1 147 ? 9.75 1.724 -4.258 1 92.44 147 TYR B O 1
ATOM 5930 N N . GLY B 1 148 ? 10.82 3.537 -5.059 1 92.5 148 GLY B N 1
ATOM 5931 C CA . GLY B 1 148 ? 10.055 3.502 -6.293 1 92.5 148 GLY B CA 1
ATOM 5932 C C . GLY B 1 148 ? 10.234 2.213 -7.074 1 92.5 148 GLY B C 1
ATOM 5933 O O . GLY B 1 148 ? 9.266 1.643 -7.574 1 92.5 148 GLY B O 1
ATOM 5934 N N . LEU B 1 149 ? 11.422 1.717 -7.102 1 95.12 149 LEU B N 1
ATOM 5935 C CA . LEU B 1 149 ? 11.75 0.487 -7.816 1 95.12 149 LEU B CA 1
ATOM 5936 C C . LEU B 1 149 ? 11.055 -0.712 -7.184 1 95.12 149 LEU B C 1
ATOM 5938 O O . LEU B 1 149 ? 10.539 -1.582 -7.891 1 95.12 149 LEU B O 1
ATOM 5942 N N . ILE B 1 150 ? 11.039 -0.744 -5.918 1 93.38 150 ILE B N 1
ATOM 5943 C CA . ILE B 1 150 ? 10.422 -1.877 -5.234 1 93.38 150 ILE B CA 1
ATOM 5944 C C . ILE B 1 150 ? 8.906 -1.819 -5.398 1 93.38 150 ILE B C 1
ATOM 5946 O O . ILE B 1 150 ? 8.25 -2.854 -5.543 1 93.38 150 ILE B O 1
ATOM 5950 N N . LYS B 1 151 ? 8.344 -0.648 -5.352 1 88.81 151 LYS B N 1
ATOM 5951 C CA . LYS B 1 151 ? 6.914 -0.512 -5.598 1 88.81 151 LYS B CA 1
ATOM 5952 C C . LYS B 1 151 ? 6.539 -1.051 -6.973 1 88.81 151 LYS B C 1
ATOM 5954 O O . LYS B 1 151 ? 5.574 -1.808 -7.109 1 88.81 151 LYS B O 1
ATOM 5959 N N . VAL B 1 152 ? 7.352 -0.687 -7.91 1 91.62 152 VAL B N 1
ATOM 5960 C CA . VAL B 1 152 ? 7.109 -1.16 -9.266 1 91.62 152 VAL B CA 1
ATOM 5961 C C . VAL B 1 152 ? 7.262 -2.68 -9.32 1 91.62 152 VAL B C 1
ATOM 5963 O O . VAL B 1 152 ? 6.426 -3.373 -9.906 1 91.62 152 VAL B O 1
ATOM 5966 N N . ALA B 1 153 ? 8.312 -3.184 -8.703 1 90.69 153 ALA B N 1
ATOM 5967 C CA . ALA B 1 153 ? 8.562 -4.621 -8.688 1 90.69 153 ALA B CA 1
ATOM 5968 C C . ALA B 1 153 ? 7.391 -5.375 -8.055 1 90.69 153 ALA B C 1
ATOM 5970 O O . ALA B 1 153 ? 7.074 -6.496 -8.461 1 90.69 153 ALA B O 1
ATOM 5971 N N . MET B 1 154 ? 6.742 -4.727 -7.215 1 83.75 154 MET B N 1
ATOM 5972 C CA . MET B 1 154 ? 5.637 -5.352 -6.496 1 83.75 154 MET B CA 1
ATOM 5973 C C . MET B 1 154 ? 4.32 -5.137 -7.23 1 83.75 154 MET B C 1
ATOM 5975 O O . MET B 1 154 ? 3.266 -5.574 -6.766 1 83.75 154 MET B O 1
ATOM 5979 N N . GLY B 1 155 ? 4.383 -4.363 -8.281 1 83.62 155 GLY B N 1
ATOM 5980 C CA . GLY B 1 155 ? 3.193 -4.172 -9.094 1 83.62 155 GLY B CA 1
ATOM 5981 C C . GLY B 1 155 ? 2.52 -2.834 -8.867 1 83.62 155 GLY B C 1
ATOM 5982 O O . GLY B 1 155 ? 1.512 -2.521 -9.5 1 83.62 155 GLY B O 1
ATOM 5983 N N . ASP B 1 156 ? 2.99 -2.084 -7.914 1 83 156 ASP B N 1
ATOM 5984 C CA . ASP B 1 156 ? 2.438 -0.759 -7.656 1 83 156 ASP B CA 1
ATOM 5985 C C . ASP B 1 156 ? 3.098 0.294 -8.539 1 83 156 ASP B C 1
ATOM 5987 O O . ASP B 1 156 ? 3.76 1.206 -8.039 1 83 156 ASP B O 1
ATOM 5991 N N . CYS B 1 157 ? 2.877 0.229 -9.828 1 88.56 157 CYS B N 1
ATOM 5992 C CA . CYS B 1 157 ? 3.482 1.126 -10.805 1 88.56 157 CYS B CA 1
ATOM 5993 C C . CYS B 1 157 ? 2.895 2.527 -10.695 1 88.56 157 CYS B C 1
ATOM 5995 O O . CYS B 1 157 ? 3.59 3.518 -10.938 1 88.56 157 CYS B O 1
ATOM 5997 N N . LEU B 1 158 ? 1.708 2.645 -10.297 1 82.81 158 LEU B N 1
ATOM 5998 C CA . LEU B 1 158 ? 1.002 3.918 -10.195 1 82.81 158 LEU B CA 1
ATOM 5999 C C . LEU B 1 158 ? 1.71 4.859 -9.227 1 82.81 158 LEU B C 1
ATOM 6001 O O . LEU B 1 158 ? 1.763 6.07 -9.461 1 82.81 158 LEU B O 1
ATOM 6005 N N . ASN B 1 159 ? 2.246 4.285 -8.18 1 81.56 159 ASN B N 1
ATOM 6006 C CA . ASN B 1 159 ? 2.922 5.121 -7.191 1 81.56 159 ASN B CA 1
ATOM 6007 C C . ASN B 1 159 ? 4.438 5.074 -7.363 1 81.56 159 ASN B C 1
ATOM 6009 O O . ASN B 1 159 ? 5.137 6.02 -6.992 1 81.56 159 ASN B O 1
ATOM 6013 N N . GLY B 1 160 ? 4.879 3.973 -7.867 1 90.69 160 GLY B N 1
ATOM 6014 C CA . GLY B 1 160 ? 6.312 3.809 -8.047 1 90.69 160 GLY B CA 1
ATOM 6015 C C . GLY B 1 160 ? 6.887 4.699 -9.133 1 90.69 160 GLY B C 1
ATOM 6016 O O . GLY B 1 160 ? 7.922 5.34 -8.93 1 90.69 160 GLY B O 1
ATOM 6017 N N . ILE B 1 161 ? 6.219 4.844 -10.273 1 93.12 161 ILE B N 1
ATOM 6018 C CA . ILE B 1 161 ? 6.742 5.555 -11.43 1 93.12 161 ILE B CA 1
ATOM 6019 C C . ILE B 1 161 ? 6.824 7.051 -11.133 1 93.12 161 ILE B C 1
ATOM 6021 O O . ILE B 1 161 ? 7.844 7.691 -11.406 1 93.12 161 ILE B O 1
ATOM 6025 N N . PRO B 1 162 ? 5.805 7.625 -10.477 1 87.12 162 PRO B N 1
ATOM 6026 C CA . PRO B 1 162 ? 5.938 9.039 -10.102 1 87.12 162 PRO B CA 1
ATOM 6027 C C . PRO B 1 162 ? 7.113 9.297 -9.172 1 87.12 162 PRO B C 1
ATOM 6029 O O . PRO B 1 162 ? 7.766 10.344 -9.266 1 87.12 162 PRO B O 1
ATOM 6032 N N . LEU B 1 163 ? 7.355 8.398 -8.289 1 87 163 LEU B N 1
ATOM 6033 C CA . LEU B 1 163 ? 8.5 8.539 -7.391 1 87 163 LEU B CA 1
ATOM 6034 C C . LEU B 1 163 ? 9.812 8.516 -8.172 1 87 163 LEU B C 1
ATOM 6036 O O . LEU B 1 163 ? 10.719 9.305 -7.891 1 87 163 LEU B O 1
ATOM 6040 N N . LEU B 1 164 ? 9.914 7.641 -9.148 1 93.31 164 LEU B N 1
ATOM 6041 C CA . LEU B 1 164 ? 11.094 7.562 -10 1 93.31 164 LEU B CA 1
ATOM 6042 C C . LEU B 1 164 ? 11.25 8.828 -10.836 1 93.31 164 LEU B C 1
ATOM 6044 O O . LEU B 1 164 ? 12.359 9.344 -10.992 1 93.31 164 LEU B O 1
ATOM 6048 N N . LYS B 1 165 ? 10.172 9.352 -11.312 1 90.56 165 LYS B N 1
ATOM 6049 C CA . LYS B 1 165 ? 10.195 10.562 -12.125 1 90.56 165 LYS B CA 1
ATOM 6050 C C . LYS B 1 165 ? 10.586 11.781 -11.297 1 90.56 165 LYS B C 1
ATOM 6052 O O . LYS B 1 165 ? 11.266 12.688 -11.789 1 90.56 165 LYS B O 1
ATOM 6057 N N . LYS B 1 166 ? 10.133 11.742 -10.078 1 84.56 166 LYS B N 1
ATOM 6058 C CA . LYS B 1 166 ? 10.508 12.828 -9.172 1 84.56 166 LYS B CA 1
ATOM 6059 C C . LYS B 1 166 ? 12.016 12.891 -8.992 1 84.56 166 LYS B C 1
ATOM 6061 O O . LYS B 1 166 ? 12.594 13.977 -8.883 1 84.56 166 LYS B O 1
ATOM 6066 N N . GLU B 1 167 ? 12.641 11.781 -8.953 1 83.25 167 GLU B N 1
ATOM 6067 C CA . GLU B 1 167 ? 14.086 11.711 -8.773 1 83.25 167 GLU B CA 1
ATOM 6068 C C . GLU B 1 167 ? 14.82 12.258 -10 1 83.25 167 GLU B C 1
ATOM 6070 O O . GLU B 1 167 ? 15.938 12.75 -9.891 1 83.25 167 GLU B O 1
ATOM 6075 N N . LEU B 1 168 ? 14.242 12.148 -11.148 1 80.94 168 LEU B N 1
ATOM 6076 C CA . LEU B 1 168 ? 14.812 12.734 -12.359 1 80.94 168 LEU B CA 1
ATOM 6077 C C . LEU B 1 168 ? 14.875 14.25 -12.258 1 80.94 168 LEU B C 1
ATOM 6079 O O . LEU B 1 168 ? 15.805 14.875 -12.773 1 80.94 168 LEU B O 1
ATOM 6083 N N . LYS B 1 169 ? 13.891 14.82 -11.477 1 75.06 169 LYS B N 1
ATOM 6084 C CA . LYS B 1 169 ? 13.797 16.266 -11.352 1 75.06 169 LYS B CA 1
ATOM 6085 C C . LYS B 1 169 ? 14.68 16.781 -10.219 1 75.06 169 LYS B C 1
ATOM 6087 O O . LYS B 1 169 ? 15.172 17.922 -10.273 1 75.06 169 LYS B O 1
ATOM 6092 N N . THR B 1 170 ? 14.766 16 -9.094 1 66.44 170 THR B N 1
ATOM 6093 C CA . THR B 1 170 ? 15.445 16.469 -7.895 1 66.44 170 THR B CA 1
ATOM 6094 C C . THR B 1 170 ? 16.938 16.125 -7.949 1 66.44 170 THR B C 1
ATOM 6096 O O . THR B 1 170 ? 17.719 16.609 -7.125 1 66.44 170 THR B O 1
ATOM 6099 N N . THR B 1 171 ? 17.188 15.156 -8.688 1 60.03 171 THR B N 1
ATOM 6100 C CA . THR B 1 171 ? 18.625 14.859 -8.773 1 60.03 171 THR B CA 1
ATOM 6101 C C . THR B 1 171 ? 19.422 16.125 -9.086 1 60.03 171 THR B C 1
ATOM 6103 O O . THR B 1 171 ? 19.094 16.844 -10.031 1 60.03 171 THR B O 1
ATOM 6106 N N . PRO B 1 172 ? 19.906 16.719 -7.949 1 50.62 172 PRO B N 1
ATOM 6107 C CA . PRO B 1 172 ? 20.641 17.953 -8.203 1 50.62 172 PRO B CA 1
ATOM 6108 C C . PRO B 1 172 ? 21.234 18.016 -9.602 1 50.62 172 PRO B C 1
ATOM 6110 O O . PRO B 1 172 ? 21.891 17.062 -10.039 1 50.62 172 PRO B O 1
ATOM 6113 N N . HIS B 1 173 ? 20.391 18.609 -10.398 1 46.59 173 HIS B N 1
ATOM 6114 C CA . HIS B 1 173 ? 21.109 18.938 -11.625 1 46.59 173 HIS B CA 1
ATOM 6115 C C . HIS B 1 173 ? 22.578 19.266 -11.344 1 46.59 173 HIS B C 1
ATOM 6117 O O . HIS B 1 173 ? 22.891 20.281 -10.727 1 46.59 173 HIS B O 1
ATOM 6123 N N . LEU B 1 174 ? 23.156 18.266 -10.859 1 42.25 174 LEU B N 1
ATOM 6124 C CA . LEU B 1 174 ? 24.562 18.578 -10.633 1 42.25 174 LEU B CA 1
ATOM 6125 C C . LEU B 1 174 ? 25.047 19.656 -11.594 1 42.25 174 LEU B C 1
ATOM 6127 O O . LEU B 1 174 ? 24.797 19.562 -12.805 1 42.25 174 LEU B O 1
ATOM 6131 N N . LYS B 1 175 ? 25.047 20.828 -11.117 1 38.75 175 LYS B N 1
ATOM 6132 C CA . LYS B 1 175 ? 25.75 21.859 -11.867 1 38.75 175 LYS B CA 1
ATOM 6133 C C . LYS B 1 175 ? 26.688 21.234 -12.898 1 38.75 175 LYS B C 1
ATOM 6135 O O . LYS B 1 175 ? 27.453 20.312 -12.578 1 38.75 175 LYS B O 1
ATOM 6140 N N . LEU B 1 176 ? 26.219 21.266 -14.109 1 39.22 176 LEU B N 1
ATOM 6141 C CA . LEU B 1 176 ? 27.094 20.984 -15.242 1 39.22 176 LEU B CA 1
ATOM 6142 C C . LEU B 1 176 ? 28.547 21.219 -14.859 1 39.22 176 LEU B C 1
ATOM 6144 O O . LEU B 1 176 ? 28.984 22.359 -14.727 1 39.22 176 LEU B O 1
ATOM 6148 N N . GLY B 1 177 ? 28.859 20.609 -13.797 1 40.53 177 GLY B N 1
ATOM 6149 C CA . GLY B 1 177 ? 30.281 20.859 -13.68 1 40.53 177 GLY B CA 1
ATOM 6150 C C . GLY B 1 177 ? 31.016 20.797 -15.008 1 40.53 177 GLY B C 1
ATOM 6151 O O . GLY B 1 177 ? 30.422 20.438 -16.031 1 40.53 177 GLY B O 1
ATOM 6152 N N . ILE B 1 178 ? 31.922 21.562 -15.234 1 44.28 178 ILE B N 1
ATOM 6153 C CA . ILE B 1 178 ? 32.812 21.562 -16.391 1 44.28 178 ILE B CA 1
ATOM 6154 C C . ILE B 1 178 ? 33.562 20.219 -16.453 1 44.28 178 ILE B C 1
ATOM 6156 O O . ILE B 1 178 ? 33.969 19.688 -15.43 1 44.28 178 ILE B O 1
ATOM 6160 N N . GLY B 1 179 ? 33.562 19.578 -17.547 1 47.34 179 GLY B N 1
ATOM 6161 C CA . GLY B 1 179 ? 34.406 18.438 -17.875 1 47.34 179 GLY B CA 1
ATOM 6162 C C . GLY B 1 179 ? 33.812 17.109 -17.484 1 47.34 179 GLY B C 1
ATOM 6163 O O . GLY B 1 179 ? 32.656 16.812 -17.859 1 47.34 179 GLY B O 1
ATOM 6164 N N . GLU B 1 180 ? 34.469 16.297 -16.672 1 49.91 180 GLU B N 1
ATOM 6165 C CA . GLU B 1 180 ? 34.25 14.906 -16.266 1 49.91 180 GLU B CA 1
ATOM 6166 C C . GLU B 1 180 ? 33 14.781 -15.406 1 49.91 180 GLU B C 1
ATOM 6168 O O . GLU B 1 180 ? 32.281 13.789 -15.5 1 49.91 180 GLU B O 1
ATOM 6173 N N . LYS B 1 181 ? 32.625 15.75 -14.664 1 56.19 181 LYS B N 1
ATOM 6174 C CA . LYS B 1 181 ? 31.438 15.758 -13.812 1 56.19 181 LYS B CA 1
ATOM 6175 C C . LYS B 1 181 ? 30.156 15.758 -14.648 1 56.19 181 LYS B C 1
ATOM 6177 O O . LYS B 1 181 ? 29.172 15.133 -14.273 1 56.19 181 LYS B O 1
ATOM 6182 N N . LYS B 1 182 ? 30.344 16.266 -15.883 1 60.47 182 LYS B N 1
ATOM 6183 C CA . LYS B 1 182 ? 29.188 16.312 -16.781 1 60.47 182 LYS B CA 1
ATOM 6184 C C . LYS B 1 182 ? 28.828 14.93 -17.281 1 60.47 182 LYS B C 1
ATOM 6186 O O . LYS B 1 182 ? 27.641 14.57 -17.359 1 60.47 182 LYS B O 1
ATOM 6191 N N . VAL B 1 183 ? 29.875 14.188 -17.531 1 61.88 183 VAL B N 1
ATOM 6192 C CA . VAL B 1 183 ? 29.656 12.859 -18.094 1 61.88 183 VAL B CA 1
ATOM 6193 C C . VAL B 1 183 ? 29 11.969 -17.031 1 61.88 183 VAL B C 1
ATOM 6195 O O . VAL B 1 183 ? 28.078 11.203 -17.328 1 61.88 183 VAL B O 1
ATOM 6198 N N . MET B 1 184 ? 29.422 12.094 -15.852 1 65.94 184 MET B N 1
ATOM 6199 C CA . MET B 1 184 ? 28.875 11.266 -14.781 1 65.94 184 MET B CA 1
ATOM 6200 C C . MET B 1 184 ? 27.422 11.609 -14.516 1 65.94 184 MET B C 1
ATOM 6202 O O . MET B 1 184 ? 26.609 10.727 -14.25 1 65.94 184 MET B O 1
ATOM 6206 N N . ASN B 1 185 ? 27.188 12.859 -14.758 1 73.44 185 ASN B N 1
ATOM 6207 C CA . ASN B 1 185 ? 25.812 13.289 -14.594 1 73.44 185 ASN B CA 1
ATOM 6208 C C . ASN B 1 185 ? 24.906 12.734 -15.695 1 73.44 185 ASN B C 1
ATOM 6210 O O . ASN B 1 185 ? 23.781 12.305 -15.43 1 73.44 185 ASN B O 1
ATOM 6214 N N . THR B 1 186 ? 25.578 12.68 -16.844 1 80.19 186 THR B N 1
ATOM 6215 C CA . THR B 1 186 ? 24.828 12.172 -17.984 1 80.19 186 THR B CA 1
ATOM 6216 C C . THR B 1 186 ? 24.5 10.695 -17.797 1 80.19 186 THR B C 1
ATOM 6218 O O . THR B 1 186 ? 23.375 10.258 -18.078 1 80.19 186 THR B O 1
ATOM 6221 N N . LYS B 1 187 ? 25.469 9.992 -17.312 1 82.62 187 LYS B N 1
ATOM 6222 C CA . LYS B 1 187 ? 25.266 8.562 -17.094 1 82.62 187 LYS B CA 1
ATOM 6223 C C . LYS B 1 187 ? 24.172 8.32 -16.047 1 82.62 187 LYS B C 1
ATOM 6225 O O . LYS B 1 187 ? 23.328 7.434 -16.203 1 82.62 187 LYS B O 1
ATOM 6230 N N . LEU B 1 188 ? 24.203 9.117 -15.07 1 82.75 188 LEU B N 1
ATOM 6231 C CA . LEU B 1 188 ? 23.219 8.977 -13.992 1 82.75 188 LEU B CA 1
ATOM 6232 C C . LEU B 1 188 ? 21.812 9.227 -14.516 1 82.75 188 LEU B C 1
ATOM 6234 O O . LEU B 1 188 ? 20.875 8.477 -14.188 1 82.75 188 LEU B O 1
ATOM 6238 N N . PHE B 1 189 ? 21.703 10.234 -15.352 1 87 189 PHE B N 1
ATOM 6239 C CA . PHE B 1 189 ? 20.391 10.562 -15.898 1 87 189 PHE B CA 1
ATOM 6240 C C . PHE B 1 189 ? 19.922 9.484 -16.875 1 87 189 PHE B C 1
ATOM 6242 O O . PHE B 1 189 ? 18.75 9.125 -16.891 1 87 189 PHE B O 1
ATOM 6249 N N . ALA B 1 190 ? 20.891 9.055 -17.609 1 91.5 190 ALA B N 1
ATOM 6250 C CA . ALA B 1 190 ? 20.562 7.984 -18.547 1 91.5 190 ALA B CA 1
ATOM 6251 C C . ALA B 1 190 ? 20.078 6.738 -17.812 1 91.5 190 ALA B C 1
ATOM 6253 O O . ALA B 1 190 ? 19.094 6.109 -18.219 1 91.5 190 ALA B O 1
ATOM 6254 N N . ASP B 1 191 ? 20.703 6.43 -16.75 1 90.19 191 ASP B N 1
ATOM 6255 C CA . ASP B 1 191 ? 20.312 5.281 -15.945 1 90.19 191 ASP B CA 1
ATOM 6256 C C . ASP B 1 191 ? 18.891 5.453 -15.383 1 90.19 191 ASP B C 1
ATOM 6258 O O . ASP B 1 191 ? 18.125 4.5 -15.352 1 90.19 191 ASP B O 1
ATOM 6262 N N . LYS B 1 192 ? 18.594 6.617 -14.961 1 91.94 192 LYS B N 1
ATOM 6263 C CA . LYS B 1 192 ? 17.266 6.895 -14.43 1 91.94 192 LYS B CA 1
ATOM 6264 C C . LYS B 1 192 ? 16.188 6.734 -15.508 1 91.94 192 LYS B C 1
ATOM 6266 O O . LYS B 1 192 ? 15.125 6.184 -15.25 1 91.94 192 LYS B O 1
ATOM 6271 N N . HIS B 1 193 ? 16.5 7.199 -16.688 1 94.56 193 HIS B N 1
ATOM 6272 C CA . HIS B 1 193 ? 15.578 7.016 -17.797 1 94.56 193 HIS B CA 1
ATOM 6273 C C . HIS B 1 193 ? 15.367 5.535 -18.109 1 94.56 193 HIS B C 1
ATOM 6275 O O . HIS B 1 193 ? 14.242 5.105 -18.359 1 94.56 193 HIS B O 1
ATOM 6281 N N . ASN B 1 194 ? 16.422 4.809 -18.094 1 95.56 194 ASN B N 1
ATOM 6282 C CA . ASN B 1 194 ? 16.312 3.371 -18.328 1 95.56 194 ASN B CA 1
ATOM 6283 C C . ASN B 1 194 ? 15.43 2.709 -17.266 1 95.56 194 ASN B C 1
ATOM 6285 O O . ASN B 1 194 ? 14.609 1.845 -17.594 1 95.56 194 ASN B O 1
ATOM 6289 N N . ILE B 1 195 ? 15.602 3.105 -16.047 1 95.19 195 ILE B N 1
ATOM 6290 C CA . ILE B 1 195 ? 14.82 2.564 -14.945 1 95.19 195 ILE B CA 1
ATOM 6291 C C . ILE B 1 195 ? 13.344 2.873 -15.148 1 95.19 195 ILE B C 1
ATOM 6293 O O . ILE B 1 195 ? 12.484 1.997 -14.984 1 95.19 195 ILE B O 1
ATOM 6297 N N . ILE B 1 196 ? 13.086 4.074 -15.547 1 96.5 196 ILE B N 1
ATOM 6298 C CA . ILE B 1 196 ? 11.711 4.484 -15.805 1 96.5 196 ILE B CA 1
ATOM 6299 C C . ILE B 1 196 ? 11.148 3.693 -16.984 1 96.5 196 ILE B C 1
ATOM 6301 O O . ILE B 1 196 ? 9.992 3.271 -16.953 1 96.5 196 ILE B O 1
ATOM 6305 N N . GLY B 1 197 ? 11.969 3.504 -17.984 1 97.88 197 GLY B N 1
ATOM 6306 C CA . GLY B 1 197 ? 11.547 2.682 -19.109 1 97.88 197 GLY B CA 1
ATOM 6307 C C . GLY B 1 197 ? 11.164 1.271 -18.703 1 97.88 197 GLY B C 1
ATOM 6308 O O . GLY B 1 197 ? 10.125 0.762 -19.109 1 97.88 197 GLY B O 1
ATOM 6309 N N . GLU B 1 198 ? 11.961 0.655 -17.891 1 96.5 198 GLU B N 1
ATOM 6310 C CA . GLU B 1 198 ? 11.688 -0.691 -17.406 1 96.5 198 GLU B CA 1
ATOM 6311 C C . GLU B 1 198 ? 10.414 -0.716 -16.562 1 96.5 198 GLU B C 1
ATOM 6313 O O . GLU B 1 198 ? 9.648 -1.679 -16.609 1 96.5 198 GLU B O 1
ATOM 6318 N N . ALA B 1 199 ? 10.219 0.307 -15.805 1 96.69 199 ALA B N 1
ATOM 6319 C CA . ALA B 1 199 ? 9.008 0.416 -15 1 96.69 199 ALA B CA 1
ATOM 6320 C C . ALA B 1 199 ? 7.766 0.471 -15.883 1 96.69 199 ALA B C 1
ATOM 6322 O O . ALA B 1 199 ? 6.746 -0.146 -15.57 1 96.69 199 ALA B O 1
ATOM 6323 N N . TYR B 1 200 ? 7.863 1.172 -17 1 97.12 200 TYR B N 1
ATOM 6324 C CA . TYR B 1 200 ? 6.734 1.264 -17.922 1 97.12 200 TYR B CA 1
ATOM 6325 C C . TYR B 1 200 ? 6.492 -0.069 -18.609 1 97.12 200 TYR B C 1
ATOM 6327 O O . TYR B 1 200 ? 5.348 -0.417 -18.922 1 97.12 200 TYR B O 1
ATOM 6335 N N . GLN B 1 201 ? 7.527 -0.808 -18.859 1 97 201 GLN B N 1
ATOM 6336 C CA . GLN B 1 201 ? 7.336 -2.156 -19.391 1 97 201 GLN B CA 1
ATOM 6337 C C . GLN B 1 201 ? 6.539 -3.016 -18.406 1 97 201 GLN B C 1
ATOM 6339 O O . GLN B 1 201 ? 5.629 -3.744 -18.812 1 97 201 GLN B O 1
ATOM 6344 N N . LYS B 1 202 ? 6.895 -2.93 -17.188 1 94.31 202 LYS B N 1
ATOM 6345 C CA . LYS B 1 202 ? 6.164 -3.664 -16.172 1 94.31 202 LYS B CA 1
ATOM 6346 C C . LYS B 1 202 ? 4.711 -3.203 -16.094 1 94.31 202 LYS B C 1
ATOM 6348 O O . LYS B 1 202 ? 3.803 -4.02 -15.922 1 94.31 202 LYS B O 1
ATOM 6353 N N . TYR B 1 203 ? 4.531 -1.901 -16.203 1 92.12 203 TYR B N 1
ATOM 6354 C CA . TYR B 1 203 ? 3.18 -1.352 -16.141 1 92.12 203 TYR B CA 1
ATOM 6355 C C . TYR B 1 203 ? 2.332 -1.879 -17.297 1 92.12 203 TYR B C 1
ATOM 6357 O O . TYR B 1 203 ? 1.141 -2.148 -17.125 1 92.12 203 TYR B O 1
ATOM 6365 N N . PHE B 1 204 ? 2.902 -2.061 -18.422 1 95 204 PHE B N 1
ATOM 6366 C CA . PHE B 1 204 ? 2.213 -2.67 -19.562 1 95 204 PHE B CA 1
ATOM 6367 C C . PHE B 1 204 ? 1.813 -4.105 -19.234 1 95 204 PHE B C 1
ATOM 6369 O O . PHE B 1 204 ? 0.693 -4.523 -19.531 1 95 204 PHE B O 1
ATOM 6376 N N . LEU B 1 205 ? 2.74 -4.824 -18.703 1 91.06 205 LEU B N 1
ATOM 6377 C CA . LEU B 1 205 ? 2.475 -6.223 -18.375 1 91.06 205 LEU B CA 1
ATOM 6378 C C . LEU B 1 205 ? 1.244 -6.348 -17.484 1 91.06 205 LEU B C 1
ATOM 6380 O O . LEU B 1 205 ? 0.481 -7.309 -17.594 1 91.06 205 LEU B O 1
ATOM 6384 N N . LEU B 1 206 ? 1.072 -5.426 -16.688 1 84.88 206 LEU B N 1
ATOM 6385 C CA . LEU B 1 206 ? -0.012 -5.477 -15.719 1 84.88 206 LEU B CA 1
ATOM 6386 C C . LEU B 1 206 ? -1.308 -4.941 -16.328 1 84.88 206 LEU B C 1
ATOM 6388 O O . LEU B 1 206 ? -2.395 -5.422 -15.992 1 84.88 206 LEU B O 1
ATOM 6392 N N . THR B 1 207 ? -1.257 -3.967 -17.266 1 85.94 207 THR B N 1
ATOM 6393 C CA . THR B 1 207 ? -2.453 -3.268 -17.734 1 85.94 207 THR B CA 1
ATOM 6394 C C . THR B 1 207 ? -2.783 -3.646 -19.172 1 85.94 207 THR B C 1
ATOM 6396 O O . THR B 1 207 ? -3.91 -3.447 -19.625 1 85.94 207 THR B O 1
ATOM 6399 N N . LYS B 1 208 ? -1.707 -4.031 -19.891 1 90.06 208 LYS B N 1
ATOM 6400 C CA . LYS B 1 208 ? -1.796 -4.375 -21.312 1 90.06 208 LYS B CA 1
ATOM 6401 C C . LYS B 1 208 ? -2.176 -3.156 -22.156 1 90.06 208 LYS B C 1
ATOM 6403 O O . LYS B 1 208 ? -2.773 -3.293 -23.219 1 90.06 208 LYS B O 1
ATOM 6408 N N . LYS B 1 209 ? -1.846 -1.973 -21.609 1 91.81 209 LYS B N 1
ATOM 6409 C CA . LYS B 1 209 ? -2.055 -0.74 -22.359 1 91.81 209 LYS B CA 1
ATOM 6410 C C . LYS B 1 209 ? -0.812 -0.372 -23.172 1 91.81 209 LYS B C 1
ATOM 6412 O O . LYS B 1 209 ? 0.245 -0.096 -22.609 1 91.81 209 LYS B O 1
ATOM 6417 N N . SER B 1 210 ? -0.881 -0.181 -24.453 1 94.81 210 SER B N 1
ATOM 6418 C CA . SER B 1 210 ? 0.239 -0.003 -25.375 1 94.81 210 SER B CA 1
ATOM 6419 C C . SER B 1 210 ? 0.951 1.322 -25.125 1 94.81 210 SER B C 1
ATOM 6421 O O . SER B 1 210 ? 2.141 1.459 -25.422 1 94.81 210 SER B O 1
ATOM 6423 N N . ILE B 1 211 ? 0.256 2.264 -24.547 1 95.69 211 ILE B N 1
ATOM 6424 C CA . ILE B 1 211 ? 0.836 3.576 -24.281 1 95.69 211 ILE B CA 1
ATOM 6425 C C . ILE B 1 211 ? 2.053 3.43 -23.375 1 95.69 211 ILE B C 1
ATOM 6427 O O . ILE B 1 211 ? 2.996 4.223 -23.453 1 95.69 211 ILE B O 1
ATOM 6431 N N . TYR B 1 212 ? 2.066 2.479 -22.531 1 96.62 212 TYR B N 1
ATOM 6432 C CA . TYR B 1 212 ? 3.164 2.301 -21.594 1 96.62 212 TYR B CA 1
ATOM 6433 C C . TYR B 1 212 ? 4.395 1.727 -22.281 1 96.62 212 TYR B C 1
ATOM 6435 O O . TYR B 1 212 ? 5.527 1.996 -21.875 1 96.62 212 TYR B O 1
ATOM 6443 N N . LEU B 1 213 ? 4.262 0.953 -23.359 1 97.75 213 LEU B N 1
ATOM 6444 C CA . LEU B 1 213 ? 5.406 0.518 -24.141 1 97.75 213 LEU B CA 1
ATOM 6445 C C . LEU B 1 213 ? 6.031 1.692 -24.891 1 97.75 213 LEU B C 1
ATOM 6447 O O . LEU B 1 213 ? 7.254 1.771 -25.016 1 97.75 213 LEU B O 1
ATOM 6451 N N . ASP B 1 214 ? 5.164 2.588 -25.344 1 97.5 214 ASP B N 1
ATOM 6452 C CA . ASP B 1 214 ? 5.664 3.799 -25.984 1 97.5 214 ASP B CA 1
ATOM 6453 C C . ASP B 1 214 ? 6.5 4.629 -25.016 1 97.5 214 ASP B C 1
ATOM 6455 O O . ASP B 1 214 ? 7.582 5.105 -25.375 1 97.5 214 ASP B O 1
ATOM 6459 N N . SER B 1 215 ? 5.926 4.762 -23.859 1 97.56 215 SER B N 1
ATOM 6460 C CA . SER B 1 215 ? 6.645 5.508 -22.828 1 97.56 215 SER B CA 1
ATOM 6461 C C . SER B 1 215 ? 7.969 4.836 -22.484 1 97.56 215 SER B C 1
ATOM 6463 O O . SER B 1 215 ? 8.977 5.516 -22.266 1 97.56 215 SER B O 1
ATOM 6465 N N . ALA B 1 216 ? 7.961 3.492 -22.375 1 98.44 216 ALA B N 1
ATOM 6466 C CA . ALA B 1 216 ? 9.188 2.746 -22.109 1 98.44 216 ALA B CA 1
ATOM 6467 C C . ALA B 1 216 ? 10.234 3.008 -23.188 1 98.44 216 ALA B C 1
ATOM 6469 O O . ALA B 1 216 ? 11.367 3.402 -22.875 1 98.44 216 ALA B O 1
ATOM 6470 N N . ASN B 1 217 ? 9.852 2.887 -24.453 1 98.44 217 ASN B N 1
ATOM 6471 C CA . ASN B 1 217 ? 10.766 3.059 -25.578 1 98.44 217 ASN B CA 1
ATOM 6472 C C . ASN B 1 217 ? 11.297 4.484 -25.656 1 98.44 217 ASN B C 1
ATOM 6474 O O . ASN B 1 217 ? 12.469 4.699 -26 1 98.44 217 ASN B O 1
ATOM 6478 N N . TYR B 1 218 ? 10.438 5.41 -25.375 1 98.06 218 TYR B N 1
ATOM 6479 C CA . TYR B 1 218 ? 10.875 6.801 -25.328 1 98.06 218 TYR B CA 1
ATOM 6480 C C . TYR B 1 218 ? 12.008 6.984 -24.328 1 98.06 218 TYR B C 1
ATOM 6482 O O . TYR B 1 218 ? 13.039 7.582 -24.656 1 98.06 218 TYR B O 1
ATOM 6490 N N . ASN B 1 219 ? 11.812 6.484 -23.141 1 97.69 219 ASN B N 1
ATOM 6491 C CA . ASN B 1 219 ? 12.828 6.625 -22.109 1 97.69 219 ASN B CA 1
ATOM 6492 C C . ASN B 1 219 ? 14.117 5.898 -22.469 1 97.69 219 ASN B C 1
ATOM 6494 O O . ASN B 1 219 ? 15.211 6.41 -22.234 1 97.69 219 ASN B O 1
ATOM 6498 N N . PHE B 1 220 ? 14 4.715 -23.062 1 98.25 220 PHE B N 1
ATOM 6499 C CA . PHE B 1 220 ? 15.18 3.979 -23.484 1 98.25 220 PHE B CA 1
ATOM 6500 C C . PHE B 1 220 ? 15.961 4.766 -24.531 1 98.25 220 PHE B C 1
ATOM 6502 O O . PHE B 1 220 ? 17.188 4.832 -24.484 1 98.25 220 PHE B O 1
ATOM 6509 N N . ARG B 1 221 ? 15.281 5.359 -25.453 1 97.88 221 ARG B N 1
ATOM 6510 C CA . ARG B 1 221 ? 15.93 6.121 -26.516 1 97.88 221 ARG B CA 1
ATOM 6511 C C . ARG B 1 221 ? 16.578 7.387 -25.969 1 97.88 221 ARG B C 1
ATOM 6513 O O . ARG B 1 221 ? 17.672 7.77 -26.406 1 97.88 221 ARG B O 1
ATOM 6520 N N . VAL B 1 222 ? 15.891 8.055 -25.078 1 96.38 222 VAL B N 1
ATOM 6521 C CA . VAL B 1 222 ? 16.453 9.242 -24.438 1 96.38 222 VAL B CA 1
ATOM 6522 C C . VAL B 1 222 ? 17.75 8.875 -23.719 1 96.38 222 VAL B C 1
ATOM 6524 O O . VAL B 1 222 ? 18.766 9.562 -23.875 1 96.38 222 VAL B O 1
ATOM 6527 N N . ALA B 1 223 ? 17.719 7.785 -22.984 1 96.06 223 ALA B N 1
ATOM 6528 C CA . ALA B 1 223 ? 18.906 7.328 -22.25 1 96.06 223 ALA B CA 1
ATOM 6529 C C . ALA B 1 223 ? 20.047 6.996 -23.219 1 96.06 223 ALA B C 1
ATOM 6531 O O . ALA B 1 223 ? 21.188 7.406 -22.984 1 96.06 223 ALA B O 1
ATOM 6532 N N . ALA B 1 224 ? 19.703 6.281 -24.25 1 95.94 224 ALA B N 1
ATOM 6533 C CA . ALA B 1 224 ? 20.719 5.891 -25.219 1 95.94 224 ALA B CA 1
ATOM 6534 C C . ALA B 1 224 ? 21.312 7.117 -25.922 1 95.94 224 ALA B C 1
ATOM 6536 O O . ALA B 1 224 ? 22.531 7.207 -26.109 1 95.94 224 ALA B O 1
ATOM 6537 N N . LYS B 1 225 ? 20.438 8 -26.297 1 95.38 225 LYS B N 1
ATOM 6538 C CA . LYS B 1 225 ? 20.891 9.234 -26.953 1 95.38 225 LYS B CA 1
ATOM 6539 C C . LYS B 1 225 ? 21.844 10.008 -26.062 1 95.38 225 LYS B C 1
ATOM 6541 O O . LYS B 1 225 ? 22.891 10.492 -26.516 1 95.38 225 LYS B O 1
ATOM 6546 N N . MET B 1 226 ? 21.516 10.086 -24.812 1 91.12 226 MET B N 1
ATOM 6547 C CA . MET B 1 226 ? 22.359 10.781 -23.844 1 91.12 226 MET B CA 1
ATOM 6548 C C . MET B 1 226 ? 23.734 10.133 -23.766 1 91.12 226 MET B C 1
ATOM 6550 O O . MET B 1 226 ? 24.766 10.82 -23.812 1 91.12 226 MET B O 1
ATOM 6554 N N . MET B 1 227 ? 23.812 8.891 -23.719 1 91.19 227 MET B N 1
ATOM 6555 C CA . MET B 1 227 ? 25.062 8.148 -23.562 1 91.19 227 MET B CA 1
ATOM 6556 C C . MET B 1 227 ? 25.891 8.227 -24.844 1 91.19 227 MET B C 1
ATOM 6558 O O . MET B 1 227 ? 27.109 8.398 -24.781 1 91.19 227 MET B O 1
ATOM 6562 N N . ILE B 1 228 ? 25.25 8.102 -25.969 1 91.62 228 ILE B N 1
ATOM 6563 C CA . ILE B 1 228 ? 25.938 8.141 -27.25 1 91.62 228 ILE B CA 1
ATOM 6564 C C . ILE B 1 228 ? 26.484 9.539 -27.5 1 91.62 228 ILE B C 1
ATOM 6566 O O . ILE B 1 228 ? 27.641 9.695 -27.938 1 91.62 228 ILE B O 1
ATOM 6570 N N . GLN B 1 229 ? 25.719 10.555 -27.188 1 89.19 229 GLN B N 1
ATOM 6571 C CA . GLN B 1 229 ? 26.172 11.938 -27.344 1 89.19 229 GLN B CA 1
ATOM 6572 C C . GLN B 1 229 ? 27.359 12.227 -26.438 1 89.19 229 GLN B C 1
ATOM 6574 O O . GLN B 1 229 ? 28.25 13.016 -26.781 1 89.19 229 GLN B O 1
ATOM 6579 N N . ALA B 1 230 ? 27.391 11.586 -25.281 1 84.44 230 ALA B N 1
ATOM 6580 C CA . ALA B 1 230 ? 28.5 11.758 -24.344 1 84.44 230 ALA B CA 1
ATOM 6581 C C . ALA B 1 230 ? 29.656 10.82 -24.688 1 84.44 230 ALA B C 1
ATOM 6583 O O . ALA B 1 230 ? 30.656 10.781 -23.969 1 84.44 230 ALA B O 1
ATOM 6584 N N . ASN B 1 231 ? 29.5 10.031 -25.766 1 83.06 231 ASN B N 1
ATOM 6585 C CA . ASN B 1 231 ? 30.484 9.078 -26.234 1 83.06 231 ASN B CA 1
ATOM 6586 C C . ASN B 1 231 ? 30.859 8.07 -25.156 1 83.06 231 ASN B C 1
ATOM 6588 O O . ASN B 1 231 ? 32.031 7.746 -24.984 1 83.06 231 ASN B O 1
ATOM 6592 N N . PHE B 1 232 ? 29.922 7.707 -24.422 1 80.69 232 PHE B N 1
ATOM 6593 C CA . PHE B 1 232 ? 30.109 6.707 -23.375 1 80.69 232 PHE B CA 1
ATOM 6594 C C . PHE B 1 232 ? 29.734 5.32 -23.875 1 80.69 232 PHE B C 1
ATOM 6596 O O . PHE B 1 232 ? 28.578 4.918 -23.781 1 80.69 232 PHE B O 1
ATOM 6603 N N . TYR B 1 233 ? 30.656 4.543 -24.391 1 80.19 233 TYR B N 1
ATOM 6604 C CA . TYR B 1 233 ? 30.516 3.18 -24.891 1 80.19 233 TYR B CA 1
ATOM 6605 C C . TYR B 1 233 ? 29.359 3.072 -25.875 1 80.19 233 TYR B C 1
ATOM 6607 O O . TYR B 1 233 ? 28.406 2.314 -25.641 1 80.19 233 TYR B O 1
ATOM 6615 N N . PRO B 1 234 ? 29.422 3.734 -26.859 1 87.25 234 PRO B N 1
ATOM 6616 C CA . PRO B 1 234 ? 28.297 3.834 -27.797 1 87.25 234 PRO B CA 1
ATOM 6617 C C . PRO B 1 234 ? 27.844 2.475 -28.328 1 87.25 234 PRO B C 1
ATOM 6619 O O . PRO B 1 234 ? 26.656 2.236 -28.484 1 87.25 234 PRO B O 1
ATOM 6622 N N . GLU B 1 235 ? 28.797 1.555 -28.578 1 84.75 235 GLU B N 1
ATOM 6623 C CA . GLU B 1 235 ? 28.422 0.249 -29.125 1 84.75 235 GLU B CA 1
ATOM 6624 C C . GLU B 1 235 ? 27.641 -0.573 -28.094 1 84.75 235 GLU B C 1
ATOM 6626 O O . GLU B 1 235 ? 26.625 -1.183 -28.438 1 84.75 235 GLU B O 1
ATOM 6631 N N . TYR B 1 236 ? 28.172 -0.59 -26.938 1 84.81 236 TYR B N 1
ATOM 6632 C CA . TYR B 1 236 ? 27.484 -1.308 -25.875 1 84.81 236 TYR B CA 1
ATOM 6633 C C . TYR B 1 236 ? 26.109 -0.698 -25.609 1 84.81 236 TYR B C 1
ATOM 6635 O O . TYR B 1 236 ? 25.141 -1.42 -25.391 1 84.81 236 TYR B O 1
ATOM 6643 N N . THR B 1 237 ? 26.078 0.644 -25.625 1 90.12 237 THR B N 1
ATOM 6644 C CA . THR B 1 237 ? 24.828 1.365 -25.406 1 90.12 237 THR B CA 1
ATOM 6645 C C . THR B 1 237 ? 23.812 0.998 -26.484 1 90.12 237 THR B C 1
ATOM 6647 O O . THR B 1 237 ? 22.625 0.801 -26.188 1 90.12 237 THR B O 1
ATOM 6650 N N . GLN B 1 238 ? 24.266 0.888 -27.625 1 92.75 238 GLN B N 1
ATOM 6651 C CA . GLN B 1 238 ? 23.375 0.524 -28.719 1 92.75 238 GLN B CA 1
ATOM 6652 C C . GLN B 1 238 ? 22.859 -0.901 -28.562 1 92.75 238 GLN B C 1
ATOM 6654 O O . GLN B 1 238 ? 21.688 -1.169 -28.797 1 92.75 238 GLN B O 1
ATOM 6659 N N . ALA B 1 239 ? 23.766 -1.779 -28.234 1 92.5 239 ALA B N 1
ATOM 6660 C CA . ALA B 1 239 ? 23.359 -3.166 -28.016 1 92.5 239 ALA B CA 1
ATOM 6661 C C . ALA B 1 239 ? 22.281 -3.264 -26.938 1 92.5 239 ALA B C 1
ATOM 6663 O O . ALA B 1 239 ? 21.297 -3.982 -27.094 1 92.5 239 ALA B O 1
ATOM 6664 N N . LEU B 1 240 ? 22.453 -2.562 -25.859 1 92.69 240 LEU B N 1
ATOM 6665 C CA . LEU B 1 240 ? 21.5 -2.564 -24.766 1 92.69 240 LEU B CA 1
ATOM 6666 C C . LEU B 1 240 ? 20.156 -1.994 -25.203 1 92.69 240 LEU B C 1
ATOM 6668 O O . LEU B 1 240 ? 19.094 -2.482 -24.797 1 92.69 240 LEU B O 1
ATOM 6672 N N . LEU B 1 241 ? 20.266 -0.905 -25.984 1 96.31 241 LEU B N 1
ATOM 6673 C CA . LEU B 1 241 ? 19.047 -0.311 -26.516 1 96.31 241 LEU B CA 1
ATOM 6674 C C . LEU B 1 241 ? 18.266 -1.325 -27.344 1 96.31 241 LEU B C 1
ATOM 6676 O O . LEU B 1 241 ? 17.047 -1.449 -27.188 1 96.31 241 LEU B O 1
ATOM 6680 N N . LEU B 1 242 ? 18.938 -2.062 -28.156 1 96.75 242 LEU B N 1
ATOM 6681 C CA . LEU B 1 242 ? 18.297 -3.061 -29 1 96.75 242 LEU B CA 1
ATOM 6682 C C . LEU B 1 242 ? 17.625 -4.137 -28.156 1 96.75 242 LEU B C 1
ATOM 6684 O O . LEU B 1 242 ? 16.5 -4.559 -28.453 1 96.75 242 LEU B O 1
ATOM 6688 N N . MET B 1 243 ? 18.25 -4.539 -27.156 1 95.88 243 MET B N 1
ATOM 6689 C CA . MET B 1 243 ? 17.688 -5.562 -26.266 1 95.88 243 MET B CA 1
ATOM 6690 C C . MET B 1 243 ? 16.438 -5.055 -25.578 1 95.88 243 MET B C 1
ATOM 6692 O O . MET B 1 243 ? 15.438 -5.777 -25.484 1 95.88 243 MET B O 1
ATOM 6696 N N . ARG B 1 244 ? 16.469 -3.818 -25.109 1 97.31 244 ARG B N 1
ATOM 6697 C CA . ARG B 1 244 ? 15.328 -3.23 -24.406 1 97.31 244 ARG B CA 1
ATOM 6698 C C . ARG B 1 244 ? 14.148 -3.018 -25.359 1 97.31 244 ARG B C 1
ATOM 6700 O O . ARG B 1 244 ? 13 -3.279 -25 1 97.31 244 ARG B O 1
ATOM 6707 N N . LEU B 1 245 ? 14.484 -2.574 -26.547 1 98.12 245 LEU B N 1
ATOM 6708 C CA . LEU B 1 245 ? 13.445 -2.43 -27.562 1 98.12 245 LEU B CA 1
ATOM 6709 C C . LEU B 1 245 ? 12.898 -3.793 -27.969 1 98.12 245 LEU B C 1
ATOM 6711 O O . LEU B 1 245 ? 11.711 -3.922 -28.281 1 98.12 245 LEU B O 1
ATOM 6715 N N . GLY B 1 246 ? 13.781 -4.793 -28.031 1 98.19 246 GLY B N 1
ATOM 6716 C CA . GLY B 1 246 ? 13.344 -6.152 -28.297 1 98.19 246 GLY B CA 1
ATOM 6717 C C . GLY B 1 246 ? 12.336 -6.664 -27.281 1 98.19 246 GLY B C 1
ATOM 6718 O O . GLY B 1 246 ? 11.328 -7.266 -27.641 1 98.19 246 GLY B O 1
ATOM 6719 N N . LYS B 1 247 ? 12.617 -6.43 -26.047 1 97.69 247 LYS B N 1
ATOM 6720 C CA . LYS B 1 247 ? 11.68 -6.82 -24.984 1 97.69 247 LYS B CA 1
ATOM 6721 C C . LYS B 1 247 ? 10.328 -6.129 -25.172 1 97.69 247 LYS B C 1
ATOM 6723 O O . LYS B 1 247 ? 9.281 -6.754 -25 1 97.69 247 LYS B O 1
ATOM 6728 N N . SER B 1 248 ? 10.359 -4.781 -25.469 1 98.19 248 SER B N 1
ATOM 6729 C CA . SER B 1 248 ? 9.125 -4.043 -25.719 1 98.19 248 SER B CA 1
ATOM 6730 C C . SER B 1 248 ? 8.352 -4.641 -26.891 1 98.19 248 SER B C 1
ATOM 6732 O O . SER B 1 248 ? 7.125 -4.77 -26.828 1 98.19 248 SER B O 1
ATOM 6734 N N . ALA B 1 249 ? 9.062 -5.012 -27.906 1 98.06 249 ALA B N 1
ATOM 6735 C CA . ALA B 1 249 ? 8.43 -5.609 -29.078 1 98.06 249 ALA B CA 1
ATOM 6736 C C . ALA B 1 249 ? 7.789 -6.949 -28.734 1 98.06 249 ALA B C 1
ATOM 6738 O O . ALA B 1 249 ? 6.672 -7.242 -29.156 1 98.06 249 ALA B O 1
ATOM 6739 N N . ALA B 1 250 ? 8.484 -7.75 -27.984 1 97.94 250 ALA B N 1
ATOM 6740 C CA . ALA B 1 250 ? 7.941 -9.031 -27.547 1 97.94 250 ALA B CA 1
ATOM 6741 C C . ALA B 1 250 ? 6.691 -8.836 -26.688 1 97.94 250 ALA B C 1
ATOM 6743 O O . ALA B 1 250 ? 5.684 -9.516 -26.891 1 97.94 250 ALA B O 1
ATOM 6744 N N . LEU B 1 251 ? 6.758 -7.898 -25.766 1 96.94 251 LEU B N 1
ATOM 6745 C CA . LEU B 1 251 ? 5.621 -7.594 -24.891 1 96.94 251 LEU B CA 1
ATOM 6746 C C . LEU B 1 251 ? 4.422 -7.137 -25.719 1 96.94 251 LEU B C 1
ATOM 6748 O O . LEU B 1 251 ? 3.277 -7.441 -25.375 1 96.94 251 LEU B O 1
ATOM 6752 N N . GLY B 1 252 ? 4.73 -6.418 -26.766 1 96.69 252 GLY B N 1
ATOM 6753 C CA . GLY B 1 252 ? 3.672 -5.922 -27.641 1 96.69 252 GLY B CA 1
ATOM 6754 C C . GLY B 1 252 ? 3.164 -6.969 -28.609 1 96.69 252 GLY B C 1
ATOM 6755 O O . GLY B 1 252 ? 2.246 -6.707 -29.391 1 96.69 252 GLY B O 1
ATOM 6756 N N . GLY B 1 253 ? 3.758 -8.18 -28.672 1 96.81 253 GLY B N 1
ATOM 6757 C CA . GLY B 1 253 ? 3.291 -9.281 -29.5 1 96.81 253 GLY B CA 1
ATOM 6758 C C . GLY B 1 253 ? 4.012 -9.367 -30.828 1 96.81 253 GLY B C 1
ATOM 6759 O O . GLY B 1 253 ? 3.684 -10.219 -31.656 1 96.81 253 GLY B O 1
ATOM 6760 N N . ASN B 1 254 ? 4.863 -8.445 -31.031 1 97.5 254 ASN B N 1
ATOM 6761 C CA . ASN B 1 254 ? 5.656 -8.492 -32.25 1 97.5 254 ASN B CA 1
ATOM 6762 C C . ASN B 1 254 ? 6.922 -9.32 -32.094 1 97.5 254 ASN B C 1
ATOM 6764 O O . ASN B 1 254 ? 8.031 -8.789 -32.125 1 97.5 254 ASN B O 1
ATOM 6768 N N . TYR B 1 255 ? 6.789 -10.609 -32.062 1 98.19 255 TYR B N 1
ATOM 6769 C CA . TYR B 1 255 ? 7.859 -11.523 -31.672 1 98.19 255 TYR B CA 1
ATOM 6770 C C . TYR B 1 255 ? 8.898 -11.648 -32.781 1 98.19 255 TYR B C 1
ATOM 6772 O O . TYR B 1 255 ? 10.086 -11.844 -32.5 1 98.19 255 TYR B O 1
ATOM 6780 N N . SER B 1 256 ? 8.477 -11.555 -34.031 1 98.12 256 SER B N 1
ATOM 6781 C CA . SER B 1 256 ? 9.43 -11.602 -35.125 1 98.12 256 SER B CA 1
ATOM 6782 C C . SER B 1 256 ? 10.406 -10.43 -35.062 1 98.12 256 SER B C 1
ATOM 6784 O O . SER B 1 256 ? 11.617 -10.625 -35.188 1 98.12 256 SER B O 1
ATOM 6786 N N . ASN B 1 257 ? 9.836 -9.242 -34.938 1 98.25 257 ASN B N 1
ATOM 6787 C CA . ASN B 1 257 ? 10.672 -8.062 -34.781 1 98.25 257 ASN B CA 1
ATOM 6788 C C . ASN B 1 257 ? 11.555 -8.156 -33.531 1 98.25 257 ASN B C 1
ATOM 6790 O O . ASN B 1 257 ? 12.727 -7.789 -33.562 1 98.25 257 ASN B O 1
ATOM 6794 N N . ALA B 1 258 ? 11 -8.609 -32.406 1 98.5 258 ALA B N 1
ATOM 6795 C CA . ALA B 1 258 ? 11.742 -8.773 -31.156 1 98.5 258 ALA B CA 1
ATOM 6796 C C . ALA B 1 258 ? 12.945 -9.695 -31.359 1 98.5 258 ALA B C 1
ATOM 6798 O O . ALA B 1 258 ? 14.047 -9.383 -30.906 1 98.5 258 ALA B O 1
ATOM 6799 N N . LEU B 1 259 ? 12.695 -10.805 -32.031 1 98.19 259 LEU B N 1
ATOM 6800 C CA . LEU B 1 259 ? 13.75 -11.781 -32.281 1 98.19 259 LEU B CA 1
ATOM 6801 C C . LEU B 1 259 ? 14.891 -11.148 -33.062 1 98.19 259 LEU B C 1
ATOM 6803 O O . LEU B 1 259 ? 16.062 -11.391 -32.781 1 98.19 259 LEU B O 1
ATOM 6807 N N . GLN B 1 260 ? 14.57 -10.367 -34.094 1 98.12 260 GLN B N 1
ATOM 6808 C CA . GLN B 1 260 ? 15.578 -9.688 -34.875 1 98.12 260 GLN B CA 1
ATOM 6809 C C . GLN B 1 260 ? 16.391 -8.719 -34.031 1 98.12 260 GLN B C 1
ATOM 6811 O O . GLN B 1 260 ? 17.625 -8.641 -34.188 1 98.12 260 GLN B O 1
ATOM 6816 N N . LEU B 1 261 ? 15.766 -7.961 -33.219 1 98 261 LEU B N 1
ATOM 6817 C CA . LEU B 1 261 ? 16.438 -6.992 -32.375 1 98 261 LEU B CA 1
ATOM 6818 C C . LEU B 1 261 ? 17.375 -7.695 -31.391 1 98 261 LEU B C 1
ATOM 6820 O O . LEU B 1 261 ? 18.516 -7.266 -31.188 1 98 261 LEU B O 1
ATOM 6824 N N . TYR B 1 262 ? 16.875 -8.82 -30.75 1 97.31 262 TYR B N 1
ATOM 6825 C CA . TYR B 1 262 ? 17.719 -9.586 -29.844 1 97.31 262 TYR B CA 1
ATOM 6826 C C . TYR B 1 262 ? 18.953 -10.141 -30.578 1 97.31 262 TYR B C 1
ATOM 6828 O O . TYR B 1 262 ? 20.062 -10.086 -30.062 1 97.31 262 TYR B O 1
ATOM 6836 N N . LYS B 1 263 ? 18.75 -10.68 -31.781 1 96.44 263 LYS B N 1
ATOM 6837 C CA . LYS B 1 263 ? 19.844 -11.242 -32.562 1 96.44 263 LYS B CA 1
ATOM 6838 C C . LYS B 1 263 ? 20.891 -10.18 -32.906 1 96.44 263 LYS B C 1
ATOM 6840 O O . LYS B 1 263 ? 22.094 -10.43 -32.812 1 96.44 263 LYS B O 1
ATOM 6845 N N . LYS B 1 264 ? 20.422 -8.992 -33.281 1 95.94 264 LYS B N 1
ATOM 6846 C CA . LYS B 1 264 ? 21.328 -7.883 -33.594 1 95.94 264 LYS B CA 1
ATOM 6847 C C . LYS B 1 264 ? 22.109 -7.461 -32.375 1 95.94 264 LYS B C 1
ATOM 6849 O O . LYS B 1 264 ? 23.312 -7.199 -32.438 1 95.94 264 LYS B O 1
ATOM 6854 N N . GLY B 1 265 ? 21.422 -7.359 -31.234 1 93.62 265 GLY B N 1
ATOM 6855 C CA . GLY B 1 265 ? 22.094 -6.996 -29.984 1 93.62 265 GLY B CA 1
ATOM 6856 C C . GLY B 1 265 ? 23.094 -8.031 -29.531 1 93.62 265 GLY B C 1
ATOM 6857 O O . GLY B 1 265 ? 24.172 -7.676 -29.031 1 93.62 265 GLY B O 1
ATOM 6858 N N . ALA B 1 266 ? 22.812 -9.305 -29.766 1 93 266 ALA B N 1
ATOM 6859 C CA . ALA B 1 266 ? 23.656 -10.414 -29.312 1 93 266 ALA B CA 1
ATOM 6860 C C . ALA B 1 266 ? 24.969 -10.445 -30.078 1 93 266 ALA B C 1
ATOM 6862 O O . ALA B 1 266 ? 25.953 -11.047 -29.625 1 93 266 ALA B O 1
ATOM 6863 N N . LYS B 1 267 ? 25.062 -9.797 -31.188 1 91.62 267 LYS B N 1
ATOM 6864 C CA . LYS B 1 267 ? 26.25 -9.828 -32.062 1 91.62 267 LYS B CA 1
ATOM 6865 C C . LYS B 1 267 ? 27.359 -8.961 -31.484 1 91.62 267 LYS B C 1
ATOM 6867 O O . LYS B 1 267 ? 28.531 -9.117 -31.844 1 91.62 267 LYS B O 1
ATOM 6872 N N . TYR B 1 268 ? 27.016 -8.062 -30.594 1 88.75 268 TYR B N 1
ATOM 6873 C CA . TYR B 1 268 ? 28.031 -7.168 -30.031 1 88.75 268 TYR B CA 1
ATOM 6874 C C . TYR B 1 268 ? 28.906 -7.898 -29.016 1 88.75 268 TYR B C 1
ATOM 6876 O O . TYR B 1 268 ? 28.391 -8.547 -28.094 1 88.75 268 TYR B O 1
ATOM 6884 N N . PRO B 1 269 ? 30.156 -7.801 -29.125 1 84.62 269 PRO B N 1
ATOM 6885 C CA . PRO B 1 269 ? 31.078 -8.539 -28.25 1 84.62 269 PRO B CA 1
ATOM 6886 C C . PRO B 1 269 ? 30.906 -8.188 -26.781 1 84.62 269 PRO B C 1
ATOM 6888 O O . PRO B 1 269 ? 31.016 -9.07 -25.922 1 84.62 269 PRO B O 1
ATOM 6891 N N . SER B 1 270 ? 30.656 -6.977 -26.547 1 79 270 SER B N 1
ATOM 6892 C CA . SER B 1 270 ? 30.516 -6.539 -25.156 1 79 270 SER B CA 1
ATOM 6893 C C . SER B 1 270 ? 29.328 -7.223 -24.484 1 79 270 SER B C 1
ATOM 6895 O O . SER B 1 270 ? 29.328 -7.406 -23.266 1 79 270 SER B O 1
ATOM 6897 N N . VAL B 1 271 ? 28.359 -7.574 -25.234 1 84.06 271 VAL B N 1
ATOM 6898 C CA . VAL B 1 271 ? 27.188 -8.258 -24.703 1 84.06 271 VAL B CA 1
ATOM 6899 C C . VAL B 1 271 ? 27.531 -9.711 -24.391 1 84.06 271 VAL B C 1
ATOM 6901 O O . VAL B 1 271 ? 27.094 -10.25 -23.359 1 84.06 271 VAL B O 1
ATOM 6904 N N . GLN B 1 272 ? 28.359 -10.32 -25.156 1 83.44 272 GLN B N 1
ATOM 6905 C CA . GLN B 1 272 ? 28.719 -11.727 -25 1 83.44 272 GLN B CA 1
ATOM 6906 C C . GLN B 1 272 ? 29.594 -11.922 -23.75 1 83.44 272 GLN B C 1
ATOM 6908 O O . GLN B 1 272 ? 29.562 -12.984 -23.125 1 83.44 272 GLN B O 1
ATOM 6913 N N . GLU B 1 273 ? 30.234 -10.875 -23.453 1 80.81 273 GLU B N 1
ATOM 6914 C CA . GLU B 1 273 ? 31.156 -10.961 -22.328 1 80.81 273 GLU B CA 1
ATOM 6915 C C . GLU B 1 273 ? 30.438 -10.703 -21 1 80.81 273 GLU B C 1
ATOM 6917 O O . GLU B 1 273 ? 30.953 -11.039 -19.938 1 80.81 273 GLU B O 1
ATOM 6922 N N . ASN B 1 274 ? 29.266 -10.148 -21.094 1 83 274 ASN B N 1
ATOM 6923 C CA . ASN B 1 274 ? 28.484 -9.859 -19.891 1 83 274 ASN B CA 1
ATOM 6924 C C . ASN B 1 274 ? 27.391 -10.906 -19.672 1 83 274 ASN B C 1
ATOM 6926 O O . ASN B 1 274 ? 26.406 -10.945 -20.391 1 83 274 ASN B O 1
ATOM 6930 N N . ILE B 1 275 ? 27.562 -11.695 -18.609 1 87.56 275 ILE B N 1
ATOM 6931 C CA . ILE B 1 275 ? 26.688 -12.844 -18.359 1 87.56 275 ILE B CA 1
ATOM 6932 C C . ILE B 1 275 ? 25.25 -12.359 -18.141 1 87.56 275 ILE B C 1
ATOM 6934 O O . ILE B 1 275 ? 24.297 -13.031 -18.531 1 87.56 275 ILE B O 1
ATOM 6938 N N . ARG B 1 276 ? 25.047 -11.281 -17.562 1 88 276 ARG B N 1
ATOM 6939 C CA . ARG B 1 276 ? 23.703 -10.766 -17.297 1 88 276 ARG B CA 1
ATOM 6940 C C . ARG B 1 276 ? 23.016 -10.367 -18.594 1 88 276 ARG B C 1
ATOM 6942 O O . ARG B 1 276 ? 21.812 -10.602 -18.75 1 88 276 ARG B O 1
ATOM 6949 N N . SER B 1 277 ? 23.781 -9.758 -19.453 1 88.19 277 SER B N 1
ATOM 6950 C CA . SER B 1 277 ? 23.234 -9.375 -20.75 1 88.19 277 SER B CA 1
ATOM 6951 C C . SER B 1 277 ? 22.844 -10.602 -21.578 1 88.19 277 SER B C 1
ATOM 6953 O O . SER B 1 277 ? 21.781 -10.625 -22.203 1 88.19 277 SER B O 1
ATOM 6955 N N . THR B 1 278 ? 23.672 -11.586 -21.484 1 91.19 278 THR B N 1
ATOM 6956 C CA . THR B 1 278 ? 23.406 -12.797 -22.25 1 91.19 278 THR B CA 1
ATOM 6957 C C . THR B 1 278 ? 22.188 -13.523 -21.703 1 91.19 278 THR B C 1
ATOM 6959 O O . THR B 1 278 ? 21.391 -14.086 -22.453 1 91.19 278 THR B O 1
ATOM 6962 N N . GLN B 1 279 ? 22.047 -13.508 -20.422 1 94 279 GLN B N 1
ATOM 6963 C CA . GLN B 1 279 ? 20.891 -14.117 -19.781 1 94 279 GLN B CA 1
ATOM 6964 C C . GLN B 1 279 ? 19.594 -13.5 -20.297 1 94 279 GLN B C 1
ATOM 6966 O O . GLN B 1 279 ? 18.641 -14.219 -20.609 1 94 279 GLN B O 1
ATOM 6971 N N . LEU B 1 280 ? 19.625 -12.227 -20.391 1 93.12 280 LEU B N 1
ATOM 6972 C CA . LEU B 1 280 ? 18.422 -11.516 -20.812 1 93.12 280 LEU B CA 1
ATOM 6973 C C . LEU B 1 280 ? 18.109 -11.797 -22.281 1 93.12 280 LEU B C 1
ATOM 6975 O O . LEU B 1 280 ? 16.953 -11.953 -22.656 1 93.12 280 LEU B O 1
ATOM 6979 N N . ILE B 1 281 ? 19.156 -11.867 -23.047 1 95.25 281 ILE B N 1
ATOM 6980 C CA . ILE B 1 281 ? 18.969 -12.156 -24.469 1 95.25 281 ILE B CA 1
ATOM 6981 C C . ILE B 1 281 ? 18.453 -13.578 -24.641 1 95.25 281 ILE B C 1
ATOM 6983 O O . ILE B 1 281 ? 17.531 -13.812 -25.422 1 95.25 281 ILE B O 1
ATOM 6987 N N . ASP B 1 282 ? 19.047 -14.531 -23.891 1 97 282 ASP B N 1
ATOM 6988 C CA . ASP B 1 282 ? 18.625 -15.922 -24 1 97 282 ASP B CA 1
ATOM 6989 C C . ASP B 1 282 ? 17.156 -16.078 -23.625 1 97 282 ASP B C 1
ATOM 6991 O O . ASP B 1 282 ? 16.391 -16.75 -24.328 1 97 282 ASP B O 1
ATOM 6995 N N . LEU B 1 283 ? 16.781 -15.484 -22.562 1 97.75 283 LEU B N 1
ATOM 6996 C CA . LEU B 1 283 ? 15.383 -15.578 -22.125 1 97.75 283 LEU B CA 1
ATOM 6997 C C . LEU B 1 283 ? 14.461 -14.914 -23.141 1 97.75 283 LEU B C 1
ATOM 6999 O O . LEU B 1 283 ? 13.406 -15.453 -23.469 1 97.75 283 LEU B O 1
ATOM 7003 N N . GLY B 1 284 ? 14.891 -13.664 -23.594 1 97.94 284 GLY B N 1
ATOM 7004 C CA . GLY B 1 284 ? 14.109 -12.977 -24.609 1 97.94 284 GLY B CA 1
ATOM 7005 C C . GLY B 1 284 ? 13.93 -13.789 -25.875 1 97.94 284 GLY B C 1
ATOM 7006 O O . GLY B 1 284 ? 12.828 -13.867 -26.422 1 97.94 284 GLY B O 1
ATOM 7007 N N . MET B 1 285 ? 14.992 -14.453 -26.312 1 98 285 MET B N 1
ATOM 7008 C CA . MET B 1 285 ? 14.938 -15.297 -27.5 1 98 285 MET B CA 1
ATOM 7009 C C . MET B 1 285 ? 14.055 -16.516 -27.266 1 98 285 MET B C 1
ATOM 7011 O O . MET B 1 285 ? 13.258 -16.891 -28.125 1 98 285 MET B O 1
ATOM 7015 N N . GLY B 1 286 ? 14.203 -17.125 -26.078 1 98.44 286 GLY B N 1
ATOM 7016 C CA . GLY B 1 286 ? 13.328 -18.234 -25.734 1 98.44 286 GLY B CA 1
ATOM 7017 C C . GLY B 1 286 ? 11.859 -17.891 -25.812 1 98.44 286 GLY B C 1
ATOM 7018 O O . GLY B 1 286 ? 11.055 -18.656 -26.359 1 98.44 286 GLY B O 1
ATOM 7019 N N . ASP B 1 287 ? 11.492 -16.719 -25.281 1 98.12 287 ASP B N 1
ATOM 7020 C CA . ASP B 1 287 ? 10.117 -16.219 -25.312 1 98.12 287 ASP B CA 1
ATOM 7021 C C . ASP B 1 287 ? 9.641 -16.031 -26.75 1 98.12 287 ASP B C 1
ATOM 7023 O O . ASP B 1 287 ? 8.531 -16.438 -27.094 1 98.12 287 ASP B O 1
ATOM 7027 N N . CYS B 1 288 ? 10.516 -15.414 -27.578 1 98.5 288 CYS B N 1
ATOM 7028 C CA . CYS B 1 288 ? 10.172 -15.164 -28.969 1 98.5 288 CYS B CA 1
ATOM 7029 C C . CYS B 1 288 ? 9.969 -16.469 -29.719 1 98.5 288 CYS B C 1
ATOM 7031 O O . CYS B 1 288 ? 8.969 -16.641 -30.422 1 98.5 288 CYS B O 1
ATOM 7033 N N . PHE B 1 289 ? 10.828 -17.438 -29.562 1 98.69 289 PHE B N 1
ATOM 7034 C CA . PHE B 1 289 ? 10.734 -18.719 -30.25 1 98.69 289 PHE B CA 1
ATOM 7035 C C . PHE B 1 289 ? 9.469 -19.453 -29.844 1 98.69 289 PHE B C 1
ATOM 7037 O O . PHE B 1 289 ? 8.812 -20.078 -30.672 1 98.69 289 PHE B O 1
ATOM 7044 N N . PHE B 1 290 ? 9.18 -19.422 -28.594 1 98.12 290 PHE B N 1
ATOM 7045 C CA . PHE B 1 290 ? 7.961 -20.062 -28.109 1 98.12 290 PHE B CA 1
ATOM 7046 C C . PHE B 1 290 ? 6.734 -19.5 -28.812 1 98.12 290 PHE B C 1
ATOM 7048 O O . PHE B 1 290 ? 5.91 -20.266 -29.328 1 98.12 290 PHE B O 1
ATOM 7055 N N . HIS B 1 291 ? 6.617 -18.172 -28.875 1 97.88 291 HIS B N 1
ATOM 7056 C CA . HIS B 1 291 ? 5.434 -17.531 -29.438 1 97.88 291 HIS B CA 1
ATOM 7057 C C . HIS B 1 291 ? 5.418 -17.641 -30.953 1 97.88 291 HIS B C 1
ATOM 7059 O O . HIS B 1 291 ? 4.375 -17.453 -31.594 1 97.88 291 HIS B O 1
ATOM 7065 N N . LEU B 1 292 ? 6.562 -17.938 -31.531 1 97.88 292 LEU B N 1
ATOM 7066 C CA . LEU B 1 292 ? 6.645 -18.188 -32.969 1 97.88 292 LEU B CA 1
ATOM 7067 C C . LEU B 1 292 ? 6.52 -19.672 -33.25 1 97.88 292 LEU B C 1
ATOM 7069 O O . LEU B 1 292 ? 6.809 -20.125 -34.375 1 97.88 292 LEU B O 1
ATOM 7073 N N . ASN B 1 293 ? 6.176 -20.484 -32.25 1 97.38 293 ASN B N 1
ATOM 7074 C CA . ASN B 1 293 ? 5.883 -21.906 -32.312 1 97.38 293 ASN B CA 1
ATOM 7075 C C . ASN B 1 293 ? 7.117 -22.719 -32.719 1 97.38 293 ASN B C 1
ATOM 7077 O O . ASN B 1 293 ? 7.023 -23.672 -33.469 1 97.38 293 ASN B O 1
ATOM 7081 N N . GLN B 1 294 ? 8.242 -22.203 -32.406 1 97.94 294 GLN B N 1
ATOM 7082 C CA . GLN B 1 294 ? 9.5 -22.953 -32.5 1 97.94 294 GLN B CA 1
ATOM 7083 C C . GLN B 1 294 ? 9.93 -23.516 -31.172 1 97.94 294 GLN B C 1
ATOM 7085 O O . GLN B 1 294 ? 10.852 -23 -30.531 1 97.94 294 GLN B O 1
ATOM 7090 N N . VAL B 1 295 ? 9.359 -24.594 -30.812 1 98.06 295 VAL B N 1
ATOM 7091 C CA . VAL B 1 295 ? 9.367 -25.156 -29.469 1 98.06 295 VAL B CA 1
ATOM 7092 C C . VAL B 1 295 ? 10.773 -25.609 -29.094 1 98.06 295 VAL B C 1
ATOM 7094 O O . VAL B 1 295 ? 11.25 -25.344 -28 1 98.06 295 VAL B O 1
ATOM 7097 N N . ASP B 1 296 ? 11.469 -26.266 -30.031 1 98.06 296 ASP B N 1
ATOM 7098 C CA . ASP B 1 296 ? 12.805 -26.781 -29.734 1 98.06 296 ASP B CA 1
ATOM 7099 C C . ASP B 1 296 ? 13.781 -25.641 -29.453 1 98.06 296 ASP B C 1
ATOM 7101 O O . ASP B 1 296 ? 14.586 -25.734 -28.516 1 98.06 296 ASP B O 1
ATOM 7105 N N . SER B 1 297 ? 13.727 -24.625 -30.281 1 98.31 297 SER B N 1
ATOM 7106 C CA . SER B 1 297 ? 14.578 -23.453 -30.062 1 98.31 297 SER B CA 1
ATOM 7107 C C . SER B 1 297 ? 14.25 -22.781 -28.734 1 98.31 297 SER B C 1
ATOM 7109 O O . SER B 1 297 ? 15.148 -22.359 -28.016 1 98.31 297 SER B O 1
ATOM 7111 N N . ALA B 1 298 ? 12.938 -22.672 -28.406 1 98.62 298 ALA B N 1
ATOM 7112 C CA . ALA B 1 298 ? 12.516 -22.078 -27.141 1 98.62 298 ALA B CA 1
ATOM 7113 C C . ALA B 1 298 ? 13.094 -22.828 -25.953 1 98.62 298 ALA B C 1
ATOM 7115 O O . ALA B 1 298 ? 13.625 -22.234 -25.016 1 98.62 298 ALA B O 1
ATOM 7116 N N . ILE B 1 299 ? 13.039 -24.172 -26 1 98.62 299 ILE B N 1
ATOM 7117 C CA . ILE B 1 299 ? 13.555 -25.031 -24.938 1 98.62 299 ILE B CA 1
ATOM 7118 C C . ILE B 1 299 ? 15.062 -24.828 -24.797 1 98.62 299 ILE B C 1
ATOM 7120 O O . ILE B 1 299 ? 15.57 -24.688 -23.688 1 98.62 299 ILE B O 1
ATOM 7124 N N . THR B 1 300 ? 15.75 -24.766 -25.953 1 98.5 300 THR B N 1
ATOM 7125 C CA . THR B 1 300 ? 17.203 -24.609 -25.953 1 98.5 300 THR B CA 1
ATOM 7126 C C . THR B 1 300 ? 17.609 -23.312 -25.266 1 98.5 300 THR B C 1
ATOM 7128 O O . THR B 1 300 ? 18.453 -23.312 -24.391 1 98.5 300 THR B O 1
ATOM 7131 N N . TYR B 1 301 ? 16.984 -22.203 -25.641 1 98.31 301 TYR B N 1
ATOM 7132 C CA . TYR B 1 301 ? 17.375 -20.906 -25.125 1 98.31 301 TYR B CA 1
ATOM 7133 C C . TYR B 1 301 ? 16.938 -20.75 -23.672 1 98.31 301 TYR B C 1
ATOM 7135 O O . TYR B 1 301 ? 17.641 -20.125 -22.859 1 98.31 301 TYR B O 1
ATOM 7143 N N . CYS B 1 302 ? 15.758 -21.281 -23.25 1 98.5 302 CYS B N 1
ATOM 7144 C CA . CYS B 1 302 ? 15.359 -21.281 -21.859 1 98.5 302 CYS B CA 1
ATOM 7145 C C . CYS B 1 302 ? 16.344 -22.078 -21 1 98.5 302 CYS B C 1
ATOM 7147 O O . CYS B 1 302 ? 16.688 -21.656 -19.891 1 98.5 302 CYS B O 1
ATOM 7149 N N . ASN B 1 303 ? 16.797 -23.172 -21.547 1 98.25 303 ASN B N 1
ATOM 7150 C CA . ASN B 1 303 ? 17.781 -23.969 -20.812 1 98.25 303 ASN B CA 1
ATOM 7151 C C . ASN B 1 303 ? 19.109 -23.234 -20.672 1 98.25 303 ASN B C 1
ATOM 7153 O O . ASN B 1 303 ? 19.781 -23.344 -19.641 1 98.25 303 ASN B O 1
ATOM 7157 N N . LYS B 1 304 ? 19.516 -22.5 -21.766 1 97.38 304 LYS B N 1
ATOM 7158 C CA . LYS B 1 304 ? 20.703 -21.656 -21.656 1 97.38 304 LYS B CA 1
ATOM 7159 C C . LYS B 1 304 ? 20.562 -20.625 -20.547 1 97.38 304 LYS B C 1
ATOM 7161 O O . LYS B 1 304 ? 21.484 -20.422 -19.766 1 97.38 304 LYS B O 1
ATOM 7166 N N . PHE B 1 305 ? 19.391 -20 -20.484 1 97.44 305 PHE B N 1
ATOM 7167 C CA . PHE B 1 305 ? 19.125 -19.047 -19.422 1 97.44 305 PHE B CA 1
ATOM 7168 C C . PHE B 1 305 ? 19.219 -19.703 -18.047 1 97.44 305 PHE B C 1
ATOM 7170 O O . PHE B 1 305 ? 19.844 -19.156 -17.141 1 97.44 305 PHE B O 1
ATOM 7177 N N . ILE B 1 306 ? 18.594 -20.906 -17.875 1 97.62 306 ILE B N 1
ATOM 7178 C CA . ILE B 1 306 ? 18.562 -21.594 -16.578 1 97.62 306 ILE B CA 1
ATOM 7179 C C . ILE B 1 306 ? 19.984 -21.953 -16.156 1 97.62 306 ILE B C 1
ATOM 7181 O O . ILE B 1 306 ? 20.328 -21.828 -14.969 1 97.62 306 ILE B O 1
ATOM 7185 N N . LYS B 1 307 ? 20.797 -22.375 -17.125 1 96.44 307 LYS B N 1
ATOM 7186 C CA . LYS B 1 307 ? 22.203 -22.672 -16.812 1 96.44 307 LYS B CA 1
ATOM 7187 C C . LYS B 1 307 ? 22.922 -21.438 -16.297 1 96.44 307 LYS B C 1
ATOM 7189 O O . LYS B 1 307 ? 23.656 -21.516 -15.305 1 96.44 307 LYS B O 1
ATOM 7194 N N . SER B 1 308 ? 22.734 -20.297 -16.984 1 94.19 308 SER B N 1
ATOM 7195 C CA . SER B 1 308 ? 23.359 -19.047 -16.547 1 94.19 308 SER B CA 1
ATOM 7196 C C . SER B 1 308 ? 22.781 -18.578 -15.219 1 94.19 308 SER B C 1
ATOM 7198 O O . SER B 1 308 ? 23.484 -17.984 -14.398 1 94.19 308 SER B O 1
ATOM 7200 N N . TYR B 1 309 ? 21.438 -18.828 -15.008 1 94.94 309 TYR B N 1
ATOM 7201 C CA . TYR B 1 309 ? 20.781 -18.469 -13.75 1 94.94 309 TYR B CA 1
ATOM 7202 C C . TYR B 1 309 ? 21.438 -19.172 -12.578 1 94.94 309 TYR B C 1
ATOM 7204 O O . TYR B 1 309 ? 21.547 -18.609 -11.484 1 94.94 309 TYR B O 1
ATOM 7212 N N . GLN B 1 310 ? 21.891 -20.391 -12.711 1 93.88 310 GLN B N 1
ATOM 7213 C CA . GLN B 1 310 ? 22.531 -21.141 -11.641 1 93.88 310 GLN B CA 1
ATOM 7214 C C . GLN B 1 310 ? 23.781 -20.438 -11.148 1 93.88 310 GLN B C 1
ATOM 7216 O O . GLN B 1 310 ? 24.156 -20.547 -9.977 1 93.88 310 GLN B O 1
ATOM 7221 N N . LYS B 1 311 ? 24.359 -19.625 -12.055 1 90.5 311 LYS B N 1
ATOM 7222 C CA . LYS B 1 311 ? 25.578 -18.906 -11.703 1 90.5 311 LYS B CA 1
ATOM 7223 C C . LYS B 1 311 ? 25.25 -17.547 -11.094 1 90.5 311 LYS B C 1
ATOM 7225 O O . LYS B 1 311 ? 25.859 -17.141 -10.094 1 90.5 311 LYS B O 1
ATOM 7230 N N . THR B 1 312 ? 24.266 -16.828 -11.688 1 91.81 312 THR B N 1
ATOM 7231 C CA . THR B 1 312 ? 24 -15.453 -11.289 1 91.81 312 THR B CA 1
ATOM 7232 C C . THR B 1 312 ? 22.891 -15.398 -10.25 1 91.81 312 THR B C 1
ATOM 7234 O O . THR B 1 312 ? 22.844 -14.469 -9.438 1 91.81 312 THR B O 1
ATOM 7237 N N . GLN B 1 313 ? 21.875 -16.328 -10.328 1 92.31 313 GLN B N 1
ATOM 7238 C CA . GLN B 1 313 ? 20.672 -16.375 -9.508 1 92.31 313 GLN B CA 1
ATOM 7239 C C . GLN B 1 313 ? 19.812 -15.133 -9.703 1 92.31 313 GLN B C 1
ATOM 7241 O O . GLN B 1 313 ? 19.172 -14.672 -8.766 1 92.31 313 GLN B O 1
ATOM 7246 N N . VAL B 1 314 ? 20.016 -14.406 -10.984 1 90.94 314 VAL B N 1
ATOM 7247 C CA . VAL B 1 314 ? 19.266 -13.195 -11.305 1 90.94 314 VAL B CA 1
ATOM 7248 C C . VAL B 1 314 ? 18.359 -13.461 -12.5 1 90.94 314 VAL B C 1
ATOM 7250 O O . VAL B 1 314 ? 18.812 -13.922 -13.547 1 90.94 314 VAL B O 1
ATOM 7253 N N . SER B 1 315 ? 17.094 -13.273 -12.305 1 89 315 SER B N 1
ATOM 7254 C CA . SER B 1 315 ? 16.172 -12.977 -11.211 1 89 315 SER B CA 1
ATOM 7255 C C . SER B 1 315 ? 15.133 -14.078 -11.055 1 89 315 SER B C 1
ATOM 7257 O O . SER B 1 315 ? 14.922 -14.875 -11.969 1 89 315 SER B O 1
ATOM 7259 N N . LYS B 1 316 ? 14.523 -14.141 -9.945 1 92.62 316 LYS B N 1
ATOM 7260 C CA . LYS B 1 316 ? 13.484 -15.141 -9.695 1 92.62 316 LYS B CA 1
ATOM 7261 C C . LYS B 1 316 ? 12.312 -14.961 -10.656 1 92.62 316 LYS B C 1
ATOM 7263 O O . LYS B 1 316 ? 11.719 -15.945 -11.109 1 92.62 316 LYS B O 1
ATOM 7268 N N . GLU B 1 317 ? 12.047 -13.789 -10.984 1 91.62 317 GLU B N 1
ATOM 7269 C CA . GLU B 1 317 ? 10.945 -13.508 -11.906 1 91.62 317 GLU B CA 1
ATOM 7270 C C . GLU B 1 317 ? 11.258 -14.023 -13.312 1 91.62 317 GLU B C 1
ATOM 7272 O O . GLU B 1 317 ? 10.383 -14.594 -13.969 1 91.62 317 GLU B O 1
ATOM 7277 N N . ASN B 1 318 ? 12.492 -13.781 -13.758 1 95.12 318 ASN B N 1
ATOM 7278 C CA . ASN B 1 318 ? 12.906 -14.289 -15.062 1 95.12 318 ASN B CA 1
ATOM 7279 C C . ASN B 1 318 ? 12.953 -15.812 -15.078 1 95.12 318 ASN B C 1
ATOM 7281 O O . ASN B 1 318 ? 12.625 -16.438 -16.094 1 95.12 318 ASN B O 1
ATOM 7285 N N . LEU B 1 319 ? 13.375 -16.375 -13.93 1 96.81 319 LEU B N 1
ATOM 7286 C CA . LEU B 1 319 ? 13.375 -17.828 -13.82 1 96.81 319 LEU B CA 1
ATOM 7287 C C . LEU B 1 319 ? 11.953 -18.375 -13.938 1 96.81 319 LEU B C 1
ATOM 7289 O O . LEU B 1 319 ? 11.734 -19.391 -14.609 1 96.81 319 LEU B O 1
ATOM 7293 N N . LEU B 1 320 ? 11.039 -17.703 -13.289 1 96 320 LEU B N 1
ATOM 7294 C CA . LEU B 1 320 ? 9.641 -18.094 -13.367 1 96 320 LEU B CA 1
ATOM 7295 C C . LEU B 1 320 ? 9.148 -18.062 -14.812 1 96 320 LEU B C 1
ATOM 7297 O O . LEU B 1 320 ? 8.43 -18.953 -15.25 1 96 320 LEU B O 1
ATOM 7301 N N . MET B 1 321 ? 9.562 -17.047 -15.508 1 95.88 321 MET B N 1
ATOM 7302 C CA . MET B 1 321 ? 9.188 -16.938 -16.906 1 95.88 321 MET B CA 1
ATOM 7303 C C . MET B 1 321 ? 9.734 -18.109 -17.719 1 95.88 321 MET B C 1
ATOM 7305 O O . MET B 1 321 ? 9.023 -18.703 -18.531 1 95.88 321 MET B O 1
ATOM 7309 N N . ALA B 1 322 ? 10.984 -18.469 -17.5 1 98.12 322 ALA B N 1
ATOM 7310 C CA . ALA B 1 322 ? 11.609 -19.578 -18.203 1 98.12 322 ALA B CA 1
ATOM 7311 C C . ALA B 1 322 ? 10.883 -20.891 -17.906 1 98.12 322 ALA B C 1
ATOM 7313 O O . ALA B 1 322 ? 10.57 -21.656 -18.812 1 98.12 322 ALA B O 1
ATOM 7314 N N . TYR B 1 323 ? 10.547 -21.125 -16.641 1 97.81 323 TYR B N 1
ATOM 7315 C CA . TYR B 1 323 ? 9.836 -22.344 -16.25 1 97.81 323 TYR B CA 1
ATOM 7316 C C . TYR B 1 323 ? 8.461 -22.391 -16.906 1 97.81 323 TYR B C 1
ATOM 7318 O O . TYR B 1 323 ? 8.016 -23.469 -17.344 1 97.81 323 TYR B O 1
ATOM 7326 N N . THR B 1 324 ? 7.816 -21.281 -16.953 1 96.5 324 THR B N 1
ATOM 7327 C CA . THR B 1 324 ? 6.484 -21.203 -17.547 1 96.5 324 THR B CA 1
ATOM 7328 C C . THR B 1 324 ? 6.527 -21.531 -19.031 1 96.5 324 THR B C 1
ATOM 7330 O O . THR B 1 324 ? 5.691 -22.297 -19.531 1 96.5 324 THR B O 1
ATOM 7333 N N . ILE B 1 325 ? 7.543 -20.969 -19.703 1 97.62 325 ILE B N 1
ATOM 7334 C CA . ILE B 1 325 ? 7.707 -21.25 -21.125 1 97.62 325 ILE B CA 1
ATOM 7335 C C . ILE B 1 325 ? 7.992 -22.734 -21.328 1 97.62 325 ILE B C 1
ATOM 7337 O O . ILE B 1 325 ? 7.391 -23.375 -22.203 1 97.62 325 ILE B O 1
ATOM 7341 N N . LEU B 1 326 ? 8.844 -23.312 -20.516 1 98.31 326 LEU B N 1
ATOM 7342 C CA . LEU B 1 326 ? 9.203 -24.719 -20.625 1 98.31 326 LEU B CA 1
ATOM 7343 C C . LEU B 1 326 ? 7.996 -25.609 -20.359 1 98.31 326 LEU B C 1
ATOM 7345 O O . LEU B 1 326 ? 7.797 -26.625 -21.047 1 98.31 326 LEU B O 1
ATOM 7349 N N . THR B 1 327 ? 7.172 -25.234 -19.359 1 96.81 327 THR B N 1
ATOM 7350 C CA . THR B 1 327 ? 5.945 -25.969 -19.062 1 96.81 327 THR B CA 1
ATOM 7351 C C . THR B 1 327 ? 5.059 -26.062 -20.297 1 96.81 327 THR B C 1
ATOM 7353 O O . THR B 1 327 ? 4.609 -27.141 -20.656 1 96.81 327 THR B O 1
ATOM 7356 N N . LYS B 1 328 ? 4.906 -24.953 -20.938 1 96 328 LYS B N 1
ATOM 7357 C CA . LYS B 1 328 ? 4.035 -24.891 -22.094 1 96 328 LYS B CA 1
ATOM 7358 C C . LYS B 1 328 ? 4.648 -25.625 -23.281 1 96 328 LYS B C 1
ATOM 7360 O O . LYS B 1 328 ? 3.943 -26.297 -24.047 1 96 328 LYS B O 1
ATOM 7365 N N . CYS B 1 329 ? 5.98 -25.5 -23.469 1 97.81 329 CYS B N 1
ATOM 7366 C CA . CYS B 1 329 ? 6.68 -26.172 -24.547 1 97.81 329 CYS B CA 1
ATOM 7367 C C . CYS B 1 329 ? 6.574 -27.688 -24.406 1 97.81 329 CYS B C 1
ATOM 7369 O O . CYS B 1 329 ? 6.246 -28.375 -25.375 1 97.81 329 CYS B O 1
ATOM 7371 N N . PHE B 1 330 ? 6.785 -28.219 -23.266 1 97.19 330 PHE B N 1
ATOM 7372 C CA . PHE B 1 330 ? 6.75 -29.656 -23.047 1 97.19 330 PHE B CA 1
ATOM 7373 C C . PHE B 1 330 ? 5.328 -30.188 -23.172 1 97.19 330 PHE B C 1
ATOM 7375 O O . PHE B 1 330 ? 5.117 -31.312 -23.625 1 97.19 330 PHE B O 1
ATOM 7382 N N . ASN B 1 331 ? 4.379 -29.375 -22.703 1 94.31 331 ASN B N 1
ATOM 7383 C CA . ASN B 1 331 ? 2.99 -29.75 -22.938 1 94.31 331 ASN B CA 1
ATOM 7384 C C . ASN B 1 331 ? 2.68 -29.875 -24.422 1 94.31 331 ASN B C 1
ATOM 7386 O O . ASN B 1 331 ? 2.012 -30.828 -24.844 1 94.31 331 ASN B O 1
ATOM 7390 N N . LYS B 1 332 ? 3.16 -28.891 -25.219 1 95.38 332 LYS B N 1
ATOM 7391 C CA . LYS B 1 332 ? 2.955 -28.922 -26.672 1 95.38 332 LYS B CA 1
ATOM 7392 C C . LYS B 1 332 ? 3.604 -30.156 -27.297 1 95.38 332 LYS B C 1
ATOM 7394 O O . LYS B 1 332 ? 3.121 -30.672 -28.297 1 95.38 332 LYS B O 1
ATOM 7399 N N . LYS B 1 333 ? 4.641 -30.641 -26.688 1 96.56 333 LYS B N 1
ATOM 7400 C CA . LYS B 1 333 ? 5.34 -31.828 -27.172 1 96.56 333 LYS B CA 1
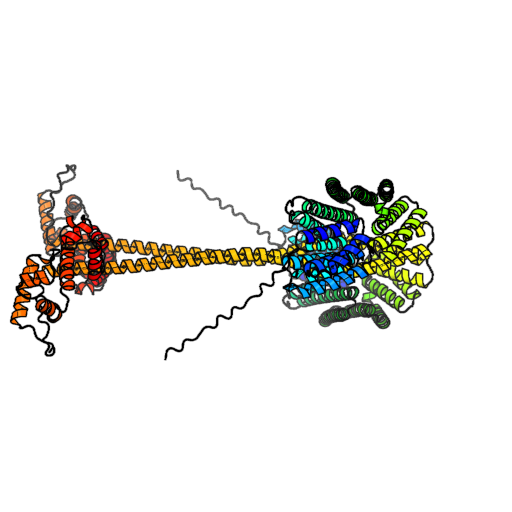ATOM 7401 C C . LYS B 1 333 ? 4.734 -33.094 -26.578 1 96.56 333 LYS B C 1
ATOM 7403 O O . LYS B 1 333 ? 5.27 -34.188 -26.766 1 96.56 333 LYS B O 1
ATOM 7408 N N . ASN B 1 334 ? 3.662 -33 -25.766 1 93.62 334 ASN B N 1
ATOM 7409 C CA . ASN B 1 334 ? 2.967 -34.094 -25.094 1 93.62 334 ASN B CA 1
ATOM 7410 C C . ASN B 1 334 ? 3.883 -34.844 -24.109 1 93.62 334 ASN B C 1
ATOM 7412 O O . ASN B 1 334 ? 3.783 -36.062 -23.969 1 93.62 334 ASN B O 1
ATOM 7416 N N . ASP B 1 335 ? 4.926 -34.156 -23.719 1 95.12 335 ASP B N 1
ATOM 7417 C CA . ASP B 1 335 ? 5.758 -34.625 -22.625 1 95.12 335 ASP B CA 1
ATOM 7418 C C . ASP B 1 335 ? 5.219 -34.156 -21.266 1 95.12 335 ASP B C 1
ATOM 7420 O O . ASP B 1 335 ? 5.742 -33.219 -20.688 1 95.12 335 ASP B O 1
ATOM 7424 N N . ASN B 1 336 ? 4.242 -34.906 -20.734 1 91.56 336 ASN B N 1
ATOM 7425 C CA . ASN B 1 336 ? 3.508 -34.5 -19.547 1 91.56 336 ASN B CA 1
ATOM 7426 C C . ASN B 1 336 ? 4.395 -34.531 -18.297 1 91.56 336 ASN B C 1
ATOM 7428 O O . ASN B 1 336 ? 4.211 -33.75 -17.375 1 91.56 336 ASN B O 1
ATOM 7432 N N . LYS B 1 337 ? 5.285 -35.406 -18.312 1 93.56 337 LYS B N 1
ATOM 7433 C CA . LYS B 1 337 ? 6.18 -35.5 -17.156 1 93.56 337 LYS B CA 1
ATOM 7434 C C . LYS B 1 337 ? 7.008 -34.25 -16.984 1 93.56 337 LYS B C 1
ATOM 7436 O O . LYS B 1 337 ? 7.004 -33.625 -15.914 1 93.56 337 LYS B O 1
ATOM 7441 N N . SER B 1 338 ? 7.699 -33.875 -18.094 1 95.94 338 SER B N 1
ATOM 7442 C CA . SER B 1 338 ? 8.508 -32.656 -18.047 1 95.94 338 SER B CA 1
ATOM 7443 C C . SER B 1 338 ? 7.641 -31.422 -17.812 1 95.94 338 SER B C 1
ATOM 7445 O O . SER B 1 338 ? 8.031 -30.5 -17.094 1 95.94 338 SER B O 1
ATOM 7447 N N . ALA B 1 339 ? 6.48 -31.406 -18.422 1 95.88 339 ALA B N 1
ATOM 7448 C CA . ALA B 1 339 ? 5.551 -30.281 -18.234 1 95.88 339 ALA B CA 1
ATOM 7449 C C . ALA B 1 339 ? 5.172 -30.125 -16.766 1 95.88 339 ALA B C 1
ATOM 7451 O O . ALA B 1 339 ? 5.172 -29.016 -16.25 1 95.88 339 ALA B O 1
ATOM 7452 N N . TYR B 1 340 ? 4.918 -31.25 -16.141 1 94.25 340 TYR B N 1
ATOM 7453 C CA . TYR B 1 340 ? 4.566 -31.203 -14.719 1 94.25 340 TYR B CA 1
ATOM 7454 C C . TYR B 1 340 ? 5.742 -30.719 -13.883 1 94.25 340 TYR B C 1
ATOM 7456 O O . TYR B 1 340 ? 5.566 -29.922 -12.961 1 94.25 340 TYR B O 1
ATOM 7464 N N . ILE B 1 341 ? 6.875 -31.219 -14.188 1 95.88 341 ILE B N 1
ATOM 7465 C CA . ILE B 1 341 ? 8.055 -30.875 -13.406 1 95.88 341 ILE B CA 1
ATOM 7466 C C . ILE B 1 341 ? 8.242 -29.359 -13.406 1 95.88 341 ILE B C 1
ATOM 7468 O O . ILE B 1 341 ? 8.383 -28.734 -12.344 1 95.88 341 ILE B O 1
ATOM 7472 N N . TYR B 1 342 ? 8.164 -28.703 -14.57 1 96.81 342 TYR B N 1
ATOM 7473 C CA . TYR B 1 342 ? 8.391 -27.266 -14.664 1 96.81 342 TYR B CA 1
ATOM 7474 C C . TYR B 1 342 ? 7.199 -26.484 -14.125 1 96.81 342 TYR B C 1
ATOM 7476 O O . TYR B 1 342 ? 7.363 -25.406 -13.555 1 96.81 342 TYR B O 1
ATOM 7484 N N . ALA B 1 343 ? 6.004 -27.031 -14.289 1 96.12 343 ALA B N 1
ATOM 7485 C CA . ALA B 1 343 ? 4.84 -26.406 -13.672 1 96.12 343 ALA B CA 1
ATOM 7486 C C . ALA B 1 343 ? 4.969 -26.359 -12.156 1 96.12 343 ALA B C 1
ATOM 7488 O O . ALA B 1 343 ? 4.68 -25.344 -11.523 1 96.12 343 ALA B O 1
ATOM 7489 N N . ASN B 1 344 ? 5.375 -27.484 -11.633 1 93.94 344 ASN B N 1
ATOM 7490 C CA . ASN B 1 344 ? 5.555 -27.562 -10.188 1 93.94 344 ASN B CA 1
ATOM 7491 C C . ASN B 1 344 ? 6.645 -26.609 -9.703 1 93.94 344 ASN B C 1
ATOM 7493 O O . ASN B 1 344 ? 6.504 -25.969 -8.656 1 93.94 344 ASN B O 1
ATOM 7497 N N . LYS B 1 345 ? 7.723 -26.547 -10.5 1 95.88 345 LYS B N 1
ATOM 7498 C CA . LYS B 1 345 ? 8.773 -25.594 -10.18 1 95.88 345 LYS B CA 1
ATOM 7499 C C . LYS B 1 345 ? 8.25 -24.156 -10.203 1 95.88 345 LYS B C 1
ATOM 7501 O O . LYS B 1 345 ? 8.617 -23.344 -9.352 1 95.88 345 LYS B O 1
ATOM 7506 N N . SER B 1 346 ? 7.402 -23.812 -11.172 1 96.06 346 SER B N 1
ATOM 7507 C CA . SER B 1 346 ? 6.781 -22.5 -11.266 1 96.06 346 SER B CA 1
ATOM 7508 C C . SER B 1 346 ? 5.926 -22.203 -10.039 1 96.06 346 SER B C 1
ATOM 7510 O O . SER B 1 346 ? 6.016 -21.125 -9.461 1 96.06 346 SER B O 1
ATOM 7512 N N . LEU B 1 347 ? 5.129 -23.188 -9.625 1 93.62 347 LEU B N 1
ATOM 7513 C CA . LEU B 1 347 ? 4.242 -23 -8.484 1 93.62 347 LEU B CA 1
ATOM 7514 C C . LEU B 1 347 ? 5.039 -22.75 -7.207 1 93.62 347 LEU B C 1
ATOM 7516 O O . LEU B 1 347 ? 4.699 -21.875 -6.418 1 93.62 347 LEU B O 1
ATOM 7520 N N . GLU B 1 348 ? 6.102 -23.516 -7.012 1 93 348 GLU B N 1
ATOM 7521 C CA . GLU B 1 348 ? 6.961 -23.328 -5.848 1 93 348 GLU B CA 1
ATOM 7522 C C . GLU B 1 348 ? 7.613 -21.953 -5.852 1 93 348 GLU B C 1
ATOM 7524 O O . GLU B 1 348 ? 7.68 -21.281 -4.816 1 93 348 GLU B O 1
ATOM 7529 N N . LEU B 1 349 ? 8.07 -21.609 -7.035 1 94.44 349 LEU B N 1
ATOM 7530 C CA . LEU B 1 349 ? 8.727 -20.312 -7.176 1 94.44 349 LEU B CA 1
ATOM 7531 C C . LEU B 1 349 ? 7.746 -19.172 -6.914 1 94.44 349 LEU B C 1
ATOM 7533 O O . LEU B 1 349 ? 8.102 -18.172 -6.289 1 94.44 349 LEU B O 1
ATOM 7537 N N . ILE B 1 350 ? 6.562 -19.281 -7.363 1 93.31 350 ILE B N 1
ATOM 7538 C CA . ILE B 1 350 ? 5.527 -18.281 -7.148 1 93.31 350 ILE B CA 1
ATOM 7539 C C . ILE B 1 350 ? 5.258 -18.125 -5.656 1 93.31 350 ILE B C 1
ATOM 7541 O O . ILE B 1 350 ? 5.152 -17 -5.148 1 93.31 350 ILE B O 1
ATOM 7545 N N . GLN B 1 351 ? 5.141 -19.219 -4.957 1 87.94 351 GLN B N 1
ATOM 7546 C CA . GLN B 1 351 ? 4.922 -19.172 -3.516 1 87.94 351 GLN B CA 1
ATOM 7547 C C . GLN B 1 351 ? 6.051 -18.438 -2.807 1 87.94 351 GLN B C 1
ATOM 7549 O O . GLN B 1 351 ? 5.809 -17.641 -1.901 1 87.94 351 GLN B O 1
ATOM 7554 N N . SER B 1 352 ? 7.227 -18.719 -3.25 1 90 352 SER B N 1
ATOM 7555 C CA . SER B 1 352 ? 8.391 -18.047 -2.666 1 90 352 SER B CA 1
ATOM 7556 C C . SER B 1 352 ? 8.359 -16.547 -2.93 1 90 352 SER B C 1
ATOM 7558 O O . SER B 1 352 ? 8.609 -15.75 -2.025 1 90 352 SER B O 1
ATOM 7560 N N . ILE B 1 353 ? 8.07 -16.172 -4.168 1 90 353 ILE B N 1
ATOM 7561 C CA . ILE B 1 353 ? 8.023 -14.773 -4.566 1 90 353 ILE B CA 1
ATOM 7562 C C . ILE B 1 353 ? 6.93 -14.055 -3.779 1 90 353 ILE B C 1
ATOM 7564 O O . ILE B 1 353 ? 7.141 -12.93 -3.303 1 90 353 ILE B O 1
ATOM 7568 N N . GLU B 1 354 ? 5.836 -14.688 -3.586 1 84.56 354 GLU B N 1
ATOM 7569 C CA . GLU B 1 354 ? 4.723 -14.086 -2.859 1 84.56 354 GLU B CA 1
ATOM 7570 C C . GLU B 1 354 ? 5.086 -13.844 -1.397 1 84.56 354 GLU B C 1
ATOM 7572 O O . GLU B 1 354 ? 4.703 -12.828 -0.818 1 84.56 354 GLU B O 1
ATOM 7577 N N . LYS B 1 355 ? 5.73 -14.773 -0.835 1 84.12 355 LYS B N 1
ATOM 7578 C CA . LYS B 1 355 ? 6.172 -14.617 0.548 1 84.12 355 LYS B CA 1
ATOM 7579 C C . LYS B 1 355 ? 7.098 -13.414 0.7 1 84.12 355 LYS B C 1
ATOM 7581 O O . LYS B 1 355 ? 6.961 -12.633 1.645 1 84.12 355 LYS B O 1
ATOM 7586 N N . ILE B 1 356 ? 7.969 -13.281 -0.226 1 87.69 356 ILE B N 1
ATOM 7587 C CA . ILE B 1 356 ? 8.922 -12.18 -0.215 1 87.69 356 ILE B CA 1
ATOM 7588 C C . ILE B 1 356 ? 8.18 -10.852 -0.365 1 87.69 356 ILE B C 1
ATOM 7590 O O . ILE B 1 356 ? 8.461 -9.891 0.353 1 87.69 356 ILE B O 1
ATOM 7594 N N . LYS B 1 357 ? 7.258 -10.812 -1.272 1 84.56 357 LYS B N 1
ATOM 7595 C CA . LYS B 1 357 ? 6.477 -9.602 -1.511 1 84.56 357 LYS B CA 1
ATOM 7596 C C . LYS B 1 357 ? 5.684 -9.203 -0.27 1 84.56 357 LYS B C 1
ATOM 7598 O O . LYS B 1 357 ? 5.613 -8.023 0.078 1 84.56 357 LYS B O 1
ATOM 7603 N N . HIS B 1 358 ? 5.152 -10.148 0.425 1 80.81 358 HIS B N 1
ATOM 7604 C CA . HIS B 1 358 ? 4.398 -9.875 1.643 1 80.81 358 HIS B CA 1
ATOM 7605 C C . HIS B 1 358 ? 5.289 -9.258 2.717 1 80.81 358 HIS B C 1
ATOM 7607 O O . HIS B 1 358 ? 4.91 -8.281 3.357 1 80.81 358 HIS B O 1
ATOM 7613 N N . ASN B 1 359 ? 6.426 -9.805 2.85 1 83.62 359 ASN B N 1
ATOM 7614 C CA . ASN B 1 359 ? 7.359 -9.312 3.859 1 83.62 359 ASN B CA 1
ATOM 7615 C C . ASN B 1 359 ? 7.816 -7.887 3.555 1 83.62 359 ASN B C 1
ATOM 7617 O O . ASN B 1 359 ? 8.117 -7.117 4.469 1 83.62 359 ASN B O 1
ATOM 7621 N N . SER B 1 360 ? 7.793 -7.555 2.285 1 86.44 360 SER B N 1
ATOM 7622 C CA . SER B 1 360 ? 8.258 -6.242 1.853 1 86.44 360 SER B CA 1
ATOM 7623 C C . SER B 1 360 ? 7.211 -5.168 2.109 1 86.44 360 SER B C 1
ATOM 7625 O O . SER B 1 360 ? 7.539 -3.988 2.24 1 86.44 360 SER B O 1
ATOM 7627 N N . LEU B 1 361 ? 5.984 -5.586 2.211 1 79.75 361 LEU B N 1
ATOM 7628 C CA . LEU B 1 361 ? 4.859 -4.66 2.287 1 79.75 361 LEU B CA 1
ATOM 7629 C C . LEU B 1 361 ? 4.941 -3.807 3.549 1 79.75 361 LEU B C 1
ATOM 7631 O O . LEU B 1 361 ? 4.633 -2.613 3.518 1 79.75 361 LEU B O 1
ATOM 7635 N N . ASN B 1 362 ? 5.43 -4.375 4.582 1 75.31 362 ASN B N 1
ATOM 7636 C CA . ASN B 1 362 ? 5.539 -3.627 5.828 1 75.31 362 ASN B CA 1
ATOM 7637 C C . ASN B 1 362 ? 6.496 -2.445 5.691 1 75.31 362 ASN B C 1
ATOM 7639 O O . ASN B 1 362 ? 6.207 -1.347 6.168 1 75.31 362 ASN B O 1
ATOM 7643 N N . PHE B 1 363 ? 7.539 -2.676 5.055 1 81.19 363 PHE B N 1
ATOM 7644 C CA . PHE B 1 363 ? 8.539 -1.631 4.875 1 81.19 363 PHE B CA 1
ATOM 7645 C C . PHE B 1 363 ? 8.008 -0.523 3.973 1 81.19 363 PHE B C 1
ATOM 7647 O O . PHE B 1 363 ? 8.203 0.661 4.254 1 81.19 363 PHE B O 1
ATOM 7654 N N . LEU B 1 364 ? 7.34 -0.89 2.998 1 82 364 LEU B N 1
ATOM 7655 C CA . LEU B 1 364 ? 6.801 0.089 2.059 1 82 364 LEU B CA 1
ATOM 7656 C C . LEU B 1 364 ? 5.703 0.921 2.711 1 82 364 LEU B C 1
ATOM 7658 O O . LEU B 1 364 ? 5.602 2.125 2.463 1 82 364 LEU B O 1
ATOM 7662 N N . HIS B 1 365 ? 4.957 0.291 3.529 1 74.62 365 HIS B N 1
ATOM 7663 C CA . HIS B 1 365 ? 3.916 1.002 4.262 1 74.62 365 HIS B CA 1
ATOM 7664 C C . HIS B 1 365 ? 4.516 2.041 5.203 1 74.62 365 HIS B C 1
ATOM 7666 O O . HIS B 1 365 ? 4.031 3.174 5.273 1 74.62 365 HIS B O 1
ATOM 7672 N N . ASN B 1 366 ? 5.512 1.666 5.867 1 74.75 366 ASN B N 1
ATOM 7673 C CA . ASN B 1 366 ? 6.191 2.607 6.75 1 74.75 366 ASN B CA 1
ATOM 7674 C C . ASN B 1 366 ? 6.75 3.799 5.977 1 74.75 366 ASN B C 1
ATOM 7676 O O . ASN B 1 366 ? 6.695 4.934 6.453 1 74.75 366 ASN B O 1
ATOM 7680 N N . TYR B 1 367 ? 7.246 3.518 4.895 1 80.56 367 TYR B N 1
ATOM 7681 C CA . TYR B 1 367 ? 7.773 4.582 4.047 1 80.56 367 TYR B CA 1
ATOM 7682 C C . TYR B 1 367 ? 6.672 5.555 3.643 1 80.56 367 TYR B C 1
ATOM 7684 O O . TYR B 1 367 ? 6.848 6.773 3.729 1 80.56 367 TYR B O 1
ATOM 7692 N N . ASP B 1 368 ? 5.609 5.055 3.271 1 75.88 368 ASP B N 1
ATOM 7693 C CA . ASP B 1 368 ? 4.496 5.891 2.836 1 75.88 368 ASP B CA 1
ATOM 7694 C C . ASP B 1 368 ? 3.959 6.734 3.99 1 75.88 368 ASP B C 1
ATOM 7696 O O . ASP B 1 368 ? 3.65 7.914 3.812 1 75.88 368 ASP B O 1
ATOM 7700 N N . LEU B 1 369 ? 3.895 6.055 5.113 1 70.81 369 LEU B N 1
ATOM 7701 C CA . LEU B 1 369 ? 3.449 6.777 6.301 1 70.81 369 LEU B CA 1
ATOM 7702 C C . LEU B 1 369 ? 4.398 7.926 6.621 1 70.81 369 LEU B C 1
ATOM 7704 O O . LEU B 1 369 ? 3.955 9.016 7.004 1 70.81 369 LEU B O 1
ATOM 7708 N N . LYS B 1 370 ? 5.629 7.68 6.492 1 74.94 370 LYS B N 1
ATOM 7709 C CA . LYS B 1 370 ? 6.621 8.719 6.758 1 74.94 370 LYS B CA 1
ATOM 7710 C C . LYS B 1 370 ? 6.453 9.898 5.801 1 74.94 370 LYS B C 1
ATOM 7712 O O . LYS B 1 370 ? 6.516 11.055 6.219 1 74.94 370 LYS B O 1
ATOM 7717 N N . ILE B 1 371 ? 6.352 9.609 4.562 1 74.75 371 ILE B N 1
ATOM 7718 C CA . ILE B 1 371 ? 6.191 10.664 3.568 1 74.75 371 ILE B CA 1
ATOM 7719 C C . ILE B 1 371 ? 4.953 11.5 3.896 1 74.75 371 ILE B C 1
ATOM 7721 O O . ILE B 1 371 ? 5 12.727 3.846 1 74.75 371 ILE B O 1
ATOM 7725 N N . ILE B 1 372 ? 3.988 10.836 4.344 1 66.25 372 ILE B N 1
ATOM 7726 C CA . ILE B 1 372 ? 2.73 11.5 4.672 1 66.25 372 ILE B CA 1
ATOM 7727 C C . ILE B 1 372 ? 2.912 12.367 5.914 1 66.25 372 ILE B C 1
ATOM 7729 O O . ILE B 1 372 ? 2.438 13.5 5.961 1 66.25 372 ILE B O 1
ATOM 7733 N N . LYS B 1 373 ? 3.58 11.828 6.863 1 69.19 373 LYS B N 1
ATOM 7734 C CA . LYS B 1 373 ? 3.852 12.57 8.086 1 69.19 373 LYS B CA 1
ATOM 7735 C C . LYS B 1 373 ? 4.699 13.805 7.805 1 69.19 373 LYS B C 1
ATOM 7737 O O . LYS B 1 373 ? 4.453 14.875 8.367 1 69.19 373 LYS B O 1
ATOM 7742 N N . GLU B 1 374 ? 5.668 13.625 7.031 1 73.75 374 GLU B N 1
ATOM 7743 C CA . GLU B 1 374 ? 6.527 14.75 6.672 1 73.75 374 GLU B CA 1
ATOM 7744 C C . GLU B 1 374 ? 5.738 15.836 5.949 1 73.75 374 GLU B C 1
ATOM 7746 O O . GLU B 1 374 ? 5.93 17.031 6.211 1 73.75 374 GLU B O 1
ATOM 7751 N N . GLU B 1 375 ? 4.953 15.406 5.074 1 67.88 375 GLU B N 1
ATOM 7752 C CA . GLU B 1 375 ? 4.113 16.375 4.371 1 67.88 375 GLU B CA 1
ATOM 7753 C C . GLU B 1 375 ? 3.15 17.062 5.332 1 67.88 375 GLU B C 1
ATOM 7755 O O . GLU B 1 375 ? 2.938 18.281 5.238 1 67.88 375 GLU B O 1
ATOM 7760 N N . ALA B 1 376 ? 2.645 16.281 6.242 1 62.09 376 ALA B N 1
ATOM 7761 C CA . ALA B 1 376 ? 1.767 16.828 7.27 1 62.09 376 ALA B CA 1
ATOM 7762 C C . ALA B 1 376 ? 2.516 17.828 8.156 1 62.09 376 ALA B C 1
ATOM 7764 O O . ALA B 1 376 ? 1.998 18.906 8.461 1 62.09 376 ALA B O 1
ATOM 7765 N N . ASN B 1 377 ? 3.637 17.391 8.539 1 68.69 377 ASN B N 1
ATOM 7766 C CA . ASN B 1 377 ? 4.445 18.266 9.391 1 68.69 377 ASN B CA 1
ATOM 7767 C C . ASN B 1 377 ? 4.793 19.578 8.688 1 68.69 377 ASN B C 1
ATOM 7769 O O . ASN B 1 377 ? 4.816 20.625 9.312 1 68.69 377 ASN B O 1
ATOM 7773 N N . LYS B 1 378 ? 5.121 19.438 7.484 1 69.31 378 LYS B N 1
ATOM 7774 C CA . LYS B 1 378 ? 5.387 20.656 6.723 1 69.31 378 LYS B CA 1
ATOM 7775 C C . LYS B 1 378 ? 4.184 21.594 6.742 1 69.31 378 LYS B C 1
ATOM 7777 O O . LYS B 1 378 ? 4.336 22.812 6.91 1 69.31 378 LYS B O 1
ATOM 7782 N N . ILE B 1 379 ? 3.154 20.984 6.652 1 63.88 379 ILE B N 1
ATOM 7783 C CA . ILE B 1 379 ? 1.921 21.766 6.684 1 63.88 379 ILE B CA 1
ATOM 7784 C C . ILE B 1 379 ? 1.714 22.344 8.078 1 63.88 379 ILE B C 1
ATOM 7786 O O . ILE B 1 379 ? 1.357 23.516 8.219 1 63.88 379 ILE B O 1
ATOM 7790 N N . ILE B 1 380 ? 2.062 21.531 9.078 1 64.62 380 ILE B N 1
ATOM 7791 C CA . ILE B 1 380 ? 1.925 21.969 10.461 1 64.62 380 ILE B CA 1
ATOM 7792 C C . ILE B 1 380 ? 2.928 23.078 10.766 1 64.62 380 ILE B C 1
ATOM 7794 O O . ILE B 1 380 ? 2.582 24.078 11.391 1 64.62 380 ILE B O 1
ATOM 7798 N N . THR B 1 381 ? 4.129 22.828 10.445 1 65.56 381 THR B N 1
ATOM 7799 C CA . THR B 1 381 ? 5.172 23.812 10.695 1 65.56 381 THR B CA 1
ATOM 7800 C C . THR B 1 381 ? 4.824 25.141 10.039 1 65.56 381 THR B C 1
ATOM 7802 O O . THR B 1 381 ? 5 26.203 10.641 1 65.56 381 THR B O 1
ATOM 7805 N N . THR B 1 382 ? 4.406 25 8.891 1 64.19 382 THR B N 1
ATOM 7806 C CA . THR B 1 382 ? 4.004 26.234 8.195 1 64.19 382 THR B CA 1
ATOM 7807 C C . THR B 1 382 ? 2.873 26.922 8.953 1 64.19 382 THR B C 1
ATOM 7809 O O . THR B 1 382 ? 2.871 28.156 9.078 1 64.19 382 THR B O 1
ATOM 7812 N N . LYS B 1 383 ? 2.1 26.141 9.539 1 62.78 383 LYS B N 1
ATOM 7813 C CA . LYS B 1 383 ? 0.987 26.672 10.328 1 62.78 383 LYS B CA 1
ATOM 7814 C C . LYS B 1 383 ? 1.477 27.266 11.648 1 62.78 383 LYS B C 1
ATOM 7816 O O . LYS B 1 383 ? 1.001 28.328 12.07 1 62.78 383 LYS B O 1
ATOM 7821 N N . ASN B 1 384 ? 2.455 26.578 12.305 1 64.06 384 ASN B N 1
ATOM 7822 C CA . ASN B 1 384 ? 3.027 27.078 13.555 1 64.06 384 ASN B CA 1
ATOM 7823 C C . ASN B 1 384 ? 3.77 28.391 13.359 1 64.06 384 ASN B C 1
ATOM 7825 O O . ASN B 1 384 ? 3.672 29.297 14.188 1 64.06 384 ASN B O 1
ATOM 7829 N N . TYR B 1 385 ? 4.508 28.406 12.328 1 64.62 385 TYR B N 1
ATOM 7830 C CA . TYR B 1 385 ? 5.168 29.656 12.023 1 64.62 385 TYR B CA 1
ATOM 7831 C C . TYR B 1 385 ? 4.148 30.797 11.906 1 64.62 385 TYR B C 1
ATOM 7833 O O . TYR B 1 385 ? 4.391 31.906 12.375 1 64.62 385 TYR B O 1
ATOM 7841 N N . PHE B 1 386 ? 3.121 30.406 11.461 1 64.06 386 PHE B N 1
ATOM 7842 C CA . PHE B 1 386 ? 2.049 31.391 11.32 1 64.06 386 PHE B CA 1
ATOM 7843 C C . PHE B 1 386 ? 1.497 31.781 12.688 1 64.06 386 PHE B C 1
ATOM 7845 O O . PHE B 1 386 ? 1.238 32.969 12.945 1 64.06 386 PHE B O 1
ATOM 7852 N N . LYS B 1 387 ? 1.534 30.922 13.602 1 64.38 387 LYS B N 1
ATOM 7853 C CA . LYS B 1 387 ? 1.075 31.188 14.969 1 64.38 387 LYS B CA 1
ATOM 7854 C C . LYS B 1 387 ? 2.066 32.062 15.727 1 64.38 387 LYS B C 1
ATOM 7856 O O . LYS B 1 387 ? 1.668 33.031 16.391 1 64.38 387 LYS B O 1
ATOM 7861 N N . ILE B 1 388 ? 3.225 31.688 15.609 1 69.62 388 ILE B N 1
ATOM 7862 C CA . ILE B 1 388 ? 4.262 32.469 16.281 1 69.62 388 ILE B CA 1
ATOM 7863 C C . ILE B 1 388 ? 4.262 33.906 15.758 1 69.62 388 ILE B C 1
ATOM 7865 O O . ILE B 1 388 ? 4.379 34.844 16.531 1 69.62 388 ILE B O 1
ATOM 7869 N N . PHE B 1 389 ? 4.039 33.875 14.516 1 71.25 389 PHE B N 1
ATOM 7870 C CA . PHE B 1 389 ? 3.971 35.219 13.906 1 71.25 389 PHE B CA 1
ATOM 7871 C C . PHE B 1 389 ? 2.795 36 14.469 1 71.25 389 PHE B C 1
ATOM 7873 O O . PHE B 1 389 ? 2.945 37.188 14.836 1 71.25 389 PHE B O 1
ATOM 7880 N N . LEU B 1 390 ? 1.774 35.375 14.781 1 66.94 390 LEU B N 1
ATOM 7881 C CA . LEU B 1 390 ? 0.582 36.031 15.312 1 66.94 390 LEU B CA 1
ATOM 7882 C C . LEU B 1 390 ? 0.776 36.406 16.781 1 66.94 390 LEU B C 1
ATOM 7884 O O . LEU B 1 390 ? 0.373 37.5 17.203 1 66.94 390 LEU B O 1
ATOM 7888 N N . PHE B 1 391 ? 1.459 35.625 17.5 1 71.12 391 PHE B N 1
ATOM 7889 C CA . PHE B 1 391 ? 1.742 35.906 18.906 1 71.12 391 PHE B CA 1
ATOM 7890 C C . PHE B 1 391 ? 2.709 37.062 19.031 1 71.12 391 PHE B C 1
ATOM 7892 O O . PHE B 1 391 ? 2.547 37.906 19.922 1 71.12 391 PHE B O 1
ATOM 7899 N N . SER B 1 392 ? 3.65 37.094 18.234 1 71.06 392 SER B N 1
ATOM 7900 C CA . SER B 1 392 ? 4.602 38.219 18.25 1 71.06 392 SER B CA 1
ATOM 7901 C C . SER B 1 392 ? 3.914 39.531 17.953 1 71.06 392 SER B C 1
ATOM 7903 O O . SER B 1 392 ? 4.223 40.562 18.562 1 71.06 392 SER B O 1
ATOM 7905 N N . LEU B 1 393 ? 2.969 39.438 17.109 1 70.62 393 LEU B N 1
ATOM 7906 C CA . LEU B 1 393 ? 2.205 40.625 16.766 1 70.62 393 LEU B CA 1
ATOM 7907 C C . LEU B 1 393 ? 1.354 41.094 17.953 1 70.62 393 LEU B C 1
ATOM 7909 O O . LEU B 1 393 ? 1.242 42.281 18.219 1 70.62 393 LEU B O 1
ATOM 7913 N N . LEU B 1 394 ? 0.871 40.156 18.734 1 70.06 394 LEU B N 1
ATOM 7914 C CA . LEU B 1 394 ? 0.078 40.438 19.922 1 70.06 394 LEU B CA 1
ATOM 7915 C C . LEU B 1 394 ? 0.949 41.062 21.016 1 70.06 394 LEU B C 1
ATOM 7917 O O . LEU B 1 394 ? 0.536 42 21.688 1 70.06 394 LEU B O 1
ATOM 7921 N N . LEU B 1 395 ? 2.098 40.562 21.219 1 74.5 395 LEU B N 1
ATOM 7922 C CA . LEU B 1 395 ? 3.029 41.094 22.203 1 74.5 395 LEU B CA 1
ATOM 7923 C C . LEU B 1 395 ? 3.449 42.531 21.859 1 74.5 395 LEU B C 1
ATOM 7925 O O . LEU B 1 395 ? 3.535 43.375 22.734 1 74.5 395 LEU B O 1
ATOM 7929 N N . LEU B 1 396 ? 3.604 42.719 20.578 1 73.56 396 LEU B N 1
ATOM 7930 C CA . LEU B 1 396 ? 3.945 44.062 20.109 1 73.56 396 LEU B CA 1
ATOM 7931 C C . LEU B 1 396 ? 2.818 45.031 20.406 1 73.56 396 LEU B C 1
ATOM 7933 O O . LEU B 1 396 ? 3.07 46.156 20.844 1 73.56 396 LEU B O 1
ATOM 7937 N N . LEU B 1 397 ? 1.627 44.5 20.297 1 70.69 397 LEU B N 1
ATOM 7938 C CA . LEU B 1 397 ? 0.467 45.344 20.578 1 70.69 397 LEU B CA 1
ATOM 7939 C C . LEU B 1 397 ? 0.363 45.656 22.062 1 70.69 397 LEU B C 1
ATOM 7941 O O . LEU B 1 397 ? 0.034 46.781 22.438 1 70.69 397 LEU B O 1
ATOM 7945 N N . LEU B 1 398 ? 0.684 44.781 22.891 1 73.94 398 LEU B N 1
ATOM 7946 C CA . LEU B 1 398 ? 0.653 45 24.328 1 73.94 398 LEU B CA 1
ATOM 7947 C C . LEU B 1 398 ? 1.706 46 24.766 1 73.94 398 LEU B C 1
ATOM 7949 O O . LEU B 1 398 ? 1.45 46.844 25.641 1 73.94 398 LEU B O 1
ATOM 7953 N N . VAL B 1 399 ? 2.83 45.938 24.156 1 74.25 399 VAL B N 1
ATOM 7954 C CA . VAL B 1 399 ? 3.902 46.875 24.453 1 74.25 399 VAL B CA 1
ATOM 7955 C C . VAL B 1 399 ? 3.473 48.312 24.047 1 74.25 399 VAL B C 1
ATOM 7957 O O . VAL B 1 399 ? 3.721 49.25 24.781 1 74.25 399 VAL B O 1
ATOM 7960 N N . VAL B 1 400 ? 2.748 48.344 22.969 1 70.38 400 VAL B N 1
ATOM 7961 C CA . VAL B 1 400 ? 2.281 49.625 22.484 1 70.38 400 VAL B CA 1
ATOM 7962 C C . VAL B 1 400 ? 1.24 50.188 23.438 1 70.38 400 VAL B C 1
ATOM 7964 O O . VAL B 1 400 ? 1.286 51.375 23.797 1 70.38 400 VAL B O 1
ATOM 7967 N N . VAL B 1 401 ? 0.407 49.375 23.953 1 69.81 401 VAL B N 1
ATOM 7968 C CA . VAL B 1 401 ? -0.637 49.781 24.891 1 69.81 401 VAL B CA 1
ATOM 7969 C C . VAL B 1 401 ? -0.007 50.25 26.203 1 69.81 401 VAL B C 1
ATOM 7971 O O . VAL B 1 401 ? -0.399 51.281 26.766 1 69.81 401 VAL B O 1
ATOM 7974 N N . TYR B 1 402 ? 0.94 49.562 26.641 1 73.12 402 TYR B N 1
ATOM 7975 C CA . TYR B 1 402 ? 1.635 49.906 27.875 1 73.12 402 TYR B CA 1
ATOM 7976 C C . TYR B 1 402 ? 2.381 51.25 27.734 1 73.12 402 TYR B C 1
ATOM 7978 O O . TYR B 1 402 ? 2.346 52.094 28.625 1 73.12 402 TYR B O 1
ATOM 7986 N N . SER B 1 403 ? 3.035 51.375 26.641 1 71.5 403 SER B N 1
ATOM 7987 C CA . SER B 1 403 ? 3.754 52.625 26.375 1 71.5 403 SER B CA 1
ATOM 7988 C C . SER B 1 403 ? 2.807 53.812 26.359 1 71.5 403 SER B C 1
ATOM 7990 O O . SER B 1 403 ? 3.133 54.875 26.875 1 71.5 403 SER B O 1
ATOM 7992 N N . PHE B 1 404 ? 1.711 53.531 25.891 1 68.81 404 PHE B N 1
ATOM 7993 C CA . PHE B 1 404 ? 0.709 54.594 25.844 1 68.81 404 PHE B CA 1
ATOM 7994 C C . PHE B 1 404 ? 0.199 54.906 27.25 1 68.81 404 PHE B C 1
ATOM 7996 O O . PHE B 1 404 ? 0.028 56.062 27.594 1 68.81 404 PHE B O 1
ATOM 8003 N N . TYR B 1 405 ? -0.008 53.969 27.984 1 70.31 405 TYR B N 1
ATOM 8004 C CA . TYR B 1 405 ? -0.455 54.156 29.359 1 70.31 405 TYR B CA 1
ATOM 8005 C C . TYR B 1 405 ? 0.586 54.906 30.188 1 70.31 405 TYR B C 1
ATOM 8007 O O . TYR B 1 405 ? 0.251 55.844 30.922 1 70.31 405 TYR B O 1
ATOM 8015 N N . HIS B 1 406 ? 1.763 54.562 30.078 1 71.56 406 HIS B N 1
ATOM 8016 C CA . HIS B 1 406 ? 2.861 55.188 30.781 1 71.56 406 HIS B CA 1
ATOM 8017 C C . HIS B 1 406 ? 2.996 56.656 30.359 1 71.56 406 HIS B C 1
ATOM 8019 O O . HIS B 1 406 ? 3.203 57.531 31.219 1 71.56 406 HIS B O 1
ATOM 8025 N N . TYR B 1 407 ? 2.869 56.781 29.109 1 68.56 407 TYR B N 1
ATOM 8026 C CA . TYR B 1 407 ? 2.9 58.156 28.594 1 68.56 407 TYR B CA 1
ATOM 8027 C C . TYR B 1 407 ? 1.771 59 29.188 1 68.56 407 TYR B C 1
ATOM 8029 O O . TYR B 1 407 ? 1.992 60.125 29.625 1 68.56 407 TYR B O 1
ATOM 8037 N N . TYR B 1 408 ? 0.708 58.438 29.328 1 65.12 408 TYR B N 1
ATOM 8038 C CA . TYR B 1 408 ? -0.461 59.094 29.875 1 65.12 408 TYR B CA 1
ATOM 8039 C C . TYR B 1 408 ? -0.247 59.438 31.359 1 65.12 408 TYR B C 1
ATOM 8041 O O . TYR B 1 408 ? -0.55 60.562 31.797 1 65.12 408 TYR B O 1
ATOM 8049 N N . LYS B 1 409 ? 0.329 58.688 32.062 1 70.88 409 LYS B N 1
ATOM 8050 C CA . LYS B 1 409 ? 0.598 58.875 33.5 1 70.88 409 LYS B CA 1
ATOM 8051 C C . LYS B 1 409 ? 1.615 60 33.719 1 70.88 409 LYS B C 1
ATOM 8053 O O . LYS B 1 409 ? 1.437 60.844 34.594 1 70.88 409 LYS B O 1
ATOM 8058 N N . GLN B 1 410 ? 2.594 59.969 32.875 1 70.62 410 GLN B N 1
ATOM 8059 C CA . GLN B 1 410 ? 3.631 60.969 32.969 1 70.62 410 GLN B CA 1
ATOM 8060 C C . GLN B 1 410 ? 3.064 62.375 32.656 1 70.62 410 GLN B C 1
ATOM 8062 O O . GLN B 1 410 ? 3.391 63.344 33.344 1 70.62 410 GLN B O 1
ATOM 8067 N N . GLN B 1 411 ? 2.223 62.312 31.703 1 64.69 411 GLN B N 1
ATOM 8068 C CA . GLN B 1 411 ? 1.625 63.594 31.344 1 64.69 411 GLN B CA 1
ATOM 8069 C C . GLN B 1 411 ? 0.733 64.125 32.469 1 64.69 411 GLN B C 1
ATOM 8071 O O . GLN B 1 411 ? 0.729 65.312 32.75 1 64.69 411 GLN B O 1
ATOM 8076 N N . LYS B 1 412 ? 0.143 63.344 33.188 1 65.56 412 LYS B N 1
ATOM 8077 C CA . LYS B 1 412 ? -0.709 63.688 34.312 1 65.56 412 LYS B CA 1
ATOM 8078 C C . LYS B 1 412 ? 0.115 64.25 35.469 1 65.56 412 LYS B C 1
ATOM 8080 O O . LYS B 1 412 ? -0.275 65.25 36.094 1 65.56 412 LYS B O 1
ATOM 8085 N N . GLU B 1 413 ? 1.178 63.781 35.688 1 73.06 413 GLU B N 1
ATOM 8086 C CA . GLU B 1 413 ? 2.057 64.25 36.781 1 73.06 413 GLU B CA 1
ATOM 8087 C C . GLU B 1 413 ? 2.646 65.562 36.469 1 73.06 413 GLU B C 1
ATOM 8089 O O . GLU B 1 413 ? 2.727 66.438 37.344 1 73.06 413 GLU B O 1
ATOM 8094 N N . LYS B 1 414 ? 3.078 65.875 35.312 1 67.44 414 LYS B N 1
ATOM 8095 C CA . LYS B 1 414 ? 3.621 67.125 34.906 1 67.44 414 LYS B CA 1
ATOM 8096 C C . LYS B 1 414 ? 2.584 68.25 35.031 1 67.44 414 LYS B C 1
ATOM 8098 O O . LYS B 1 414 ? 2.906 69.375 35.5 1 67.44 414 LYS B O 1
ATOM 8103 N N . HIS B 1 415 ? 1.508 67.812 34.781 1 66.06 415 HIS B N 1
ATOM 8104 C CA . HIS B 1 415 ? 0.422 68.812 34.875 1 66.06 415 HIS B CA 1
ATOM 8105 C C . HIS B 1 415 ? 0.147 69.188 36.312 1 66.06 415 HIS B C 1
ATOM 8107 O O . HIS B 1 415 ? -0.07 70.312 36.625 1 66.06 415 HIS B O 1
ATOM 8113 N N . LYS B 1 416 ? 0.265 68.312 37.156 1 67.25 416 LYS B N 1
ATOM 8114 C CA . LYS B 1 416 ? 0.097 68.562 38.594 1 67.25 416 LYS B CA 1
ATOM 8115 C C . LYS B 1 416 ? 1.174 69.5 39.125 1 67.25 416 LYS B C 1
ATOM 8117 O O . LYS B 1 416 ? 0.882 70.438 39.906 1 67.25 416 LYS B O 1
ATOM 8122 N N . ARG B 1 417 ? 2.271 69.312 38.719 1 70.44 417 ARG B N 1
ATOM 8123 C CA . ARG B 1 417 ? 3.389 70.188 39.156 1 70.44 417 ARG B CA 1
ATOM 8124 C C . ARG B 1 417 ? 3.234 71.562 38.656 1 70.44 417 ARG B C 1
ATOM 8126 O O . ARG B 1 417 ? 3.496 72.562 39.375 1 70.44 417 ARG B O 1
ATOM 8133 N N . PHE B 1 418 ? 2.83 71.625 37.469 1 67.38 418 PHE B N 1
ATOM 8134 C CA . PHE B 1 418 ? 2.596 72.938 36.875 1 67.38 418 PHE B CA 1
ATOM 8135 C C . PHE B 1 418 ? 1.565 73.688 37.656 1 67.38 418 PHE B C 1
ATOM 8137 O O . PHE B 1 418 ? 1.796 74.875 38 1 67.38 418 PHE B O 1
ATOM 8144 N N . LEU B 1 419 ? 0.583 73.125 38.094 1 66.06 419 LEU B N 1
ATOM 8145 C CA . LEU B 1 419 ? -0.48 73.812 38.844 1 66.06 419 LEU B CA 1
ATOM 8146 C C . LEU B 1 419 ? 0.007 74.25 40.219 1 66.06 419 LEU B C 1
ATOM 8148 O O . LEU B 1 419 ? -0.34 75.312 40.688 1 66.06 419 LEU B O 1
ATOM 8152 N N . LYS B 1 420 ? 0.824 73.5 40.719 1 68.94 420 LYS B N 1
ATOM 8153 C CA . LYS B 1 420 ? 1.399 73.812 42 1 68.94 420 LYS B CA 1
ATOM 8154 C C . LYS B 1 420 ? 2.279 75.062 41.938 1 68.94 420 LYS B C 1
ATOM 8156 O O . LYS B 1 420 ? 2.248 75.938 42.812 1 68.94 420 LYS B O 1
ATOM 8161 N N . ILE B 1 421 ? 2.922 75.188 40.875 1 71.56 421 ILE B N 1
ATOM 8162 C CA . ILE B 1 421 ? 3.832 76.312 40.688 1 71.56 421 ILE B CA 1
ATOM 8163 C C . ILE B 1 421 ? 3.029 77.562 40.5 1 71.56 421 ILE B C 1
ATOM 8165 O O . ILE B 1 421 ? 3.367 78.625 41.094 1 71.56 421 ILE B O 1
ATOM 8169 N N . ILE B 1 422 ? 2.021 77.5 39.844 1 66.31 422 ILE B N 1
ATOM 8170 C CA . ILE B 1 422 ? 1.196 78.688 39.594 1 66.31 422 ILE B CA 1
ATOM 8171 C C . ILE B 1 422 ? 0.517 79.125 40.875 1 66.31 422 ILE B C 1
ATOM 8173 O O . ILE B 1 422 ? 0.439 80.312 41.188 1 66.31 422 ILE B O 1
ATOM 8177 N N . GLN B 1 423 ? 0.181 78.188 41.688 1 63.16 423 GLN B N 1
ATOM 8178 C CA . GLN B 1 423 ? -0.465 78.5 42.969 1 63.16 423 GLN B CA 1
ATOM 8179 C C . GLN B 1 423 ? 0.51 79.188 43.938 1 63.16 423 GLN B C 1
ATOM 8181 O O . GLN B 1 423 ? 0.16 80.125 44.625 1 63.16 423 GLN B O 1
ATOM 8186 N N . ASN B 1 424 ? 1.583 78.688 43.969 1 63.19 424 ASN B N 1
ATOM 8187 C CA . ASN B 1 424 ? 2.602 79.25 44.875 1 63.19 424 ASN B CA 1
ATOM 8188 C C . ASN B 1 424 ? 3.027 80.625 44.438 1 63.19 424 ASN B C 1
ATOM 8190 O O . ASN B 1 424 ? 3.344 81.5 45.281 1 63.19 424 ASN B O 1
ATOM 8194 N N . SER B 1 425 ? 3.119 80.938 43.25 1 60.5 425 SER B N 1
ATOM 8195 C CA . SER B 1 425 ? 3.525 82.25 42.75 1 60.5 425 SER B CA 1
ATOM 8196 C C . SER B 1 425 ? 2.482 83.312 43.062 1 60.5 425 SER B C 1
ATOM 8198 O O . SER B 1 425 ? 2.824 84.5 43.25 1 60.5 425 SER B O 1
ATOM 8200 N N . LYS B 1 426 ? 1.294 83.062 43.219 1 53.69 426 LYS B N 1
ATOM 8201 C CA . LYS B 1 426 ? 0.237 84 43.562 1 53.69 426 LYS B CA 1
ATOM 8202 C C . LYS B 1 426 ? 0.21 84.312 45.062 1 53.69 426 LYS B C 1
ATOM 8204 O O . LYS B 1 426 ? -0.086 85.438 45.469 1 53.69 426 LYS B O 1
ATOM 8209 N N . GLU B 1 427 ? 0.483 83.375 45.844 1 52.81 427 GLU B N 1
ATOM 8210 C CA . GLU B 1 427 ? 0.553 83.562 47.281 1 52.81 427 GLU B CA 1
ATOM 8211 C C . GLU B 1 427 ? 1.759 84.438 47.656 1 52.81 427 GLU B C 1
ATOM 8213 O O . GLU B 1 427 ? 1.712 85.188 48.656 1 52.81 427 GLU B O 1
ATOM 8218 N N . SER B 1 428 ? 2.771 84.375 47 1 50.28 428 SER B N 1
ATOM 8219 C CA . SER B 1 428 ? 3.98 85.125 47.375 1 50.28 428 SER B CA 1
ATOM 8220 C C . SER B 1 428 ? 3.844 86.625 47.031 1 50.28 428 SER B C 1
ATOM 8222 O O . SER B 1 428 ? 4.727 87.438 47.375 1 50.28 428 SER B O 1
ATOM 8224 N N . LYS B 1 429 ? 2.904 87.125 46.25 1 46.25 429 LYS B N 1
ATOM 8225 C CA . LYS B 1 429 ? 2.785 88.562 46.156 1 46.25 429 LYS B CA 1
ATOM 8226 C C . LYS B 1 429 ? 2.389 89.188 47.469 1 46.25 429 LYS B C 1
ATOM 8228 O O . LYS B 1 429 ? 2.572 90.375 47.688 1 46.25 429 LYS B O 1
ATOM 8233 N N . SER B 1 430 ? 1.518 88.562 48.25 1 38 430 SER B N 1
ATOM 8234 C CA . SER B 1 430 ? 1.123 89.312 49.438 1 38 430 SER B CA 1
ATOM 8235 C C . SER B 1 430 ? 2.195 89.188 50.531 1 38 430 SER B C 1
ATOM 8237 O O . SER B 1 430 ? 2.424 90.125 51.281 1 38 430 SER B O 1
ATOM 8239 N N . SER B 1 431 ? 2.375 88.062 51.25 1 36.25 431 SER B N 1
ATOM 8240 C CA . SER B 1 431 ? 3.094 88 52.531 1 36.25 431 SER B CA 1
ATOM 8241 C C . SER B 1 431 ? 4.602 87.938 52.312 1 36.25 431 SER B C 1
ATOM 8243 O O . SER B 1 431 ? 5.074 87.125 51.5 1 36.25 431 SER B O 1
ATOM 8245 N N . LEU B 1 432 ? 5.34 89 52.469 1 34.25 432 LEU B N 1
ATOM 8246 C CA . LEU B 1 432 ? 6.773 89 52.719 1 34.25 432 LEU B CA 1
ATOM 8247 C C . LEU B 1 432 ? 7.168 87.812 53.594 1 34.25 432 LEU B C 1
ATOM 8249 O O . LEU B 1 432 ? 6.555 87.562 54.625 1 34.25 432 LEU B O 1
ATOM 8253 N N . PRO B 1 433 ? 7.789 86.812 53.094 1 33.59 433 PRO B N 1
ATOM 8254 C CA . PRO B 1 433 ? 8.188 85.75 54.031 1 33.59 433 PRO B CA 1
ATOM 8255 C C . PRO B 1 433 ? 8.617 86.312 55.375 1 33.59 433 PRO B C 1
ATOM 8257 O O . PRO B 1 433 ? 9.477 87.188 55.469 1 33.59 433 PRO B O 1
ATOM 8260 N N . THR B 1 434 ? 7.668 86.5 56.25 1 32.34 434 THR B N 1
ATOM 8261 C CA . THR B 1 434 ? 8.141 86.688 57.625 1 32.34 434 THR B CA 1
ATOM 8262 C C . THR B 1 434 ? 9.062 85.5 58 1 32.34 434 THR B C 1
ATOM 8264 O O . THR B 1 434 ? 8.711 84.375 57.812 1 32.34 434 THR B O 1
ATOM 8267 N N . ILE B 1 435 ? 10.367 85.75 58.062 1 31.92 435 ILE B N 1
ATOM 8268 C CA . ILE B 1 435 ? 11.344 84.875 58.688 1 31.92 435 ILE B CA 1
ATOM 8269 C C . ILE B 1 435 ? 10.711 84.188 59.906 1 31.92 435 ILE B C 1
ATOM 8271 O O . ILE B 1 435 ? 10.336 84.812 60.875 1 31.92 435 ILE B O 1
ATOM 8275 N N . SER B 1 436 ? 9.82 83.312 59.719 1 31.67 436 SER B N 1
ATOM 8276 C CA . SER B 1 436 ? 9.344 82.562 60.875 1 31.67 436 SER B CA 1
ATOM 8277 C C . SER B 1 436 ? 10.5 82.188 61.781 1 31.67 436 SER B C 1
ATOM 8279 O O . SER B 1 436 ? 11.594 81.875 61.312 1 31.67 436 SER B O 1
ATOM 8281 N N . GLU B 1 437 ? 10.359 82.75 63.031 1 31.67 437 GLU B N 1
ATOM 8282 C CA . GLU B 1 437 ? 11.18 82.438 64.188 1 31.67 437 GLU B CA 1
ATOM 8283 C C . GLU B 1 437 ? 11.375 80.938 64.375 1 31.67 437 GLU B C 1
ATOM 8285 O O . GLU B 1 437 ? 10.43 80.25 64.75 1 31.67 437 GLU B O 1
ATOM 8290 N N . THR B 1 438 ? 11.969 80.312 63.531 1 30.86 438 THR B N 1
ATOM 8291 C CA . THR B 1 438 ? 12.32 78.875 63.812 1 30.86 438 THR B CA 1
ATOM 8292 C C . THR B 1 438 ? 12.758 78.75 65.25 1 30.86 438 THR B C 1
ATOM 8294 O O . THR B 1 438 ? 13.461 79.625 65.812 1 30.86 438 THR B O 1
ATOM 8297 N N . SER B 1 439 ? 12.094 77.938 65.938 1 32.47 439 SER B N 1
ATOM 8298 C CA . SER B 1 439 ? 12.297 77.5 67.312 1 32.47 439 SER B CA 1
ATOM 8299 C C . SER B 1 439 ? 13.773 77.188 67.625 1 32.47 439 SER B C 1
ATOM 8301 O O . SER B 1 439 ? 14.508 76.812 66.688 1 32.47 439 SER B O 1
ATOM 8303 N N . LYS B 1 440 ? 14.32 77.688 68.812 1 34.12 440 LYS B N 1
ATOM 8304 C CA . LYS B 1 440 ? 15.555 77.562 69.625 1 34.12 440 LYS B CA 1
ATOM 8305 C C . LYS B 1 440 ? 16.016 76.125 69.688 1 34.12 440 LYS B C 1
ATOM 8307 O O . LYS B 1 440 ? 15.633 75.375 70.625 1 34.12 440 LYS B O 1
ATOM 8312 N N . THR B 1 441 ? 15.938 75.312 68.688 1 31.27 441 THR B N 1
ATOM 8313 C CA . THR B 1 441 ? 16.562 74.062 69.125 1 31.27 441 THR B CA 1
ATOM 8314 C C . THR B 1 441 ? 18.031 74.25 69.5 1 31.27 441 THR B C 1
ATOM 8316 O O . THR B 1 441 ? 18.75 74.938 68.75 1 31.27 441 THR B O 1
ATOM 8319 N N . GLU B 1 442 ? 18.453 73.875 70.75 1 31.52 442 GLU B N 1
ATOM 8320 C CA . GLU B 1 442 ? 19.719 73.875 71.438 1 31.52 442 GLU B CA 1
ATOM 8321 C C . GLU B 1 442 ? 20.844 73.25 70.625 1 31.52 442 GLU B C 1
ATOM 8323 O O . GLU B 1 442 ? 20.938 72.062 70.438 1 31.52 442 GLU B O 1
ATOM 8328 N N . TYR B 1 443 ? 21.172 73.688 69.438 1 30.91 443 TYR B N 1
ATOM 8329 C CA . TYR B 1 443 ? 22.297 73.062 68.75 1 30.91 443 TYR B CA 1
ATOM 8330 C C . TYR B 1 443 ? 23.594 73.375 69.5 1 30.91 443 TYR B C 1
ATOM 8332 O O . TYR B 1 443 ? 23.75 74.375 70.125 1 30.91 443 TYR B O 1
ATOM 8340 N N . GLN B 1 444 ? 24.5 72.375 69.625 1 33.31 444 GLN B N 1
ATOM 8341 C CA . GLN B 1 444 ? 25.828 72.25 70.188 1 33.31 444 GLN B CA 1
ATOM 8342 C C . GLN B 1 444 ? 26.766 73.312 69.688 1 33.31 444 GLN B C 1
ATOM 8344 O O . GLN B 1 444 ? 26.547 73.875 68.625 1 33.31 444 GLN B O 1
ATOM 8349 N N . THR B 1 445 ? 28.078 73.562 70.25 1 35.94 445 THR B N 1
ATOM 8350 C CA . THR B 1 445 ? 29.125 74.562 70.438 1 35.94 445 THR B CA 1
ATOM 8351 C C . THR B 1 445 ? 29.766 74.938 69.125 1 35.94 445 THR B C 1
ATOM 8353 O O . THR B 1 445 ? 30.906 75.375 69.125 1 35.94 445 THR B O 1
ATOM 8356 N N . LYS B 1 446 ? 29.516 74.438 68 1 42.5 446 LYS B N 1
ATOM 8357 C CA . LYS B 1 446 ? 30.469 74.875 67 1 42.5 446 LYS B CA 1
ATOM 8358 C C . LYS B 1 446 ? 30.5 76.375 66.875 1 42.5 446 LYS B C 1
ATOM 8360 O O . LYS B 1 446 ? 29.531 77.062 67.25 1 42.5 446 LYS B O 1
ATOM 8365 N N . GLN B 1 447 ? 31.578 77 66.312 1 48.34 447 GLN B N 1
ATOM 8366 C CA . GLN B 1 447 ? 31.984 78.375 66.25 1 48.34 447 GLN B CA 1
ATOM 8367 C C . GLN B 1 447 ? 30.844 79.25 65.688 1 48.34 447 GLN B C 1
ATOM 8369 O O . GLN B 1 447 ? 30.5 79.125 64.5 1 48.34 447 GLN B O 1
ATOM 8374 N N . THR B 1 448 ? 29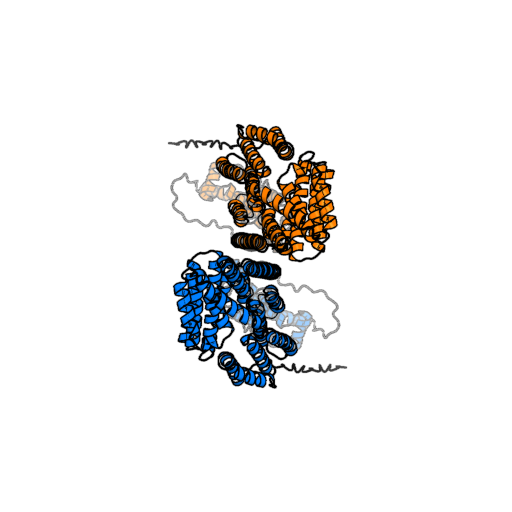.875 79.625 66.375 1 55.03 448 THR B N 1
ATOM 8375 C CA . THR B 1 448 ? 28.609 80.312 66.188 1 55.03 448 THR B CA 1
ATOM 8376 C C . THR B 1 448 ? 28.812 81.75 65.625 1 55.03 448 THR B C 1
ATOM 8378 O O . THR B 1 448 ? 29.609 82.5 66.188 1 55.03 448 THR B O 1
ATOM 8381 N N . LEU B 1 449 ? 28.594 81.938 64.438 1 69.5 449 LEU B N 1
ATOM 8382 C CA . LEU B 1 449 ? 28.594 83.25 63.875 1 69.5 449 LEU B CA 1
ATOM 8383 C C . LEU B 1 449 ? 27.828 84.25 64.75 1 69.5 449 LEU B C 1
ATOM 8385 O O . LEU B 1 449 ? 26.828 83.875 65.375 1 69.5 449 LEU B O 1
ATOM 8389 N N . ASP B 1 450 ? 28.5 85.25 65.25 1 75 450 ASP B N 1
ATOM 8390 C CA . ASP B 1 450 ? 27.922 86.312 66.125 1 75 450 ASP B CA 1
ATOM 8391 C C . ASP B 1 450 ? 26.594 86.812 65.562 1 75 450 ASP B C 1
ATOM 8393 O O . ASP B 1 450 ? 26.391 86.812 64.375 1 75 450 ASP B O 1
ATOM 8397 N N . LYS B 1 451 ? 25.562 86.875 66.375 1 76.94 451 LYS B N 1
ATOM 8398 C CA . LYS B 1 451 ? 24.188 87.25 66 1 76.94 451 LYS B CA 1
ATOM 8399 C C . LYS B 1 451 ? 24.172 88.625 65.25 1 76.94 451 LYS B C 1
ATOM 8401 O O . LYS B 1 451 ? 23.359 88.75 64.375 1 76.94 451 LYS B O 1
ATOM 8406 N N . GLU B 1 452 ? 25.062 89.375 65.688 1 78.31 452 GLU B N 1
ATOM 8407 C CA . GLU B 1 452 ? 25.141 90.625 65 1 78.31 452 GLU B CA 1
ATOM 8408 C C . GLU B 1 452 ? 25.578 90.5 63.531 1 78.31 452 GLU B C 1
ATOM 8410 O O . GLU B 1 452 ? 25.047 91.125 62.656 1 78.31 452 GLU B O 1
ATOM 8415 N N . LEU B 1 453 ? 26.422 89.625 63.312 1 82.44 453 LEU B N 1
ATOM 8416 C CA . LEU B 1 453 ? 26.906 89.312 61.938 1 82.44 453 LEU B CA 1
ATOM 8417 C C . LEU B 1 453 ? 25.828 88.688 61.094 1 82.44 453 LEU B C 1
ATOM 8419 O O . LEU B 1 453 ? 25.672 89 59.906 1 82.44 453 LEU B O 1
ATOM 8423 N N . ILE B 1 454 ? 25.172 87.875 61.688 1 83.12 454 ILE B N 1
ATOM 8424 C CA . ILE B 1 454 ? 24.094 87.188 60.969 1 83.12 454 ILE B CA 1
ATOM 8425 C C . ILE B 1 454 ? 23.062 88.188 60.5 1 83.12 454 ILE B C 1
ATOM 8427 O O . ILE B 1 454 ? 22.578 88.125 59.375 1 83.12 454 ILE B O 1
ATOM 8431 N N . GLU B 1 455 ? 22.812 89.062 61.344 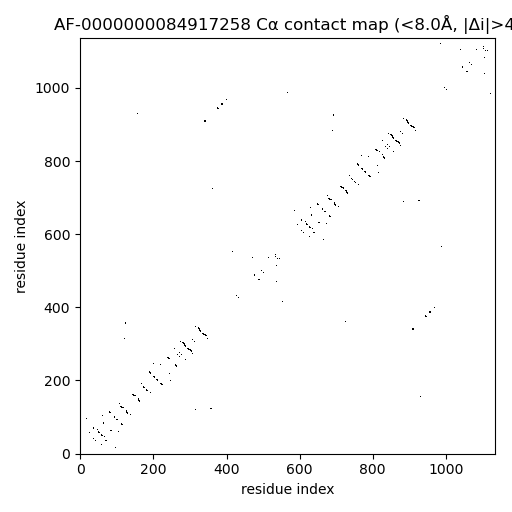1 81.62 455 GLU B N 1
ATOM 8432 C CA . GLU B 1 455 ? 21.844 90.125 61 1 81.62 455 GLU B CA 1
ATOM 8433 C C . GLU B 1 455 ? 22.359 91 59.875 1 81.62 455 GLU B C 1
ATOM 8435 O O . GLU B 1 455 ? 21.609 91.375 58.969 1 81.62 455 GLU B O 1
ATOM 8440 N N . LYS B 1 456 ? 23.547 91.375 60.031 1 85.19 456 LYS B N 1
ATOM 8441 C CA . LYS B 1 456 ? 24.172 92.188 59.031 1 85.19 456 LYS B CA 1
ATOM 8442 C C . LYS B 1 456 ? 24.188 91.5 57.656 1 85.19 456 LYS B C 1
ATOM 8444 O O . LYS B 1 456 ? 23.859 92.125 56.656 1 85.19 456 LYS B O 1
ATOM 8449 N N . LEU B 1 457 ? 24.484 90.312 57.688 1 87.25 457 LEU B N 1
ATOM 8450 C CA . LEU B 1 457 ? 24.562 89.562 56.469 1 87.25 457 LEU B CA 1
ATOM 8451 C C . LEU B 1 457 ? 23.172 89.312 55.875 1 87.25 457 LEU B C 1
ATOM 8453 O O . LEU B 1 457 ? 23 89.438 54.656 1 87.25 457 LEU B O 1
ATOM 8457 N N . SER B 1 458 ? 22.312 89.062 56.719 1 85.69 458 SER B N 1
ATOM 8458 C CA . SER B 1 458 ? 20.938 88.875 56.25 1 85.69 458 SER B CA 1
ATOM 8459 C C . SER B 1 458 ? 20.375 90.125 55.625 1 85.69 458 SER B C 1
ATOM 8461 O O . SER B 1 458 ? 19.734 90.062 54.594 1 85.69 458 SER B O 1
ATOM 8463 N N . SER B 1 459 ? 20.609 91.188 56.312 1 84.62 459 SER B N 1
ATOM 8464 C CA . SER B 1 459 ? 20.125 92.5 55.812 1 84.62 459 SER B CA 1
ATOM 8465 C C . SER B 1 459 ? 20.828 92.875 54.531 1 84.62 459 SER B C 1
ATOM 8467 O O . SER B 1 459 ? 20.219 93.375 53.594 1 84.62 459 SER B O 1
ATOM 8469 N N . GLY B 1 460 ? 22.047 92.625 54.469 1 85.81 460 GLY B N 1
ATOM 8470 C CA . GLY B 1 460 ? 22.812 92.938 53.281 1 85.81 460 GLY B CA 1
ATOM 8471 C C . GLY B 1 460 ? 22.375 92.062 52.094 1 85.81 460 GLY B C 1
ATOM 8472 O O . GLY B 1 460 ? 22.25 92.625 50.969 1 85.81 460 GLY B O 1
ATOM 8473 N N . LEU B 1 461 ? 22.125 90.812 52.312 1 87.25 461 LEU B N 1
ATOM 8474 C CA . LEU B 1 461 ? 21.672 89.938 51.25 1 87.25 461 LEU B CA 1
ATOM 8475 C C . LEU B 1 461 ? 20.312 90.375 50.719 1 87.25 461 LEU B C 1
ATOM 8477 O O . LEU B 1 461 ? 20.078 90.312 49.5 1 87.25 461 LEU B O 1
ATOM 8481 N N . LYS B 1 462 ? 19.516 90.75 51.531 1 86.25 462 LYS B N 1
ATOM 8482 C CA . LYS B 1 462 ? 18.203 91.25 51.156 1 86.25 462 LYS B CA 1
ATOM 8483 C C . LYS B 1 462 ? 18.312 92.5 50.25 1 86.25 462 LYS B C 1
ATOM 8485 O O . LYS B 1 462 ? 17.547 92.625 49.281 1 86.25 462 LYS B O 1
ATOM 8490 N N . LYS B 1 463 ? 19.156 93.25 50.625 1 84.75 463 LYS B N 1
ATOM 8491 C CA . LYS B 1 463 ? 19.391 94.438 49.812 1 84.75 463 LYS B CA 1
ATOM 8492 C C . LYS B 1 463 ? 19.906 94.062 48.406 1 84.75 463 LYS B C 1
ATOM 8494 O O . LYS B 1 463 ? 19.484 94.688 47.406 1 84.75 463 LYS B O 1
ATOM 8499 N N . LEU B 1 464 ? 20.719 93.125 48.375 1 87.81 464 LEU B N 1
ATOM 8500 C CA . LEU B 1 464 ? 21.25 92.688 47.094 1 87.81 464 LEU B CA 1
ATOM 8501 C C . LEU B 1 464 ? 20.156 92 46.281 1 87.81 464 LEU B C 1
ATOM 8503 O O . LEU B 1 464 ? 20.125 92.188 45.062 1 87.81 464 LEU B O 1
ATOM 8507 N N . GLU B 1 465 ? 19.297 91.312 46.906 1 86.94 465 GLU B N 1
ATOM 8508 C CA . GLU B 1 465 ? 18.156 90.688 46.25 1 86.94 465 GLU B CA 1
ATOM 8509 C C . GLU B 1 465 ? 17.234 91.75 45.625 1 86.94 465 GLU B C 1
ATOM 8511 O O . GLU B 1 465 ? 16.781 91.625 44.5 1 86.94 465 GLU B O 1
ATOM 8516 N N . GLN B 1 466 ? 17.016 92.75 46.375 1 83.5 466 GLN B N 1
ATOM 8517 C CA . GLN B 1 466 ? 16.125 93.875 45.938 1 83.5 466 GLN B CA 1
ATOM 8518 C C . GLN B 1 466 ? 16.688 94.562 44.75 1 83.5 466 GLN B C 1
ATOM 8520 O O . GLN B 1 466 ? 15.938 95 43.875 1 83.5 466 GLN B O 1
ATOM 8525 N N . LYS B 1 467 ? 17.953 94.625 44.781 1 83.12 467 LYS B N 1
ATOM 8526 C CA . LYS B 1 467 ? 18.609 95.312 43.625 1 83.12 467 LYS B CA 1
ATOM 8527 C C . LYS B 1 467 ? 18.812 94.312 42.469 1 83.12 467 LYS B C 1
ATOM 8529 O O . LYS B 1 467 ? 19.438 94.688 41.469 1 83.12 467 LYS B O 1
ATOM 8534 N N . GLU B 1 468 ? 18.312 93.125 42.531 1 87.81 468 GLU B N 1
ATOM 8535 C CA . GLU B 1 468 ? 18.344 92 41.562 1 87.81 468 GLU B CA 1
ATOM 8536 C C . GLU B 1 468 ? 19.781 91.75 41.062 1 87.81 468 GLU B C 1
ATOM 8538 O O . GLU B 1 468 ? 20 91.5 39.875 1 87.81 468 GLU B O 1
ATOM 8543 N N . LEU B 1 469 ? 20.656 91.875 41.938 1 87.81 469 LEU B N 1
ATOM 8544 C CA . LEU B 1 469 ? 22.062 91.688 41.594 1 87.81 469 LEU B CA 1
ATOM 8545 C C . LEU B 1 469 ? 22.359 90.188 41.312 1 87.81 469 LEU B C 1
ATOM 8547 O O . LEU B 1 469 ? 23.391 89.875 40.719 1 87.81 469 LEU B O 1
ATOM 8551 N N . PHE B 1 470 ? 21.438 89.375 41.812 1 90.12 470 PHE B N 1
ATOM 8552 C CA . PHE B 1 470 ? 21.594 87.938 41.625 1 90.12 470 PHE B CA 1
ATOM 8553 C C . PHE B 1 470 ? 21.484 87.562 40.156 1 90.12 470 PHE B C 1
ATOM 8555 O O . PHE B 1 470 ? 21.859 86.5 39.781 1 90.12 470 PHE B O 1
ATOM 8562 N N . LEU B 1 471 ? 21.094 88.438 39.312 1 90.56 471 LEU B N 1
ATOM 8563 C CA . LEU B 1 471 ? 20.938 88.188 37.875 1 90.56 471 LEU B CA 1
ATOM 8564 C C . LEU B 1 471 ? 22.266 88.375 37.156 1 90.56 471 LEU B C 1
ATOM 8566 O O . LEU B 1 471 ? 22.391 88 35.969 1 90.56 471 LEU B O 1
ATOM 8570 N N . ASP B 1 472 ? 23.203 88.938 37.812 1 86.75 472 ASP B N 1
ATOM 8571 C CA . ASP B 1 472 ? 24.547 89.125 37.281 1 86.75 472 ASP B CA 1
ATOM 8572 C C . ASP B 1 472 ? 25.281 87.75 37.188 1 86.75 472 ASP B C 1
ATOM 8574 O O . ASP B 1 472 ? 25.344 87.062 38.188 1 86.75 472 ASP B O 1
ATOM 8578 N N . PRO B 1 473 ? 25.828 87.438 36.094 1 86.5 473 PRO B N 1
ATOM 8579 C CA . PRO B 1 473 ? 26.547 86.188 35.938 1 86.5 473 PRO B CA 1
ATOM 8580 C C . PRO B 1 473 ? 27.734 86.062 36.875 1 86.5 473 PRO B C 1
ATOM 8582 O O . PRO B 1 473 ? 28.188 84.938 37.188 1 86.5 473 PRO B O 1
ATOM 8585 N N . ASN B 1 474 ? 28.172 87.125 37.406 1 82.5 474 ASN B N 1
ATOM 8586 C CA . ASN B 1 474 ? 29.328 87.062 38.312 1 82.5 474 ASN B CA 1
ATOM 8587 C C . ASN B 1 474 ? 28.906 87.125 39.781 1 82.5 474 ASN B C 1
ATOM 8589 O O . ASN B 1 474 ? 29.75 87.312 40.656 1 82.5 474 ASN B O 1
ATOM 8593 N N . PHE B 1 475 ? 27.656 86.875 40 1 88.5 475 PHE B N 1
ATOM 8594 C CA . PHE B 1 475 ? 27.125 86.875 41.375 1 88.5 475 PHE B CA 1
ATOM 8595 C C . PHE B 1 475 ? 27.594 85.562 42.094 1 88.5 475 PHE B C 1
ATOM 8597 O O . PHE B 1 475 ? 26.828 84.625 42.25 1 88.5 475 PHE B O 1
ATOM 8604 N N . LYS B 1 476 ? 28.859 85.5 42.5 1 87.69 476 LYS B N 1
ATOM 8605 C CA . LYS B 1 476 ? 29.5 84.438 43.188 1 87.69 476 LYS B CA 1
ATOM 8606 C C . LYS B 1 476 ? 29.797 84.75 44.625 1 87.69 476 LYS B C 1
ATOM 8608 O O . LYS B 1 476 ? 29.641 85.938 45.031 1 87.69 476 LYS B O 1
ATOM 8613 N N . LEU B 1 477 ? 30.031 83.75 45.344 1 90.31 477 LEU B N 1
ATOM 8614 C CA . LEU B 1 477 ? 30.266 83.875 46.781 1 90.31 477 LEU B CA 1
ATOM 8615 C C . LEU B 1 477 ? 31.25 85 47.062 1 90.31 477 LEU B C 1
ATOM 8617 O O . LEU B 1 477 ? 31.031 85.75 47.969 1 90.31 477 LEU B O 1
ATOM 8621 N N . ALA B 1 478 ? 32.281 85.125 46.188 1 88.56 478 ALA B N 1
ATOM 8622 C CA . ALA B 1 478 ? 33.344 86.125 46.375 1 88.56 478 ALA B CA 1
ATOM 8623 C C . ALA B 1 478 ? 32.781 87.5 46.125 1 88.56 478 ALA B C 1
ATOM 8625 O O . ALA B 1 478 ? 33.125 88.438 46.875 1 88.56 478 ALA B O 1
ATOM 8626 N N . PHE B 1 479 ? 32.031 87.562 45.125 1 89.25 479 PHE B N 1
ATOM 8627 C CA . PHE B 1 479 ? 31.438 88.875 44.75 1 89.25 479 PHE B CA 1
ATOM 8628 C C . PHE B 1 479 ? 30.5 89.375 45.812 1 89.25 479 PHE B C 1
ATOM 8630 O O . PHE B 1 479 ? 30.562 90.562 46.219 1 89.25 479 PHE B O 1
ATOM 8637 N N . VAL B 1 480 ? 29.703 88.5 46.344 1 91.88 480 VAL B N 1
ATOM 8638 C CA . VAL B 1 480 ? 28.719 88.875 47.375 1 91.88 480 VAL B CA 1
ATOM 8639 C C . VAL B 1 480 ? 29.422 89.125 48.688 1 91.88 480 VAL B C 1
ATOM 8641 O O . VAL B 1 480 ? 29.031 90.062 49.406 1 91.88 480 VAL B O 1
ATOM 8644 N N . ALA B 1 481 ? 30.422 88.375 49 1 92.19 481 ALA B N 1
ATOM 8645 C CA . ALA B 1 481 ? 31.219 88.625 50.219 1 92.19 481 ALA B CA 1
ATOM 8646 C C . ALA B 1 481 ? 31.844 90 50.188 1 92.19 481 ALA B C 1
ATOM 8648 O O . ALA B 1 481 ? 31.812 90.688 51.219 1 92.19 481 ALA B O 1
ATOM 8649 N N . LYS B 1 482 ? 32.344 90.375 49 1 88.75 482 LYS B N 1
ATOM 8650 C CA . LYS B 1 482 ? 32.969 91.688 48.844 1 88.75 482 LYS B CA 1
ATOM 8651 C C . LYS B 1 482 ? 31.922 92.75 49 1 88.75 482 LYS B C 1
ATOM 8653 O O . LYS B 1 482 ? 32.156 93.812 49.656 1 88.75 482 LYS B O 1
ATOM 8658 N N . LYS B 1 483 ? 30.781 92.562 48.469 1 88.5 483 LYS B N 1
ATOM 8659 C CA . LYS B 1 483 ? 29.719 93.5 48.5 1 88.5 483 LYS B CA 1
ATOM 8660 C C . LYS B 1 483 ? 29.156 93.688 49.906 1 88.5 483 LYS B C 1
ATOM 8662 O O . LYS B 1 483 ? 28.734 94.75 50.312 1 88.5 483 LYS B O 1
ATOM 8667 N N . LEU B 1 484 ? 29.219 92.625 50.688 1 89.75 484 LEU B N 1
ATOM 8668 C CA . LEU B 1 484 ? 28.672 92.625 52.062 1 89.75 484 LEU B CA 1
ATOM 8669 C C . LEU B 1 484 ? 29.781 92.875 53.062 1 89.75 484 LEU B C 1
ATOM 8671 O O . LEU B 1 484 ? 29.547 92.812 54.281 1 89.75 484 LEU B O 1
ATOM 8675 N N . ASN B 1 485 ? 30.969 93.062 52.594 1 87.88 485 ASN B N 1
ATOM 8676 C CA . ASN B 1 485 ? 32.125 93.375 53.406 1 87.88 485 ASN B CA 1
ATOM 8677 C C . ASN B 1 485 ? 32.406 92.25 54.406 1 87.88 485 ASN B C 1
ATOM 8679 O O . ASN B 1 485 ? 32.594 92.5 55.594 1 87.88 485 ASN B O 1
ATOM 8683 N N . THR B 1 486 ? 32.312 91.125 54 1 87.94 486 THR B N 1
ATOM 8684 C CA . THR B 1 486 ? 32.656 89.938 54.75 1 87.94 486 THR B CA 1
ATOM 8685 C C . THR B 1 486 ? 33.594 89 53.969 1 87.94 486 THR B C 1
ATOM 8687 O O . THR B 1 486 ? 34.094 89.375 52.906 1 87.94 486 THR B O 1
ATOM 8690 N N . ASN B 1 487 ? 34.031 88.062 54.5 1 85.19 487 ASN B N 1
ATOM 8691 C CA . ASN B 1 487 ? 34.875 87.188 53.781 1 85.19 487 ASN B CA 1
ATOM 8692 C C . ASN B 1 487 ? 34.094 85.938 53.344 1 85.19 487 ASN B C 1
ATOM 8694 O O . ASN B 1 487 ? 33.031 85.625 53.844 1 85.19 487 ASN B O 1
ATOM 8698 N N . THR B 1 488 ? 34.562 85.125 52.344 1 88.94 488 THR B N 1
ATOM 8699 C CA . THR B 1 488 ? 33.906 84.062 51.688 1 88.94 488 THR B CA 1
ATOM 8700 C C . THR B 1 488 ? 33.625 82.875 52.656 1 88.94 488 THR B C 1
ATOM 8702 O O . THR B 1 488 ? 32.625 82.188 52.562 1 88.94 488 THR B O 1
ATOM 8705 N N . ALA B 1 489 ? 34.5 82.812 53.625 1 86.69 489 ALA B N 1
ATOM 8706 C CA . ALA B 1 489 ? 34.344 81.75 54.625 1 86.69 489 ALA B CA 1
ATOM 8707 C C . ALA B 1 489 ? 33.156 82 55.531 1 86.69 489 ALA B C 1
ATOM 8709 O O . ALA B 1 489 ? 32.344 81.062 55.781 1 86.69 489 ALA B O 1
ATOM 8710 N N . TYR B 1 490 ? 33.031 83.188 55.969 1 84.56 490 TYR B N 1
ATOM 8711 C CA . TYR B 1 490 ? 31.922 83.562 56.844 1 84.56 490 TYR B CA 1
ATOM 8712 C C . TYR B 1 490 ? 30.594 83.5 56.125 1 84.56 490 TYR B C 1
ATOM 8714 O O . TYR B 1 490 ? 29.594 83.062 56.656 1 84.56 490 TYR B O 1
ATOM 8722 N N . LEU B 1 491 ? 30.625 84 54.938 1 89.38 491 LEU B N 1
ATOM 8723 C CA . LEU B 1 491 ? 29.406 83.938 54.125 1 89.38 491 LEU B CA 1
ATOM 8724 C C . LEU B 1 491 ? 28.953 82.5 53.844 1 89.38 491 LEU B C 1
ATOM 8726 O O . LEU B 1 491 ? 27.766 82.188 53.906 1 89.38 491 LEU B O 1
ATOM 8730 N N . SER B 1 492 ? 29.891 81.75 53.5 1 88.56 492 SER B N 1
ATOM 8731 C CA . SER B 1 492 ? 29.594 80.312 53.281 1 88.56 492 SER B CA 1
ATOM 8732 C C . SER B 1 492 ? 29 79.688 54.531 1 88.56 492 SER B C 1
ATOM 8734 O O . SER B 1 492 ? 28.047 78.875 54.438 1 88.56 492 SER B O 1
ATOM 8736 N N . GLN B 1 493 ? 29.594 80 55.625 1 84.19 493 GLN B N 1
ATOM 8737 C CA . GLN B 1 493 ? 29.109 79.5 56.906 1 84.19 493 GLN B CA 1
ATOM 8738 C C . GLN B 1 493 ? 27.688 80 57.188 1 84.19 493 GLN B C 1
ATOM 8740 O O . GLN B 1 493 ? 26.859 79.188 57.688 1 84.19 493 GLN B O 1
ATOM 8745 N N . PHE B 1 494 ? 27.422 81.125 56.875 1 87.88 494 PHE B N 1
ATOM 8746 C CA . PHE B 1 494 ? 26.094 81.75 57.031 1 87.88 494 PHE B CA 1
ATOM 8747 C C . PHE B 1 494 ? 25.062 80.938 56.219 1 87.88 494 PHE B C 1
ATOM 8749 O O . PHE B 1 494 ? 24 80.625 56.75 1 87.88 494 PHE B O 1
ATOM 8756 N N . PHE B 1 495 ? 25.391 80.688 55 1 88.81 495 PHE B N 1
ATOM 8757 C CA . PHE B 1 495 ? 24.453 79.938 54.125 1 88.81 495 PHE B CA 1
ATOM 8758 C C . PHE B 1 495 ? 24.266 78.5 54.594 1 88.81 495 PHE B C 1
ATOM 8760 O O . PHE B 1 495 ? 23.141 78 54.625 1 88.81 495 PHE B O 1
ATOM 8767 N N . ASN B 1 496 ? 25.266 78 55.094 1 83.31 496 ASN B N 1
ATOM 8768 C CA . ASN B 1 496 ? 25.188 76.625 55.562 1 83.31 496 ASN B CA 1
ATOM 8769 C C . ASN B 1 496 ? 24.5 76.5 56.906 1 83.31 496 ASN B C 1
ATOM 8771 O O . ASN B 1 496 ? 23.672 75.625 57.094 1 83.31 496 ASN B O 1
ATOM 8775 N N . GLN B 1 497 ? 24.797 77.375 57.75 1 78.25 497 GLN B N 1
ATOM 8776 C CA . GLN B 1 497 ? 24.359 77.25 59.125 1 78.25 497 GLN B CA 1
ATOM 8777 C C . GLN B 1 497 ? 23.031 78 59.344 1 78.25 497 GLN B C 1
ATOM 8779 O O . GLN B 1 497 ? 22.156 77.5 60.062 1 78.25 497 GLN B O 1
ATOM 8784 N N . VAL B 1 498 ? 22.875 79.062 58.719 1 78.25 498 VAL B N 1
ATOM 8785 C CA . VAL B 1 498 ? 21.703 79.875 59 1 78.25 498 VAL B CA 1
ATOM 8786 C C . VAL B 1 498 ? 20.641 79.625 57.938 1 78.25 498 VAL B C 1
ATOM 8788 O O . VAL B 1 498 ? 19.469 79.375 58.25 1 78.25 498 VAL B O 1
ATOM 8791 N N . MET B 1 499 ? 21.031 79.625 56.719 1 80.5 499 MET B N 1
ATOM 8792 C CA . MET B 1 499 ? 20.078 79.5 55.625 1 80.5 499 MET B CA 1
ATOM 8793 C C . MET B 1 499 ? 19.828 78.062 55.312 1 80.5 499 MET B C 1
ATOM 8795 O O . MET B 1 499 ? 18.875 77.688 54.625 1 80.5 499 MET B O 1
ATOM 8799 N N . GLU B 1 500 ? 20.766 77.188 55.812 1 81.38 500 GLU B N 1
ATOM 8800 C CA . GLU B 1 500 ? 20.688 75.688 55.625 1 81.38 500 GLU B CA 1
ATOM 8801 C C . GLU B 1 500 ? 20.656 75.375 54.156 1 81.38 500 GLU B C 1
ATOM 8803 O O . GLU B 1 500 ? 19.953 74.438 53.75 1 81.38 500 GLU B O 1
ATOM 8808 N N . LYS B 1 501 ? 21.312 76.188 53.344 1 82.25 501 LYS B N 1
ATOM 8809 C CA . LYS B 1 501 ? 21.531 75.875 51.938 1 82.25 501 LYS B CA 1
ATOM 8810 C C . LYS B 1 501 ? 22.828 76.5 51.438 1 82.25 501 LYS B C 1
ATOM 8812 O O . LYS B 1 501 ? 23.359 77.438 52.062 1 82.25 501 LYS B O 1
ATOM 8817 N N . SER B 1 502 ? 23.438 76 50.5 1 88 502 SER B N 1
ATOM 8818 C CA . SER B 1 502 ? 24.672 76.562 49.969 1 88 502 SER B CA 1
ATOM 8819 C C . SER B 1 502 ? 24.406 77.875 49.219 1 88 502 SER B C 1
ATOM 8821 O O . SER B 1 502 ? 23.266 78.125 48.844 1 88 502 SER B O 1
ATOM 8823 N N . PHE B 1 503 ? 25.359 78.688 49.031 1 89.12 503 PHE B N 1
ATOM 8824 C CA . PHE B 1 503 ? 25.219 79.938 48.281 1 89.12 503 PHE B CA 1
ATOM 8825 C C . PHE B 1 503 ? 24.734 79.625 46.844 1 89.12 503 PHE B C 1
ATOM 8827 O O . PHE B 1 503 ? 23.891 80.375 46.344 1 89.12 503 PHE B O 1
ATOM 8834 N N . SER B 1 504 ? 25.203 78.5 46.25 1 87.69 504 SER B N 1
ATOM 8835 C CA . SER B 1 504 ? 24.812 78.188 44.906 1 87.69 504 SER B CA 1
ATOM 8836 C C . SER B 1 504 ? 23.328 77.812 44.812 1 87.69 504 SER B C 1
ATOM 8838 O O . SER B 1 504 ? 22.641 78.25 43.906 1 87.69 504 SER B O 1
ATOM 8840 N N . GLU B 1 505 ? 22.891 77.125 45.75 1 86.88 505 GLU B N 1
ATOM 8841 C CA . GLU B 1 505 ? 21.484 76.75 45.812 1 86.88 505 GLU B CA 1
ATOM 8842 C C . GLU B 1 505 ? 20.594 77.938 46 1 86.88 505 GLU B C 1
ATOM 8844 O O . GLU B 1 505 ? 19.531 78.062 45.406 1 86.88 505 GLU B O 1
ATOM 8849 N N . TYR B 1 506 ? 21.047 78.812 46.875 1 87.5 506 TYR B N 1
ATOM 8850 C CA . TYR B 1 506 ? 20.344 80 47.156 1 87.5 506 TYR B CA 1
ATOM 8851 C C . TYR B 1 506 ? 20.188 80.875 45.875 1 87.5 506 TYR B C 1
ATOM 8853 O O . TYR B 1 506 ? 19.094 81.312 45.562 1 87.5 506 TYR B O 1
ATOM 8861 N N . THR B 1 507 ? 21.281 81.062 45.188 1 90.44 507 THR B N 1
ATOM 8862 C CA . THR B 1 507 ? 21.281 81.875 43.938 1 90.44 507 THR B CA 1
ATOM 8863 C C . THR B 1 507 ? 20.375 81.25 42.906 1 90.44 507 THR B C 1
ATOM 8865 O O . THR B 1 507 ? 19.625 81.938 42.219 1 90.44 507 THR B O 1
ATOM 8868 N N . GLN B 1 508 ? 20.438 80 42.781 1 88.56 508 GLN B N 1
ATOM 8869 C CA . GLN B 1 508 ? 19.625 79.25 41.812 1 88.56 508 GLN B CA 1
ATOM 8870 C C . GLN B 1 508 ? 18.125 79.438 42.094 1 88.56 508 GLN B C 1
ATOM 8872 O O . GLN B 1 508 ? 17.344 79.688 41.188 1 88.56 508 GLN B O 1
ATOM 8877 N N . GLU B 1 509 ? 17.828 79.312 43.312 1 86.69 509 GLU B N 1
ATOM 8878 C CA . GLU B 1 509 ? 16.438 79.438 43.719 1 86.69 509 GLU B CA 1
ATOM 8879 C C . GLU B 1 509 ? 15.914 80.875 43.406 1 86.69 509 GLU B C 1
ATOM 8881 O O . GLU B 1 509 ? 14.797 81 42.875 1 86.69 509 GLU B O 1
ATOM 8886 N N . LEU B 1 510 ? 16.672 81.875 43.656 1 87.19 510 LEU B N 1
ATOM 8887 C CA . LEU B 1 510 ? 16.281 83.25 43.375 1 87.19 510 LEU B CA 1
ATOM 8888 C C . LEU B 1 510 ? 16.094 83.5 41.875 1 87.19 510 LEU B C 1
ATOM 8890 O O . LEU B 1 510 ? 15.102 84.125 41.469 1 87.19 510 LEU B O 1
ATOM 8894 N N . ARG B 1 511 ? 17.062 83 41.156 1 90.88 511 ARG B N 1
ATOM 8895 C CA . ARG B 1 511 ? 17.016 83.188 39.719 1 90.88 511 ARG B CA 1
ATOM 8896 C C . ARG B 1 511 ? 15.805 82.5 39.094 1 90.88 511 ARG B C 1
ATOM 8898 O O . ARG B 1 511 ? 15.109 83.062 38.25 1 90.88 511 ARG B O 1
ATOM 8905 N N . ILE B 1 512 ? 15.516 81.312 39.531 1 88.38 512 ILE B N 1
ATOM 8906 C CA . ILE B 1 512 ? 14.398 80.562 39 1 88.38 512 ILE B CA 1
ATOM 8907 C C . ILE B 1 512 ? 13.078 81.188 39.406 1 88.38 512 ILE B C 1
ATOM 8909 O O . ILE B 1 512 ? 12.148 81.312 38.594 1 88.38 512 ILE B O 1
ATOM 8913 N N . GLN B 1 513 ? 13 81.562 40.594 1 84.5 513 GLN B N 1
ATOM 8914 C CA . GLN B 1 513 ? 11.797 82.25 41.062 1 84.5 513 GLN B CA 1
ATOM 8915 C C . GLN B 1 513 ? 11.539 83.5 40.25 1 84.5 513 GLN B C 1
ATOM 8917 O O . GLN B 1 513 ? 10.391 83.812 39.906 1 84.5 513 GLN B O 1
ATOM 8922 N N . TYR B 1 514 ? 12.555 84.25 40 1 86.69 514 TYR B N 1
ATOM 8923 C CA . TYR B 1 514 ? 12.477 85.438 39.188 1 86.69 514 TYR B CA 1
ATOM 8924 C C . TYR B 1 514 ? 11.914 85.125 37.781 1 86.69 514 TYR B C 1
ATOM 8926 O O . TYR B 1 514 ? 11.008 85.812 37.312 1 86.69 514 TYR B O 1
ATOM 8934 N N . VAL B 1 515 ? 12.453 84.062 37.188 1 89.12 515 VAL B N 1
ATOM 8935 C CA . VAL B 1 515 ? 12.047 83.688 35.844 1 89.12 515 VAL B CA 1
ATOM 8936 C C . VAL B 1 515 ? 10.578 83.25 35.844 1 89.12 515 VAL B C 1
ATOM 8938 O O . VAL B 1 515 ? 9.812 83.625 34.969 1 89.12 515 VAL B O 1
ATOM 8941 N N . LEU B 1 516 ? 10.195 82.438 36.812 1 86.44 516 LEU B N 1
ATOM 8942 C CA . LEU B 1 516 ? 8.82 82 36.938 1 86.44 516 LEU B CA 1
ATOM 8943 C C . LEU B 1 516 ? 7.852 83.125 37 1 86.44 516 LEU B C 1
ATOM 8945 O O . LEU B 1 516 ? 6.836 83.125 36.281 1 86.44 516 LEU B O 1
ATOM 8949 N N . GLN B 1 517 ? 8.219 84.125 37.688 1 81.62 517 GLN B N 1
ATOM 8950 C CA . GLN B 1 517 ? 7.371 85.312 37.875 1 81.62 517 GLN B CA 1
ATOM 8951 C C . GLN B 1 517 ? 7.336 86.125 36.594 1 81.62 517 GLN B C 1
ATOM 8953 O O . GLN B 1 517 ? 6.273 86.625 36.188 1 81.62 517 GLN B O 1
ATOM 8958 N N . LYS B 1 518 ? 8.5 86.312 36.094 1 85 518 LYS B N 1
ATOM 8959 C CA . LYS B 1 518 ? 8.594 87.125 34.875 1 85 518 LYS B CA 1
ATOM 8960 C C . LYS B 1 518 ? 7.82 86.5 33.719 1 85 518 LYS B C 1
ATOM 8962 O O . LYS B 1 518 ? 7.168 87.188 32.938 1 85 518 LYS B O 1
ATOM 8967 N N . LEU B 1 519 ? 7.902 85.188 33.656 1 85.5 519 LEU B N 1
ATOM 8968 C CA . LEU B 1 519 ? 7.199 84.438 32.594 1 85.5 519 LEU B CA 1
ATOM 8969 C C . LEU B 1 519 ? 5.688 84.562 32.781 1 85.5 519 LEU B C 1
ATOM 8971 O O . LEU B 1 519 ? 4.949 84.625 31.781 1 85.5 519 LEU B O 1
ATOM 8975 N N . ILE B 1 520 ? 5.25 84.688 33.969 1 79.38 520 ILE B N 1
ATOM 8976 C CA . ILE B 1 520 ? 3.83 84.812 34.25 1 79.38 520 ILE B CA 1
ATOM 8977 C C . ILE B 1 520 ? 3.389 86.25 33.938 1 79.38 520 ILE B C 1
ATOM 8979 O O . ILE B 1 520 ? 2.352 86.5 33.312 1 79.38 520 ILE B O 1
ATOM 8983 N N . ASN B 1 521 ? 4.211 87.188 34.25 1 76.62 521 ASN B N 1
ATOM 8984 C CA . ASN B 1 521 ? 3.811 88.562 34.25 1 76.62 521 ASN B CA 1
ATOM 8985 C C . ASN B 1 521 ? 4.102 89.25 32.906 1 76.62 521 ASN B C 1
ATOM 8987 O O . ASN B 1 521 ? 3.459 90.25 32.562 1 76.62 521 ASN B O 1
ATOM 8991 N N . ALA B 1 522 ? 5.117 88.812 32.219 1 76.38 522 ALA B N 1
ATOM 8992 C CA . ALA B 1 522 ? 5.527 89.438 30.969 1 76.38 522 ALA B CA 1
ATOM 8993 C C . ALA B 1 522 ? 5.398 88.438 29.797 1 76.38 522 ALA B C 1
ATOM 8995 O O . ALA B 1 522 ? 6.324 87.688 29.516 1 76.38 522 ALA B O 1
ATOM 8996 N N . PRO B 1 523 ? 4.332 88.562 29.047 1 75.12 523 PRO B N 1
ATOM 8997 C CA . PRO B 1 523 ? 4.098 87.625 27.938 1 75.12 523 PRO B CA 1
ATOM 8998 C C . PRO B 1 523 ? 5.176 87.688 26.859 1 75.12 523 PRO B C 1
ATOM 9000 O O . PRO B 1 523 ? 5.469 86.75 26.172 1 75.12 523 PRO B O 1
ATOM 9003 N N . TYR B 1 524 ? 5.754 88.938 26.719 1 77.12 524 TYR B N 1
ATOM 9004 C CA . TYR B 1 524 ? 6.801 89.125 25.719 1 77.12 524 TYR B CA 1
ATOM 9005 C C . TYR B 1 524 ? 8 88.25 26.016 1 77.12 524 TYR B C 1
ATOM 9007 O O . TYR B 1 524 ? 8.711 87.812 25.109 1 77.12 524 TYR B O 1
ATOM 9015 N N . PHE B 1 525 ? 8.195 87.938 27.25 1 81.94 525 PHE B N 1
ATOM 9016 C CA . PHE B 1 525 ? 9.328 87.125 27.734 1 81.94 525 PHE B CA 1
ATOM 9017 C C . PHE B 1 525 ? 9.188 85.688 27.328 1 81.94 525 PHE B C 1
ATOM 9019 O O . PHE B 1 525 ? 10.18 84.938 27.203 1 81.94 525 PHE B O 1
ATOM 9026 N N . ARG B 1 526 ? 8.023 85.312 27.031 1 80.5 526 ARG B N 1
ATOM 9027 C CA . ARG B 1 526 ? 7.719 83.938 26.609 1 80.5 526 ARG B CA 1
ATOM 9028 C C . ARG B 1 526 ? 8.164 83.688 25.172 1 80.5 526 ARG B C 1
ATOM 9030 O O . ARG B 1 526 ? 8.297 82.562 24.766 1 80.5 526 ARG B O 1
ATOM 9037 N N . LYS B 1 527 ? 8.391 84.688 24.438 1 76.5 527 LYS B N 1
ATOM 9038 C CA . LYS B 1 527 ? 8.766 84.625 23.031 1 76.5 527 LYS B CA 1
ATOM 9039 C C . LYS B 1 527 ? 10.281 84.562 22.859 1 76.5 527 LYS B C 1
ATOM 9041 O O . LYS B 1 527 ? 10.781 84.312 21.766 1 76.5 527 LYS B O 1
ATOM 9046 N N . TYR B 1 528 ? 10.953 84.75 23.953 1 80.19 528 TYR B N 1
ATOM 9047 C CA . TYR B 1 528 ? 12.414 84.688 23.906 1 80.19 528 TYR B CA 1
ATOM 9048 C C . TYR B 1 528 ? 12.906 83.312 23.719 1 80.19 528 TYR B C 1
ATOM 9050 O O . TYR B 1 528 ? 12.227 82.312 24.109 1 80.19 528 TYR B O 1
ATOM 9058 N N . THR B 1 529 ? 14.047 83.188 23.156 1 80.75 529 THR B N 1
ATOM 9059 C CA . THR B 1 529 ? 14.703 81.875 23.094 1 80.75 529 THR B CA 1
ATOM 9060 C C . THR B 1 529 ? 15.188 81.438 24.484 1 80.75 529 THR B C 1
ATOM 9062 O O . THR B 1 529 ? 15.391 82.312 25.359 1 80.75 529 THR B O 1
ATOM 9065 N N . LEU B 1 530 ? 15.32 80.188 24.766 1 84.06 530 LEU B N 1
ATOM 9066 C CA . LEU B 1 530 ? 15.797 79.688 26.047 1 84.06 530 LEU B CA 1
ATOM 9067 C C . LEU B 1 530 ? 17.172 80.25 26.391 1 84.06 530 LEU B C 1
ATOM 9069 O O . LEU B 1 530 ? 17.469 80.5 27.547 1 84.06 530 LEU B O 1
ATOM 9073 N N . GLN B 1 531 ? 17.984 80.5 25.312 1 83.94 531 GLN B N 1
ATOM 9074 C CA . GLN B 1 531 ? 19.297 81.125 25.516 1 83.94 531 GLN B CA 1
ATOM 9075 C C . GLN B 1 531 ? 19.172 82.562 26 1 83.94 531 GLN B C 1
ATOM 9077 O O . GLN B 1 531 ? 19.906 82.938 26.891 1 83.94 531 GLN B O 1
ATOM 9082 N N . ALA B 1 532 ? 18.281 83.312 25.406 1 84.94 532 ALA B N 1
ATOM 9083 C CA . ALA B 1 532 ? 18.062 84.688 25.797 1 84.94 532 ALA B CA 1
ATOM 9084 C C . ALA B 1 532 ? 17.531 84.75 27.234 1 84.94 532 ALA B C 1
ATOM 9086 O O . ALA B 1 532 ? 17.953 85.625 28 1 84.94 532 ALA B O 1
ATOM 9087 N N . ILE B 1 533 ? 16.672 83.875 27.594 1 88.81 533 ILE B N 1
ATOM 9088 C CA . ILE B 1 533 ? 16.141 83.812 28.953 1 88.81 533 ILE B CA 1
ATOM 9089 C C . ILE B 1 533 ? 17.25 83.5 29.938 1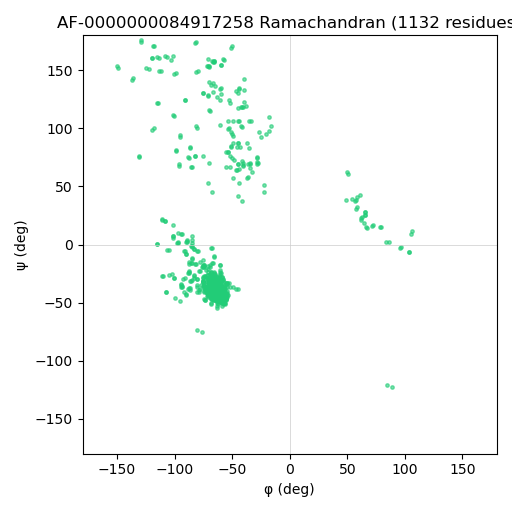 88.81 533 ILE B C 1
ATOM 9091 O O . ILE B 1 533 ? 17.391 84.125 30.969 1 88.81 533 ILE B O 1
ATOM 9095 N N . ALA B 1 534 ? 18.031 82.562 29.594 1 91 534 ALA B N 1
ATOM 9096 C CA . ALA B 1 534 ? 19.156 82.125 30.422 1 91 534 ALA B CA 1
ATOM 9097 C C . ALA B 1 534 ? 20.109 83.25 30.688 1 91 534 ALA B C 1
ATOM 9099 O O . ALA B 1 534 ? 20.5 83.5 31.828 1 91 534 ALA B O 1
ATOM 9100 N N . GLU B 1 535 ? 20.391 83.938 29.656 1 86.69 535 GLU B N 1
ATOM 9101 C CA . GLU B 1 535 ? 21.328 85.062 29.75 1 86.69 535 GLU B CA 1
ATOM 9102 C C . GLU B 1 535 ? 20.766 86.188 30.609 1 86.69 535 GLU B C 1
ATOM 9104 O O . GLU B 1 535 ? 21.484 86.875 31.375 1 86.69 535 GLU B O 1
ATOM 9109 N N . GLU B 1 536 ? 19.531 86.375 30.469 1 86.38 536 GLU B N 1
ATOM 9110 C CA . GLU B 1 536 ? 18.875 87.438 31.219 1 86.38 536 GLU B CA 1
ATOM 9111 C C . GLU B 1 536 ? 18.844 87.125 32.719 1 86.38 536 GLU B C 1
ATOM 9113 O O . GLU B 1 536 ? 18.891 88 33.531 1 86.38 536 GLU B O 1
ATOM 9118 N N . VAL B 1 537 ? 18.797 85.875 33.031 1 88.75 537 VAL B N 1
ATOM 9119 C CA . VAL B 1 537 ? 18.609 85.5 34.438 1 88.75 537 VAL B CA 1
ATOM 9120 C C . VAL B 1 537 ? 19.969 85.188 35.062 1 88.75 537 VAL B C 1
ATOM 9122 O O . VAL B 1 537 ? 20.047 84.875 36.25 1 88.75 537 VAL B O 1
ATOM 9125 N N . GLY B 1 538 ? 21.125 85.312 34.312 1 88.75 538 GLY B N 1
ATOM 9126 C CA . GLY B 1 538 ? 22.453 85.25 34.906 1 88.75 538 GLY B CA 1
ATOM 9127 C C . GLY B 1 538 ? 23.172 83.938 34.594 1 88.75 538 GLY B C 1
ATOM 9128 O O . GLY B 1 538 ? 24.188 83.625 35.219 1 88.75 538 GLY B O 1
ATOM 9129 N N . TYR B 1 539 ? 22.594 83.188 33.656 1 90.12 539 TYR B N 1
ATOM 9130 C CA . TYR B 1 539 ? 23.266 81.938 33.281 1 90.12 539 TYR B CA 1
ATOM 9131 C C . TYR B 1 539 ? 24.047 82.125 31.969 1 90.12 539 TYR B C 1
ATOM 9133 O O . TYR B 1 539 ? 23.641 82.938 31.109 1 90.12 539 TYR B O 1
ATOM 9141 N N . LYS B 1 540 ? 25.156 81.438 31.875 1 82.81 540 LYS B N 1
ATOM 9142 C CA . LYS B 1 540 ? 25.969 81.562 30.672 1 82.81 540 LYS B CA 1
ATOM 9143 C C . LYS B 1 540 ? 25.438 80.625 29.547 1 82.81 540 LYS B C 1
ATOM 9145 O O . LYS B 1 540 ? 25.578 81 28.375 1 82.81 540 LYS B O 1
ATOM 9150 N N . ASP B 1 541 ? 24.75 79.5 29.922 1 85.12 541 ASP B N 1
ATOM 9151 C CA . ASP B 1 541 ? 24.312 78.562 28.938 1 85.12 541 ASP B CA 1
ATOM 9152 C C . ASP B 1 541 ? 22.875 78.125 29.219 1 85.12 541 ASP B C 1
ATOM 9154 O O . ASP B 1 541 ? 22.484 77.938 30.375 1 85.12 541 ASP B O 1
ATOM 9158 N N . ALA B 1 542 ? 22.156 77.938 28.094 1 85.19 542 ALA B N 1
ATOM 9159 C CA . ALA B 1 542 ? 20.75 77.562 28.172 1 85.19 542 ALA B CA 1
ATOM 9160 C C . ALA B 1 542 ? 20.625 76.125 28.781 1 85.19 542 ALA B C 1
ATOM 9162 O O . ALA B 1 542 ? 19.672 75.875 29.516 1 85.19 542 ALA B O 1
ATOM 9163 N N . ASN B 1 543 ? 21.578 75.375 28.594 1 84.56 543 ASN B N 1
ATOM 9164 C CA . ASN B 1 543 ? 21.547 74 29.109 1 84.56 543 ASN B CA 1
ATOM 9165 C C . ASN B 1 543 ? 21.562 73.938 30.625 1 84.56 543 ASN B C 1
ATOM 9167 O O . ASN B 1 543 ? 20.844 73.188 31.25 1 84.56 543 ASN B O 1
ATOM 9171 N N . THR B 1 544 ? 22.469 74.75 31.172 1 87.38 544 THR B N 1
ATOM 9172 C CA . THR B 1 544 ? 22.562 74.875 32.625 1 87.38 544 THR B CA 1
ATOM 9173 C C . THR B 1 544 ? 21.25 75.375 33.219 1 87.38 544 THR B C 1
ATOM 9175 O O . THR B 1 544 ? 20.766 74.875 34.219 1 87.38 544 THR B O 1
ATOM 9178 N N . PHE B 1 545 ? 20.688 76.375 32.562 1 90.75 545 PHE B N 1
ATOM 9179 C CA . PHE B 1 545 ? 19.422 77 32.969 1 90.75 545 PHE B CA 1
ATOM 9180 C C . PHE B 1 545 ? 18.312 75.938 32.969 1 90.75 545 PHE B C 1
ATOM 9182 O O . PHE B 1 545 ? 17.562 75.812 33.938 1 90.75 545 PHE B O 1
ATOM 9189 N N . VAL B 1 546 ? 18.203 75.188 31.891 1 86.69 546 VAL B N 1
ATOM 9190 C CA . VAL B 1 546 ? 17.141 74.188 31.734 1 86.69 546 VAL B CA 1
ATOM 9191 C C . VAL B 1 546 ? 17.266 73.125 32.812 1 86.69 546 VAL B C 1
ATOM 9193 O O . VAL B 1 546 ? 16.266 72.75 33.438 1 86.69 546 VAL B O 1
ATOM 9196 N N . ARG B 1 547 ? 18.453 72.75 33.125 1 86.81 547 ARG B N 1
ATOM 9197 C CA . ARG B 1 547 ? 18.719 71.75 34.156 1 86.81 547 ARG B CA 1
ATOM 9198 C C . ARG B 1 547 ? 18.297 72.25 35.531 1 86.81 547 ARG B C 1
ATOM 9200 O O . ARG B 1 547 ? 17.656 71.5 36.281 1 86.81 547 ARG B O 1
ATOM 9207 N N . VAL B 1 548 ? 18.672 73.438 35.875 1 87.56 548 VAL B N 1
ATOM 9208 C CA . VAL B 1 548 ? 18.359 74 37.156 1 87.56 548 VAL B CA 1
ATOM 9209 C C . VAL B 1 548 ? 16.859 74.25 37.281 1 87.56 548 VAL B C 1
ATOM 9211 O O . VAL B 1 548 ? 16.266 74 38.344 1 87.56 548 VAL B O 1
ATOM 9214 N N . PHE B 1 549 ? 16.234 74.75 36.219 1 89.19 549 PHE B N 1
ATOM 9215 C CA . PHE B 1 549 ? 14.805 75 36.188 1 89.19 549 PHE B CA 1
ATOM 9216 C C . PHE B 1 549 ? 14.023 73.688 36.469 1 89.19 549 PHE B C 1
ATOM 9218 O O . PHE B 1 549 ? 13.117 73.688 37.312 1 89.19 549 PHE B O 1
ATOM 9225 N N . LYS B 1 550 ? 14.492 72.688 35.812 1 85.94 550 LYS B N 1
ATOM 9226 C CA . LYS B 1 550 ? 13.844 71.438 35.969 1 85.94 550 LYS B CA 1
ATOM 9227 C C . LYS B 1 550 ? 14.062 70.875 37.375 1 85.94 550 LYS B C 1
ATOM 9229 O O . LYS B 1 550 ? 13.148 70.312 38 1 85.94 550 LYS B O 1
ATOM 9234 N N . LYS B 1 551 ? 15.242 71 37.875 1 81.75 551 LYS B N 1
ATOM 9235 C CA . LYS B 1 551 ? 15.594 70.5 39.219 1 81.75 551 LYS B CA 1
ATOM 9236 C C . LYS B 1 551 ? 14.734 71.188 40.281 1 81.75 551 LYS B C 1
ATOM 9238 O O . LYS B 1 551 ? 14.258 70.562 41.219 1 81.75 551 LYS B O 1
ATOM 9243 N N . GLN B 1 552 ? 14.445 72.438 40.062 1 80.69 552 GLN B N 1
ATOM 9244 C CA . GLN B 1 552 ? 13.758 73.25 41.062 1 80.69 552 GLN B CA 1
ATOM 9245 C C . GLN B 1 552 ? 12.242 73.125 40.906 1 80.69 552 GLN B C 1
ATOM 9247 O O . GLN B 1 552 ? 11.523 73.125 41.906 1 80.69 552 GLN B O 1
ATOM 9252 N N . THR B 1 553 ? 11.789 73.062 39.688 1 81.31 553 THR B N 1
ATOM 9253 C CA . THR B 1 553 ? 10.352 73.125 39.469 1 81.31 553 THR B CA 1
ATOM 9254 C C . THR B 1 553 ? 9.789 71.75 39.125 1 81.31 553 THR B C 1
ATOM 9256 O O . THR B 1 553 ? 8.586 71.562 39.219 1 81.31 553 THR B O 1
ATOM 9259 N N . GLY B 1 554 ? 10.688 70.938 38.562 1 79 554 GLY B N 1
ATOM 9260 C CA . GLY B 1 554 ? 10.258 69.625 38.062 1 79 554 GLY B CA 1
ATOM 9261 C C . GLY B 1 554 ? 9.719 69.625 36.656 1 79 554 GLY B C 1
ATOM 9262 O O . GLY B 1 554 ? 9.352 68.625 36.094 1 79 554 GLY B O 1
ATOM 9263 N N . LEU B 1 555 ? 9.727 70.812 36 1 81.81 555 LEU B N 1
ATOM 9264 C CA . LEU B 1 555 ? 9.219 71.062 34.656 1 81.81 555 LEU B CA 1
ATOM 9265 C C . LEU B 1 555 ? 10.297 71.625 33.781 1 81.81 555 LEU B C 1
ATOM 9267 O O . LEU B 1 555 ? 11.219 72.312 34.25 1 81.81 555 LEU B O 1
ATOM 9271 N N . THR B 1 556 ? 10.227 71.375 32.531 1 82.56 556 THR B N 1
ATOM 9272 C CA . THR B 1 556 ? 11.102 72.125 31.594 1 82.56 556 THR B CA 1
ATOM 9273 C C . THR B 1 556 ? 10.547 73.5 31.297 1 82.56 556 THR B C 1
ATOM 9275 O O . THR B 1 556 ? 9.328 73.688 31.344 1 82.56 556 THR B O 1
ATOM 9278 N N . PRO B 1 557 ? 11.445 74.438 31.031 1 83.5 557 PRO B N 1
ATOM 9279 C CA . PRO B 1 557 ? 10.984 75.812 30.688 1 83.5 557 PRO B CA 1
ATOM 9280 C C . PRO B 1 557 ? 10 75.812 29.531 1 83.5 557 PRO B C 1
ATOM 9282 O O . PRO B 1 557 ? 9 76.5 29.562 1 83.5 557 PRO B O 1
ATOM 9285 N N . ASN B 1 558 ? 10.211 74.938 28.562 1 80.94 558 ASN B N 1
ATOM 9286 C CA . ASN B 1 558 ? 9.336 74.875 27.406 1 80.94 558 ASN B CA 1
ATOM 9287 C C . ASN B 1 558 ? 7.93 74.438 27.766 1 80.94 558 ASN B C 1
ATOM 9289 O O . ASN B 1 558 ? 6.945 75 27.297 1 80.94 558 ASN B O 1
ATOM 9293 N N . TYR B 1 559 ? 7.867 73.438 28.609 1 78.75 559 TYR B N 1
ATOM 9294 C CA . TYR B 1 559 ? 6.574 72.938 29.078 1 78.75 559 TYR B CA 1
ATOM 9295 C C . TYR B 1 559 ? 5.82 74 29.844 1 78.75 559 TYR B C 1
ATOM 9297 O O . TYR B 1 559 ? 4.621 74.25 29.641 1 78.75 559 TYR B O 1
ATOM 9305 N N . TYR B 1 560 ? 6.539 74.688 30.656 1 81.56 560 TYR B N 1
ATOM 9306 C CA . TYR B 1 560 ? 5.957 75.75 31.484 1 81.56 560 TYR B CA 1
ATOM 9307 C C . TYR B 1 560 ? 5.422 76.875 30.625 1 81.56 560 TYR B C 1
ATOM 9309 O O . TYR B 1 560 ? 4.301 77.375 30.828 1 81.56 560 TYR B O 1
ATOM 9317 N N . ILE B 1 561 ? 6.219 77.312 29.688 1 80.25 561 ILE B N 1
ATOM 9318 C CA . ILE B 1 561 ? 5.852 78.438 28.781 1 80.25 561 ILE B CA 1
ATOM 9319 C C . ILE B 1 561 ? 4.641 78 27.938 1 80.25 561 ILE B C 1
ATOM 9321 O O . ILE B 1 561 ? 3.703 78.812 27.781 1 80.25 561 ILE B O 1
ATOM 9325 N N . GLU B 1 562 ? 4.715 76.812 27.453 1 77.19 562 GLU B N 1
ATOM 9326 C CA . GLU B 1 562 ? 3.617 76.312 26.625 1 77.19 562 GLU B CA 1
ATOM 9327 C C . GLU B 1 562 ? 2.311 76.25 27.422 1 77.19 562 GLU B C 1
ATOM 9329 O O . GLU B 1 562 ? 1.254 76.625 26.891 1 77.19 562 GLU B O 1
ATOM 9334 N N . LYS B 1 563 ? 2.389 75.812 28.594 1 74.31 563 LYS B N 1
ATOM 9335 C CA . LYS B 1 563 ? 1.21 75.688 29.453 1 74.31 563 LYS B CA 1
ATOM 9336 C C . LYS B 1 563 ? 0.677 77.125 29.797 1 74.31 563 LYS B C 1
ATOM 9338 O O . LYS B 1 563 ? -0.536 77.312 29.875 1 74.31 563 LYS B O 1
ATOM 9343 N N . LEU B 1 564 ? 1.619 78 29.969 1 74.69 564 LEU B N 1
ATOM 9344 C CA . LEU B 1 564 ? 1.242 79.375 30.25 1 74.69 564 LEU B CA 1
ATOM 9345 C C . LEU B 1 564 ? 0.552 80 29.047 1 74.69 564 LEU B C 1
ATOM 9347 O O . LEU B 1 564 ? -0.406 80.75 29.203 1 74.69 564 LEU B O 1
ATOM 9351 N N . GLU B 1 565 ? 1.204 79.75 27.938 1 65.94 565 GLU B N 1
ATOM 9352 C CA . GLU B 1 565 ? 0.63 80.25 26.703 1 65.94 565 GLU B CA 1
ATOM 9353 C C . GLU B 1 565 ? -0.761 79.688 26.453 1 65.94 565 GLU B C 1
ATOM 9355 O O . GLU B 1 565 ? -1.642 80.375 25.938 1 65.94 565 GLU B O 1
ATOM 9360 N N . ASN B 1 566 ? -0.831 78.438 26.703 1 58.44 566 ASN B N 1
ATOM 9361 C CA . ASN B 1 566 ? -2.123 77.75 26.5 1 58.44 566 ASN B CA 1
ATOM 9362 C C . ASN B 1 566 ? -3.123 78.188 27.594 1 58.44 566 ASN B C 1
ATOM 9364 O O . ASN B 1 566 ? -4.324 77.938 27.438 1 58.44 566 ASN B O 1
ATOM 9368 N N . THR B 1 567 ? -2.637 78.625 28.656 1 52.34 567 THR B N 1
ATOM 9369 C CA . THR B 1 567 ? -3.475 79.125 29.75 1 52.34 567 THR B CA 1
ATOM 9370 C C . THR B 1 567 ? -3.879 80.562 29.5 1 52.34 567 THR B C 1
ATOM 9372 O O . THR B 1 567 ? -4.91 81 30 1 52.34 567 THR B O 1
ATOM 9375 N N . ASN B 1 568 ? -3.16 81.438 28.797 1 44.06 568 ASN B N 1
ATOM 9376 C CA . ASN B 1 568 ? -3.52 82.812 28.406 1 44.06 568 ASN B CA 1
ATOM 9377 C C . ASN B 1 568 ? -4.367 82.812 27.141 1 44.06 568 ASN B C 1
ATOM 9379 O O . ASN B 1 568 ? -4.051 82.125 26.172 1 44.06 568 ASN B O 1
#

Organism: Flavobacterium indicum (strain DSM 17447 / CIP 109464 / GPTSA100-9) (NCBI:txid1094466)

InterPro domains:
  IPR009057 Homedomain-like superfamily [SSF46689] (511-563)
  IPR011990 Tetratricopeptide-like helical domain superfamily [G3DSA:1.25.40.10] (235-359)
  IPR011990 Tetratricopeptide-like helical domain superfamily [SSF48452] (199-363)
  IPR018060 AraC-like, DNA binding HTH domain [PF12833] (481-561)
  IPR018060 AraC-like, DNA binding HTH domain [PS01124] (455-563)
  IPR018060 AraC-like, DNA binding HTH domain [SM00342] (474-561)
  IPR019734 Tetratricopeptide repeat [PF13174] (283-311)